Protein AF-0000000069233950 (afdb_homodimer)

Solvent-accessible surface area (backbone atoms only — not comparable to full-atom values): 52775 Å² total; per-residue (Å²): 146,81,84,78,75,80,72,83,76,82,70,76,80,79,69,75,73,72,75,70,79,72,71,75,75,48,62,72,64,68,47,56,66,70,53,48,52,51,52,51,69,70,39,47,57,50,53,36,56,48,36,29,72,65,26,77,71,38,44,60,47,59,23,50,52,30,68,44,71,43,32,67,50,38,70,68,59,44,51,71,66,48,27,37,74,70,28,55,31,67,50,73,69,48,43,68,40,60,58,54,48,43,48,21,52,38,43,46,48,64,44,35,58,60,49,52,52,51,53,50,52,50,58,72,60,41,66,41,73,47,26,50,30,43,35,40,38,35,61,50,33,41,89,47,39,71,61,51,51,50,54,51,50,56,38,55,76,22,53,27,29,32,40,33,44,31,22,57,19,72,83,44,40,88,70,74,71,59,65,45,56,25,69,58,64,67,82,74,45,47,67,46,85,67,37,55,39,30,34,42,34,44,24,38,30,32,44,63,79,59,88,86,51,89,51,74,37,46,57,54,24,32,34,41,35,36,34,46,20,40,37,45,68,67,60,64,63,66,42,66,46,26,30,30,43,35,40,33,40,22,37,36,86,44,59,61,41,72,47,71,37,76,42,28,30,36,40,33,41,29,60,26,24,20,75,52,87,91,40,77,39,73,29,27,69,37,37,36,44,21,58,48,20,33,35,40,36,40,40,44,63,48,50,84,73,47,45,75,50,34,68,49,29,26,36,40,36,38,40,36,70,42,57,69,26,47,54,28,41,45,59,52,53,41,70,40,78,42,30,30,36,40,35,40,38,31,29,44,57,55,50,93,68,68,79,81,87,57,48,32,76,50,27,32,35,40,37,39,34,33,46,40,46,60,74,42,92,76,40,55,73,65,61,54,64,43,54,56,51,50,50,58,33,21,61,50,24,30,37,39,37,38,34,42,39,69,62,72,75,61,82,71,68,92,68,81,78,79,68,82,85,54,63,39,69,41,35,28,40,37,37,38,24,26,42,67,49,37,52,48,59,52,45,46,54,53,49,44,55,69,30,24,72,46,50,61,35,36,37,43,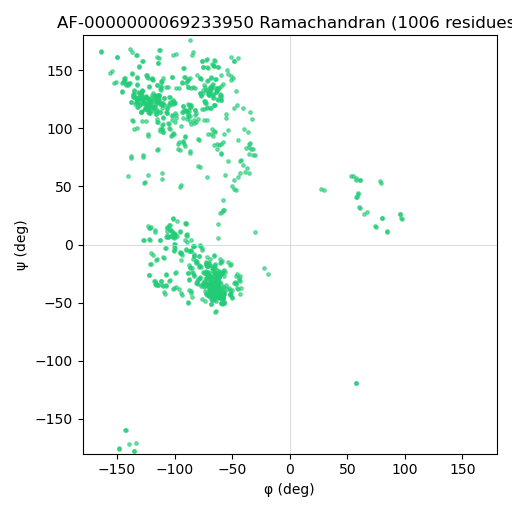20,39,51,72,71,69,80,53,74,64,50,66,65,81,77,44,55,67,54,46,53,53,22,44,50,42,36,49,57,58,50,70,74,44,89,60,79,61,55,84,30,55,41,82,87,140,84,80,78,74,80,71,78,76,81,70,74,79,79,71,76,74,72,72,68,75,72,71,72,74,47,61,70,65,69,45,55,66,70,54,47,53,50,52,52,70,70,39,46,56,52,54,36,59,46,35,30,72,67,26,78,74,38,43,62,47,60,23,49,52,31,68,44,70,42,33,66,50,38,69,68,59,43,51,72,67,49,29,35,74,67,27,55,28,66,48,72,69,48,46,67,41,58,59,54,49,41,48,20,52,38,46,45,48,64,44,36,58,61,50,51,51,51,52,51,52,51,58,72,62,42,66,42,72,48,26,49,32,43,35,41,38,35,61,50,34,41,89,48,40,71,60,49,50,49,52,50,50,56,37,54,77,20,54,27,29,32,41,32,44,31,22,47,18,72,84,38,37,69,86,66,67,59,66,44,56,24,69,56,65,65,83,74,43,48,62,46,85,68,37,54,37,30,35,42,35,42,23,40,29,33,47,64,77,61,90,85,52,88,49,71,42,42,60,52,26,33,34,41,36,36,34,46,20,40,37,47,67,67,57,63,65,66,41,65,46,27,30,32,41,34,40,33,41,23,38,35,86,45,58,62,41,73,49,71,36,76,42,28,29,37,41,34,42,29,60,27,24,20,74,55,88,90,39,78,40,74,29,28,70,37,38,37,44,21,59,47,19,34,34,40,38,39,39,44,65,46,51,83,75,47,46,75,49,34,68,48,29,26,36,41,35,38,39,36,71,41,57,70,27,45,54,30,41,44,58,53,54,41,69,40,79,42,30,30,36,40,33,40,38,29,29,44,56,55,46,92,68,68,76,81,87,56,48,30,75,50,27,32,36,40,37,38,34,33,47,42,45,59,74,42,91,77,38,55,73,68,58,54,65,42,53,57,52,52,49,58,32,21,61,50,24,30,36,39,38,36,37,43,38,72,61,73,72,62,82,70,67,91,69,81,78,79,67,81,86,54,62,41,70,42,36,30,40,38,38,39,25,26,43,64,50,37,53,50,58,52,42,45,52,52,50,45,54,68,30,26,72,45,50,62,36,37,37,43,18,38,50,70,70,71,81,52,76,61,51,65,66,82,77,43,55,64,56,46,52,53,22,44,49,42,36,49,56,57,50,71,75,43,90,58,82,60,54,85,31,56,40,82,88

Radius of gyration: 35.46 Å; Cα contacts (8 Å, |Δi|>4): 2064; chains: 2; bounding box: 89×96×106 Å

Nearest PDB structures (foldseek):
  3o6n-assembly1_A  TM=4.678E-01  e=6.296E-03  Anopheles gambiae
  2ft3-assembly3_E  TM=4.289E-01  e=8.606E-02  Bos taurus
  4g8a-assembly1_B  TM=3.918E-01  e=3.494E-01  Homo sapiens
  3j0a-assembly1_A  TM=2.606E-01  e=1.904E-01  Homo sapiens
  3j0a-assembly1_B  TM=2.258E-01  e=2.405E-01  Homo sapiens

Foldseek 3Di:
DDPCPPPPPPPDDPPPPPPPPPPLPLVVLVDDLVVLLVVLVVDQLVVQCVVCVSDVSSNLSNLAHQAAAAAPCRQVVDDPVRCVVQLCADPVVDPQDPVSLVSNVVVLVVCAVVSLVSVLVSLVSHPHLAHAEEEHAGADAQVCQVSVLVVVLSRQNNQYAAYAYHNCNPPRHPDDRDDHHHEDCQVSADLDCPHNYAYYHYERYEYDDDPPNPGLRPANHAYYAYAQYEYELVNQQPHAQYAEYHAHQYEYQDLEDEDAYARYAYYEHANYFYDDPPDTHHRDYAEAHYANYAEYHYHGAQDLRHYYPHQNHAYYEYEYEDQVSVQSVLVRQLPHDRHAYYEYEYAEDQLVRDDRPAANARYAEYEYEHDPHQPDPVSHDDACNNVLVNQQSYQQYAEYEYEYDPDDADDADPDQDAPVVGAHEHYAEYEYELAQQHNRVVSVVLNCLVHYHNYQAYEYFNDDDCVVVPDPPVVCVVSRVNSQVNNVVNVVVDPGDRCVRYHYD/DDPPPCPPPPPDDPPPPPPPPPPLPCVVLVDPPVVNLVVLVVDQLVVQCCVVVNDVSSNLVNLAHQAAAAAPCRQVVDDPVRCVVQLQAPPVVDPQDPVSQVSNVVVQVVCAVVSLVSVLVSLVSHPHLAHAEEEHAGADAQVCQVSVLVVVLSRQNNQYAEYAYHNCNPPRHDPDHDDHHHEDCQVSADLDCPHNYAYYHYERYEYDDDPPNPGLRPANHAYYAYAQYEYELVNQQPHAQYAEYHAHQYEYQDLEDEDAYARYAYYEHANYFYDDPPDTDHRDYAEAHYANYAEYHYHGAQDLRHYYDHQNHAYYEYEYEDQVSVQSVLVRQLPHDRHAYYEYEYAEDQLVRDDHPGANARYAEYEYEHDPHQPDPVSHDDACNNVLVNQQSYQQYAEYEYEYDPDDADDADPDQDQPVVGAHEHYAEYEYELAQQHNRVVSVVLNCQVHYDNHQAYEYFNDDDCVVVPDPPVVPVVVRVNSQVNNVVNCVVPPGDRCVRYHYD

pLDDT: mean 79.58, std 18.04, range [21.02, 98.56]

Organism: Vicia faba (NCBI:txid3906)

Secondary structure (DSSP, 8-state):
---------------------------GGGS-HHHHHHHHHHS-HHHHHHHHHH-TTTTTGGGG-SEEEEEHHHHH---HHHHHHTTSS--TTB---HHHHHHHHHHHHHHHHHHHHHHHHHHHT---S---EEEEES---GGGHHHHHHHHHHHHTTT-SEEEEETT-TTS------SS-EE--GGGS-SSTT----EEEEESEEE---TT----S-TT--EEEEES-EE-HHHHHH-TT-SEEEEES-EESSSEEEEEESS--EEEEES-EEEETTEEEE-EEEEEEETT--EEEEES---TT-EEE-TT--EEEEEE-SHHHHHHHHHHHHT-TT--EEEEEES---GGG----S--TT--EEEEEESSTT--TT-----SHHHHHHHHT-TT--EEEEEE-S----PPPSS----TT--BSS--EEEEES----HHHHHHHHHHHHHBTT--EEEEESPPPTTSTT--GGGGHHHHHHHHHHHHHHHHTS--TTGGGEEE-/---------------------------GGGS-HHHHHHHHHHS-HHHHHHHHHH-TTTTTTGGG-SEEEEEHHHHH---HHHHHHTTSS--TTB---HHHHHHHHHHHHHHHHHHHHHHHHHHHT---S--SEEEEES---GGGHHHHHHHHHHHHTTT-SEEEEETT-TTTS-S---SS-EE--GGGS-SSTT----EEEEESEEE---TT----S-TT--EEEEES-EE-HHHHHH-TT-SEEEEES-B-SSSEEEEEESS--EEEEES-EEEETTEEEE-EEEEEEETT--EEEEES---TT-EEE-TT--EEEEEE-SHHHHHHHHHHHTT-TT--EEEEEES---GGG----S--TT--EEEEEESSTT--TT-----SHHHHHHHHT-TT--EEEEEE-S----PPPSS----TT--BSS--EEEEES----HHHHHHHHHHHHHBTT--EEEEESPPPTTSTT--GGGGHHHHHHHHHHHHHHHHTS--TTGGGEEE-

InterPro domains:
  IPR001810 F-box domain [PF00646] (28-64)
  IPR001810 F-box domain [PS50181] (25-72)
  IPR001810 F-box domain [SM00256] (31-72)
  IPR032675 Leucine-rich repeat domain superfamily [G3DSA:3.80.10.10] (174-474)
  IPR036047 F-box-like domain superfamily [SSF81383] (25-85)
  IPR053772 FBD-associated F-box protein At1g61320/At1g61330-like [PTHR34145] (27-474)
  IPR055357 At1g61320/AtMIF1, LRR domain [PF23622] (139-465)

Sequence (1010 aa):
MSGTTLTPNVDGGLKSIKLKKVEMFDDISELPDCIISYIFTKLTIKDLLKTSILSKKWCKLWTLRRELYFDIFNVFEYTEQQLLQKGYLIDVTVHSTFSSTVERMLNLDISRDPFVKRVDQFLKHSHATIIDSFLVNFYLDSQQQSIIDEWIRFVIARGIGRMELLFCGSPYTLRNMPRKPYKFPFHLFPETNASTLKHLRLEYCVVSIPPNCNFIPFKNLSFLSLISVKVDGVFIQSLTQLEELHLIQCELKSLTLKIVSSSLRHLKVSLCYLLYGNFQKDVNLISLDCLKLISLDYGGRCSANMNFNTPMLNNIQLYVICSEQLLNAFRLLATLPKLEILQLDLYSMVPTSLKITHPLEHLKELNLIFIHPFDTPRKLEFDLSGILTILQASPLLQKLSVMLTFPEIIEDQKVARDVDTFSHEEVKVIELRGCVGNWYEIEFAMNVIKYANKLERIVLSPYWRDTVESVDWSSDLAWFQNGRQRITEKFQTEELVGREKLVLIMSGTTLTPNVDGGLKSIKLKKVEMFDDISELPDCIISYIFTKLTIKDLLKTSILSKKWCKLWTLRRELYFDIFNVFEYTEQQLLQKGYLIDVTVHSTFSSTVERMLNLDISRDPFVKRVDQFLKHSHATIIDSFLVNFYLDSQQQSIIDEWIRFVIARGIGRMELLFCGSPYTLRNMPRKPYKFPFHLFPETNASTLKHLRLEYCVVSIPPNCNFIPFKNLSFLSLISVKVDGVFIQSLTQLEELHLIQCELKSLTLKIVSSSLRHLKVSLCYLLYGNFQKDVNLISLDCLKLISLDYGGRCSANMNFNTPMLNNIQLYVICSEQLLNAFRLLATLPKLEILQLDLYSMVPTSLKITHPLEHLKELNLIFIHPFDTPRKLEFDLSGILTILQASPLLQKLSVMLTFPEIIEDQKVARDVDTFSHEEVKVIELRGCVGNWYEIEFAMNVIKYANKLERIVLSPYWRDTVESVDWSSDLAWFQNGRQRITEKFQTEELVGREKLVLI

Structure (mmCIF, N/CA/C/O backbone):
data_AF-0000000069233950-model_v1
#
loop_
_entity.id
_entity.type
_entity.pdbx_description
1 polymer 'F-box domain-containing protein'
#
loop_
_atom_site.group_PDB
_atom_site.id
_atom_site.type_symbol
_atom_site.label_atom_id
_atom_site.label_alt_id
_atom_site.label_comp_id
_atom_site.label_asym_id
_atom_site.label_entity_id
_atom_site.label_seq_id
_atom_site.pdbx_PDB_ins_code
_atom_site.Cartn_x
_atom_site.Cartn_y
_atom_site.Cartn_z
_atom_site.occupancy
_atom_site.B_iso_or_equiv
_atom_site.auth_seq_id
_atom_site.auth_comp_id
_atom_site.auth_asym_id
_atom_site.auth_atom_id
_atom_site.pdbx_PDB_model_num
ATOM 1 N N . MET A 1 1 ? 40.906 -26.781 72.188 1 21.02 1 MET A N 1
ATOM 2 C CA . MET A 1 1 ? 40.312 -27.984 71.625 1 21.02 1 MET A CA 1
ATOM 3 C C . MET A 1 1 ? 39.875 -27.703 70.188 1 21.02 1 MET A C 1
ATOM 5 O O . MET A 1 1 ? 39.406 -26.609 69.875 1 21.02 1 MET A O 1
ATOM 9 N N . SER A 1 2 ? 40.281 -28.703 69.125 1 24.42 2 SER A N 1
ATOM 10 C CA . SER A 1 2 ? 40.75 -29.203 67.812 1 24.42 2 SER A CA 1
ATOM 11 C C . SER A 1 2 ? 39.562 -29.484 66.938 1 24.42 2 SER A C 1
ATOM 13 O O . SER A 1 2 ? 38.531 -30.016 67.375 1 24.42 2 SER A O 1
ATOM 15 N N . GLY A 1 3 ? 39.375 -28.656 65.938 1 25.39 3 GLY A N 1
ATOM 16 C CA . GLY A 1 3 ? 38.375 -28.422 64.875 1 25.39 3 GLY A CA 1
ATOM 17 C C . GLY A 1 3 ? 38.125 -29.641 64 1 25.39 3 GLY A C 1
ATOM 18 O O . GLY A 1 3 ? 38.906 -29.938 63.094 1 25.39 3 GLY A O 1
ATOM 19 N N . THR A 1 4 ? 37.688 -30.75 64.5 1 26.94 4 THR A N 1
ATOM 20 C CA . THR A 1 4 ? 37.75 -32.094 63.969 1 26.94 4 THR A CA 1
ATOM 21 C C . THR A 1 4 ? 36.781 -32.25 62.781 1 26.94 4 THR A C 1
ATOM 23 O O . THR A 1 4 ? 35.562 -32.344 63 1 26.94 4 THR A O 1
ATOM 26 N N . THR A 1 5 ? 36.969 -31.391 61.719 1 27.67 5 THR A N 1
ATOM 27 C CA . THR A 1 5 ? 36.094 -31.359 60.562 1 27.67 5 THR A CA 1
ATOM 28 C C . THR A 1 5 ? 36.031 -32.719 59.906 1 27.67 5 THR A C 1
ATOM 30 O O . THR A 1 5 ? 37.031 -33.25 59.469 1 27.67 5 THR A O 1
ATOM 33 N N . LEU A 1 6 ? 35.094 -33.531 60.188 1 26.56 6 LEU A N 1
ATOM 34 C CA . LEU A 1 6 ? 34.938 -34.938 59.844 1 26.56 6 LEU A CA 1
ATOM 35 C C . LEU A 1 6 ? 34.719 -35.094 58.344 1 26.56 6 LEU A C 1
ATOM 37 O O . LEU A 1 6 ? 33.812 -34.469 57.75 1 26.56 6 LEU A O 1
ATOM 41 N N . THR A 1 7 ? 35.75 -35.438 57.5 1 29.95 7 THR A N 1
ATOM 42 C CA . THR A 1 7 ? 35.938 -35.812 56.094 1 29.95 7 THR A CA 1
ATOM 43 C C . THR A 1 7 ? 35.094 -37.062 55.781 1 29.95 7 THR A C 1
ATOM 45 O O . THR A 1 7 ? 35.25 -38.094 56.406 1 29.95 7 THR A O 1
ATOM 48 N N . PRO A 1 8 ? 33.812 -36.875 55.375 1 27.36 8 PRO A N 1
ATOM 49 C CA . PRO A 1 8 ? 33 -38.094 55.281 1 27.36 8 PRO A CA 1
ATOM 50 C C . PRO A 1 8 ? 33.656 -39.156 54.375 1 27.36 8 PRO A C 1
ATOM 52 O O . PRO A 1 8 ? 34.281 -38.812 53.375 1 27.36 8 PRO A O 1
ATOM 55 N N . ASN A 1 9 ? 34.156 -40.219 54.906 1 28.28 9 ASN A N 1
ATOM 56 C CA . ASN A 1 9 ? 34.844 -41.469 54.5 1 28.28 9 ASN A CA 1
ATOM 57 C C . ASN A 1 9 ? 33.969 -42.312 53.562 1 28.28 9 ASN A C 1
ATOM 59 O O . ASN A 1 9 ? 33.281 -43.219 54.031 1 28.28 9 ASN A O 1
ATOM 63 N N . VAL A 1 10 ? 33.062 -41.719 52.812 1 29.48 10 VAL A N 1
ATOM 64 C CA . VAL A 1 10 ? 32.156 -42.656 52.156 1 29.48 10 VAL A CA 1
ATOM 65 C C . VAL A 1 10 ? 32.969 -43.562 51.219 1 29.48 10 VAL A C 1
ATOM 67 O O . VAL A 1 10 ? 33.531 -43.062 50.219 1 29.48 10 VAL A O 1
ATOM 70 N N . ASP A 1 11 ? 33.562 -44.625 51.531 1 27.52 11 ASP A N 1
ATOM 71 C CA . ASP A 1 11 ? 34.438 -45.656 50.969 1 27.52 11 ASP A CA 1
ATOM 72 C C . ASP A 1 11 ? 33.688 -46.469 49.906 1 27.52 11 ASP A C 1
ATOM 74 O O . ASP A 1 11 ? 34.188 -47.5 49.438 1 27.52 11 ASP A O 1
ATOM 78 N N . GLY A 1 12 ? 32.344 -46.5 49.938 1 29.44 12 GLY A N 1
ATOM 79 C CA . GLY A 1 12 ? 31.844 -47.75 49.375 1 29.44 12 GLY A CA 1
ATOM 80 C C . GLY A 1 12 ? 32.281 -47.938 47.938 1 29.44 12 GLY A C 1
ATOM 81 O O . GLY A 1 12 ? 32.656 -47 47.25 1 29.44 12 GLY A O 1
ATOM 82 N N . GLY A 1 13 ? 32.531 -49.188 47.531 1 28.91 13 GLY A N 1
ATOM 83 C CA . GLY A 1 13 ? 33.062 -49.812 46.344 1 28.91 13 GLY A CA 1
ATOM 84 C C . GLY A 1 13 ? 32.25 -49.5 45.094 1 28.91 13 GLY A C 1
ATOM 85 O O . GLY A 1 13 ? 31.016 -49.719 45.094 1 28.91 13 GLY A O 1
ATOM 86 N N . LEU A 1 14 ? 32.5 -48.406 44.406 1 26.92 14 LEU A N 1
ATOM 87 C CA . LEU A 1 14 ? 31.969 -47.938 43.125 1 26.92 14 LEU A CA 1
ATOM 88 C C . LEU A 1 14 ? 31.953 -49.062 42.094 1 26.92 14 LEU A C 1
ATOM 90 O O . LEU A 1 14 ? 32.969 -49.375 41.5 1 26.92 14 LEU A O 1
ATOM 94 N N . LYS A 1 15 ? 31.219 -50.188 42.438 1 30.38 15 LYS A N 1
ATOM 95 C CA . LYS A 1 15 ? 31.172 -51.188 41.406 1 30.38 15 LYS A CA 1
ATOM 96 C C . LYS A 1 15 ? 30.875 -50.594 40.031 1 30.38 15 LYS A C 1
ATOM 98 O O . LYS A 1 15 ? 30.016 -49.719 39.906 1 30.38 15 LYS A O 1
ATOM 103 N N . SER A 1 16 ? 31.703 -50.75 39.125 1 29.2 16 SER A N 1
ATOM 104 C CA . SER A 1 16 ? 31.719 -50.406 37.688 1 29.2 16 SER A CA 1
ATOM 105 C C . SER A 1 16 ? 30.422 -50.844 37 1 29.2 16 SER A C 1
ATOM 107 O O . SER A 1 16 ? 30.172 -52.031 36.844 1 29.2 16 SER A O 1
ATOM 109 N N . ILE A 1 17 ? 29.266 -50.406 37.5 1 27.38 17 ILE A N 1
ATOM 110 C CA . ILE A 1 17 ? 28.125 -50.844 36.719 1 27.38 17 ILE A CA 1
ATOM 111 C C . ILE A 1 17 ? 28.422 -50.656 35.219 1 27.38 17 ILE A C 1
ATOM 113 O O . ILE A 1 17 ? 28.625 -49.5 34.781 1 27.38 17 ILE A O 1
ATOM 117 N N . LYS A 1 18 ? 28.969 -51.656 34.656 1 29.92 18 LYS A N 1
ATOM 118 C CA . LYS A 1 18 ? 29.062 -51.812 33.188 1 29.92 18 LYS A CA 1
ATOM 119 C C . LYS A 1 18 ? 27.766 -51.438 32.5 1 29.92 18 LYS A C 1
ATOM 121 O O . LYS A 1 18 ? 26.734 -52.062 32.719 1 29.92 18 LYS A O 1
ATOM 126 N N . LEU A 1 19 ? 27.484 -50.156 32.469 1 28.72 19 LEU A N 1
ATOM 127 C CA . LEU A 1 19 ? 26.391 -49.719 31.594 1 28.72 19 LEU A CA 1
ATOM 128 C C . LEU A 1 19 ? 26.312 -50.562 30.344 1 28.72 19 LEU A C 1
ATOM 130 O O . LEU A 1 19 ? 27.266 -50.625 29.547 1 28.72 19 LEU A O 1
ATOM 134 N N . LYS A 1 20 ? 25.672 -51.719 30.438 1 33.53 20 LYS A N 1
ATOM 135 C CA . LYS A 1 20 ? 25.312 -52.531 29.281 1 33.53 20 LYS A CA 1
ATOM 136 C C . LYS A 1 20 ? 24.953 -51.656 28.094 1 33.53 20 LYS A C 1
ATOM 138 O O . LYS A 1 20 ? 24.188 -50.688 28.234 1 33.53 20 LYS A O 1
ATOM 143 N N . LYS A 1 21 ? 25.734 -51.719 27.109 1 33.66 21 LYS A N 1
ATOM 144 C CA . LYS A 1 21 ? 25.484 -51.25 25.734 1 33.66 21 LYS A CA 1
ATOM 145 C C . LYS A 1 21 ? 24.047 -51.531 25.312 1 33.66 21 LYS A C 1
ATOM 147 O O . LYS A 1 21 ? 23.672 -52.719 25.156 1 33.66 21 LYS A O 1
ATOM 152 N N . VAL A 1 22 ? 23.016 -51 25.906 1 33.72 22 VAL A N 1
ATOM 153 C CA . VAL A 1 22 ? 21.719 -51.125 25.281 1 33.72 22 VAL A CA 1
ATOM 154 C C . VAL A 1 22 ? 21.875 -51.062 23.75 1 33.72 22 VAL A C 1
ATOM 156 O O . VAL A 1 22 ? 22.344 -50.062 23.219 1 33.72 22 VAL A O 1
ATOM 159 N N . GLU A 1 23 ? 22.172 -52.125 23.125 1 36.12 23 GLU A N 1
ATOM 160 C CA . GLU A 1 23 ? 22.047 -52.281 21.672 1 36.12 23 GLU A CA 1
ATOM 161 C C . GLU A 1 23 ? 20.766 -51.625 21.156 1 36.12 23 GLU A C 1
ATOM 163 O O . GLU A 1 23 ? 19.672 -52.062 21.5 1 36.12 23 GLU A O 1
ATOM 168 N N . MET A 1 24 ? 20.656 -50.375 21.188 1 37.31 24 MET A N 1
ATOM 169 C CA . MET A 1 24 ? 19.562 -49.719 20.484 1 37.31 24 MET A CA 1
ATOM 170 C C . MET A 1 24 ? 19.172 -50.5 19.234 1 37.31 24 MET A C 1
ATOM 172 O O . MET A 1 24 ? 19.953 -50.625 18.297 1 37.31 24 MET A O 1
ATOM 176 N N . PHE A 1 25 ? 18.453 -51.594 19.375 1 37.75 25 PHE A N 1
ATOM 177 C CA . PHE A 1 25 ? 17.797 -52.375 18.328 1 37.75 25 PHE A CA 1
ATOM 178 C C . PHE A 1 25 ? 17.281 -51.469 17.219 1 37.75 25 PHE A C 1
ATOM 180 O O . PHE A 1 25 ? 16.531 -50.531 17.484 1 37.75 25 PHE A O 1
ATOM 187 N N . ASP A 1 26 ? 18.078 -51.156 16.234 1 46.44 26 ASP A N 1
ATOM 188 C CA . ASP A 1 26 ? 17.766 -50.5 14.977 1 46.44 26 ASP A CA 1
ATOM 189 C C . ASP A 1 26 ? 16.547 -51.156 14.312 1 46.44 26 ASP A C 1
ATOM 191 O O . ASP A 1 26 ? 16.688 -52 13.422 1 46.44 26 ASP A O 1
ATOM 195 N N . ASP A 1 27 ? 15.445 -51.406 15.023 1 50.91 27 ASP A N 1
ATOM 196 C CA . ASP A 1 27 ? 14.203 -51.906 14.461 1 50.91 27 ASP A CA 1
ATOM 197 C C . ASP A 1 27 ? 13.82 -51.125 13.195 1 50.91 27 ASP A C 1
ATOM 199 O O . ASP A 1 27 ? 13.156 -51.688 12.312 1 50.91 27 ASP A O 1
ATOM 203 N N . ILE A 1 28 ? 14.203 -50 13.109 1 54.22 28 ILE A N 1
ATOM 204 C CA . ILE A 1 28 ? 13.828 -49.219 11.938 1 54.22 28 ILE A CA 1
ATOM 205 C C . ILE A 1 28 ? 14.555 -49.781 10.703 1 54.22 28 ILE A C 1
ATOM 207 O O . ILE A 1 28 ? 14.016 -49.719 9.602 1 54.22 28 ILE A O 1
ATOM 211 N N . SER A 1 29 ? 15.703 -50.406 10.93 1 54.38 29 SER A N 1
ATOM 212 C CA . SER A 1 29 ? 16.469 -51 9.844 1 54.38 29 SER A CA 1
ATOM 213 C C . SER A 1 29 ? 15.797 -52.281 9.305 1 54.38 29 SER A C 1
ATOM 215 O O . SER A 1 29 ? 16.156 -52.75 8.234 1 54.38 29 SER A O 1
ATOM 217 N N . GLU A 1 30 ? 14.922 -52.75 10.039 1 57 30 GLU A N 1
ATOM 218 C CA . GLU A 1 30 ? 14.242 -53.938 9.602 1 57 30 GLU A CA 1
ATOM 219 C C . GLU A 1 30 ? 12.992 -53.625 8.789 1 57 30 GLU A C 1
ATOM 221 O O . GLU A 1 30 ? 12.352 -54.531 8.234 1 57 30 GLU A O 1
ATOM 226 N N . LEU A 1 31 ? 12.672 -52.406 8.68 1 57.88 31 LEU A N 1
ATOM 227 C CA . LEU A 1 31 ? 11.492 -52.062 7.91 1 57.88 31 LEU A CA 1
ATOM 228 C C . LEU A 1 31 ? 11.75 -52.188 6.414 1 57.88 31 LEU A C 1
ATOM 230 O O . LEU A 1 31 ? 12.883 -51.969 5.957 1 57.88 31 LEU A O 1
ATOM 234 N N . PRO A 1 32 ? 10.734 -52.781 5.664 1 59.75 32 PRO A N 1
ATOM 235 C CA . PRO A 1 32 ? 10.906 -52.875 4.215 1 59.75 32 PRO A CA 1
ATOM 236 C C . PRO A 1 32 ? 11.281 -51.531 3.588 1 59.75 32 PRO A C 1
ATOM 238 O O . PRO A 1 32 ? 10.883 -50.469 4.09 1 59.75 32 PRO A O 1
ATOM 241 N N . ASP A 1 33 ? 12.133 -51.625 2.541 1 57.25 33 ASP A N 1
ATOM 242 C CA . ASP A 1 33 ? 12.68 -50.469 1.841 1 57.25 33 ASP A CA 1
ATOM 243 C C . ASP A 1 33 ? 11.578 -49.5 1.407 1 57.25 33 ASP A C 1
ATOM 245 O O . ASP A 1 33 ? 11.75 -48.281 1.459 1 57.25 33 ASP A O 1
ATOM 249 N N . CYS A 1 34 ? 10.531 -50.125 0.982 1 58.06 34 CYS A N 1
ATOM 250 C CA . CYS A 1 34 ? 9.414 -49.281 0.527 1 58.06 34 CYS A CA 1
ATOM 251 C C . CYS A 1 34 ? 8.883 -48.406 1.658 1 58.06 34 CYS A C 1
ATOM 253 O O . CYS A 1 34 ? 8.523 -47.25 1.439 1 58.06 34 CYS A O 1
ATOM 255 N N . ILE A 1 35 ? 8.852 -49.031 2.732 1 59.97 35 ILE A N 1
ATOM 256 C CA . ILE A 1 35 ? 8.32 -48.312 3.883 1 59.97 35 ILE A CA 1
ATOM 257 C C . ILE A 1 35 ? 9.328 -47.25 4.344 1 59.97 35 ILE A C 1
ATOM 259 O O . ILE A 1 35 ? 8.961 -46.125 4.668 1 59.97 35 ILE A O 1
ATOM 263 N N . ILE A 1 36 ? 10.492 -47.656 4.355 1 59.22 36 ILE A N 1
ATOM 264 C CA . ILE A 1 36 ? 11.555 -46.719 4.766 1 59.22 36 ILE A CA 1
ATOM 265 C C . ILE A 1 36 ? 11.594 -45.531 3.82 1 59.22 36 ILE A C 1
ATOM 267 O O . ILE A 1 36 ? 11.703 -44.375 4.262 1 59.22 36 ILE A O 1
ATOM 271 N N . SER A 1 37 ? 11.438 -45.844 2.586 1 58.62 37 SER A N 1
ATOM 272 C CA . SER A 1 37 ? 11.398 -44.781 1.582 1 58.62 37 SER A CA 1
ATOM 273 C C . SER A 1 37 ? 10.258 -43.812 1.845 1 58.62 37 SER A C 1
ATOM 275 O O . SER A 1 37 ? 10.438 -42.594 1.722 1 58.62 37 SER A O 1
ATOM 277 N N . TYR A 1 38 ? 9.25 -44.5 2.252 1 58.62 38 TYR A N 1
ATOM 278 C CA . TYR A 1 38 ? 8.078 -43.656 2.547 1 58.62 38 TYR A CA 1
ATOM 279 C C . TYR A 1 38 ? 8.32 -42.812 3.771 1 58.62 38 TYR A C 1
ATOM 281 O O . TYR A 1 38 ? 7.965 -41.625 3.779 1 58.62 38 TYR A O 1
ATOM 289 N N . ILE A 1 39 ? 8.867 -43.375 4.695 1 60.81 39 ILE A N 1
ATOM 290 C CA . ILE A 1 39 ? 9.164 -42.625 5.918 1 60.81 39 ILE A CA 1
ATOM 291 C C . ILE A 1 39 ? 10.102 -41.469 5.605 1 60.81 39 ILE A C 1
ATOM 293 O O . ILE A 1 39 ? 9.922 -40.375 6.129 1 60.81 39 ILE A O 1
ATOM 297 N N . PHE A 1 40 ? 10.883 -41.75 4.68 1 60.91 40 PHE A N 1
ATOM 298 C CA . PHE A 1 40 ? 11.914 -40.781 4.359 1 60.91 40 PHE A CA 1
ATOM 299 C C . PHE A 1 40 ? 11.32 -39.594 3.609 1 60.91 40 PHE A C 1
ATOM 301 O O . PHE A 1 40 ? 11.828 -38.469 3.711 1 60.91 40 PHE A O 1
ATOM 308 N N . THR A 1 41 ? 10.234 -39.906 3.004 1 58.84 41 THR A N 1
ATOM 309 C CA . THR A 1 41 ? 9.602 -38.812 2.275 1 58.84 41 THR A CA 1
ATOM 310 C C . THR A 1 41 ? 8.992 -37.812 3.242 1 58.84 41 THR A C 1
ATOM 312 O O . THR A 1 41 ? 8.742 -36.656 2.875 1 58.84 41 THR A O 1
ATOM 315 N N . LYS A 1 42 ? 8.852 -38.375 4.461 1 58.5 42 LYS A N 1
ATOM 316 C CA . LYS A 1 42 ? 8.148 -37.531 5.43 1 58.5 42 LYS A CA 1
ATOM 317 C C . LYS A 1 42 ? 9.133 -36.844 6.367 1 58.5 42 LYS A C 1
ATOM 319 O O . LYS A 1 42 ? 8.734 -35.969 7.156 1 58.5 42 LYS A O 1
ATOM 324 N N . LEU A 1 43 ? 10.273 -37.219 6.168 1 60.59 43 LEU A N 1
ATOM 325 C CA . LEU A 1 43 ? 11.25 -36.656 7.09 1 60.59 43 LEU A CA 1
ATOM 326 C C . LEU A 1 43 ? 11.891 -35.406 6.512 1 60.59 43 LEU A C 1
ATOM 328 O O . LEU A 1 43 ? 12.031 -35.281 5.293 1 60.59 43 LEU A O 1
ATOM 332 N N . THR A 1 44 ? 12.023 -34.5 7.426 1 60.94 44 THR A N 1
ATOM 333 C CA . THR A 1 44 ? 12.789 -33.344 7.012 1 60.94 44 THR A CA 1
ATOM 334 C C . THR A 1 44 ? 14.219 -33.719 6.648 1 60.94 44 THR A C 1
ATOM 336 O O . THR A 1 44 ? 14.68 -34.812 6.996 1 60.94 44 THR A O 1
ATOM 339 N N . ILE A 1 45 ? 14.844 -33.031 5.828 1 60.44 45 ILE A N 1
ATOM 340 C CA . ILE A 1 45 ? 16.219 -33.281 5.414 1 60.44 45 ILE A CA 1
ATOM 341 C C . ILE A 1 45 ? 17.094 -33.531 6.645 1 60.44 45 ILE A C 1
ATOM 343 O O . ILE A 1 45 ? 17.953 -34.406 6.645 1 60.44 45 ILE A O 1
ATOM 347 N N . LYS A 1 46 ? 16.766 -32.875 7.664 1 61.22 46 LYS A N 1
ATOM 348 C CA . LYS A 1 46 ? 17.531 -33 8.898 1 61.22 46 LYS A CA 1
ATOM 349 C C . LYS A 1 46 ? 17.344 -34.375 9.516 1 61.22 46 LYS A C 1
ATOM 351 O O . LYS A 1 46 ? 18.328 -35 9.93 1 61.22 46 LYS A O 1
ATOM 356 N N . ASP A 1 47 ? 16.125 -34.594 9.602 1 62.44 47 ASP A N 1
ATOM 357 C CA . ASP A 1 47 ? 15.836 -35.875 10.242 1 62.44 47 ASP A CA 1
ATOM 358 C C . ASP A 1 47 ? 16.406 -37.031 9.43 1 62.44 47 ASP A C 1
ATOM 360 O O . ASP A 1 47 ? 16.859 -38.031 10 1 62.44 47 ASP A O 1
ATOM 364 N N . LEU A 1 48 ? 16.375 -36.688 8.172 1 64.5 48 LEU A N 1
ATOM 365 C CA . LEU A 1 48 ? 16.938 -37.688 7.297 1 64.5 48 LEU A CA 1
ATOM 366 C C . LEU A 1 48 ? 18.438 -37.875 7.535 1 64.5 48 LEU A C 1
ATOM 368 O O . LEU A 1 48 ? 18.938 -39 7.598 1 64.5 48 LEU A O 1
ATOM 372 N N . LEU A 1 49 ? 18.906 -36.688 7.684 1 59.75 49 LEU A N 1
ATOM 373 C CA . LEU A 1 49 ? 20.344 -36.75 7.91 1 59.75 49 LEU A CA 1
ATOM 374 C C . LEU A 1 49 ? 20.656 -37.406 9.242 1 59.75 49 LEU A C 1
ATOM 376 O O . LEU A 1 49 ? 21.672 -38.094 9.359 1 59.75 49 LEU A O 1
ATOM 380 N N . LYS A 1 50 ? 19.797 -37.219 10.188 1 59.97 50 LYS A N 1
ATOM 381 C CA . LYS A 1 50 ? 19.969 -37.812 11.508 1 59.97 50 LYS A CA 1
ATOM 382 C C . LYS A 1 50 ? 19.75 -39.312 11.477 1 59.97 50 LYS A C 1
ATOM 384 O O . LYS A 1 50 ? 20.266 -40.031 12.328 1 59.97 50 LYS A O 1
ATOM 389 N N . THR A 1 51 ? 18.875 -39.625 10.672 1 59.44 51 THR A N 1
ATOM 390 C CA . THR A 1 51 ? 18.609 -41.062 10.625 1 59.44 51 THR A CA 1
ATOM 391 C C . THR A 1 51 ? 19.875 -41.844 10.305 1 59.44 51 THR A C 1
ATOM 393 O O . THR A 1 51 ? 19.953 -43.031 10.547 1 59.44 51 THR A O 1
ATOM 396 N N . SER A 1 52 ? 20.797 -41.094 9.695 1 56.41 52 SER A N 1
ATOM 397 C CA . SER A 1 52 ? 22.062 -41.75 9.414 1 56.41 52 SER A CA 1
ATOM 398 C C . SER A 1 52 ? 22.734 -42.219 10.703 1 56.41 52 SER A C 1
ATOM 400 O O . SER A 1 52 ? 23.516 -43.188 10.695 1 56.41 52 SER A O 1
ATOM 402 N N . ILE A 1 53 ? 22.391 -41.531 11.734 1 54.88 53 ILE A N 1
ATOM 403 C CA . ILE A 1 53 ? 23 -41.875 13.016 1 54.88 53 ILE A CA 1
ATOM 404 C C . ILE A 1 53 ? 22.281 -43.062 13.617 1 54.88 53 ILE A C 1
ATOM 406 O O . ILE A 1 53 ? 22.891 -43.844 14.359 1 54.88 53 ILE A O 1
ATOM 410 N N . LEU A 1 54 ? 21.094 -43.219 13.398 1 53.78 54 LEU A N 1
ATOM 411 C CA . LEU A 1 54 ? 20.328 -44.219 14.102 1 53.78 54 LEU A CA 1
ATOM 412 C C . LEU A 1 54 ? 20.625 -45.625 13.547 1 53.78 54 LEU A C 1
ATOM 414 O O . LEU A 1 54 ? 20.625 -46.594 14.289 1 53.78 54 LEU A O 1
ATOM 418 N N . SER A 1 55 ? 20.625 -45.812 12.195 1 54.34 55 SER A N 1
ATOM 419 C CA . SER A 1 55 ? 20.891 -47.125 11.617 1 54.34 55 SER A CA 1
ATOM 420 C C . SER A 1 55 ? 21.844 -47 10.43 1 54.34 55 SER A C 1
ATOM 422 O O . SER A 1 55 ? 21.781 -46.031 9.672 1 54.34 55 SER A O 1
ATOM 424 N N . LYS A 1 56 ? 22.875 -47.688 10.391 1 55.12 56 LYS A N 1
ATOM 425 C CA . LYS A 1 56 ? 23.812 -47.781 9.281 1 55.12 56 LYS A CA 1
ATOM 426 C C . LYS A 1 56 ? 23.078 -47.938 7.949 1 55.12 56 LYS A C 1
ATOM 428 O O . LYS A 1 56 ? 23.531 -47.438 6.922 1 55.12 56 LYS A O 1
ATOM 433 N N . LYS A 1 57 ? 22.094 -48.656 8.023 1 55.22 57 LYS A N 1
ATOM 434 C CA . LYS A 1 57 ? 21.312 -48.906 6.812 1 55.22 57 LYS A CA 1
ATOM 435 C C . LYS A 1 57 ? 20.609 -47.625 6.336 1 55.22 57 LYS A C 1
ATOM 437 O O . LYS A 1 57 ? 20.422 -47.438 5.137 1 55.22 57 LYS A O 1
ATOM 442 N N . TRP A 1 58 ? 20.359 -46.906 7.246 1 53.59 58 TRP A N 1
ATOM 443 C CA . TRP A 1 58 ? 19.578 -45.688 6.949 1 53.59 58 TRP A CA 1
ATOM 444 C C . TRP A 1 58 ? 20.484 -44.562 6.484 1 53.59 58 TRP A C 1
ATOM 446 O O . TRP A 1 58 ? 20.016 -43.562 5.91 1 53.59 58 TRP A O 1
ATOM 456 N N . CYS A 1 59 ? 21.672 -44.688 6.801 1 56.16 59 CYS A N 1
ATOM 457 C CA . CYS A 1 59 ? 22.609 -43.594 6.586 1 56.16 59 CYS A CA 1
ATOM 458 C C . CYS A 1 59 ? 22.594 -43.156 5.133 1 56.16 59 CYS A C 1
ATOM 460 O O . CYS A 1 59 ? 22.734 -41.969 4.844 1 56.16 59 CYS A O 1
ATOM 462 N N . LYS A 1 60 ? 22.406 -44.125 4.176 1 60.34 60 LYS A N 1
ATOM 463 C CA . LYS A 1 60 ? 22.578 -43.719 2.783 1 60.34 60 LYS A CA 1
ATOM 464 C C . LYS A 1 60 ? 21.234 -43.594 2.076 1 60.34 60 LYS A C 1
ATOM 466 O O . LYS A 1 60 ? 21.188 -43.312 0.882 1 60.34 60 LYS A O 1
ATOM 471 N N . LEU A 1 61 ? 20.203 -43.75 2.941 1 63.78 61 LEU A N 1
ATOM 472 C CA . LEU A 1 61 ? 18.906 -43.875 2.285 1 63.78 61 LEU A CA 1
ATOM 473 C C . LEU A 1 61 ? 18.406 -42.5 1.829 1 63.78 61 LEU A C 1
ATOM 475 O O . LEU A 1 61 ? 17.656 -42.406 0.857 1 63.78 61 LEU A O 1
ATOM 479 N N . TRP A 1 62 ? 18.875 -41.5 2.592 1 66.19 62 TRP A N 1
ATOM 480 C CA . TRP A 1 62 ? 18.453 -40.188 2.154 1 66.19 62 TRP A CA 1
ATOM 481 C C . TRP A 1 62 ? 18.953 -39.906 0.749 1 66.19 62 TRP A C 1
ATOM 483 O O . TRP A 1 62 ? 18.344 -39.125 0.007 1 66.19 62 TRP A O 1
ATOM 493 N N . THR A 1 63 ? 19.953 -40.531 0.413 1 73.81 63 THR A N 1
ATOM 494 C CA . THR A 1 63 ? 20.562 -40.312 -0.891 1 73.81 63 THR A CA 1
ATOM 495 C C . THR A 1 63 ? 19.672 -40.844 -2.01 1 73.81 63 THR A C 1
ATOM 497 O O . THR A 1 63 ? 19.859 -40.5 -3.178 1 73.81 63 THR A O 1
ATOM 500 N N . LEU A 1 64 ? 18.656 -41.625 -1.595 1 75.06 64 LEU A N 1
ATOM 501 C CA . LEU A 1 64 ? 17.797 -42.25 -2.598 1 75.06 64 LEU A CA 1
ATOM 502 C C . LEU A 1 64 ? 16.469 -41.531 -2.711 1 75.06 64 LEU A C 1
ATOM 504 O O . LEU A 1 64 ? 15.586 -41.969 -3.469 1 75.06 64 LEU A O 1
ATOM 508 N N . ARG A 1 65 ? 16.375 -40.469 -2.057 1 83.25 65 ARG A N 1
ATOM 509 C CA . ARG A 1 65 ? 15.117 -39.719 -2.037 1 83.25 65 ARG A CA 1
ATOM 510 C C . ARG A 1 65 ? 14.758 -39.219 -3.432 1 83.25 65 ARG A C 1
ATOM 512 O O . ARG A 1 65 ? 15.594 -38.656 -4.133 1 83.25 65 ARG A O 1
ATOM 519 N N . ARG A 1 66 ? 13.453 -39.469 -3.732 1 88.81 66 ARG A N 1
ATOM 520 C CA . ARG A 1 66 ? 12.992 -39.125 -5.07 1 88.81 66 ARG A CA 1
ATOM 521 C C . ARG A 1 66 ? 12.25 -37.781 -5.055 1 88.81 66 ARG A C 1
ATOM 523 O O . ARG A 1 66 ? 12.055 -37.156 -6.102 1 88.81 66 ARG A O 1
ATOM 530 N N . GLU A 1 67 ? 11.734 -37.469 -3.869 1 90.69 67 GLU A N 1
ATOM 531 C CA . GLU A 1 67 ? 11.086 -36.156 -3.693 1 90.69 67 GLU A CA 1
ATOM 532 C C . GLU A 1 67 ? 11.992 -35.188 -2.965 1 90.69 67 GLU A C 1
ATOM 534 O O . GLU A 1 67 ? 12.281 -35.344 -1.778 1 90.69 67 GLU A O 1
ATOM 539 N N . LEU A 1 68 ? 12.438 -34.219 -3.652 1 91.69 68 LEU A N 1
ATOM 540 C CA . LEU A 1 68 ? 13.383 -33.25 -3.104 1 91.69 68 LEU A CA 1
ATOM 541 C C . LEU A 1 68 ? 12.703 -31.906 -2.832 1 91.69 68 LEU A C 1
ATOM 543 O O . LEU A 1 68 ? 12.211 -31.25 -3.756 1 91.69 68 LEU A O 1
ATOM 547 N N . TYR A 1 69 ? 12.594 -31.547 -1.573 1 90.44 69 TYR A N 1
ATOM 548 C CA . TYR A 1 69 ? 11.984 -30.281 -1.157 1 90.44 69 TYR A CA 1
ATOM 549 C C . TYR A 1 69 ? 12.961 -29.453 -0.331 1 90.44 69 TYR A C 1
ATOM 551 O O . TYR A 1 69 ? 13.32 -29.844 0.783 1 90.44 69 TYR A O 1
ATOM 559 N N . PHE A 1 70 ? 13.344 -28.328 -0.914 1 92.19 70 PHE A N 1
ATOM 560 C CA . PHE A 1 70 ? 14.328 -27.469 -0.245 1 92.19 70 PHE A CA 1
ATOM 561 C C . PHE A 1 70 ? 13.719 -26.125 0.104 1 92.19 70 PHE A C 1
ATOM 563 O O . PHE A 1 70 ? 13.359 -25.344 -0.787 1 92.19 70 PHE A O 1
ATOM 570 N N . ASP A 1 71 ? 13.5 -25.75 1.303 1 87.81 71 ASP A N 1
ATOM 571 C CA . ASP A 1 71 ? 13.117 -24.422 1.801 1 87.81 71 ASP A CA 1
ATOM 572 C C . ASP A 1 71 ? 13.938 -24.047 3.029 1 87.81 71 ASP A C 1
ATOM 574 O O . ASP A 1 71 ? 14.867 -24.75 3.41 1 87.81 71 ASP A O 1
ATOM 578 N N . ILE A 1 72 ? 13.617 -22.906 3.543 1 81.06 72 ILE A N 1
ATOM 579 C CA . ILE A 1 72 ? 14.438 -22.391 4.633 1 81.06 72 ILE A CA 1
ATOM 580 C C . ILE A 1 72 ? 14.383 -23.344 5.824 1 81.06 72 ILE A C 1
ATOM 582 O O . ILE A 1 72 ? 15.375 -23.531 6.527 1 81.06 72 ILE A O 1
ATOM 586 N N . PHE A 1 73 ? 13.242 -23.953 6.074 1 76.88 73 PHE A N 1
ATOM 587 C CA . PHE A 1 73 ? 13.047 -24.844 7.219 1 76.88 73 PHE A CA 1
ATOM 588 C C . PHE A 1 73 ? 13.844 -26.125 7.043 1 76.88 73 PHE A C 1
ATOM 590 O O . PHE A 1 73 ? 14.562 -26.547 7.953 1 76.88 73 PHE A O 1
ATOM 597 N N . ASN A 1 74 ? 13.773 -26.641 5.891 1 78.88 74 ASN A N 1
ATOM 598 C CA . ASN A 1 74 ? 14.375 -27.953 5.637 1 78.88 74 ASN A CA 1
ATOM 599 C C . ASN A 1 74 ? 15.891 -27.844 5.457 1 78.88 74 ASN A C 1
ATOM 601 O O . ASN A 1 74 ? 16.625 -28.781 5.793 1 78.88 74 ASN A O 1
ATOM 605 N N . VAL A 1 75 ? 16.328 -26.766 4.977 1 85.44 75 VAL A N 1
ATOM 606 C CA . VAL A 1 75 ? 17.734 -26.641 4.641 1 85.44 75 VAL A CA 1
ATOM 607 C C . VAL A 1 75 ? 18.531 -26.219 5.879 1 85.44 75 VAL A C 1
ATOM 609 O O . VAL A 1 75 ? 19.609 -26.766 6.148 1 85.44 75 VAL A O 1
ATOM 612 N N . PHE A 1 76 ? 17.938 -25.266 6.641 1 80.88 76 PHE A N 1
ATOM 613 C CA . PHE A 1 76 ? 18.672 -24.781 7.793 1 80.88 76 PHE A CA 1
ATOM 614 C C . PHE A 1 76 ? 18.281 -25.531 9.055 1 80.88 76 PHE A C 1
ATOM 616 O O . PHE A 1 76 ? 18.969 -25.469 10.07 1 80.88 76 PHE A O 1
ATOM 623 N N . GLU A 1 77 ? 17.359 -26.156 8.969 1 72.75 77 GLU A N 1
ATOM 624 C CA . GLU A 1 77 ? 16.922 -27 10.078 1 72.75 77 GLU A CA 1
ATOM 625 C C . GLU A 1 77 ? 16.484 -26.172 11.273 1 72.75 77 GLU A C 1
ATOM 627 O O . GLU A 1 77 ? 16.812 -26.484 12.422 1 72.75 77 GLU A O 1
ATOM 632 N N . TYR A 1 78 ? 16.031 -25.016 11.055 1 72.5 78 TYR A N 1
ATOM 633 C CA . TYR A 1 78 ? 15.586 -24.156 12.133 1 72.5 78 TYR A CA 1
ATOM 634 C C . TYR A 1 78 ? 14.109 -24.359 12.422 1 72.5 78 TYR A C 1
ATOM 636 O O . TYR A 1 78 ? 13.336 -24.703 11.523 1 72.5 78 TYR A O 1
ATOM 644 N N . THR A 1 79 ? 13.828 -24.375 13.711 1 73.75 79 THR A N 1
ATOM 645 C CA . THR A 1 79 ? 12.422 -24.281 14.078 1 73.75 79 THR A CA 1
ATOM 646 C C . THR A 1 79 ? 11.852 -22.922 13.68 1 73.75 79 THR A C 1
ATOM 648 O O . THR A 1 79 ? 12.609 -21.984 13.391 1 73.75 79 THR A O 1
ATOM 651 N N . GLU A 1 80 ? 10.625 -22.891 13.562 1 71.56 80 GLU A N 1
ATOM 652 C CA . GLU A 1 80 ? 9.984 -21.609 13.266 1 71.56 80 GLU A CA 1
ATOM 653 C C . GLU A 1 80 ? 10.414 -20.531 14.25 1 71.56 80 GLU A C 1
ATOM 655 O O . GLU A 1 80 ? 10.672 -19.391 13.852 1 71.56 80 GLU A O 1
ATOM 660 N N . GLN A 1 81 ? 10.438 -20.906 15.461 1 73.5 81 GLN A N 1
ATOM 661 C CA . GLN A 1 81 ? 10.836 -19.969 16.516 1 73.5 81 GLN A CA 1
ATOM 662 C C . GLN A 1 81 ? 12.273 -19.5 16.297 1 73.5 81 GLN A C 1
ATOM 664 O O . GLN A 1 81 ? 12.57 -18.312 16.469 1 73.5 81 GLN A O 1
ATOM 669 N N . GLN A 1 82 ? 13.062 -20.375 15.867 1 75.75 82 GLN A N 1
ATOM 670 C CA . GLN A 1 82 ? 14.461 -20.031 15.625 1 75.75 82 GLN A CA 1
ATOM 671 C C . GLN A 1 82 ? 14.602 -19.109 14.43 1 75.75 82 GLN A C 1
ATOM 673 O O . GLN A 1 82 ? 15.398 -18.156 14.453 1 75.75 82 GLN A O 1
ATOM 678 N N . LEU A 1 83 ? 13.805 -19.438 13.5 1 74 83 LEU A N 1
ATOM 679 C CA . LEU A 1 83 ? 13.836 -18.609 12.312 1 74 83 LEU A CA 1
ATOM 680 C C . LEU A 1 83 ? 13.352 -17.188 12.625 1 74 83 LEU A C 1
ATOM 682 O O . LEU A 1 83 ? 13.891 -16.219 12.102 1 74 83 LEU A O 1
ATOM 686 N N . LEU A 1 84 ? 12.406 -17.156 13.445 1 69.31 84 LEU A N 1
ATOM 687 C CA . LEU A 1 84 ? 11.898 -15.859 13.883 1 69.31 84 LEU A CA 1
ATOM 688 C C . LEU A 1 84 ? 12.945 -15.109 14.703 1 69.31 84 LEU A C 1
ATOM 690 O O . LEU A 1 84 ? 13.164 -13.914 14.492 1 69.31 84 LEU A O 1
ATOM 694 N N . GLN A 1 85 ? 13.5 -15.875 15.578 1 68.56 85 GLN A N 1
ATOM 695 C CA . GLN A 1 85 ? 14.5 -15.289 16.469 1 68.56 85 GLN A CA 1
ATOM 696 C C . GLN A 1 85 ? 15.711 -14.805 15.672 1 68.56 85 GLN A C 1
ATOM 698 O O . GLN A 1 85 ? 16.297 -13.766 15.992 1 68.56 85 GLN A O 1
ATOM 703 N N . LYS A 1 86 ? 15.953 -15.602 14.633 1 68.56 86 LYS A N 1
ATOM 704 C CA . LYS A 1 86 ? 17.141 -15.273 13.844 1 68.56 86 LYS A CA 1
ATOM 705 C C . LYS A 1 86 ? 16.828 -14.227 12.781 1 68.56 86 LYS A C 1
ATOM 707 O O . LYS A 1 86 ? 17.734 -13.781 12.062 1 68.56 86 LYS A O 1
ATOM 712 N N . GLY A 1 87 ? 15.461 -13.906 12.727 1 65.44 87 GLY A N 1
ATOM 713 C CA . GLY A 1 87 ? 15.047 -12.828 11.844 1 65.44 87 GLY A CA 1
ATOM 714 C C . GLY A 1 87 ? 14.836 -13.273 10.406 1 65.44 87 GLY A C 1
ATOM 715 O O . GLY A 1 87 ? 14.82 -12.453 9.492 1 65.44 87 GLY A O 1
ATOM 716 N N . TYR A 1 88 ? 14.836 -14.617 10.273 1 66.19 88 TYR A N 1
ATOM 717 C CA . TYR A 1 88 ? 14.609 -15.148 8.93 1 66.19 88 TYR A CA 1
ATOM 718 C C . TYR A 1 88 ? 13.141 -15.07 8.547 1 66.19 88 TYR A C 1
ATOM 720 O O . TYR A 1 88 ? 12.797 -15.016 7.367 1 66.19 88 TYR A O 1
ATOM 728 N N . LEU A 1 89 ? 12.305 -15.281 9.555 1 61.88 89 LEU A N 1
ATOM 729 C CA . LEU A 1 89 ? 10.867 -15.266 9.336 1 61.88 89 LEU A CA 1
ATOM 730 C C . LEU A 1 89 ? 10.227 -14.039 9.984 1 61.88 89 LEU A C 1
ATOM 732 O O . LEU A 1 89 ? 10.734 -13.531 10.984 1 61.88 89 LEU A O 1
ATOM 736 N N . ILE A 1 90 ? 9.234 -13.594 9.188 1 54.28 90 ILE A N 1
ATOM 737 C CA . ILE A 1 90 ? 8.398 -12.547 9.766 1 54.28 90 ILE A CA 1
ATOM 738 C C . ILE A 1 90 ? 7.328 -13.18 10.656 1 54.28 90 ILE A C 1
ATOM 740 O O . ILE A 1 90 ? 6.621 -14.094 10.227 1 54.28 90 ILE A O 1
ATOM 744 N N . ASP A 1 91 ? 7.652 -12.945 11.867 1 50.56 91 ASP A N 1
ATOM 745 C CA . ASP A 1 91 ? 6.449 -13.227 12.648 1 50.56 91 ASP A CA 1
ATOM 746 C C . ASP A 1 91 ? 5.336 -12.234 12.312 1 50.56 91 ASP A C 1
ATOM 748 O O . ASP A 1 91 ? 5.387 -11.07 12.727 1 50.56 91 ASP A O 1
ATOM 752 N N . VAL A 1 92 ? 4.656 -12.602 11.281 1 48.31 92 VAL A N 1
ATOM 753 C CA . VAL A 1 92 ? 3.574 -11.773 10.758 1 48.31 92 VAL A CA 1
ATOM 754 C C . VAL A 1 92 ? 2.734 -11.234 11.922 1 48.31 92 VAL A C 1
ATOM 756 O O . VAL A 1 92 ? 2.174 -10.141 11.828 1 48.31 92 VAL A O 1
ATOM 759 N N . THR A 1 93 ? 2.742 -12.117 12.906 1 45.44 93 THR A N 1
ATOM 760 C CA . THR A 1 93 ? 1.894 -11.727 14.031 1 45.44 93 THR A CA 1
ATOM 761 C C . THR A 1 93 ? 2.521 -10.578 14.805 1 45.44 93 THR A C 1
ATOM 763 O O . THR A 1 93 ? 1.836 -9.883 15.562 1 45.44 93 THR A O 1
ATOM 766 N N . VAL A 1 94 ? 3.877 -10.57 14.609 1 47.16 94 VAL A N 1
ATOM 767 C CA . VAL A 1 94 ? 4.562 -9.594 15.453 1 47.16 94 VAL A CA 1
ATOM 768 C C . VAL A 1 94 ? 4.848 -8.328 14.641 1 47.16 94 VAL A C 1
ATOM 770 O O . VAL A 1 94 ? 5.34 -8.398 13.516 1 47.16 94 VAL A O 1
ATOM 773 N N . HIS A 1 95 ? 4.172 -7.242 14.906 1 48.03 95 HIS A N 1
ATOM 774 C CA . HIS A 1 95 ? 4.359 -5.922 14.32 1 48.03 95 HIS A CA 1
ATOM 775 C C . HIS A 1 95 ? 5.832 -5.637 14.062 1 48.03 95 HIS A C 1
ATOM 777 O O . HIS A 1 95 ? 6.641 -5.613 14.992 1 48.03 95 HIS A O 1
ATOM 783 N N . SER A 1 96 ? 6.32 -5.855 12.852 1 55.16 96 SER A N 1
ATOM 784 C CA . SER A 1 96 ? 7.727 -5.66 12.508 1 55.16 96 SER A CA 1
ATOM 785 C C . SER A 1 96 ? 8.062 -4.176 12.391 1 55.16 96 SER A C 1
ATOM 787 O O . SER A 1 96 ? 7.293 -3.404 11.812 1 55.16 96 SER A O 1
ATOM 789 N N . THR A 1 97 ? 8.828 -3.57 13.391 1 62.41 97 THR A N 1
ATOM 790 C CA . THR A 1 97 ? 9.445 -2.26 13.211 1 62.41 97 THR A CA 1
ATOM 791 C C . THR A 1 97 ? 10.188 -2.189 11.883 1 62.41 97 THR A C 1
ATOM 793 O O . THR A 1 97 ? 10.477 -3.221 11.273 1 62.41 97 THR A O 1
ATOM 796 N N . PHE A 1 98 ? 10.352 -1.174 11.484 1 66.44 98 PHE A N 1
ATOM 797 C CA . PHE A 1 98 ? 11.141 -0.947 10.273 1 66.44 98 PHE A CA 1
ATOM 798 C C . PHE A 1 98 ? 12.477 -1.676 10.359 1 66.44 98 PHE A C 1
ATOM 800 O O . PHE A 1 98 ? 12.859 -2.381 9.422 1 66.44 98 PHE A O 1
ATOM 807 N N . SER A 1 99 ? 13.078 -1.514 11.531 1 67.06 99 SER A N 1
ATOM 808 C CA . SER A 1 99 ? 14.398 -2.102 11.711 1 67.06 99 SER A CA 1
ATOM 809 C C . SER A 1 99 ? 14.344 -3.623 11.617 1 67.06 99 SER A C 1
ATOM 811 O O . SER A 1 99 ? 15.211 -4.246 11 1 67.06 99 SER A O 1
ATOM 813 N N . SER A 1 100 ? 13.25 -4.102 12.219 1 70 100 SER A N 1
ATOM 814 C CA . SER A 1 100 ? 13.125 -5.555 12.195 1 70 100 SER A CA 1
ATOM 815 C C . SER A 1 100 ? 12.875 -6.066 10.773 1 70 100 SER A C 1
ATOM 817 O O . SER A 1 100 ? 13.391 -7.117 10.391 1 70 100 SER A O 1
ATOM 819 N N . THR A 1 101 ? 12.211 -5.273 10.078 1 71.94 101 THR A N 1
ATOM 820 C CA . THR A 1 101 ? 11.938 -5.641 8.695 1 71.94 101 THR A CA 1
ATOM 821 C C . THR A 1 101 ? 13.219 -5.605 7.859 1 71.94 101 THR A C 1
ATOM 823 O O . THR A 1 101 ? 13.492 -6.535 7.098 1 71.94 101 THR A O 1
ATOM 826 N N . VAL A 1 102 ? 13.992 -4.625 8.062 1 74.19 102 VAL A N 1
ATOM 827 C CA . VAL A 1 102 ? 15.234 -4.457 7.305 1 74.19 102 VAL A CA 1
ATOM 828 C C . VAL A 1 102 ? 16.219 -5.562 7.672 1 74.19 102 VAL A C 1
ATOM 830 O O . VAL A 1 102 ? 16.875 -6.129 6.801 1 74.19 102 VAL A O 1
ATOM 833 N N . GLU A 1 103 ? 16.219 -5.855 8.898 1 73.31 103 GLU A N 1
ATOM 834 C CA . GLU A 1 103 ? 17.109 -6.922 9.352 1 73.31 103 GLU A CA 1
ATOM 835 C C . GLU A 1 103 ? 16.75 -8.258 8.703 1 73.31 103 GLU A C 1
ATOM 837 O O . GLU A 1 103 ? 17.625 -9.008 8.289 1 73.31 103 GLU A O 1
ATOM 842 N N . ARG A 1 104 ? 15.562 -8.438 8.664 1 75.25 104 ARG A N 1
ATOM 843 C CA . ARG A 1 104 ? 15.094 -9.688 8.07 1 75.25 104 ARG A CA 1
ATOM 844 C C . ARG A 1 104 ? 15.453 -9.758 6.594 1 75.25 104 ARG A C 1
ATOM 846 O O . ARG A 1 104 ? 15.867 -10.805 6.098 1 75.25 104 ARG A O 1
ATOM 853 N N . MET A 1 105 ? 15.359 -8.703 6.016 1 77.25 105 MET A N 1
ATOM 854 C CA . MET A 1 105 ? 15.688 -8.641 4.594 1 77.25 105 MET A CA 1
ATOM 855 C C . MET A 1 105 ? 17.172 -8.891 4.371 1 77.25 105 MET A C 1
ATOM 857 O O . MET A 1 105 ? 17.562 -9.641 3.475 1 77.25 105 MET A O 1
ATOM 861 N N . LEU A 1 106 ? 17.891 -8.359 5.207 1 78.5 106 LEU A N 1
ATOM 862 C CA . LEU A 1 106 ? 19.344 -8.516 5.078 1 78.5 106 LEU A CA 1
ATOM 863 C C . LEU A 1 106 ? 19.766 -9.945 5.387 1 78.5 106 LEU A C 1
ATOM 865 O O . LEU A 1 106 ? 20.656 -10.484 4.738 1 78.5 106 LEU A O 1
ATOM 869 N N . ASN A 1 107 ? 19.109 -10.469 6.34 1 77.94 107 ASN A N 1
ATOM 870 C CA . ASN A 1 107 ? 19.406 -11.852 6.688 1 77.94 107 ASN A CA 1
ATOM 871 C C . ASN A 1 107 ? 19.094 -12.805 5.531 1 77.94 107 ASN A C 1
ATOM 873 O O . ASN A 1 107 ? 19.812 -13.781 5.324 1 77.94 107 ASN A O 1
ATOM 877 N N . LEU A 1 108 ? 18.125 -12.508 4.879 1 79.62 108 LEU A N 1
ATOM 878 C CA . LEU A 1 108 ? 17.781 -13.312 3.711 1 79.62 108 LEU A CA 1
ATOM 879 C C . LEU A 1 108 ? 18.859 -13.195 2.637 1 79.62 108 LEU A C 1
ATOM 881 O O . LEU A 1 108 ? 19.234 -14.195 2.021 1 79.62 108 LEU A O 1
ATOM 885 N N . ASP A 1 109 ? 19.359 -12.055 2.523 1 80.62 109 ASP A N 1
ATOM 886 C CA . ASP A 1 109 ? 20.422 -11.844 1.548 1 80.62 109 ASP A CA 1
ATOM 887 C C . ASP A 1 109 ? 21.672 -12.648 1.909 1 80.62 109 ASP A C 1
ATOM 889 O O . ASP A 1 109 ? 22.266 -13.297 1.049 1 80.62 109 ASP A O 1
ATOM 893 N N . ILE A 1 110 ? 21.922 -12.617 3.135 1 79.75 110 ILE A N 1
ATOM 894 C CA . ILE A 1 110 ? 23.141 -13.25 3.627 1 79.75 110 ILE A CA 1
ATOM 895 C C . ILE A 1 110 ? 23 -14.773 3.566 1 79.75 110 ILE A C 1
ATOM 897 O O . ILE A 1 110 ? 23.969 -15.484 3.338 1 79.75 110 ILE A O 1
ATOM 901 N N . SER A 1 111 ? 21.812 -15.242 3.686 1 82.88 111 SER A N 1
ATOM 902 C CA . SER A 1 111 ? 21.578 -16.672 3.793 1 82.88 111 SER A CA 1
ATOM 903 C C . SER A 1 111 ? 21.516 -17.328 2.418 1 82.88 111 SER A C 1
ATOM 905 O O . SER A 1 111 ? 21.453 -18.562 2.312 1 82.88 111 SER A O 1
ATOM 907 N N . ARG A 1 112 ? 21.641 -16.594 1.399 1 87 112 ARG A N 1
ATOM 908 C CA . ARG A 1 112 ? 21.531 -17.141 0.053 1 87 112 ARG A CA 1
ATOM 909 C C . ARG A 1 112 ? 22.656 -18.141 -0.231 1 87 112 ARG A C 1
ATOM 911 O O . ARG A 1 112 ? 22.391 -19.281 -0.631 1 87 112 ARG A O 1
ATOM 918 N N . ASP A 1 113 ? 23.812 -17.703 0.079 1 87.5 113 ASP A N 1
ATOM 919 C CA . ASP A 1 113 ? 24.969 -18.531 -0.257 1 87.5 113 ASP A CA 1
ATOM 920 C C . ASP A 1 113 ? 24.984 -19.812 0.585 1 87.5 113 ASP A C 1
ATOM 922 O O . ASP A 1 113 ? 25.156 -20.906 0.054 1 87.5 113 ASP A O 1
ATOM 926 N N . PRO A 1 114 ? 24.781 -19.625 1.887 1 86.56 114 PRO A N 1
ATOM 927 C CA . PRO A 1 114 ? 24.703 -20.844 2.684 1 86.56 114 PRO A CA 1
ATOM 928 C C . PRO A 1 114 ? 23.609 -21.797 2.207 1 86.56 114 PRO A C 1
ATOM 930 O O . PRO A 1 114 ? 23.781 -23.016 2.219 1 86.56 114 PRO A O 1
ATOM 933 N N . PHE A 1 115 ? 22.531 -21.312 1.875 1 90.69 115 PHE A N 1
ATOM 934 C CA . PHE A 1 115 ? 21.422 -22.125 1.377 1 90.69 115 PHE A CA 1
ATOM 935 C C . PHE A 1 115 ? 21.844 -22.891 0.13 1 90.69 115 PHE A C 1
ATOM 937 O O . PHE A 1 115 ? 21.656 -24.109 0.061 1 90.69 115 PHE A O 1
ATOM 944 N N . VAL A 1 116 ? 22.391 -22.156 -0.787 1 94.31 116 VAL A N 1
ATOM 945 C CA . VAL A 1 116 ? 22.781 -22.75 -2.062 1 94.31 116 VAL A CA 1
ATOM 946 C C . VAL A 1 116 ? 23.859 -23.812 -1.835 1 94.31 116 VAL A C 1
ATOM 948 O O . VAL A 1 116 ? 23.812 -24.875 -2.436 1 94.31 116 VAL A O 1
ATOM 951 N N . LYS A 1 117 ? 24.75 -23.516 -0.99 1 91.5 117 LYS A N 1
ATOM 952 C CA . LYS A 1 117 ? 25.828 -24.469 -0.692 1 91.5 117 LYS A CA 1
ATOM 953 C C . LYS A 1 117 ? 25.281 -25.766 -0.118 1 91.5 117 LYS A C 1
ATOM 955 O O . LYS A 1 117 ? 25.703 -26.859 -0.5 1 91.5 117 LYS A O 1
ATOM 960 N N . ARG A 1 118 ? 24.375 -25.672 0.699 1 90.06 118 ARG A N 1
ATOM 961 C CA . ARG A 1 118 ? 23.797 -26.859 1.339 1 90.06 118 ARG A CA 1
ATOM 962 C C . ARG A 1 118 ? 23 -27.688 0.341 1 90.06 118 ARG A C 1
ATOM 964 O O . ARG A 1 118 ? 23.062 -28.906 0.348 1 90.06 118 ARG A O 1
ATOM 971 N N . VAL A 1 119 ? 22.234 -27 -0.452 1 93.06 119 VAL A N 1
ATOM 972 C CA . VAL A 1 119 ? 21.469 -27.719 -1.473 1 93.06 119 VAL A CA 1
ATOM 973 C C . VAL A 1 119 ? 22.422 -28.422 -2.434 1 93.06 119 VAL A C 1
ATOM 975 O O . VAL A 1 119 ? 22.234 -29.594 -2.764 1 93.06 119 VAL A O 1
ATOM 978 N N . ASP A 1 120 ? 23.406 -27.688 -2.826 1 93.5 120 ASP A N 1
ATOM 979 C CA . ASP A 1 120 ? 24.391 -28.234 -3.74 1 93.5 120 ASP A CA 1
ATOM 980 C C . ASP A 1 120 ? 25.062 -29.484 -3.146 1 93.5 120 ASP A C 1
ATOM 982 O O . ASP A 1 120 ? 25.219 -30.484 -3.836 1 93.5 120 ASP A O 1
ATOM 986 N N . GLN A 1 121 ? 25.422 -29.375 -1.93 1 88.75 121 GLN A N 1
ATOM 987 C CA . GLN A 1 121 ? 26.047 -30.5 -1.245 1 88.75 121 GLN A CA 1
ATOM 988 C C . GLN A 1 121 ? 25.109 -31.703 -1.181 1 88.75 121 GLN A C 1
ATOM 990 O O . GLN A 1 121 ? 25.531 -32.844 -1.399 1 88.75 121 GLN A O 1
ATOM 995 N N . PHE A 1 122 ? 23.922 -31.453 -0.875 1 88.44 122 PHE A N 1
ATOM 996 C CA . PHE A 1 122 ? 22.938 -32.5 -0.819 1 88.44 122 PHE A CA 1
ATOM 997 C C . PHE A 1 122 ? 22.828 -33.219 -2.16 1 88.44 122 PHE A C 1
ATOM 999 O O . PHE A 1 122 ? 22.844 -34.469 -2.217 1 88.44 122 PHE A O 1
ATOM 1006 N N . LEU A 1 123 ? 22.734 -32.469 -3.238 1 92.56 123 LEU A N 1
ATOM 1007 C CA . LEU A 1 123 ? 22.531 -33.031 -4.566 1 92.56 123 LEU A CA 1
ATOM 1008 C C . LEU A 1 123 ? 23.781 -33.812 -5.008 1 92.56 123 LEU A C 1
ATOM 1010 O O . LEU A 1 123 ? 23.672 -34.875 -5.648 1 92.56 123 LEU A O 1
ATOM 1014 N N . LYS A 1 124 ? 24.891 -33.312 -4.633 1 89.12 124 LYS A N 1
ATOM 1015 C CA . LYS A 1 124 ? 26.125 -34 -4.988 1 89.12 124 LYS A CA 1
ATOM 1016 C C . LYS A 1 124 ? 26.219 -35.375 -4.309 1 89.12 124 LYS A C 1
ATOM 1018 O O . LYS A 1 124 ? 26.828 -36.281 -4.848 1 89.12 124 LYS A O 1
ATOM 1023 N N . HIS A 1 125 ? 25.547 -35.469 -3.23 1 87.19 125 HIS A N 1
ATOM 1024 C CA . HIS A 1 125 ? 25.609 -36.719 -2.473 1 87.19 125 HIS A CA 1
ATOM 1025 C C . HIS A 1 125 ? 24.406 -37.594 -2.742 1 87.19 125 HIS A C 1
ATOM 1027 O O . HIS A 1 125 ? 24.297 -38.719 -2.201 1 87.19 125 HIS A O 1
ATOM 1033 N N . SER A 1 126 ? 23.578 -37.062 -3.502 1 88.31 126 SER A N 1
ATOM 1034 C CA . SER A 1 126 ? 22.406 -37.844 -3.846 1 88.31 126 SER A CA 1
ATOM 1035 C C . SER A 1 126 ? 22.766 -39 -4.789 1 88.31 126 SER A C 1
ATOM 1037 O O . SER A 1 126 ? 23.547 -38.812 -5.723 1 88.31 126 SER A O 1
ATOM 1039 N N . HIS A 1 127 ? 22.141 -40.188 -4.602 1 86.06 127 HIS A N 1
ATOM 1040 C CA . HIS A 1 127 ? 22.344 -41.344 -5.465 1 86.06 127 HIS A CA 1
ATOM 1041 C C . HIS A 1 127 ? 21.031 -41.812 -6.098 1 86.06 127 HIS A C 1
ATOM 1043 O O . HIS A 1 127 ? 20.938 -42.938 -6.609 1 86.06 127 HIS A O 1
ATOM 1049 N N . ALA A 1 128 ? 20.094 -40.938 -5.98 1 88.06 128 ALA A N 1
ATOM 1050 C CA . ALA A 1 128 ? 18.812 -41.281 -6.598 1 88.06 128 ALA A CA 1
ATOM 1051 C C . ALA A 1 128 ? 18.953 -41.438 -8.109 1 88.06 128 ALA A C 1
ATOM 1053 O O . ALA A 1 128 ? 19.594 -40.594 -8.766 1 88.06 128 ALA A O 1
ATOM 1054 N N . THR A 1 129 ? 18.391 -42.469 -8.656 1 89.25 129 THR A N 1
ATOM 1055 C CA . THR A 1 129 ? 18.438 -42.688 -10.102 1 89.25 129 THR A CA 1
ATOM 1056 C C . THR A 1 129 ? 17.266 -42 -10.789 1 89.25 129 THR A C 1
ATOM 1058 O O . THR A 1 129 ? 17.328 -41.719 -11.984 1 89.25 129 THR A O 1
ATOM 1061 N N . ILE A 1 130 ? 16.266 -41.812 -10.055 1 92.12 130 ILE A N 1
ATOM 1062 C CA . ILE A 1 130 ? 15.078 -41.156 -10.562 1 92.12 130 ILE A CA 1
ATOM 1063 C C . ILE A 1 130 ? 14.625 -40.062 -9.562 1 92.12 130 ILE A C 1
ATOM 1065 O O . ILE A 1 130 ? 14.633 -40.312 -8.352 1 92.12 130 ILE A O 1
ATOM 1069 N N . ILE A 1 131 ? 14.258 -38.969 -10.062 1 93.81 131 ILE A N 1
ATOM 1070 C CA . ILE A 1 131 ? 13.734 -37.875 -9.25 1 93.81 131 ILE A CA 1
ATOM 1071 C C . ILE A 1 131 ? 12.32 -37.5 -9.711 1 93.81 131 ILE A C 1
ATOM 1073 O O . ILE A 1 131 ? 12.117 -37.094 -10.852 1 93.81 131 ILE A O 1
ATOM 1077 N N . ASP A 1 132 ? 11.383 -37.625 -8.758 1 94.38 132 ASP A N 1
ATOM 1078 C CA . ASP A 1 132 ? 9.984 -37.375 -9.109 1 94.38 132 ASP A CA 1
ATOM 1079 C C . ASP A 1 132 ? 9.633 -35.906 -8.969 1 94.38 132 ASP A C 1
ATOM 1081 O O . ASP A 1 132 ? 8.898 -35.375 -9.797 1 94.38 132 ASP A O 1
ATOM 1085 N N . SER A 1 133 ? 10.164 -35.344 -7.961 1 96 133 SER A N 1
ATOM 1086 C CA . SER A 1 133 ? 9.812 -33.969 -7.707 1 96 133 SER A CA 1
ATOM 1087 C C . SER A 1 133 ? 11.016 -33.188 -7.168 1 96 133 SER A C 1
ATOM 1089 O O . SER A 1 133 ? 11.812 -33.719 -6.402 1 96 133 SER A O 1
ATOM 1091 N N . PHE A 1 134 ? 11.109 -31.984 -7.609 1 96.06 134 PHE A N 1
ATOM 1092 C CA . PHE A 1 134 ? 12.164 -31.062 -7.203 1 96.06 134 PHE A CA 1
ATOM 1093 C C . PHE A 1 134 ? 11.594 -29.672 -6.91 1 96.06 134 PHE A C 1
ATOM 1095 O O . PHE A 1 134 ? 11.164 -28.969 -7.828 1 96.06 134 PHE A O 1
ATOM 1102 N N . LEU A 1 135 ? 11.523 -29.328 -5.641 1 96.94 135 LEU A N 1
ATOM 1103 C CA . LEU A 1 135 ? 10.961 -28.047 -5.219 1 96.94 135 LEU A CA 1
ATOM 1104 C C . LEU A 1 135 ? 11.992 -27.219 -4.449 1 96.94 135 LEU A C 1
ATOM 1106 O O . LEU A 1 135 ? 12.609 -27.734 -3.508 1 96.94 135 LEU A O 1
ATOM 1110 N N . VAL A 1 136 ? 12.242 -26.047 -4.949 1 96.12 136 VAL A N 1
ATOM 1111 C CA . VAL A 1 136 ? 13.086 -25.078 -4.242 1 96.12 136 VAL A CA 1
ATOM 1112 C C . VAL A 1 136 ? 12.273 -23.828 -3.91 1 96.12 136 VAL A C 1
ATOM 1114 O O . VAL A 1 136 ? 11.766 -23.156 -4.809 1 96.12 136 VAL A O 1
ATOM 1117 N N . ASN A 1 137 ? 12.109 -23.516 -2.672 1 92.25 137 ASN A N 1
ATOM 1118 C CA . ASN A 1 137 ? 11.414 -22.312 -2.207 1 92.25 137 ASN A CA 1
ATOM 1119 C C . ASN A 1 137 ? 12.305 -21.469 -1.31 1 92.25 137 ASN A C 1
ATOM 1121 O O . ASN A 1 137 ? 12.359 -21.688 -0.098 1 92.25 137 ASN A O 1
ATOM 1125 N N . PHE A 1 138 ? 12.945 -20.5 -1.96 1 90.19 138 PHE A N 1
ATOM 1126 C CA . PHE A 1 138 ? 13.836 -19.625 -1.212 1 90.19 138 PHE A CA 1
ATOM 1127 C C . PHE A 1 138 ? 14.156 -18.359 -2.012 1 90.19 138 PHE A C 1
ATOM 1129 O O . PHE A 1 138 ? 13.906 -18.312 -3.219 1 90.19 138 PHE A O 1
ATOM 1136 N N . TYR A 1 139 ? 14.727 -17.438 -1.254 1 88.62 139 TYR A N 1
ATOM 1137 C CA . TYR A 1 139 ? 15.039 -16.125 -1.813 1 88.62 139 TYR A CA 1
ATOM 1138 C C . TYR A 1 139 ? 16.328 -16.172 -2.629 1 88.62 139 TYR A C 1
ATOM 1140 O O . TYR A 1 139 ? 17.422 -16.016 -2.082 1 88.62 139 TYR A O 1
ATOM 1148 N N . LEU A 1 140 ? 16.125 -16.453 -3.994 1 90.38 140 LEU A N 1
ATOM 1149 C CA . LEU A 1 140 ? 17.281 -16.562 -4.887 1 90.38 140 LEU A CA 1
ATOM 1150 C C . LEU A 1 140 ? 17.109 -15.68 -6.117 1 90.38 140 LEU A C 1
ATOM 1152 O O . LEU A 1 140 ? 15.984 -15.25 -6.422 1 90.38 140 LEU A O 1
ATOM 1156 N N . ASP A 1 141 ? 18.266 -15.328 -6.762 1 87.44 141 ASP A N 1
ATOM 1157 C CA . ASP A 1 141 ? 18.203 -14.477 -7.945 1 87.44 141 ASP A CA 1
ATOM 1158 C C . ASP A 1 141 ? 19.234 -14.906 -8.984 1 87.44 141 ASP A C 1
ATOM 1160 O O . ASP A 1 141 ? 19.641 -16.062 -9.008 1 87.44 141 ASP A O 1
ATOM 1164 N N . SER A 1 142 ? 19.594 -14.031 -9.914 1 88.5 142 SER A N 1
ATOM 1165 C CA . SER A 1 142 ? 20.469 -14.367 -11.047 1 88.5 142 SER A CA 1
ATOM 1166 C C . SER A 1 142 ? 21.906 -14.586 -10.594 1 88.5 142 SER A C 1
ATOM 1168 O O . SER A 1 142 ? 22.703 -15.188 -11.312 1 88.5 142 SER A O 1
ATOM 1170 N N . GLN A 1 143 ? 22.219 -14.109 -9.43 1 85.94 143 GLN A N 1
ATOM 1171 C CA . GLN A 1 143 ? 23.578 -14.305 -8.922 1 85.94 143 GLN A CA 1
ATOM 1172 C C . GLN A 1 143 ? 23.891 -15.789 -8.742 1 85.94 143 GLN A C 1
ATOM 1174 O O . GLN A 1 143 ? 25.047 -16.203 -8.836 1 85.94 143 GLN A O 1
ATOM 1179 N N . GLN A 1 144 ? 22.875 -16.562 -8.508 1 91.06 144 GLN A N 1
ATOM 1180 C CA . GLN A 1 144 ? 23.047 -17.984 -8.297 1 91.06 144 GLN A CA 1
ATOM 1181 C C . GLN A 1 144 ? 22.688 -18.781 -9.555 1 91.06 144 GLN A C 1
ATOM 1183 O O . GLN A 1 144 ? 22.438 -19.984 -9.484 1 91.06 144 GLN A O 1
ATOM 1188 N N . GLN A 1 145 ? 22.734 -18.156 -10.688 1 93.88 145 GLN A N 1
ATOM 1189 C CA . GLN A 1 145 ? 22.281 -18.719 -11.961 1 93.88 145 GLN A CA 1
ATOM 1190 C C . GLN A 1 145 ? 23.016 -20.031 -12.273 1 93.88 145 GLN A C 1
ATOM 1192 O O . GLN A 1 145 ? 22.375 -21.062 -12.531 1 93.88 145 GLN A O 1
ATOM 1197 N N . SER A 1 146 ? 24.344 -20 -12.18 1 94.75 146 SER A N 1
ATOM 1198 C CA . SER A 1 146 ? 25.141 -21.141 -12.594 1 94.75 146 SER A CA 1
ATOM 1199 C C . SER A 1 146 ? 24.875 -22.359 -11.719 1 94.75 146 SER A C 1
ATOM 1201 O O . SER A 1 146 ? 24.75 -23.484 -12.219 1 94.75 146 SER A O 1
ATOM 1203 N N . ILE A 1 147 ? 24.734 -22.156 -10.531 1 95.88 147 ILE A N 1
ATOM 1204 C CA . ILE A 1 147 ? 24.531 -23.266 -9.594 1 95.88 147 ILE A CA 1
ATOM 1205 C C . ILE A 1 147 ? 23.125 -23.844 -9.758 1 95.88 147 ILE A C 1
ATOM 1207 O O . ILE A 1 147 ? 22.953 -25.062 -9.75 1 95.88 147 ILE A O 1
ATOM 1211 N N . ILE A 1 148 ? 22.219 -23.016 -9.906 1 96.44 148 ILE A N 1
ATOM 1212 C CA . ILE A 1 148 ? 20.828 -23.469 -10.094 1 96.44 148 ILE A CA 1
ATOM 1213 C C . ILE A 1 148 ? 20.719 -24.266 -11.383 1 96.44 148 ILE A C 1
ATOM 1215 O O . ILE A 1 148 ? 20.047 -25.297 -11.43 1 96.44 148 ILE A O 1
ATOM 1219 N N . ASP A 1 149 ? 21.422 -23.781 -12.398 1 96.44 149 ASP A N 1
ATOM 1220 C CA . ASP A 1 149 ? 21.438 -24.516 -13.656 1 96.44 149 ASP A CA 1
ATOM 1221 C C . ASP A 1 149 ? 21.969 -25.938 -13.445 1 96.44 149 ASP A C 1
ATOM 1223 O O . ASP A 1 149 ? 21.484 -26.891 -14.055 1 96.44 149 ASP A O 1
ATOM 1227 N N . GLU A 1 150 ? 22.906 -26.047 -12.586 1 96.81 150 GLU A N 1
ATOM 1228 C CA . GLU A 1 150 ? 23.453 -27.359 -12.281 1 96.81 150 GLU A CA 1
ATOM 1229 C C . GLU A 1 150 ? 22.438 -28.234 -11.57 1 96.81 150 GLU A C 1
ATOM 1231 O O . GLU A 1 150 ? 22.359 -29.438 -11.836 1 96.81 150 GLU A O 1
ATOM 1236 N N . TRP A 1 151 ? 21.688 -27.688 -10.656 1 97.25 151 TRP A N 1
ATOM 1237 C CA . TRP A 1 151 ? 20.625 -28.438 -10 1 97.25 151 TRP A CA 1
ATOM 1238 C C . TRP A 1 151 ? 19.625 -28.969 -11.023 1 97.25 151 TRP A C 1
ATOM 1240 O O . TRP A 1 151 ? 19.266 -30.156 -10.977 1 97.25 151 TRP A O 1
ATOM 1250 N N . ILE A 1 152 ? 19.281 -28.094 -11.922 1 95.94 152 ILE A N 1
ATOM 1251 C CA . ILE A 1 152 ? 18.266 -28.438 -12.922 1 95.94 152 ILE A CA 1
ATOM 1252 C C . ILE A 1 152 ? 18.812 -29.531 -13.844 1 95.94 152 ILE A C 1
ATOM 1254 O O . ILE A 1 152 ? 18.094 -30.484 -14.156 1 95.94 152 ILE A O 1
ATOM 1258 N N . ARG A 1 153 ? 20.062 -29.375 -14.242 1 95.25 153 ARG A N 1
ATOM 1259 C CA . ARG A 1 153 ? 20.703 -30.406 -15.055 1 95.25 153 ARG A CA 1
ATOM 1260 C C . ARG A 1 153 ? 20.672 -31.766 -14.352 1 95.25 153 ARG A C 1
ATOM 1262 O O . ARG A 1 153 ? 20.359 -32.781 -14.969 1 95.25 153 ARG A O 1
ATOM 1269 N N . PHE A 1 154 ? 20.922 -31.797 -13.133 1 95.56 154 PHE A N 1
ATOM 1270 C CA . PHE A 1 154 ? 20.953 -33 -12.312 1 95.56 154 PHE A CA 1
ATOM 1271 C C . PHE A 1 154 ? 19.594 -33.688 -12.312 1 95.56 154 PHE A C 1
ATOM 1273 O O . PHE A 1 154 ? 19.516 -34.906 -12.539 1 95.56 154 PHE A O 1
ATOM 1280 N N . VAL A 1 155 ? 18.562 -32.938 -12.141 1 95.12 155 VAL A N 1
ATOM 1281 C CA . VAL A 1 155 ? 17.25 -33.562 -11.977 1 95.12 155 VAL A CA 1
ATOM 1282 C C . VAL A 1 155 ? 16.688 -33.938 -13.336 1 95.12 155 VAL A C 1
ATOM 1284 O O . VAL A 1 155 ? 15.953 -34.938 -13.453 1 95.12 155 VAL A O 1
ATOM 1287 N N . ILE A 1 156 ? 17 -33.156 -14.336 1 92.75 156 ILE A N 1
ATOM 1288 C CA . ILE A 1 156 ? 16.562 -33.5 -15.688 1 92.75 156 ILE A CA 1
ATOM 1289 C C . ILE A 1 156 ? 17.156 -34.875 -16.078 1 92.75 156 ILE A C 1
ATOM 1291 O O . ILE A 1 156 ? 16.453 -35.719 -16.641 1 92.75 156 ILE A O 1
ATOM 1295 N N . ALA A 1 157 ? 18.375 -35.031 -15.805 1 92.56 157 ALA A N 1
ATOM 1296 C CA . ALA A 1 157 ? 19.062 -36.281 -16.141 1 92.56 157 ALA A CA 1
ATOM 1297 C C . ALA A 1 157 ? 18.438 -37.469 -15.453 1 92.56 157 ALA A C 1
ATOM 1299 O O . ALA A 1 157 ? 18.625 -38.625 -15.875 1 92.56 157 ALA A O 1
ATOM 1300 N N . ARG A 1 158 ? 17.641 -37.25 -14.555 1 93.94 158 ARG A N 1
ATOM 1301 C CA . ARG A 1 158 ? 17.078 -38.312 -13.742 1 93.94 158 ARG A CA 1
ATOM 1302 C C . ARG A 1 158 ? 15.562 -38.406 -13.914 1 93.94 158 ARG A C 1
ATOM 1304 O O . ARG A 1 158 ? 14.875 -38.969 -13.078 1 93.94 158 ARG A O 1
ATOM 1311 N N . GLY A 1 159 ? 15.039 -37.688 -14.922 1 91.62 159 GLY A N 1
ATOM 1312 C CA . GLY A 1 159 ? 13.656 -37.844 -15.344 1 91.62 159 GLY A CA 1
ATOM 1313 C C . GLY A 1 159 ? 12.672 -37.125 -14.445 1 91.62 159 GLY A C 1
ATOM 1314 O O . GLY A 1 159 ? 11.664 -37.719 -14.031 1 91.62 159 GLY A O 1
ATOM 1315 N N . ILE A 1 160 ? 12.789 -35.938 -14.172 1 93.44 160 ILE A N 1
ATOM 1316 C CA . ILE A 1 160 ? 11.961 -35.156 -13.25 1 93.44 160 ILE A CA 1
ATOM 1317 C C . ILE A 1 160 ? 10.555 -35 -13.82 1 93.44 160 ILE A C 1
ATOM 1319 O O . ILE A 1 160 ? 10.383 -34.781 -15.016 1 93.44 160 ILE A O 1
ATOM 1323 N N . GLY A 1 161 ? 9.539 -35.219 -12.883 1 94.5 161 GLY A N 1
ATOM 1324 C CA . GLY A 1 161 ? 8.156 -35.031 -13.289 1 94.5 161 GLY A CA 1
ATOM 1325 C C . GLY A 1 161 ? 7.559 -33.719 -12.836 1 94.5 161 GLY A C 1
ATOM 1326 O O . GLY A 1 161 ? 6.734 -33.125 -13.539 1 94.5 161 GLY A O 1
ATOM 1327 N N . ARG A 1 162 ? 7.918 -33.344 -11.68 1 97.12 162 ARG A N 1
ATOM 1328 C CA . ARG A 1 162 ? 7.395 -32.125 -11.086 1 97.12 162 ARG A CA 1
ATOM 1329 C C . ARG A 1 162 ? 8.531 -31.188 -10.633 1 97.12 162 ARG A C 1
ATOM 1331 O O . ARG A 1 162 ? 9.375 -31.594 -9.836 1 97.12 162 ARG A O 1
ATOM 1338 N N . MET A 1 163 ? 8.523 -29.938 -11.117 1 96.88 163 MET A N 1
ATOM 1339 C CA . MET A 1 163 ? 9.539 -28.969 -10.75 1 96.88 163 MET A CA 1
ATOM 1340 C C . MET A 1 163 ? 8.898 -27.656 -10.281 1 96.88 163 MET A C 1
ATOM 1342 O O . MET A 1 163 ? 8.023 -27.125 -10.961 1 96.88 163 MET A O 1
ATOM 1346 N N . GLU A 1 164 ? 9.242 -27.172 -9.141 1 97.88 164 GLU A N 1
ATOM 1347 C CA . GLU A 1 164 ? 8.797 -25.891 -8.625 1 97.88 164 GLU A CA 1
ATOM 1348 C C . GLU A 1 164 ? 9.977 -25.047 -8.148 1 97.88 164 GLU A C 1
ATOM 1350 O O . GLU A 1 164 ? 10.695 -25.438 -7.23 1 97.88 164 GLU A O 1
ATOM 1355 N N . LEU A 1 165 ? 10.188 -23.969 -8.828 1 97.12 165 LEU A N 1
ATOM 1356 C CA . LEU A 1 165 ? 11.227 -23 -8.461 1 97.12 165 LEU A CA 1
ATOM 1357 C C . LEU A 1 165 ? 10.602 -21.703 -7.957 1 97.12 165 LEU A C 1
ATOM 1359 O O . LEU A 1 165 ? 10.227 -20.844 -8.75 1 97.12 165 LEU A O 1
ATOM 1363 N N . LEU A 1 166 ? 10.531 -21.531 -6.648 1 94.81 166 LEU A N 1
ATOM 1364 C CA . LEU A 1 166 ? 9.883 -20.391 -6.008 1 94.81 166 LEU A CA 1
ATOM 1365 C C . LEU A 1 166 ? 10.914 -19.469 -5.355 1 94.81 166 LEU A C 1
ATOM 1367 O O . LEU A 1 166 ? 11.281 -19.672 -4.195 1 94.81 166 LEU A O 1
ATOM 1371 N N . PHE A 1 167 ? 11.25 -18.469 -6.082 1 92.88 167 PHE A N 1
ATOM 1372 C CA . PHE A 1 167 ? 12.453 -17.734 -5.688 1 92.88 167 PHE A CA 1
ATOM 1373 C C . PHE A 1 167 ? 12.094 -16.453 -4.945 1 92.88 167 PHE A C 1
ATOM 1375 O O . PHE A 1 167 ? 12.977 -15.695 -4.547 1 92.88 167 PHE A O 1
ATOM 1382 N N . CYS A 1 168 ? 10.867 -16.219 -4.652 1 86.94 168 CYS A N 1
ATOM 1383 C CA . CYS A 1 168 ? 10.477 -15.156 -3.727 1 86.94 168 CYS A CA 1
ATOM 1384 C C . CYS A 1 168 ? 10.555 -15.641 -2.283 1 86.94 168 CYS A C 1
ATOM 1386 O O . CYS A 1 168 ? 10.617 -14.828 -1.357 1 86.94 168 CYS A O 1
ATOM 1388 N N . GLY A 1 169 ? 10.445 -16.938 -2.156 1 81.75 169 GLY A N 1
ATOM 1389 C CA . GLY A 1 169 ? 10.531 -17.531 -0.832 1 81.75 169 GLY A CA 1
ATOM 1390 C C . GLY A 1 169 ? 9.281 -17.312 0.001 1 81.75 169 GLY A C 1
ATOM 1391 O O . GLY A 1 169 ? 9.344 -17.328 1.232 1 81.75 169 GLY A O 1
ATOM 1392 N N . SER A 1 170 ? 8.203 -16.938 -0.492 1 73.62 170 SER A N 1
ATOM 1393 C CA . SER A 1 170 ? 6.957 -16.781 0.252 1 73.62 170 SER A CA 1
ATOM 1394 C C . SER A 1 170 ? 6.59 -18.062 0.99 1 73.62 170 SER A C 1
ATOM 1396 O O . SER A 1 170 ? 6.848 -19.172 0.499 1 73.62 170 SER A O 1
ATOM 1398 N N . PRO A 1 171 ? 5.883 -17.875 2.164 1 63.84 171 PRO A N 1
ATOM 1399 C CA . PRO A 1 171 ? 5.418 -16.703 2.893 1 63.84 171 PRO A CA 1
ATOM 1400 C C . PRO A 1 171 ? 6.477 -16.141 3.844 1 63.84 171 PRO A C 1
ATOM 1402 O O . PRO A 1 171 ? 6.164 -15.297 4.691 1 63.84 171 PRO A O 1
ATOM 1405 N N . TYR A 1 172 ? 7.57 -16.828 3.691 1 59.78 172 TYR A N 1
ATOM 1406 C CA . TYR A 1 172 ? 8.594 -16.547 4.695 1 59.78 172 TYR A CA 1
ATOM 1407 C C . TYR A 1 172 ? 9.18 -15.148 4.504 1 59.78 172 TYR A C 1
ATOM 1409 O O . TYR A 1 172 ? 9.859 -14.633 5.395 1 59.78 172 TYR A O 1
ATOM 1417 N N . THR A 1 173 ? 8.922 -14.664 3.367 1 58.09 173 THR A N 1
ATOM 1418 C CA . THR A 1 173 ? 9.57 -13.391 3.072 1 58.09 173 THR A CA 1
ATOM 1419 C C . THR A 1 173 ? 8.539 -12.281 2.9 1 58.09 173 THR A C 1
ATOM 1421 O O . THR A 1 173 ? 7.43 -12.531 2.424 1 58.09 173 THR A O 1
ATOM 1424 N N . LEU A 1 174 ? 8.461 -11.406 3.824 1 51.22 174 LEU A N 1
ATOM 1425 C CA . LEU A 1 174 ? 7.621 -10.227 3.625 1 51.22 174 LEU A CA 1
ATOM 1426 C C . LEU A 1 174 ? 7.965 -9.531 2.316 1 51.22 174 LEU A C 1
ATOM 1428 O O . LEU A 1 174 ? 7.352 -8.516 1.969 1 51.22 174 LEU A O 1
ATOM 1432 N N . ARG A 1 175 ? 9.062 -9.797 1.782 1 53.44 175 ARG A N 1
ATOM 1433 C CA . ARG A 1 175 ? 9.883 -8.82 1.072 1 53.44 175 ARG A CA 1
ATOM 1434 C C . ARG A 1 175 ? 9.461 -8.711 -0.388 1 53.44 175 ARG A C 1
ATOM 1436 O O . ARG A 1 175 ? 8.781 -9.594 -0.914 1 53.44 175 ARG A O 1
ATOM 1443 N N . ASN A 1 176 ? 10.203 -7.758 -0.843 1 58.56 176 ASN A N 1
ATOM 1444 C CA . ASN A 1 176 ? 10.797 -7.18 -2.045 1 58.56 176 ASN A CA 1
ATOM 1445 C C . ASN A 1 176 ? 11.32 -8.258 -2.986 1 58.56 176 ASN A C 1
ATOM 1447 O O . ASN A 1 176 ? 11.906 -9.25 -2.539 1 58.56 176 ASN A O 1
ATOM 1451 N N . MET A 1 177 ? 10.852 -8.391 -4.109 1 66 177 MET A N 1
ATOM 1452 C CA . MET A 1 177 ? 11.391 -9.234 -5.18 1 66 177 MET A CA 1
ATOM 1453 C C . MET A 1 177 ? 12.898 -9.023 -5.328 1 66 177 MET A C 1
ATOM 1455 O O . MET A 1 177 ? 13.398 -7.926 -5.09 1 66 177 MET A O 1
ATOM 1459 N N . PRO A 1 178 ? 13.562 -10.234 -5.395 1 65.75 178 PRO A N 1
ATOM 1460 C CA . PRO A 1 178 ? 14.992 -10.109 -5.66 1 65.75 178 PRO A CA 1
ATOM 1461 C C . PRO A 1 178 ? 15.305 -9.102 -6.766 1 65.75 178 PRO A C 1
ATOM 1463 O O . PRO A 1 178 ? 14.414 -8.719 -7.523 1 65.75 178 PRO A O 1
ATOM 1466 N N . ARG A 1 179 ? 16.5 -8.641 -6.809 1 71.81 179 ARG A N 1
ATOM 1467 C CA . ARG A 1 179 ? 16.922 -7.578 -7.719 1 71.81 179 ARG A CA 1
ATOM 1468 C C . ARG A 1 179 ? 16.812 -8.031 -9.172 1 71.81 179 ARG A C 1
ATOM 1470 O O . ARG A 1 179 ? 16.172 -7.375 -9.992 1 71.81 179 ARG A O 1
ATOM 1477 N N . LYS A 1 180 ? 17.531 -9.148 -9.469 1 80.88 180 LYS A N 1
ATOM 1478 C CA . LYS A 1 180 ? 17.516 -9.672 -10.828 1 80.88 180 LYS A CA 1
ATOM 1479 C C . LYS A 1 180 ? 16.938 -11.086 -10.867 1 80.88 180 LYS A C 1
ATOM 1481 O O . LYS A 1 180 ? 17.438 -11.984 -10.188 1 80.88 180 LYS A O 1
ATOM 1486 N N . PRO A 1 181 ? 16 -11.203 -11.633 1 89.56 181 PRO A N 1
ATOM 1487 C CA . PRO A 1 181 ? 15.367 -12.523 -11.656 1 89.56 181 PRO A CA 1
ATOM 1488 C C . PRO A 1 181 ? 16.234 -13.594 -12.305 1 89.56 181 PRO A C 1
ATOM 1490 O O . PRO A 1 181 ? 17.078 -13.281 -13.164 1 89.56 181 PRO A O 1
ATOM 1493 N N . TYR A 1 182 ? 16.047 -14.828 -11.898 1 93.12 182 TYR A N 1
ATOM 1494 C CA . TYR A 1 182 ? 16.688 -16 -12.484 1 93.12 182 TYR A CA 1
ATOM 1495 C C . TYR A 1 182 ? 16.156 -16.266 -13.891 1 93.12 182 TYR A C 1
ATOM 1497 O O . TYR A 1 182 ? 14.961 -16.172 -14.141 1 93.12 182 TYR A O 1
ATOM 1505 N N . LYS A 1 183 ? 17.141 -16.547 -14.82 1 93.19 183 LYS A N 1
ATOM 1506 C CA . LYS A 1 183 ? 16.75 -16.906 -16.188 1 93.19 183 LYS A CA 1
ATOM 1507 C C . LYS A 1 183 ? 16.578 -18.406 -16.328 1 93.19 183 LYS A C 1
ATOM 1509 O O . LYS A 1 183 ? 17.547 -19.172 -16.203 1 93.19 183 LYS A O 1
ATOM 1514 N N . PHE A 1 184 ? 15.375 -18.844 -16.609 1 93 184 PHE A N 1
ATOM 1515 C CA . PHE A 1 184 ? 15.094 -20.266 -16.75 1 93 184 PHE A CA 1
ATOM 1516 C C . PHE A 1 184 ? 15.852 -20.859 -17.922 1 93 184 PHE A C 1
ATOM 1518 O O . PHE A 1 184 ? 15.805 -20.328 -19.031 1 93 184 PHE A O 1
ATOM 1525 N N . PRO A 1 185 ? 16.547 -21.969 -17.781 1 90.69 185 PRO A N 1
ATOM 1526 C CA . PRO A 1 185 ? 17.484 -22.5 -18.781 1 90.69 185 PRO A CA 1
ATOM 1527 C C . PRO A 1 185 ? 16.812 -23.469 -19.75 1 90.69 185 PRO A C 1
ATOM 1529 O O . PRO A 1 185 ? 17.047 -24.688 -19.672 1 90.69 185 PRO A O 1
ATOM 1532 N N . PHE A 1 186 ? 16.219 -23.031 -20.766 1 84.94 186 PHE A N 1
ATOM 1533 C CA . PHE A 1 186 ? 15.531 -23.859 -21.734 1 84.94 186 PHE A CA 1
ATOM 1534 C C . PHE A 1 186 ? 16.516 -24.797 -22.438 1 84.94 186 PHE A C 1
ATOM 1536 O O . PHE A 1 186 ? 16.172 -25.922 -22.781 1 84.94 186 PHE A O 1
ATOM 1543 N N . HIS A 1 187 ? 17.672 -24.344 -22.531 1 83 187 HIS A N 1
ATOM 1544 C CA . HIS A 1 187 ? 18.672 -25.078 -23.312 1 83 187 HIS A CA 1
ATOM 1545 C C . HIS A 1 187 ? 19.078 -26.375 -22.609 1 83 187 HIS A C 1
ATOM 1547 O O . HIS A 1 187 ? 19.672 -27.25 -23.234 1 83 187 HIS A O 1
ATOM 1553 N N . LEU A 1 188 ? 18.75 -26.453 -21.344 1 87.56 188 LEU A N 1
ATOM 1554 C CA . LEU A 1 188 ? 19.109 -27.656 -20.609 1 87.56 188 LEU A CA 1
ATOM 1555 C C . LEU A 1 188 ? 18.141 -28.797 -20.922 1 87.56 188 LEU A C 1
ATOM 1557 O O . LEU A 1 188 ? 18.438 -29.969 -20.656 1 87.56 188 LEU A O 1
ATOM 1561 N N . PHE A 1 189 ? 17.078 -28.469 -21.422 1 84.81 189 PHE A N 1
ATOM 1562 C CA . PHE A 1 189 ? 16.078 -29.484 -21.703 1 84.81 189 PHE A CA 1
ATOM 1563 C C . PHE A 1 189 ? 16.266 -30.062 -23.094 1 84.81 189 PHE A C 1
ATOM 1565 O O . PHE A 1 189 ? 16.719 -29.359 -24.016 1 84.81 189 PHE A O 1
ATOM 1572 N N . PRO A 1 190 ? 16.062 -31.297 -23.141 1 74.31 190 PRO A N 1
ATOM 1573 C CA . PRO A 1 190 ? 16.25 -31.938 -24.453 1 74.31 190 PRO A CA 1
ATOM 1574 C C . PRO A 1 190 ? 15.336 -31.359 -25.516 1 74.31 190 PRO A C 1
ATOM 1576 O O . PRO A 1 190 ? 14.227 -30.906 -25.219 1 74.31 190 PRO A O 1
ATOM 1579 N N . GLU A 1 191 ? 15.906 -31.125 -26.672 1 65.88 191 GLU A N 1
ATOM 1580 C CA . GLU A 1 191 ? 15.164 -30.594 -27.812 1 65.88 191 GLU A CA 1
ATOM 1581 C C . GLU A 1 191 ? 14.016 -31.531 -28.203 1 65.88 191 GLU A C 1
ATOM 1583 O O . GLU A 1 191 ? 13.031 -31.078 -28.812 1 65.88 191 GLU A O 1
ATOM 1588 N N . THR A 1 192 ? 14.227 -32.75 -27.859 1 61.28 192 THR A N 1
ATOM 1589 C CA . THR A 1 192 ? 13.25 -33.75 -28.281 1 61.28 192 THR A CA 1
ATOM 1590 C C . THR A 1 192 ? 12.086 -33.812 -27.297 1 61.28 192 THR A C 1
ATOM 1592 O O . THR A 1 192 ? 12.078 -33.094 -26.281 1 61.28 192 THR A O 1
ATOM 1595 N N . ASN A 1 193 ? 10.984 -34.406 -27.719 1 61.69 193 ASN A N 1
ATOM 1596 C CA . ASN A 1 193 ? 9.805 -34.719 -26.938 1 61.69 193 ASN A CA 1
ATOM 1597 C C . ASN A 1 193 ? 10.156 -35.625 -25.734 1 61.69 193 ASN A C 1
ATOM 1599 O O . ASN A 1 193 ? 9.281 -36.281 -25.188 1 61.69 193 ASN A O 1
ATOM 1603 N N . ALA A 1 194 ? 11.406 -35.375 -25.344 1 66.75 194 ALA A N 1
ATOM 1604 C CA . ALA A 1 194 ? 11.844 -36.344 -24.359 1 66.75 194 ALA A CA 1
ATOM 1605 C C . ALA A 1 194 ? 11.75 -35.781 -22.938 1 66.75 194 ALA A C 1
ATOM 1607 O O . ALA A 1 194 ? 11.977 -36.5 -21.953 1 66.75 194 ALA A O 1
ATOM 1608 N N . SER A 1 195 ? 11.156 -34.625 -22.844 1 82.94 195 SER A N 1
ATOM 1609 C CA . SER A 1 195 ? 11.062 -34.125 -21.484 1 82.94 195 SER A CA 1
ATOM 1610 C C . SER A 1 195 ? 9.992 -34.844 -20.688 1 82.94 195 SER A C 1
ATOM 1612 O O . SER A 1 195 ? 8.891 -35.094 -21.188 1 82.94 195 SER A O 1
ATOM 1614 N N . THR A 1 196 ? 10.305 -35.25 -19.531 1 88.75 196 THR A N 1
ATOM 1615 C CA . THR A 1 196 ? 9.391 -35.969 -18.641 1 88.75 196 THR A CA 1
ATOM 1616 C C . THR A 1 196 ? 8.641 -35 -17.734 1 88.75 196 THR A C 1
ATOM 1618 O O . THR A 1 196 ? 7.801 -35.406 -16.938 1 88.75 196 THR A O 1
ATOM 1621 N N . LEU A 1 197 ? 8.867 -33.781 -17.938 1 92.31 197 LEU A N 1
ATOM 1622 C CA . LEU A 1 197 ? 8.297 -32.781 -17.062 1 92.31 197 LEU A CA 1
ATOM 1623 C C . LEU A 1 197 ? 6.809 -32.594 -17.328 1 92.31 197 LEU A C 1
ATOM 1625 O O . LEU A 1 197 ? 6.402 -32.312 -18.453 1 92.31 197 LEU A O 1
ATOM 1629 N N . LYS A 1 198 ? 5.988 -32.781 -16.234 1 94.75 198 LYS A N 1
ATOM 1630 C CA . LYS A 1 198 ? 4.535 -32.656 -16.344 1 94.75 198 LYS A CA 1
ATOM 1631 C C . LYS A 1 198 ? 4.012 -31.453 -15.594 1 94.75 198 LYS A C 1
ATOM 1633 O O . LYS A 1 198 ? 2.975 -30.891 -15.953 1 94.75 198 LYS A O 1
ATOM 1638 N N . HIS A 1 199 ? 4.672 -31.109 -14.547 1 97 199 HIS A N 1
ATOM 1639 C CA . HIS A 1 199 ? 4.266 -30.016 -13.672 1 97 199 HIS A CA 1
ATOM 1640 C C . HIS A 1 199 ? 5.402 -29.016 -13.461 1 97 199 HIS A C 1
ATOM 1642 O O . HIS A 1 199 ? 6.48 -29.391 -12.992 1 97 199 HIS A O 1
ATOM 1648 N N . LEU A 1 200 ? 5.121 -27.75 -13.828 1 96.31 200 LEU A N 1
ATOM 1649 C CA . LEU A 1 200 ? 6.148 -26.734 -13.688 1 96.31 200 LEU A CA 1
ATOM 1650 C C . LEU A 1 200 ? 5.582 -25.484 -13.016 1 96.31 200 LEU A C 1
ATOM 1652 O O . LEU A 1 200 ? 4.562 -24.938 -13.453 1 96.31 200 LEU A O 1
ATOM 1656 N N . ARG A 1 201 ? 6.145 -25.078 -11.93 1 97.56 201 ARG A N 1
ATOM 1657 C CA . ARG A 1 201 ? 5.82 -23.812 -11.258 1 97.56 201 ARG A CA 1
ATOM 1658 C C . ARG A 1 201 ? 7.059 -22.938 -11.125 1 97.56 201 ARG A C 1
ATOM 1660 O O . ARG A 1 201 ? 8.07 -23.359 -10.57 1 97.56 201 ARG A O 1
ATOM 1667 N N . LEU A 1 202 ? 6.969 -21.766 -11.672 1 96.5 202 LEU A N 1
ATOM 1668 C CA . LEU A 1 202 ? 8.078 -20.828 -11.617 1 96.5 202 LEU A CA 1
ATOM 1669 C C . LEU A 1 202 ? 7.648 -19.516 -10.953 1 96.5 202 LEU A C 1
ATOM 1671 O O . LEU A 1 202 ? 6.551 -19.016 -11.211 1 96.5 202 LEU A O 1
ATOM 1675 N N . GLU A 1 203 ? 8.445 -19.016 -10.109 1 95.06 203 GLU A N 1
ATOM 1676 C CA . GLU A 1 203 ? 8.211 -17.75 -9.438 1 95.06 203 GLU A CA 1
ATOM 1677 C C . GLU A 1 203 ? 9.438 -16.844 -9.531 1 95.06 203 GLU A C 1
ATOM 1679 O O . GLU A 1 203 ? 10.555 -17.266 -9.211 1 95.06 203 GLU A O 1
ATOM 1684 N N . TYR A 1 204 ? 9.242 -15.656 -10.008 1 91.38 204 TYR A N 1
ATOM 1685 C CA . TYR A 1 204 ? 10.258 -14.617 -10.086 1 91.38 204 TYR A CA 1
ATOM 1686 C C . TYR A 1 204 ? 11.422 -15.055 -10.969 1 91.38 204 TYR A C 1
ATOM 1688 O O . TYR A 1 204 ? 12.578 -15.016 -10.547 1 91.38 204 TYR A O 1
ATOM 1696 N N . CYS A 1 205 ? 11.102 -15.422 -12.18 1 93.44 205 CYS A N 1
ATOM 1697 C CA . CYS A 1 205 ? 12.047 -15.867 -13.203 1 93.44 205 CYS A CA 1
ATOM 1698 C C . CYS A 1 205 ? 11.766 -15.18 -14.531 1 93.44 205 CYS A C 1
ATOM 1700 O O . CYS A 1 205 ? 10.773 -14.461 -14.672 1 93.44 205 CYS A O 1
ATOM 1702 N N . VAL A 1 206 ? 12.766 -15.281 -15.336 1 92.56 206 VAL A N 1
ATOM 1703 C CA . VAL A 1 206 ? 12.586 -14.875 -16.719 1 92.56 206 VAL A CA 1
ATOM 1704 C C . VAL A 1 206 ? 12.453 -16.109 -17.609 1 92.56 206 VAL A C 1
ATOM 1706 O O . VAL A 1 206 ? 13.289 -17.016 -17.547 1 92.56 206 VAL A O 1
ATOM 1709 N N . VAL A 1 207 ? 11.336 -16.109 -18.266 1 90.56 207 VAL A N 1
ATOM 1710 C CA . VAL A 1 207 ? 11.078 -17.219 -19.188 1 90.56 207 VAL A CA 1
ATOM 1711 C C . VAL A 1 207 ? 11.062 -16.719 -20.625 1 90.56 207 VAL A C 1
ATOM 1713 O O . VAL A 1 207 ? 10.078 -16.125 -21.062 1 90.56 207 VAL A O 1
ATOM 1716 N N . SER A 1 208 ? 12.156 -16.875 -21.266 1 82.19 208 SER A N 1
ATOM 1717 C CA . SER A 1 208 ? 12.281 -16.438 -22.656 1 82.19 208 SER A CA 1
ATOM 1718 C C . SER A 1 208 ? 12.867 -17.547 -23.531 1 82.19 208 SER A C 1
ATOM 1720 O O . SER A 1 208 ? 13.875 -18.156 -23.172 1 82.19 208 SER A O 1
ATOM 1722 N N . ILE A 1 209 ? 12.094 -17.766 -24.562 1 75.19 209 ILE A N 1
ATOM 1723 C CA . ILE A 1 209 ? 12.602 -18.75 -25.516 1 75.19 209 ILE A CA 1
ATOM 1724 C C . ILE A 1 209 ? 13.703 -18.125 -26.375 1 75.19 209 ILE A C 1
ATOM 1726 O O . ILE A 1 209 ? 13.508 -17.062 -26.953 1 75.19 209 ILE A O 1
ATOM 1730 N N . PRO A 1 210 ? 14.789 -18.781 -26.422 1 70.88 210 PRO A N 1
ATOM 1731 C CA . PRO A 1 210 ? 15.82 -18.25 -27.312 1 70.88 210 PRO A CA 1
ATOM 1732 C C . PRO A 1 210 ? 15.375 -18.188 -28.766 1 70.88 210 PRO A C 1
ATOM 1734 O O . PRO A 1 210 ? 14.609 -19.047 -29.219 1 70.88 210 PRO A O 1
ATOM 1737 N N . PRO A 1 211 ? 15.508 -17.094 -29.484 1 65.69 211 PRO A N 1
ATOM 1738 C CA . PRO A 1 211 ? 15.016 -16.891 -30.844 1 65.69 211 PRO A CA 1
ATOM 1739 C C . PRO A 1 211 ? 15.273 -18.094 -31.75 1 65.69 211 PRO A C 1
ATOM 1741 O O . PRO A 1 211 ? 14.453 -18.391 -32.625 1 65.69 211 PRO A O 1
ATOM 1744 N N . ASN A 1 212 ? 16.422 -18.734 -31.719 1 61.19 212 ASN A N 1
ATOM 1745 C CA . ASN A 1 212 ? 16.766 -19.797 -32.656 1 61.19 212 ASN A CA 1
ATOM 1746 C C . ASN A 1 212 ? 16.359 -21.172 -32.125 1 61.19 212 ASN A C 1
ATOM 1748 O O . ASN A 1 212 ? 16.859 -22.188 -32.594 1 61.19 212 ASN A O 1
ATOM 1752 N N . CYS A 1 213 ? 15.492 -21 -31.203 1 57.72 213 CYS A N 1
ATOM 1753 C CA . CYS A 1 213 ? 15.141 -22.312 -30.641 1 57.72 213 CYS A CA 1
ATOM 1754 C C . CYS A 1 213 ? 13.875 -22.859 -31.281 1 57.72 213 CYS A C 1
ATOM 1756 O O . CYS A 1 213 ? 12.82 -22.219 -31.234 1 57.72 213 CYS A O 1
ATOM 1758 N N . ASN A 1 214 ? 14.008 -23.547 -32.344 1 55.88 214 ASN A N 1
ATOM 1759 C CA . ASN A 1 214 ? 12.898 -24.219 -33.031 1 55.88 214 ASN A CA 1
ATOM 1760 C C . ASN A 1 214 ? 12.125 -25.125 -32.062 1 55.88 214 ASN A C 1
ATOM 1762 O O . ASN A 1 214 ? 11.07 -25.656 -32.406 1 55.88 214 ASN A O 1
ATOM 1766 N N . PHE A 1 215 ? 12.734 -25.422 -30.875 1 55.22 215 PHE A N 1
ATOM 1767 C CA . PHE A 1 215 ? 12.266 -26.547 -30.062 1 55.22 215 PHE A CA 1
ATOM 1768 C C . PHE A 1 215 ? 11.609 -26.062 -28.781 1 55.22 215 PHE A C 1
ATOM 1770 O O . PHE A 1 215 ? 12.148 -25.203 -28.094 1 55.22 215 PHE A O 1
ATOM 1777 N N . ILE A 1 216 ? 10.281 -26.406 -28.672 1 60.22 216 ILE A N 1
ATOM 1778 C CA . ILE A 1 216 ? 9.781 -26.125 -27.328 1 60.22 216 ILE A CA 1
ATOM 1779 C C . ILE A 1 216 ? 9.766 -27.406 -26.5 1 60.22 216 ILE A C 1
ATOM 1781 O O . ILE A 1 216 ? 9.023 -28.344 -26.812 1 60.22 216 ILE A O 1
ATOM 1785 N N . PRO A 1 217 ? 10.703 -27.656 -25.5 1 64.94 217 PRO A N 1
ATOM 1786 C CA . PRO A 1 217 ? 11.008 -28.891 -24.766 1 64.94 217 PRO A CA 1
ATOM 1787 C C . PRO A 1 217 ? 9.828 -29.391 -23.938 1 64.94 217 PRO A C 1
ATOM 1789 O O . PRO A 1 217 ? 9.844 -30.531 -23.453 1 64.94 217 PRO A O 1
ATOM 1792 N N . PHE A 1 218 ? 8.578 -28.766 -24.016 1 80.62 218 PHE A N 1
ATOM 1793 C CA . PHE A 1 218 ? 7.625 -29.141 -22.984 1 80.62 218 PHE A CA 1
ATOM 1794 C C . PHE A 1 218 ? 6.34 -29.688 -23.594 1 80.62 218 PHE A C 1
ATOM 1796 O O . PHE A 1 218 ? 5.246 -29.234 -23.266 1 80.62 218 PHE A O 1
ATOM 1803 N N . LYS A 1 219 ? 6.551 -30.797 -24.359 1 79 219 LYS A N 1
ATOM 1804 C CA . LYS A 1 219 ? 5.387 -31.375 -25.016 1 79 219 LYS A CA 1
ATOM 1805 C C . LYS A 1 219 ? 4.477 -32.062 -24.016 1 79 219 LYS A C 1
ATOM 1807 O O . LYS A 1 219 ? 3.262 -32.156 -24.219 1 79 219 LYS A O 1
ATOM 1812 N N . ASN A 1 220 ? 5.023 -32.562 -22.906 1 86.69 220 ASN A N 1
ATOM 1813 C CA . ASN A 1 220 ? 4.25 -33.344 -21.938 1 86.69 220 ASN A CA 1
ATOM 1814 C C . ASN A 1 220 ? 3.795 -32.469 -20.766 1 86.69 220 ASN A C 1
ATOM 1816 O O . ASN A 1 220 ? 3.193 -33 -19.812 1 86.69 220 ASN A O 1
ATOM 1820 N N . LEU A 1 221 ? 3.98 -31.281 -20.812 1 92.38 221 LEU A N 1
ATOM 1821 C CA . LEU A 1 221 ? 3.635 -30.406 -19.703 1 92.38 221 LEU A CA 1
ATOM 1822 C C . LEU A 1 221 ? 2.123 -30.234 -19.594 1 92.38 221 LEU A C 1
ATOM 1824 O O . LEU A 1 221 ? 1.477 -29.781 -20.547 1 92.38 221 LEU A O 1
ATOM 1828 N N . SER A 1 222 ? 1.562 -30.594 -18.422 1 95.75 222 SER A N 1
ATOM 1829 C CA . SER A 1 222 ? 0.118 -30.5 -18.234 1 95.75 222 SER A CA 1
ATOM 1830 C C . SER A 1 222 ? -0.248 -29.344 -17.297 1 95.75 222 SER A C 1
ATOM 1832 O O . SER A 1 222 ? -1.383 -28.875 -17.312 1 95.75 222 SER A O 1
ATOM 1834 N N . PHE A 1 223 ? 0.655 -28.984 -16.438 1 97.44 223 PHE A N 1
ATOM 1835 C CA . PHE A 1 223 ? 0.411 -27.891 -15.5 1 97.44 223 PHE A CA 1
ATOM 1836 C C . PHE A 1 223 ? 1.538 -26.875 -15.547 1 97.44 223 PHE A C 1
ATOM 1838 O O . PHE A 1 223 ? 2.713 -27.234 -15.43 1 97.44 223 PHE A O 1
ATOM 1845 N N . LEU A 1 224 ? 1.196 -25.609 -15.711 1 96.44 224 LEU A N 1
ATOM 1846 C CA . LEU A 1 224 ? 2.162 -24.516 -15.688 1 96.44 224 LEU A CA 1
ATOM 1847 C C . LEU A 1 224 ? 1.67 -23.375 -14.812 1 96.44 224 LEU A C 1
ATOM 1849 O O . LEU A 1 224 ? 0.548 -22.891 -14.992 1 96.44 224 LEU A O 1
ATOM 1853 N N . SER A 1 225 ? 2.398 -23 -13.844 1 97.56 225 SER A N 1
ATOM 1854 C CA . SER A 1 225 ? 2.111 -21.844 -13.016 1 97.56 225 SER A CA 1
ATOM 185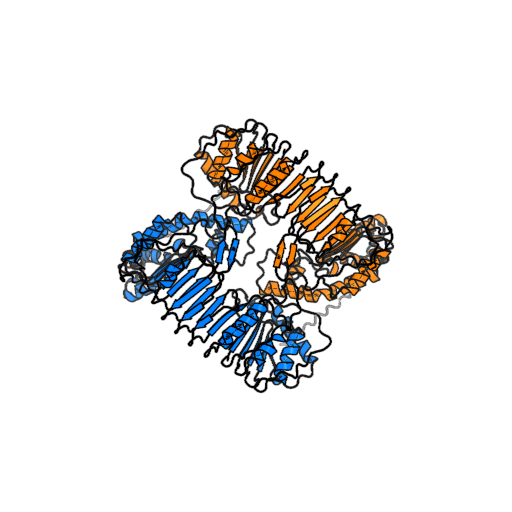5 C C . SER A 1 225 ? 3.273 -20.844 -13.023 1 97.56 225 SER A C 1
ATOM 1857 O O . SER A 1 225 ? 4.395 -21.203 -12.648 1 97.56 225 SER A O 1
ATOM 1859 N N . LEU A 1 226 ? 2.98 -19.734 -13.523 1 96.5 226 LEU A N 1
ATOM 1860 C CA . LEU A 1 226 ? 3.955 -18.641 -13.547 1 96.5 226 LEU A CA 1
ATOM 1861 C C . LEU A 1 226 ? 3.525 -17.5 -12.633 1 96.5 226 LEU A C 1
ATOM 1863 O O . LEU A 1 226 ? 2.459 -16.922 -12.82 1 96.5 226 LEU A O 1
ATOM 1867 N N . ILE A 1 227 ? 4.355 -17.188 -11.688 1 95.25 227 ILE A N 1
ATOM 1868 C CA . ILE A 1 227 ? 4.039 -16.125 -10.734 1 95.25 227 ILE A CA 1
ATOM 1869 C C . ILE A 1 227 ? 5.141 -15.07 -10.758 1 95.25 227 ILE A C 1
ATOM 1871 O O . ILE A 1 227 ? 6.293 -15.359 -10.438 1 95.25 227 ILE A O 1
ATOM 1875 N N . SER A 1 228 ? 4.848 -13.836 -11.141 1 92.12 228 SER A N 1
ATOM 1876 C CA . SER A 1 228 ? 5.797 -12.734 -11.203 1 92.12 228 SER A CA 1
ATOM 1877 C C . SER A 1 228 ? 6.953 -13.047 -12.148 1 92.12 228 SER A C 1
ATOM 1879 O O . SER A 1 228 ? 8.117 -12.867 -11.789 1 92.12 228 SER A O 1
ATOM 1881 N N . VAL A 1 229 ? 6.598 -13.586 -13.25 1 94.06 229 VAL A N 1
ATOM 1882 C CA . VAL A 1 229 ? 7.586 -14.016 -14.234 1 94.06 229 VAL A CA 1
ATOM 1883 C C . VAL A 1 229 ? 7.5 -13.133 -15.477 1 94.06 229 VAL A C 1
ATOM 1885 O O . VAL A 1 229 ? 6.41 -12.711 -15.867 1 94.06 229 VAL A O 1
ATOM 1888 N N . LYS A 1 230 ? 8.656 -12.828 -16 1 91.56 230 LYS A N 1
ATOM 1889 C CA . LYS A 1 230 ? 8.695 -12.234 -17.328 1 91.56 230 LYS A CA 1
ATOM 1890 C C . LYS A 1 230 ? 8.602 -13.305 -18.422 1 91.56 230 LYS A C 1
ATOM 1892 O O . LYS A 1 230 ? 9.453 -14.188 -18.5 1 91.56 230 LYS A O 1
ATOM 1897 N N . VAL A 1 231 ? 7.574 -13.25 -19.156 1 90.25 231 VAL A N 1
ATOM 1898 C CA . VAL A 1 231 ? 7.367 -14.352 -20.094 1 90.25 231 VAL A CA 1
ATOM 1899 C C . VAL A 1 231 ? 7.039 -13.805 -21.469 1 90.25 231 VAL A C 1
ATOM 1901 O O . VAL A 1 231 ? 6.387 -12.766 -21.594 1 90.25 231 VAL A O 1
ATOM 1904 N N . ASP A 1 232 ? 7.543 -14.516 -22.375 1 79.62 232 ASP A N 1
ATOM 1905 C CA . ASP A 1 232 ? 7.191 -14.273 -23.766 1 79.62 232 ASP A CA 1
ATOM 1906 C C . ASP A 1 232 ? 5.883 -14.977 -24.141 1 79.62 232 ASP A C 1
ATOM 1908 O O . ASP A 1 232 ? 5.656 -16.125 -23.75 1 79.62 232 ASP A O 1
ATOM 1912 N N . GLY A 1 233 ? 4.965 -14.375 -24.828 1 74.75 233 GLY A N 1
ATOM 1913 C CA . GLY A 1 233 ? 3.695 -14.945 -25.25 1 74.75 233 GLY A CA 1
ATOM 1914 C C . GLY A 1 233 ? 3.85 -16.172 -26.125 1 74.75 233 GLY A C 1
ATOM 1915 O O . GLY A 1 233 ? 3.031 -17.094 -26.062 1 74.75 233 GLY A O 1
ATOM 1916 N N . VAL A 1 234 ? 4.988 -16.297 -26.797 1 74.25 234 VAL A N 1
ATOM 1917 C CA . VAL A 1 234 ? 5.258 -17.391 -27.703 1 74.25 234 VAL A CA 1
ATOM 1918 C C . VAL A 1 234 ? 5.457 -18.688 -26.922 1 74.25 234 VAL A C 1
ATOM 1920 O O . VAL A 1 234 ? 5.043 -19.766 -27.359 1 74.25 234 VAL A O 1
ATOM 1923 N N . PHE A 1 235 ? 5.898 -18.547 -25.844 1 81.56 235 PHE A N 1
ATOM 1924 C CA . PHE A 1 235 ? 6.137 -19.703 -24.984 1 81.56 235 PHE A CA 1
ATOM 1925 C C . PHE A 1 235 ? 4.82 -20.359 -24.594 1 81.56 235 PHE A C 1
ATOM 1927 O O . PHE A 1 235 ? 4.656 -21.578 -24.75 1 81.56 235 PHE A O 1
ATOM 1934 N N . ILE A 1 236 ? 3.895 -19.594 -24.219 1 83.06 236 ILE A N 1
ATOM 1935 C CA . ILE A 1 236 ? 2.613 -20.109 -23.75 1 83.06 236 ILE A CA 1
ATOM 1936 C C . ILE A 1 236 ? 1.866 -20.781 -24.891 1 83.06 236 ILE A C 1
ATOM 1938 O O . ILE A 1 236 ? 1.244 -21.828 -24.719 1 83.06 236 ILE A O 1
ATOM 1942 N N . GLN A 1 237 ? 2.033 -20.234 -26.016 1 80.56 237 GLN A N 1
ATOM 1943 C CA . GLN A 1 237 ? 1.328 -20.75 -27.188 1 80.56 237 GLN A CA 1
ATOM 1944 C C . GLN A 1 237 ? 1.915 -22.078 -27.641 1 80.56 237 GLN A C 1
ATOM 1946 O O . GLN A 1 237 ? 1.23 -22.875 -28.297 1 80.56 237 GLN A O 1
ATOM 1951 N N . SER A 1 238 ? 3.131 -22.312 -27.328 1 80.25 238 SER A N 1
ATOM 1952 C CA . SER A 1 238 ? 3.814 -23.531 -27.781 1 80.25 238 SER A CA 1
ATOM 1953 C C . SER A 1 238 ? 3.424 -24.734 -26.938 1 80.25 238 SER A C 1
ATOM 1955 O O . SER A 1 238 ? 3.689 -25.875 -27.312 1 80.25 238 SER A O 1
ATOM 1957 N N . LEU A 1 239 ? 2.77 -24.5 -25.906 1 86.56 239 LEU A N 1
ATOM 1958 C CA . LEU A 1 239 ? 2.418 -25.578 -24.984 1 86.56 239 LEU A CA 1
ATOM 1959 C C . LEU A 1 239 ? 1.06 -26.172 -25.344 1 86.56 239 LEU A C 1
ATOM 1961 O O . LEU A 1 239 ? 0.037 -25.766 -24.781 1 86.56 239 LEU A O 1
ATOM 1965 N N . THR A 1 240 ? 1.065 -27.172 -26.094 1 83.81 240 THR A N 1
ATOM 1966 C CA . THR A 1 240 ? -0.153 -27.688 -26.719 1 83.81 240 THR A CA 1
ATOM 1967 C C . THR A 1 240 ? -0.866 -28.672 -25.797 1 83.81 240 THR A C 1
ATOM 1969 O O . THR A 1 240 ? -2.057 -28.938 -25.969 1 83.81 240 THR A O 1
ATOM 1972 N N . GLN A 1 241 ? -0.202 -29.219 -24.828 1 89.94 241 GLN A N 1
ATOM 1973 C CA . GLN A 1 241 ? -0.817 -30.25 -24 1 89.94 241 GLN A CA 1
ATOM 1974 C C . GLN A 1 241 ? -1.165 -29.719 -22.609 1 89.94 241 GLN A C 1
ATOM 1976 O O . GLN A 1 241 ? -1.5 -30.484 -21.719 1 89.94 241 GLN A O 1
ATOM 1981 N N . LEU A 1 242 ? -1.163 -28.469 -22.438 1 93.94 242 LEU A N 1
ATOM 1982 C CA . LEU A 1 242 ? -1.406 -27.859 -21.141 1 93.94 242 LEU A CA 1
ATOM 1983 C C . LEU A 1 242 ? -2.863 -28.031 -20.719 1 93.94 242 LEU A C 1
ATOM 1985 O O . LEU A 1 242 ? -3.773 -27.781 -21.516 1 93.94 242 LEU A O 1
ATOM 1989 N N . GLU A 1 243 ? -3.096 -28.484 -19.516 1 97.62 243 GLU A N 1
ATOM 1990 C CA . GLU A 1 243 ? -4.441 -28.625 -18.969 1 97.62 243 GLU A CA 1
ATOM 1991 C C . GLU A 1 243 ? -4.758 -27.516 -17.969 1 97.62 243 GLU A C 1
ATOM 1993 O O . GLU A 1 243 ? -5.926 -27.156 -17.781 1 97.62 243 GLU A O 1
ATOM 1998 N N . GLU A 1 244 ? -3.773 -27.078 -17.328 1 98.25 244 GLU A N 1
ATOM 1999 C CA . GLU A 1 244 ? -3.939 -26.016 -16.344 1 98.25 244 GLU A CA 1
ATOM 2000 C C . GLU A 1 244 ? -2.84 -24.969 -16.469 1 98.25 244 GLU A C 1
ATOM 2002 O O . GLU A 1 244 ? -1.654 -25.297 -16.516 1 98.25 244 GLU A O 1
ATOM 2007 N N . LEU A 1 245 ? -3.281 -23.719 -16.531 1 97.19 245 LEU A N 1
ATOM 2008 C CA . LEU A 1 245 ? -2.352 -22.609 -16.719 1 97.19 245 LEU A CA 1
ATOM 2009 C C . LEU A 1 245 ? -2.643 -21.484 -15.734 1 97.19 245 LEU A C 1
ATOM 2011 O O . LEU A 1 245 ? -3.779 -21.031 -15.641 1 97.19 245 LEU A O 1
ATOM 2015 N N . HIS A 1 246 ? -1.701 -21.094 -14.984 1 97.75 246 HIS A N 1
ATOM 2016 C CA . HIS A 1 246 ? -1.792 -19.953 -14.07 1 97.75 246 HIS A CA 1
ATOM 2017 C C . HIS A 1 246 ? -0.792 -18.859 -14.453 1 97.75 246 HIS A C 1
ATOM 2019 O O . HIS A 1 246 ? 0.417 -19.109 -14.469 1 97.75 246 HIS A O 1
ATOM 2025 N N . LEU A 1 247 ? -1.264 -17.766 -14.773 1 96.44 247 LEU A N 1
ATOM 2026 C CA . LEU A 1 247 ? -0.467 -16.562 -14.992 1 96.44 247 LEU A CA 1
ATOM 2027 C C . LEU A 1 247 ? -0.785 -15.5 -13.945 1 96.44 247 LEU A C 1
ATOM 2029 O O . LEU A 1 247 ? -1.801 -14.812 -14.047 1 96.44 247 LEU A O 1
ATOM 2033 N N . ILE A 1 248 ? 0.11 -15.328 -13.008 1 95.75 248 ILE A N 1
ATOM 2034 C CA . ILE A 1 248 ? -0.162 -14.414 -11.906 1 95.75 248 ILE A CA 1
ATOM 2035 C C . ILE A 1 248 ? 0.937 -13.359 -11.836 1 95.75 248 ILE A C 1
ATOM 2037 O O . ILE A 1 248 ? 2.111 -13.688 -11.648 1 95.75 248 ILE A O 1
ATOM 2041 N N . GLN A 1 249 ? 0.615 -12.086 -12.047 1 92.69 249 GLN A N 1
ATOM 2042 C CA . GLN A 1 249 ? 1.538 -10.961 -11.953 1 92.69 249 GLN A CA 1
ATOM 2043 C C . GLN A 1 249 ? 2.709 -11.125 -12.914 1 92.69 249 GLN A C 1
ATOM 2045 O O . GLN A 1 249 ? 3.865 -10.914 -12.539 1 92.69 249 GLN A O 1
ATOM 2050 N N . CYS A 1 250 ? 2.389 -11.586 -14.055 1 94.38 250 CYS A N 1
ATOM 2051 C CA . CYS A 1 250 ? 3.436 -11.812 -15.047 1 94.38 250 CYS A CA 1
ATOM 2052 C C . CYS A 1 250 ? 3.643 -10.578 -15.914 1 94.38 250 CYS A C 1
ATOM 2054 O O . CYS A 1 250 ? 2.695 -9.836 -16.188 1 94.38 250 CYS A O 1
ATOM 2056 N N . GLU A 1 251 ? 4.871 -10.359 -16.266 1 92.25 251 GLU A N 1
ATOM 2057 C CA . GLU A 1 251 ? 5.211 -9.352 -17.266 1 92.25 251 GLU A CA 1
ATOM 2058 C C . GLU A 1 251 ? 5.125 -9.922 -18.672 1 92.25 251 GLU A C 1
ATOM 2060 O O . GLU A 1 251 ? 5.848 -10.859 -19.016 1 92.25 251 GLU A O 1
ATOM 2065 N N . LEU A 1 252 ? 4.289 -9.344 -19.453 1 92.56 252 LEU A N 1
ATOM 2066 C CA . LEU A 1 252 ? 4.094 -9.812 -20.828 1 92.56 252 LEU A CA 1
ATOM 2067 C C . LEU A 1 252 ? 4.59 -8.789 -21.828 1 92.56 252 LEU A C 1
ATOM 2069 O O . LEU A 1 252 ? 4.914 -7.656 -21.469 1 92.56 252 LEU A O 1
ATOM 2073 N N . LYS A 1 253 ? 4.707 -9.18 -23.094 1 88.56 253 LYS A N 1
ATOM 2074 C CA . LYS A 1 253 ? 5.246 -8.305 -24.125 1 88.56 253 LYS A CA 1
ATOM 2075 C C . LYS A 1 253 ? 4.125 -7.59 -24.875 1 88.56 253 LYS A C 1
ATOM 2077 O O . LYS A 1 253 ? 4.383 -6.715 -25.703 1 88.56 253 LYS A O 1
ATOM 2082 N N . SER A 1 254 ? 2.936 -8.008 -24.562 1 88.69 254 SER A N 1
ATOM 2083 C CA . SER A 1 254 ? 1.788 -7.395 -25.219 1 88.69 254 SER A CA 1
ATOM 2084 C C . SER A 1 254 ? 0.724 -6.977 -24.219 1 88.69 254 SER A C 1
ATOM 2086 O O . SER A 1 254 ? 0.602 -7.582 -23.141 1 88.69 254 SER A O 1
ATOM 2088 N N . LEU A 1 255 ? -0.054 -5.945 -24.656 1 89.25 255 LEU A N 1
ATOM 2089 C CA . LEU A 1 255 ? -1.119 -5.43 -23.797 1 89.25 255 LEU A CA 1
ATOM 2090 C C . LEU A 1 255 ? -2.332 -6.355 -23.828 1 89.25 255 LEU A C 1
ATOM 2092 O O . LEU A 1 255 ? -3.207 -6.266 -22.969 1 89.25 255 LEU A O 1
ATOM 2096 N N . THR A 1 256 ? -2.334 -7.145 -24.844 1 90.12 256 THR A N 1
ATOM 2097 C CA . THR A 1 256 ? -3.473 -8.047 -25 1 90.12 256 THR A CA 1
ATOM 2098 C C . THR A 1 256 ? -3.023 -9.5 -24.969 1 90.12 256 THR A C 1
ATOM 2100 O O . THR A 1 256 ? -1.947 -9.836 -25.469 1 90.12 256 THR A O 1
ATOM 2103 N N . LEU A 1 257 ? -3.82 -10.281 -24.375 1 91.5 257 LEU A N 1
ATOM 2104 C CA . LEU A 1 257 ? -3.543 -11.711 -24.266 1 91.5 257 LEU A CA 1
ATOM 2105 C C . LEU A 1 257 ? -4.621 -12.531 -24.969 1 91.5 257 LEU A C 1
ATOM 2107 O O . LEU A 1 257 ? -5.812 -12.32 -24.734 1 91.5 257 LEU A O 1
ATOM 2111 N N . LYS A 1 258 ? -4.168 -13.297 -25.922 1 92.69 258 LYS A N 1
ATOM 2112 C CA . LYS A 1 258 ? -5.016 -14.273 -26.609 1 92.69 258 LYS A CA 1
ATOM 2113 C C . LYS A 1 258 ? -4.555 -15.703 -26.312 1 92.69 258 LYS A C 1
ATOM 2115 O O . LYS A 1 258 ? -3.375 -16.031 -26.469 1 92.69 258 LYS A O 1
ATOM 2120 N N . ILE A 1 259 ? -5.457 -16.516 -25.891 1 93.44 259 ILE A N 1
ATOM 2121 C CA . ILE A 1 259 ? -5.105 -17.906 -25.578 1 93.44 259 ILE A CA 1
ATOM 2122 C C . ILE A 1 259 ? -5.945 -18.859 -26.422 1 93.44 259 ILE A C 1
ATOM 2124 O O . ILE A 1 259 ? -7.176 -18.781 -26.406 1 93.44 259 ILE A O 1
ATOM 2128 N N . VAL A 1 260 ? -5.23 -19.625 -27.203 1 94 260 VAL A N 1
ATOM 2129 C CA . VAL A 1 260 ? -5.859 -20.672 -28.016 1 94 260 VAL A CA 1
ATOM 2130 C C . VAL A 1 260 ? -5.312 -22.031 -27.609 1 94 260 VAL A C 1
ATOM 2132 O O . VAL A 1 260 ? -4.105 -22.266 -27.656 1 94 260 VAL A O 1
ATOM 2135 N N . SER A 1 261 ? -6.227 -22.859 -27.062 1 94.31 261 SER A N 1
ATOM 2136 C CA . SER A 1 261 ? -5.793 -24.188 -26.641 1 94.31 261 SER A CA 1
ATOM 2137 C C . SER A 1 261 ? -6.938 -25.203 -26.734 1 94.31 261 SER A C 1
ATOM 2139 O O . SER A 1 261 ? -8.078 -24.891 -26.375 1 94.31 261 SER A O 1
ATOM 2141 N N . SER A 1 262 ? -6.586 -26.359 -27.188 1 93.56 262 SER A N 1
ATOM 2142 C CA . SER A 1 262 ? -7.582 -27.422 -27.266 1 93.56 262 SER A CA 1
ATOM 2143 C C . SER A 1 262 ? -7.551 -28.312 -26.031 1 93.56 262 SER A C 1
ATOM 2145 O O . SER A 1 262 ? -8.453 -29.125 -25.828 1 93.56 262 SER A O 1
ATOM 2147 N N . SER A 1 263 ? -6.574 -28.094 -25.203 1 95.19 263 SER A N 1
ATOM 2148 C CA . SER A 1 263 ? -6.398 -29.016 -24.094 1 95.19 263 SER A CA 1
ATOM 2149 C C . SER A 1 263 ? -6.625 -28.328 -22.75 1 95.19 263 SER A C 1
ATOM 2151 O O . SER A 1 263 ? -6.84 -28.984 -21.734 1 95.19 263 SER A O 1
ATOM 2153 N N . LEU A 1 264 ? -6.691 -27.062 -22.703 1 96.88 264 LEU A N 1
ATOM 2154 C CA . LEU A 1 264 ? -6.746 -26.281 -21.469 1 96.88 264 LEU A CA 1
ATOM 2155 C C . LEU A 1 264 ? -8.086 -26.469 -20.766 1 96.88 264 LEU A C 1
ATOM 2157 O O . LEU A 1 264 ? -9.141 -26.344 -21.391 1 96.88 264 LEU A O 1
ATOM 2161 N N . ARG A 1 265 ? -8.047 -26.781 -19.438 1 98.31 265 ARG A N 1
ATOM 2162 C CA . ARG A 1 265 ? -9.25 -27.016 -18.656 1 98.31 265 ARG A CA 1
ATOM 2163 C C . ARG A 1 265 ? -9.414 -25.969 -17.562 1 98.31 265 ARG A C 1
ATOM 2165 O O . ARG A 1 265 ? -10.539 -25.625 -17.188 1 98.31 265 ARG A O 1
ATOM 2172 N N . HIS A 1 266 ? -8.352 -25.516 -17.047 1 98.5 266 HIS A N 1
ATOM 2173 C CA . HIS A 1 266 ? -8.359 -24.516 -15.984 1 98.5 266 HIS A CA 1
ATOM 2174 C C . HIS A 1 266 ? -7.406 -23.375 -16.281 1 98.5 266 HIS A C 1
ATOM 2176 O O . HIS A 1 266 ? -6.238 -23.594 -16.609 1 98.5 266 HIS A O 1
ATOM 2182 N N . LEU A 1 267 ? -7.906 -22.156 -16.141 1 98 267 LEU A N 1
ATOM 2183 C CA . LEU A 1 267 ? -7.098 -20.984 -16.469 1 98 267 LEU A CA 1
ATOM 2184 C C . LEU A 1 267 ? -7.199 -19.922 -15.383 1 98 267 LEU A C 1
ATOM 2186 O O . LEU A 1 267 ? -8.297 -19.609 -14.914 1 98 267 LEU A O 1
ATOM 2190 N N . LYS A 1 268 ? -6.129 -19.547 -14.938 1 97.81 268 LYS A N 1
ATOM 2191 C CA . LYS A 1 268 ? -6.059 -18.406 -14.016 1 97.81 268 LYS A CA 1
ATOM 2192 C C . LYS A 1 268 ? -5.164 -17.297 -14.57 1 97.81 268 LYS A C 1
ATOM 2194 O O . LYS A 1 268 ? -4.016 -17.547 -14.938 1 97.81 268 LYS A O 1
ATOM 2199 N N . VAL A 1 269 ? -5.652 -16.141 -14.711 1 96.19 269 VAL A N 1
ATOM 2200 C CA . VAL A 1 269 ? -4.91 -14.977 -15.156 1 96.19 269 VAL A CA 1
ATOM 2201 C C . VAL A 1 269 ? -5.188 -13.797 -14.227 1 96.19 269 VAL A C 1
ATOM 2203 O O . VAL A 1 269 ? -6.336 -13.367 -14.086 1 96.19 269 VAL A O 1
ATOM 2206 N N . SER A 1 270 ? -4.105 -13.344 -13.602 1 94.44 270 SER A N 1
ATOM 2207 C CA . SER A 1 270 ? -4.355 -12.25 -12.672 1 94.44 270 SER A CA 1
ATOM 2208 C C . SER A 1 270 ? -3.186 -11.273 -12.633 1 94.44 270 SER A C 1
ATOM 2210 O O . SER A 1 270 ? -2.025 -11.688 -12.609 1 94.44 270 SER A O 1
ATOM 2212 N N . LEU A 1 271 ? -3.459 -9.961 -12.75 1 92.06 271 LEU A N 1
ATOM 2213 C CA . LEU A 1 271 ? -2.547 -8.852 -12.484 1 92.06 271 LEU A CA 1
ATOM 2214 C C . LEU A 1 271 ? -1.337 -8.914 -13.414 1 92.06 271 LEU A C 1
ATOM 2216 O O . LEU A 1 271 ? -0.208 -8.656 -12.984 1 92.06 271 LEU A O 1
ATOM 2220 N N . CYS A 1 272 ? -1.533 -9.391 -14.547 1 93.25 272 CYS A N 1
ATOM 2221 C CA . CYS A 1 272 ? -0.456 -9.367 -15.531 1 93.25 272 CYS A CA 1
ATOM 2222 C C . CYS A 1 272 ? -0.274 -7.965 -16.109 1 93.25 272 CYS A C 1
ATOM 2224 O O . CYS A 1 272 ? -1.219 -7.176 -16.141 1 93.25 272 CYS A O 1
ATOM 2226 N N . TYR A 1 273 ? 0.971 -7.648 -16.562 1 91.88 273 TYR A N 1
ATOM 2227 C CA . TYR A 1 273 ? 1.236 -6.273 -16.969 1 91.88 273 TYR A CA 1
ATOM 2228 C C . TYR A 1 273 ? 2.299 -6.227 -18.062 1 91.88 273 TYR A C 1
ATOM 2230 O O . TYR A 1 273 ? 2.945 -7.234 -18.359 1 91.88 273 TYR A O 1
ATOM 2238 N N . LEU A 1 274 ? 2.297 -5.148 -18.703 1 91.75 274 LEU A N 1
ATOM 2239 C CA . LEU A 1 274 ? 3.355 -4.766 -19.625 1 91.75 274 LEU A CA 1
ATOM 2240 C C . LEU A 1 274 ? 4.145 -3.576 -19.094 1 91.75 274 LEU A C 1
ATOM 2242 O O . LEU A 1 274 ? 3.559 -2.625 -18.562 1 91.75 274 LEU A O 1
ATOM 2246 N N . LEU A 1 275 ? 5.41 -3.719 -19.156 1 84.56 275 LEU A N 1
ATOM 2247 C CA . LEU A 1 275 ? 6.246 -2.625 -18.688 1 84.56 275 LEU A CA 1
ATOM 2248 C C . LEU A 1 275 ? 6.52 -1.621 -19.797 1 84.56 275 LEU A C 1
ATOM 2250 O O . LEU A 1 275 ? 7.027 -1.991 -20.859 1 84.56 275 LEU A O 1
ATOM 2254 N N . TYR A 1 276 ? 6.043 -0.506 -19.609 1 79.69 276 TYR A N 1
ATOM 2255 C CA . TYR A 1 276 ? 6.34 0.63 -20.469 1 79.69 276 TYR A CA 1
ATOM 2256 C C . TYR A 1 276 ? 7.199 1.658 -19.734 1 79.69 276 TYR A C 1
ATOM 2258 O O . TYR A 1 276 ? 6.68 2.488 -18.984 1 79.69 276 TYR A O 1
ATOM 2266 N N . GLY A 1 277 ? 8.453 1.612 -20.125 1 68.25 277 GLY A N 1
ATOM 2267 C CA . GLY A 1 277 ? 9.328 2.455 -19.328 1 68.25 277 GLY A CA 1
ATOM 2268 C C . GLY A 1 277 ? 9.289 2.115 -17.844 1 68.25 277 GLY A C 1
ATOM 2269 O O . GLY A 1 277 ? 9.547 0.974 -17.469 1 68.25 277 GLY A O 1
ATOM 2270 N N . ASN A 1 278 ? 8.883 3.062 -16.984 1 67.38 278 ASN A N 1
ATOM 2271 C CA . ASN A 1 278 ? 8.805 2.846 -15.547 1 67.38 278 ASN A CA 1
ATOM 2272 C C . ASN A 1 278 ? 7.359 2.662 -15.086 1 67.38 278 ASN A C 1
ATOM 2274 O O . ASN A 1 278 ? 7.082 2.652 -13.891 1 67.38 278 ASN A O 1
ATOM 2278 N N . PHE A 1 279 ? 6.504 2.379 -16.125 1 74.38 279 PHE A N 1
ATOM 2279 C CA . PHE A 1 279 ? 5.094 2.234 -15.797 1 74.38 279 PHE A CA 1
ATOM 2280 C C . PHE A 1 279 ? 4.594 0.838 -16.156 1 74.38 279 PHE A C 1
ATOM 2282 O O . PHE A 1 279 ? 5.004 0.264 -17.156 1 74.38 279 PHE A O 1
ATOM 2289 N N . GLN A 1 280 ? 3.752 0.359 -15.312 1 83.56 280 GLN A N 1
ATOM 2290 C CA . GLN A 1 280 ? 3.09 -0.918 -15.555 1 83.56 280 GLN A CA 1
ATOM 2291 C C . GLN A 1 280 ? 1.678 -0.712 -16.094 1 83.56 280 GLN A C 1
ATOM 2293 O O . GLN A 1 280 ? 0.899 0.062 -15.531 1 83.56 280 GLN A O 1
ATOM 2298 N N . LYS A 1 281 ? 1.501 -1.242 -17.188 1 88 281 LYS A N 1
ATOM 2299 C CA . LYS A 1 281 ? 0.15 -1.233 -17.75 1 88 281 LYS A CA 1
ATOM 2300 C C . LYS A 1 281 ? -0.486 -2.619 -17.656 1 88 281 LYS A C 1
ATOM 2302 O O . LYS A 1 281 ? 0.148 -3.619 -18 1 88 281 LYS A O 1
ATOM 2307 N N . ASP A 1 282 ? -1.718 -2.641 -17.25 1 88.69 282 ASP A N 1
ATOM 2308 C CA . ASP A 1 282 ? -2.402 -3.916 -17.078 1 88.69 282 ASP A CA 1
ATOM 2309 C C . ASP A 1 282 ? -2.646 -4.602 -18.406 1 88.69 282 ASP A C 1
ATOM 2311 O O . ASP A 1 282 ? -3.029 -3.953 -19.391 1 88.69 282 ASP A O 1
ATOM 2315 N N . VAL A 1 283 ? -2.365 -5.844 -18.438 1 90.38 283 VAL A N 1
ATOM 2316 C CA . VAL A 1 283 ? -2.666 -6.676 -19.609 1 90.38 283 VAL A CA 1
ATOM 2317 C C . VAL A 1 283 ? -4.078 -7.246 -19.484 1 90.38 283 VAL A C 1
ATOM 2319 O O . VAL A 1 283 ? -4.477 -7.707 -18.406 1 90.38 283 VAL A O 1
ATOM 2322 N N . ASN A 1 284 ? -4.809 -7.172 -20.625 1 90.81 284 ASN A N 1
ATOM 2323 C CA . ASN A 1 284 ? -6.191 -7.645 -20.609 1 90.81 284 ASN A CA 1
ATOM 2324 C C . ASN A 1 284 ? -6.367 -8.898 -21.453 1 90.81 284 ASN A C 1
ATOM 2326 O O . ASN A 1 284 ? -5.785 -9.016 -22.531 1 90.81 284 ASN A O 1
ATOM 2330 N N . LEU A 1 285 ? -7.055 -9.789 -20.906 1 92.19 285 LEU A N 1
ATOM 2331 C CA . LEU A 1 285 ? -7.488 -10.945 -21.672 1 92.19 285 LEU A CA 1
ATOM 2332 C C . LEU A 1 285 ? -8.578 -10.57 -22.672 1 92.19 285 LEU A C 1
ATOM 2334 O O . LEU A 1 285 ? -9.664 -10.125 -22.266 1 92.19 285 LEU A O 1
ATOM 2338 N N . ILE A 1 286 ? -8.328 -10.742 -24 1 92.44 286 ILE A N 1
ATOM 2339 C CA . ILE A 1 286 ? -9.266 -10.25 -25.016 1 92.44 286 ILE A CA 1
ATOM 2340 C C . ILE A 1 286 ? -9.992 -11.43 -25.656 1 92.44 286 ILE A C 1
ATOM 2342 O O . ILE A 1 286 ? -11.141 -11.297 -26.078 1 92.44 286 ILE A O 1
ATOM 2346 N N . SER A 1 287 ? -9.242 -12.484 -25.781 1 94.06 287 SER A N 1
ATOM 2347 C CA . SER A 1 287 ? -9.859 -13.609 -26.484 1 94.06 287 SER A CA 1
ATOM 2348 C C . SER A 1 287 ? -9.445 -14.938 -25.859 1 94.06 287 SER A C 1
ATOM 2350 O O . SER A 1 287 ? -8.281 -15.125 -25.5 1 94.06 287 SER A O 1
ATOM 2352 N N . LEU A 1 288 ? -10.391 -15.797 -25.734 1 95.5 288 LEU A N 1
ATOM 2353 C CA . LEU A 1 288 ? -10.188 -17.172 -25.297 1 95.5 288 LEU A CA 1
ATOM 2354 C C . LEU A 1 288 ? -10.844 -18.156 -26.266 1 95.5 288 LEU A C 1
ATOM 2356 O O . LEU A 1 288 ? -12.047 -18.062 -26.516 1 95.5 288 LEU A O 1
ATOM 2360 N N . ASP A 1 289 ? -10.039 -18.922 -26.906 1 96.56 289 ASP A N 1
ATOM 2361 C CA . ASP A 1 289 ? -10.523 -20.047 -27.719 1 96.56 289 ASP A CA 1
ATOM 2362 C C . ASP A 1 289 ? -10.078 -21.375 -27.141 1 96.56 289 ASP A C 1
ATOM 2364 O O . ASP A 1 289 ? -9.086 -21.953 -27.578 1 96.56 289 ASP A O 1
ATOM 2368 N N . CYS A 1 290 ? -10.812 -21.844 -26.172 1 96.69 290 CYS A N 1
ATOM 2369 C CA . CYS A 1 290 ? -10.508 -23.062 -25.406 1 96.69 290 CYS A CA 1
ATOM 2370 C C . CYS A 1 290 ? -11.75 -23.922 -25.234 1 96.69 290 CYS A C 1
ATOM 2372 O O . CYS A 1 290 ? -12.516 -23.75 -24.281 1 96.69 290 CYS A O 1
ATOM 2374 N N . LEU A 1 291 ? -11.867 -24.891 -26.016 1 96.31 291 LEU A N 1
ATOM 2375 C CA . LEU A 1 291 ? -13.102 -25.672 -26.125 1 96.31 291 LEU A CA 1
ATOM 2376 C C . LEU A 1 291 ? -13.312 -26.531 -24.875 1 96.31 291 LEU A C 1
ATOM 2378 O O . LEU A 1 291 ? -14.453 -26.828 -24.516 1 96.31 291 LEU A O 1
ATOM 2382 N N . LYS A 1 292 ? -12.25 -26.828 -24.172 1 97.12 292 LYS A N 1
ATOM 2383 C CA . LYS A 1 292 ? -12.367 -27.75 -23.047 1 97.12 292 LYS A CA 1
ATOM 2384 C C . LYS A 1 292 ? -12.289 -27 -21.719 1 97.12 292 LYS A C 1
ATOM 2386 O O . LYS A 1 292 ? -12.305 -27.625 -20.656 1 97.12 292 LYS A O 1
ATOM 2391 N N . LEU A 1 293 ? -12.266 -25.703 -21.766 1 98.12 293 LEU A N 1
ATOM 2392 C CA . LEU A 1 293 ? -12.086 -24.906 -20.547 1 98.12 293 LEU A CA 1
ATOM 2393 C C . LEU A 1 293 ? -13.289 -25.047 -19.625 1 98.12 293 LEU A C 1
ATOM 2395 O O . LEU A 1 293 ? -14.43 -24.859 -20.062 1 98.12 293 LEU A O 1
ATOM 2399 N N . ILE A 1 294 ? -12.984 -25.359 -18.359 1 98.44 294 ILE A N 1
ATOM 2400 C CA . ILE A 1 294 ? -14.047 -25.609 -17.391 1 98.44 294 ILE A CA 1
ATOM 2401 C C . ILE A 1 294 ? -14.086 -24.469 -16.359 1 98.44 294 ILE A C 1
ATOM 2403 O O . ILE A 1 294 ? -15.164 -24.078 -15.914 1 98.44 294 ILE A O 1
ATOM 2407 N N . SER A 1 295 ? -12.961 -23.969 -16.047 1 98.44 295 SER A N 1
ATOM 2408 C CA . SER A 1 295 ? -12.922 -22.938 -15.031 1 98.44 295 SER A CA 1
ATOM 2409 C C . SER A 1 295 ? -11.984 -21.797 -15.438 1 98.44 295 SER A C 1
ATOM 2411 O O . SER A 1 295 ? -10.945 -22.047 -16.047 1 98.44 295 SER A O 1
ATOM 2413 N N . LEU A 1 296 ? -12.383 -20.578 -15 1 98 296 LEU A N 1
ATOM 2414 C CA . LEU A 1 296 ? -11.609 -19.375 -15.281 1 98 296 LEU A CA 1
ATOM 2415 C C . LEU A 1 296 ? -11.539 -18.469 -14.047 1 98 296 LEU A C 1
ATOM 2417 O O . LEU A 1 296 ? -12.562 -18.156 -13.453 1 98 296 LEU A O 1
ATOM 2421 N N . ASP A 1 297 ? -10.406 -18.188 -13.625 1 97.44 297 ASP A N 1
ATOM 2422 C CA . ASP A 1 297 ? -10.133 -17.156 -12.625 1 97.44 297 ASP A CA 1
ATOM 2423 C C . ASP A 1 297 ? -9.414 -15.961 -13.25 1 97.44 297 ASP A C 1
ATOM 2425 O O . ASP A 1 297 ? -8.25 -16.062 -13.648 1 97.44 297 ASP A O 1
ATOM 2429 N N . TYR A 1 298 ? -10.125 -14.938 -13.328 1 95.88 298 TYR A N 1
ATOM 2430 C CA . TYR A 1 298 ? -9.594 -13.812 -14.078 1 95.88 298 TYR A CA 1
ATOM 2431 C C . TYR A 1 298 ? -9.594 -12.547 -13.234 1 95.88 298 TYR A C 1
ATOM 2433 O O . TYR A 1 298 ? -10.648 -12.102 -12.766 1 95.88 298 TYR A O 1
ATOM 2441 N N . GLY A 1 299 ? -8.406 -12.023 -12.977 1 92.06 299 GLY A N 1
ATOM 2442 C CA . GLY A 1 299 ? -8.227 -10.773 -12.258 1 92.06 299 GLY A CA 1
ATOM 2443 C C . GLY A 1 299 ? -7.711 -9.648 -13.133 1 92.06 299 GLY A C 1
ATOM 2444 O O . GLY A 1 299 ? -6.602 -9.148 -12.922 1 92.06 299 GLY A O 1
ATOM 2445 N N . GLY A 1 300 ? -8.352 -9.203 -14.133 1 86.38 300 GLY A N 1
ATOM 2446 C CA . GLY A 1 300 ? -8.062 -8.086 -15.016 1 86.38 300 GLY A CA 1
ATOM 2447 C C . GLY A 1 300 ? -9.289 -7.277 -15.383 1 86.38 300 GLY A C 1
ATOM 2448 O O . GLY A 1 300 ? -10.359 -7.457 -14.789 1 86.38 300 GLY A O 1
ATOM 2449 N N . ARG A 1 301 ? -9.078 -6.41 -16.281 1 86.75 301 ARG A N 1
ATOM 2450 C CA . ARG A 1 301 ? -10.156 -5.535 -16.719 1 86.75 301 ARG A CA 1
ATOM 2451 C C . ARG A 1 301 ? -11.102 -6.258 -17.672 1 86.75 301 ARG A C 1
ATOM 2453 O O . ARG A 1 301 ? -10.656 -6.918 -18.609 1 86.75 301 ARG A O 1
ATOM 2460 N N . CYS A 1 302 ? -12.312 -6.133 -17.359 1 89.12 302 CYS A N 1
ATOM 2461 C CA . CYS A 1 302 ? -13.32 -6.645 -18.281 1 89.12 302 CYS A CA 1
ATOM 2462 C C . CYS A 1 302 ? -13.672 -5.602 -19.344 1 89.12 302 CYS A C 1
ATOM 2464 O O . CYS A 1 302 ? -14.367 -4.629 -19.047 1 89.12 302 CYS A O 1
ATOM 2466 N N . SER A 1 303 ? -13.211 -5.836 -20.531 1 88.81 303 SER A N 1
ATOM 2467 C CA . SER A 1 303 ? -13.445 -4.898 -21.609 1 88.81 303 SER A CA 1
ATOM 2468 C C . SER A 1 303 ? -14.617 -5.344 -22.484 1 88.81 303 SER A C 1
ATOM 2470 O O . SER A 1 303 ? -15.016 -6.508 -22.453 1 88.81 303 SER A O 1
ATOM 2472 N N . ALA A 1 304 ? -15.094 -4.379 -23.266 1 87.88 304 ALA A N 1
ATOM 2473 C CA . ALA A 1 304 ? -16.234 -4.645 -24.141 1 87.88 304 ALA A CA 1
ATOM 2474 C C . ALA A 1 304 ? -15.836 -5.539 -25.312 1 87.88 304 ALA A C 1
ATOM 2476 O O . ALA A 1 304 ? -16.688 -6.203 -25.906 1 87.88 304 ALA A O 1
ATOM 2477 N N . ASN A 1 305 ? -14.594 -5.602 -25.562 1 89.81 305 ASN A N 1
ATOM 2478 C CA . ASN A 1 305 ? -14.133 -6.328 -26.734 1 89.81 305 ASN A CA 1
ATOM 2479 C C . ASN A 1 305 ? -13.734 -7.762 -26.391 1 89.81 305 ASN A C 1
ATOM 2481 O O . ASN A 1 305 ? -13.203 -8.484 -27.234 1 89.81 305 ASN A O 1
ATOM 2485 N N . MET A 1 306 ? -14.039 -8.211 -25.25 1 92 306 MET A N 1
ATOM 2486 C CA . MET A 1 306 ? -13.703 -9.57 -24.859 1 92 306 MET A CA 1
ATOM 2487 C C . MET A 1 306 ? -14.586 -10.586 -25.578 1 92 306 MET A C 1
ATOM 2489 O O . MET A 1 306 ? -15.797 -10.398 -25.672 1 92 306 MET A O 1
ATOM 2493 N N . ASN A 1 307 ? -13.906 -11.625 -26.109 1 93.25 307 ASN A N 1
ATOM 2494 C CA . ASN A 1 307 ? -14.602 -12.695 -26.812 1 93.25 307 ASN A CA 1
ATOM 2495 C C . ASN A 1 307 ? -14.141 -14.07 -26.344 1 93.25 307 ASN A C 1
ATOM 2497 O O . ASN A 1 307 ? -12.977 -14.43 -26.516 1 93.25 307 ASN A O 1
ATOM 2501 N N . PHE A 1 308 ? -15.109 -14.883 -25.859 1 95.38 308 PHE A N 1
ATOM 2502 C CA . PHE A 1 308 ? -14.758 -16.188 -25.312 1 95.38 308 PHE A CA 1
ATOM 2503 C C . PHE A 1 308 ? -15.492 -17.297 -26.047 1 95.38 308 PHE A C 1
ATOM 2505 O O . PHE A 1 308 ? -16.719 -17.344 -26.062 1 95.38 308 PHE A O 1
ATOM 2512 N N . ASN A 1 309 ? -14.711 -18.078 -26.75 1 96.88 309 ASN A N 1
ATOM 2513 C CA . ASN A 1 309 ? -15.211 -19.344 -27.281 1 96.88 309 ASN A CA 1
ATOM 2514 C C . ASN A 1 309 ? -14.883 -20.516 -26.344 1 96.88 309 ASN A C 1
ATOM 2516 O O . ASN A 1 309 ? -13.898 -21.234 -26.578 1 96.88 309 ASN A O 1
ATOM 2520 N N . THR A 1 310 ? -15.688 -20.672 -25.328 1 97.69 310 THR A N 1
ATOM 2521 C CA . THR A 1 310 ? -15.484 -21.656 -24.281 1 97.69 310 THR A CA 1
ATOM 2522 C C . THR A 1 310 ? -16.797 -22.328 -23.906 1 97.69 310 THR A C 1
ATOM 2524 O O . THR A 1 310 ? -17.344 -22.094 -22.828 1 97.69 310 THR A O 1
ATOM 2527 N N . PRO A 1 311 ? -17.234 -23.203 -24.719 1 96.75 311 PRO A N 1
ATOM 2528 C CA . PRO A 1 311 ? -18.578 -23.766 -24.531 1 96.75 311 PRO A CA 1
ATOM 2529 C C . PRO A 1 311 ? -18.719 -24.578 -23.25 1 96.75 311 PRO A C 1
ATOM 2531 O O . PRO A 1 311 ? -19.828 -24.75 -22.75 1 96.75 311 PRO A O 1
ATOM 2534 N N . MET A 1 312 ? -17.594 -25.047 -22.656 1 97.56 312 MET A N 1
ATOM 2535 C CA . MET A 1 312 ? -17.672 -25.938 -21.484 1 97.56 312 MET A CA 1
ATOM 2536 C C . MET A 1 312 ? -17.438 -25.141 -20.203 1 97.56 312 MET A C 1
ATOM 2538 O O . MET A 1 312 ? -17.547 -25.703 -19.094 1 97.56 312 MET A O 1
ATOM 2542 N N . LEU A 1 313 ? -17.234 -23.891 -20.297 1 97.81 313 LEU A N 1
ATOM 2543 C CA . LEU A 1 313 ? -16.922 -23.062 -19.141 1 97.81 313 LEU A CA 1
ATOM 2544 C C . LEU A 1 313 ? -18.109 -23 -18.172 1 97.81 313 LEU A C 1
ATOM 2546 O O . LEU A 1 313 ? -19.188 -22.547 -18.547 1 97.81 313 LEU A O 1
ATOM 2550 N N . ASN A 1 314 ? -17.875 -23.453 -16.969 1 97.5 314 ASN A N 1
ATOM 2551 C CA . ASN A 1 314 ? -18.969 -23.625 -16.016 1 97.5 314 ASN A CA 1
ATOM 2552 C C . ASN A 1 314 ? -18.734 -22.812 -14.742 1 97.5 314 ASN A C 1
ATOM 2554 O O . ASN A 1 314 ? -19.672 -22.484 -14.031 1 97.5 314 ASN A O 1
ATOM 2558 N N . ASN A 1 315 ? -17.516 -22.547 -14.438 1 98.06 315 ASN A N 1
ATOM 2559 C CA . ASN A 1 315 ? -17.141 -21.844 -13.219 1 98.06 315 ASN A CA 1
ATOM 2560 C C . ASN A 1 315 ? -16.219 -20.656 -13.516 1 98.06 315 ASN A C 1
ATOM 2562 O O . ASN A 1 315 ? -15.156 -20.828 -14.109 1 98.06 315 ASN A O 1
ATOM 2566 N N . ILE A 1 316 ? -16.641 -19.453 -13.023 1 97.62 316 ILE A N 1
ATOM 2567 C CA . ILE A 1 316 ? -15.859 -18.266 -13.312 1 97.62 316 ILE A CA 1
ATOM 2568 C C . ILE A 1 316 ? -15.703 -17.422 -12.047 1 97.62 316 ILE A C 1
ATOM 2570 O O . ILE A 1 316 ? -16.656 -17.281 -11.273 1 97.62 316 ILE A O 1
ATOM 2574 N N . GLN A 1 317 ? -14.555 -17.016 -11.797 1 96.81 317 GLN A N 1
ATOM 2575 C CA . GLN A 1 317 ? -14.258 -16 -10.789 1 96.81 317 GLN A CA 1
ATOM 2576 C C . GLN A 1 317 ? -13.688 -14.742 -11.438 1 96.81 317 GLN A C 1
ATOM 2578 O O . GLN A 1 317 ? -12.68 -14.797 -12.141 1 96.81 317 GLN A O 1
ATOM 2583 N N . LEU A 1 318 ? -14.352 -13.656 -11.156 1 94.94 318 LEU A N 1
ATOM 2584 C CA . LEU A 1 318 ? -13.914 -12.391 -11.742 1 94.94 318 LEU A CA 1
ATOM 2585 C C . LEU A 1 318 ? -13.633 -11.359 -10.656 1 94.94 318 LEU A C 1
ATOM 2587 O O . LEU A 1 318 ? -14.344 -11.305 -9.648 1 94.94 318 LEU A O 1
ATOM 2591 N N . TYR A 1 319 ? -12.68 -10.633 -10.938 1 88.06 319 TYR A N 1
ATOM 2592 C CA . TYR A 1 319 ? -12.391 -9.453 -10.125 1 88.06 319 TYR A CA 1
ATOM 2593 C C . TYR A 1 319 ? -12.773 -8.18 -10.859 1 88.06 319 TYR A C 1
ATOM 2595 O O . TYR A 1 319 ? -12.234 -7.887 -11.938 1 88.06 319 TYR A O 1
ATOM 2603 N N . VAL A 1 320 ? -13.695 -7.453 -10.367 1 78.56 320 VAL A N 1
ATOM 2604 C CA . VAL A 1 320 ? -14.242 -6.301 -11.07 1 78.56 320 VAL A CA 1
ATOM 2605 C C . VAL A 1 320 ? -14.023 -5.035 -10.242 1 78.56 320 VAL A C 1
ATOM 2607 O O . VAL A 1 320 ? -14.438 -4.965 -9.086 1 78.56 320 VAL A O 1
ATOM 2610 N N . ILE A 1 321 ? -13.477 -4.082 -10.898 1 68.94 321 ILE A N 1
ATOM 2611 C CA . ILE A 1 321 ? -13.031 -2.889 -10.18 1 68.94 321 ILE A CA 1
ATOM 2612 C C . ILE A 1 321 ? -14.109 -1.809 -10.258 1 68.94 321 ILE A C 1
ATOM 2614 O O . ILE A 1 321 ? -14.297 -1.037 -9.312 1 68.94 321 ILE A O 1
ATOM 2618 N N . CYS A 1 322 ? -14.836 -1.651 -11.477 1 72.25 322 CYS A N 1
ATOM 2619 C CA . CYS A 1 322 ? -15.766 -0.54 -11.625 1 72.25 322 CYS A CA 1
ATOM 2620 C C . CYS A 1 322 ? -17.047 -0.993 -12.32 1 72.25 322 CYS A C 1
ATOM 2622 O O . CYS A 1 322 ? -17.125 -2.115 -12.82 1 72.25 322 CYS A O 1
ATOM 2624 N N . SER A 1 323 ? -18 -0.11 -12.258 1 73.44 323 SER A N 1
ATOM 2625 C CA . SER A 1 323 ? -19.328 -0.407 -12.75 1 73.44 323 SER A CA 1
ATOM 2626 C C . SER A 1 323 ? -19.312 -0.698 -14.25 1 73.44 323 SER A C 1
ATOM 2628 O O . SER A 1 323 ? -20.062 -1.552 -14.727 1 73.44 323 SER A O 1
ATOM 2630 N N . GLU A 1 324 ? -18.484 0.033 -14.922 1 77.62 324 GLU A N 1
ATOM 2631 C CA . GLU A 1 324 ? -18.406 -0.193 -16.359 1 77.62 324 GLU A CA 1
ATOM 2632 C C . GLU A 1 324 ? -17.906 -1.605 -16.672 1 77.62 324 GLU A C 1
ATOM 2634 O O . GLU A 1 324 ? -18.438 -2.264 -17.578 1 77.62 324 GLU A O 1
ATOM 2639 N N . GLN A 1 325 ? -17.047 -1.994 -15.914 1 85.69 325 GLN A N 1
ATOM 2640 C CA . GLN A 1 325 ? -16.516 -3.342 -16.094 1 85.69 325 GLN A CA 1
ATOM 2641 C C . GLN A 1 325 ? -17.562 -4.395 -15.734 1 85.69 325 GLN A C 1
ATOM 2643 O O . GLN A 1 325 ? -17.594 -5.473 -16.328 1 85.69 325 GLN A O 1
ATOM 2648 N N . LEU A 1 326 ? -18.312 -4.008 -14.773 1 87.12 326 LEU A N 1
ATOM 2649 C CA . LEU A 1 326 ? -19.344 -4.938 -14.359 1 87.12 326 LEU A CA 1
ATOM 2650 C C . LEU A 1 326 ? -20.344 -5.191 -15.492 1 87.12 326 LEU A C 1
ATOM 2652 O O . LEU A 1 326 ? -20.719 -6.34 -15.742 1 87.12 326 LEU A O 1
ATOM 2656 N N . LEU A 1 327 ? -20.766 -4.176 -16.172 1 87.62 327 LEU A N 1
ATOM 2657 C CA . LEU A 1 327 ? -21.688 -4.316 -17.297 1 87.62 327 LEU A CA 1
ATOM 2658 C C . LEU A 1 327 ? -21.047 -5.141 -18.422 1 87.62 327 LEU A C 1
ATOM 2660 O O . LEU A 1 327 ? -21.703 -6.004 -19 1 87.62 327 LEU A O 1
ATOM 2664 N N . ASN A 1 328 ? -19.812 -4.848 -18.672 1 90 328 ASN A N 1
ATOM 2665 C CA . ASN A 1 328 ? -19.094 -5.625 -19.672 1 90 328 ASN A CA 1
ATOM 2666 C C . ASN A 1 328 ? -19.016 -7.098 -19.297 1 90 328 ASN A C 1
ATOM 2668 O O . ASN A 1 328 ? -19.172 -7.98 -20.141 1 90 328 ASN A O 1
ATOM 2672 N N . ALA A 1 329 ? -18.766 -7.312 -18.047 1 91.25 329 ALA A N 1
ATOM 2673 C CA . ALA A 1 329 ? -18.672 -8.68 -17.547 1 91.25 329 ALA A CA 1
ATOM 2674 C C . ALA A 1 329 ? -19.984 -9.43 -17.75 1 91.25 329 ALA A C 1
ATOM 2676 O O . ALA A 1 329 ? -20 -10.555 -18.234 1 91.25 329 ALA A O 1
ATOM 2677 N N . PHE A 1 330 ? -21.062 -8.781 -17.453 1 91.94 330 PHE A N 1
ATOM 2678 C CA . PHE A 1 330 ? -22.359 -9.438 -17.562 1 91.94 330 PHE A CA 1
ATOM 2679 C C . PHE A 1 330 ? -22.719 -9.734 -19.016 1 91.94 330 PHE A C 1
ATOM 2681 O O . PHE A 1 330 ? -23.328 -10.758 -19.312 1 91.94 330 PHE A O 1
ATOM 2688 N N . ARG A 1 331 ? -22.328 -8.852 -19.875 1 91.38 331 ARG A N 1
ATOM 2689 C CA . ARG A 1 331 ? -22.531 -9.102 -21.297 1 91.38 331 ARG A CA 1
ATOM 2690 C C . ARG A 1 331 ? -21.781 -10.352 -21.75 1 91.38 331 ARG A C 1
ATOM 2692 O O . ARG A 1 331 ? -22.344 -11.188 -22.469 1 91.38 331 ARG A O 1
ATOM 2699 N N . LEU A 1 332 ? -20.641 -10.438 -21.328 1 93.19 332 LEU A N 1
ATOM 2700 C CA . LEU A 1 332 ? -19.812 -11.594 -21.656 1 93.19 332 LEU A CA 1
ATOM 2701 C C . LEU A 1 332 ? -20.375 -12.867 -21.047 1 93.19 332 LEU A C 1
ATOM 2703 O O . LEU A 1 332 ? -20.5 -13.891 -21.719 1 93.19 332 LEU A O 1
ATOM 2707 N N . LEU A 1 333 ? -20.734 -12.828 -19.828 1 95 333 LEU A N 1
ATOM 2708 C CA . LEU A 1 333 ? -21.219 -13.984 -19.078 1 95 333 LEU A CA 1
ATOM 2709 C C . LEU A 1 333 ? -22.516 -14.516 -19.672 1 95 333 LEU A C 1
ATOM 2711 O O . LEU A 1 333 ? -22.766 -15.727 -19.656 1 95 333 LEU A O 1
ATOM 2715 N N . ALA A 1 334 ? -23.281 -13.609 -20.203 1 94.19 334 ALA A N 1
ATOM 2716 C CA . ALA A 1 334 ? -24.562 -13.984 -20.781 1 94.19 334 ALA A CA 1
ATOM 2717 C C . ALA A 1 334 ? -24.375 -14.844 -22.031 1 94.19 334 ALA A C 1
ATOM 2719 O O . ALA A 1 334 ? -25.297 -15.562 -22.438 1 94.19 334 ALA A O 1
ATOM 2720 N N . THR A 1 335 ? -23.219 -14.789 -22.578 1 93.56 335 THR A N 1
ATOM 2721 C CA . THR A 1 335 ? -22.953 -15.539 -23.812 1 93.56 335 THR A CA 1
ATOM 2722 C C . THR A 1 335 ? -22.5 -16.953 -23.484 1 93.56 335 THR A C 1
ATOM 2724 O O . THR A 1 335 ? -22.375 -17.797 -24.391 1 93.56 335 THR A O 1
ATOM 2727 N N . LEU A 1 336 ? -22.297 -17.281 -22.281 1 96.06 336 LEU A N 1
ATOM 2728 C CA . LEU A 1 336 ? -21.75 -18.578 -21.906 1 96.06 336 LEU A CA 1
ATOM 2729 C C . LEU A 1 336 ? -22.859 -19.578 -21.625 1 96.06 336 LEU A C 1
ATOM 2731 O O . LEU A 1 336 ? -23.609 -19.422 -20.656 1 96.06 336 LEU A O 1
ATOM 2735 N N . PRO A 1 337 ? -22.922 -20.625 -22.344 1 95.12 337 PRO A N 1
ATOM 2736 C CA . PRO A 1 337 ? -24.094 -21.484 -22.281 1 95.12 337 PRO A CA 1
ATOM 2737 C C . PRO A 1 337 ? -24.078 -22.438 -21.078 1 95.12 337 PRO A C 1
ATOM 2739 O O . PRO A 1 337 ? -25.109 -23 -20.719 1 95.12 337 PRO A O 1
ATOM 2742 N N . LYS A 1 338 ? -22.969 -22.625 -20.422 1 97 338 LYS A N 1
ATOM 2743 C CA . LYS A 1 338 ? -22.922 -23.625 -19.359 1 97 338 LYS A CA 1
ATOM 2744 C C . LYS A 1 338 ? -22.484 -23 -18.047 1 97 338 LYS A C 1
ATOM 2746 O O . LYS A 1 338 ? -22.141 -23.703 -17.094 1 97 338 LYS A O 1
ATOM 2751 N N . LEU A 1 339 ? -22.516 -21.75 -17.938 1 97.81 339 LEU A N 1
ATOM 2752 C CA . LEU A 1 339 ? -22.062 -21.062 -16.719 1 97.81 339 LEU A CA 1
ATOM 2753 C C . LEU A 1 339 ? -23.016 -21.344 -15.562 1 97.81 339 LEU A C 1
ATOM 2755 O O . LEU A 1 339 ? -24.172 -20.922 -15.586 1 97.81 339 LEU A O 1
ATOM 2759 N N . GLU A 1 340 ? -22.5 -22 -14.484 1 98.25 340 GLU A N 1
ATOM 2760 C CA . GLU A 1 340 ? -23.359 -22.375 -13.359 1 98.25 340 GLU A CA 1
ATOM 2761 C C . GLU A 1 340 ? -22.906 -21.688 -12.07 1 98.25 340 GLU A C 1
ATOM 2763 O O . GLU A 1 340 ? -23.719 -21.438 -11.18 1 98.25 340 GLU A O 1
ATOM 2768 N N . ILE A 1 341 ? -21.656 -21.469 -11.992 1 98.5 341 ILE A N 1
ATOM 2769 C CA . ILE A 1 341 ? -21.109 -20.906 -10.773 1 98.5 341 ILE A CA 1
ATOM 2770 C C . ILE A 1 341 ? -20.328 -19.641 -11.102 1 98.5 341 ILE A C 1
ATOM 2772 O O . ILE A 1 341 ? -19.422 -19.656 -11.938 1 98.5 341 ILE A O 1
ATOM 2776 N N . LEU A 1 342 ? -20.672 -18.547 -10.391 1 97.75 342 LEU A N 1
ATOM 2777 C CA . LEU A 1 342 ? -20.031 -17.266 -10.625 1 97.75 342 LEU A CA 1
ATOM 2778 C C . LEU A 1 342 ? -19.609 -16.625 -9.312 1 97.75 342 LEU A C 1
ATOM 2780 O O . LEU A 1 342 ? -20.391 -16.578 -8.352 1 97.75 342 LEU A O 1
ATOM 2784 N N . GLN A 1 343 ? -18.375 -16.281 -9.242 1 96.69 343 GLN A N 1
ATOM 2785 C CA . GLN A 1 343 ? -17.891 -15.445 -8.156 1 96.69 343 GLN A CA 1
ATOM 2786 C C . GLN A 1 343 ? -17.438 -14.078 -8.664 1 96.69 343 GLN A C 1
ATOM 2788 O O . GLN A 1 343 ? -16.641 -13.992 -9.602 1 96.69 343 GLN A O 1
ATOM 2793 N N . LEU A 1 344 ? -17.953 -13.078 -8.023 1 93.81 344 LEU A N 1
ATOM 2794 C CA . LEU A 1 344 ? -17.562 -11.719 -8.383 1 93.81 344 LEU A CA 1
ATOM 2795 C C . LEU A 1 344 ? -16.969 -10.984 -7.18 1 93.81 344 LEU A C 1
ATOM 2797 O O . LEU A 1 344 ? -17.625 -10.875 -6.133 1 93.81 344 LEU A O 1
ATOM 2801 N N . ASP A 1 345 ? -15.797 -10.602 -7.301 1 91.69 345 ASP A N 1
ATOM 2802 C CA . ASP A 1 345 ? -15.188 -9.68 -6.348 1 91.69 345 ASP A CA 1
ATOM 2803 C C . ASP A 1 345 ? -15.336 -8.234 -6.812 1 91.69 345 ASP A C 1
ATOM 2805 O O . ASP A 1 345 ? -14.719 -7.828 -7.801 1 91.69 345 ASP A O 1
ATOM 2809 N N . LEU A 1 346 ? -16.078 -7.512 -6.066 1 88 346 LEU A N 1
ATOM 2810 C CA . LEU A 1 346 ? -16.484 -6.176 -6.508 1 88 346 LEU A CA 1
ATOM 2811 C C . LEU A 1 346 ? -15.891 -5.105 -5.598 1 88 346 LEU A C 1
ATOM 2813 O O . LEU A 1 346 ? -15.875 -5.266 -4.375 1 88 346 LEU A O 1
ATOM 2817 N N . TYR A 1 347 ? -15.406 -4.043 -6.152 1 77.19 347 TYR A N 1
ATOM 2818 C CA . TYR A 1 347 ? -14.93 -2.918 -5.348 1 77.19 347 TYR A CA 1
ATOM 2819 C C . TYR A 1 347 ? -16.062 -1.941 -5.059 1 77.19 347 TYR A C 1
ATOM 2821 O O . TYR A 1 347 ? -16.156 -1.402 -3.951 1 77.19 347 TYR A O 1
ATOM 2829 N N . SER A 1 348 ? -16.766 -1.574 -6.078 1 69.56 348 SER A N 1
ATOM 2830 C CA . SER A 1 348 ? -17.906 -0.677 -5.859 1 69.56 348 SER A CA 1
ATOM 2831 C C . SER A 1 348 ? -19.062 -1.028 -6.773 1 69.56 348 SER A C 1
ATOM 2833 O O . SER A 1 348 ? -18.875 -1.665 -7.812 1 69.56 348 SER A O 1
ATOM 2835 N N . MET A 1 349 ? -20.234 -0.881 -6.195 1 69.19 349 MET A N 1
ATOM 2836 C CA . MET A 1 349 ? -21.438 -1.004 -7.02 1 69.19 349 MET A CA 1
ATOM 2837 C C . MET A 1 349 ? -22.344 0.199 -6.832 1 69.19 349 MET A C 1
ATOM 2839 O O . MET A 1 349 ? -22.797 0.476 -5.715 1 69.19 349 MET A O 1
ATOM 2843 N N . VAL A 1 350 ? -22.344 1.035 -7.879 1 64.5 350 VAL A N 1
ATOM 2844 C CA . VAL A 1 350 ? -23.328 2.113 -7.84 1 64.5 350 VAL A CA 1
ATOM 2845 C C . VAL A 1 350 ? -24.719 1.565 -8.188 1 64.5 350 VAL A C 1
ATOM 2847 O O . VAL A 1 350 ? -24.906 0.981 -9.258 1 64.5 350 VAL A O 1
ATOM 2850 N N . PRO A 1 351 ? -25.688 1.617 -7.238 1 61.41 351 PRO A N 1
ATOM 2851 C CA . PRO A 1 351 ? -27.016 1.012 -7.418 1 61.41 351 PRO A CA 1
ATOM 2852 C C . PRO A 1 351 ? -27.688 1.425 -8.727 1 61.41 351 PRO A C 1
ATOM 2854 O O . PRO A 1 351 ? -28.297 0.596 -9.398 1 61.41 351 PRO A O 1
ATOM 2857 N N . THR A 1 352 ? -27.578 2.762 -9.094 1 60.22 352 THR A N 1
ATOM 2858 C CA . THR A 1 352 ? -28.375 3.326 -10.172 1 60.22 352 THR A CA 1
ATOM 2859 C C . THR A 1 352 ? -27.797 2.936 -11.531 1 60.22 352 THR A C 1
ATOM 2861 O O . THR A 1 352 ? -28.469 3.057 -12.555 1 60.22 352 THR A O 1
ATOM 2864 N N . SER A 1 353 ? -26.703 2.205 -11.438 1 63 353 SER A N 1
ATOM 2865 C CA . SER A 1 353 ? -25.984 2.148 -12.695 1 63 353 SER A CA 1
ATOM 2866 C C . SER A 1 353 ? -26 0.743 -13.289 1 63 353 SER A C 1
ATOM 2868 O O . SER A 1 353 ? -25.594 0.536 -14.43 1 63 353 SER A O 1
ATOM 2870 N N . LEU A 1 354 ? -26.734 -0.186 -12.602 1 70.88 354 LEU A N 1
ATOM 2871 C CA . LEU A 1 354 ? -26.578 -1.54 -13.117 1 70.88 354 LEU A CA 1
ATOM 2872 C C . LEU A 1 354 ? -27.781 -1.944 -13.961 1 70.88 354 LEU A C 1
ATOM 2874 O O . LEU A 1 354 ? -28.859 -2.217 -13.422 1 70.88 354 LEU A O 1
ATOM 2878 N N . LYS A 1 355 ? -27.719 -1.768 -15.281 1 79.81 355 LYS A N 1
ATOM 2879 C CA . LYS A 1 355 ? -28.75 -2.258 -16.203 1 79.81 355 LYS A CA 1
ATOM 2880 C C . LYS A 1 355 ? -28.281 -3.508 -16.938 1 79.81 355 LYS A C 1
ATOM 2882 O O . LYS A 1 355 ? -27.547 -3.414 -17.922 1 79.81 355 LYS A O 1
ATOM 2887 N N . ILE A 1 356 ? -28.781 -4.699 -16.391 1 84.75 356 ILE A N 1
ATOM 2888 C CA . ILE A 1 356 ? -28.422 -5.965 -17.031 1 84.75 356 ILE A CA 1
ATOM 2889 C C . ILE A 1 356 ? -29.422 -6.293 -18.125 1 84.75 356 ILE A C 1
ATOM 2891 O O . ILE A 1 356 ? -30.609 -6.512 -17.859 1 84.75 356 ILE A O 1
ATOM 2895 N N . THR A 1 357 ? -28.938 -6.254 -19.375 1 83.56 357 THR A N 1
ATOM 2896 C CA . THR A 1 357 ? -29.812 -6.402 -20.531 1 83.56 357 THR A CA 1
ATOM 2897 C C . THR A 1 357 ? -30 -7.875 -20.891 1 83.56 357 THR A C 1
ATOM 2899 O O . THR A 1 357 ? -31.031 -8.258 -21.453 1 83.56 357 THR A O 1
ATOM 2902 N N . HIS A 1 358 ? -29.031 -8.633 -20.625 1 89.44 358 HIS A N 1
ATOM 2903 C CA . HIS A 1 358 ? -29.094 -10.047 -20.953 1 89.44 358 HIS A CA 1
ATOM 2904 C C . HIS A 1 358 ? -29.016 -10.914 -19.688 1 89.44 358 HIS A C 1
ATOM 2906 O O . HIS A 1 358 ? -28.078 -10.773 -18.906 1 89.44 358 HIS A O 1
ATOM 2912 N N . PRO A 1 359 ? -29.906 -11.758 -19.578 1 93 359 PRO A N 1
ATOM 2913 C CA . PRO A 1 359 ? -29.938 -12.562 -18.359 1 93 359 PRO A CA 1
ATOM 2914 C C . PRO A 1 359 ? -28.875 -13.656 -18.344 1 93 359 PRO A C 1
ATOM 2916 O O . PRO A 1 359 ? -28.406 -14.078 -19.406 1 93 359 PRO A O 1
ATOM 2919 N N . LEU A 1 360 ? -28.516 -14.117 -17.203 1 95.31 360 LEU A N 1
ATOM 2920 C CA . LEU A 1 360 ? -27.672 -15.281 -16.984 1 95.31 360 LEU A CA 1
ATOM 2921 C C . LEU A 1 360 ? -28.516 -16.547 -16.812 1 95.31 360 LEU A C 1
ATOM 2923 O O . LEU A 1 360 ? -28.734 -17 -15.688 1 95.31 360 LEU A O 1
ATOM 2927 N N . GLU A 1 361 ? -28.781 -17.109 -17.875 1 93.69 361 GLU A N 1
ATOM 2928 C CA . GLU A 1 361 ? -29.859 -18.078 -17.969 1 93.69 361 GLU A CA 1
ATOM 2929 C C . GLU A 1 361 ? -29.469 -19.391 -17.281 1 93.69 361 GLU A C 1
ATOM 2931 O O . GLU A 1 361 ? -30.328 -20.219 -16.969 1 93.69 361 GLU A O 1
ATOM 2936 N N . HIS A 1 362 ? -28.234 -19.609 -17 1 95.31 362 HIS A N 1
ATOM 2937 C CA . HIS A 1 362 ? -27.844 -20.922 -16.5 1 95.31 362 HIS A CA 1
ATOM 2938 C C . HIS A 1 362 ? -27.172 -20.812 -15.141 1 95.31 362 HIS A C 1
ATOM 2940 O O . HIS A 1 362 ? -26.734 -21.812 -14.57 1 95.31 362 HIS A O 1
ATOM 2946 N N . LEU A 1 363 ? -27.125 -19.672 -14.609 1 97.69 363 LEU A N 1
ATOM 2947 C CA . LEU A 1 363 ? -26.422 -19.438 -13.352 1 97.69 363 LEU A CA 1
ATOM 2948 C C . LEU A 1 363 ? -27.172 -20.062 -12.18 1 97.69 363 LEU A C 1
ATOM 2950 O O . LEU A 1 363 ? -28.359 -19.812 -12.008 1 97.69 363 LEU A O 1
ATOM 2954 N N . LYS A 1 364 ? -26.484 -20.828 -11.352 1 98.19 364 LYS A N 1
ATOM 2955 C CA . LYS A 1 364 ? -27.125 -21.516 -10.227 1 98.19 364 LYS A CA 1
ATOM 2956 C C . LYS A 1 364 ? -26.578 -21 -8.898 1 98.19 364 LYS A C 1
ATOM 2958 O O . LYS A 1 364 ? -27.297 -20.984 -7.891 1 98.19 364 LYS A O 1
ATOM 2963 N N . GLU A 1 365 ? -25.359 -20.688 -8.906 1 98.56 365 GLU A N 1
ATOM 2964 C CA . GLU A 1 365 ? -24.703 -20.188 -7.699 1 98.56 365 GLU A CA 1
ATOM 2965 C C . GLU A 1 365 ? -23.969 -18.891 -7.973 1 98.56 365 GLU A C 1
ATOM 2967 O O . GLU A 1 365 ? -23.188 -18.812 -8.922 1 98.56 365 GLU A O 1
ATOM 2972 N N . LEU A 1 366 ? -24.203 -17.906 -7.09 1 97.75 366 LEU A N 1
ATOM 2973 C CA . LEU A 1 366 ? -23.562 -16.609 -7.219 1 97.75 366 LEU A CA 1
ATOM 2974 C C . LEU A 1 366 ? -22.922 -16.188 -5.902 1 97.75 366 LEU A C 1
ATOM 2976 O O . LEU A 1 366 ? -23.578 -16.188 -4.855 1 97.75 366 LEU A O 1
ATOM 2980 N N . ASN A 1 367 ? -21.641 -15.992 -5.977 1 96.69 367 ASN A N 1
ATOM 2981 C CA . ASN A 1 367 ? -20.906 -15.453 -4.84 1 96.69 367 ASN A CA 1
ATOM 2982 C C . ASN A 1 367 ? -20.422 -14.031 -5.109 1 96.69 367 ASN A C 1
ATOM 2984 O O . ASN A 1 367 ? -19.656 -13.797 -6.055 1 96.69 367 ASN A O 1
ATOM 2988 N N . LEU A 1 368 ? -20.844 -13.133 -4.27 1 94.38 368 LEU A N 1
ATOM 2989 C CA . LEU A 1 368 ? -20.438 -11.734 -4.391 1 94.38 368 LEU A CA 1
ATOM 2990 C C . LEU A 1 368 ? -19.594 -11.312 -3.195 1 94.38 368 LEU A C 1
ATOM 2992 O O . LEU A 1 368 ? -20 -11.477 -2.045 1 94.38 368 LEU A O 1
ATOM 2996 N N . ILE A 1 369 ? -18.438 -10.844 -3.482 1 92.38 369 ILE A N 1
ATOM 2997 C CA . ILE A 1 369 ? -17.594 -10.289 -2.43 1 92.38 369 ILE A CA 1
ATOM 2998 C C . ILE A 1 369 ? -17.375 -8.797 -2.676 1 92.38 369 ILE A C 1
ATOM 3000 O O . ILE A 1 369 ? -16.797 -8.406 -3.689 1 92.38 369 ILE A O 1
ATOM 3004 N N . PHE A 1 370 ? -17.844 -8.008 -1.815 1 89.75 370 PHE A N 1
ATOM 3005 C CA . PHE A 1 370 ? -17.625 -6.574 -1.889 1 89.75 370 PHE A CA 1
ATOM 3006 C C . PHE A 1 370 ? -16.359 -6.188 -1.126 1 89.75 370 PHE A C 1
ATOM 3008 O O . PHE A 1 370 ? -16.312 -6.285 0.102 1 89.75 370 PHE A O 1
ATOM 3015 N N . ILE A 1 371 ? -15.438 -5.707 -1.984 1 84.25 371 ILE A N 1
ATOM 3016 C CA . ILE A 1 371 ? -14.148 -5.324 -1.415 1 84.25 371 ILE A CA 1
ATOM 3017 C C . ILE A 1 371 ? -14.102 -3.812 -1.213 1 84.25 371 ILE A C 1
ATOM 3019 O O . ILE A 1 371 ? -14.156 -3.049 -2.18 1 84.25 371 ILE A O 1
ATOM 3023 N N . HIS A 1 372 ? -14.062 -3.275 -0.148 1 77.38 372 HIS A N 1
ATOM 3024 C CA . HIS A 1 372 ? -14.023 -1.863 0.217 1 77.38 372 HIS A CA 1
ATOM 3025 C C . HIS A 1 372 ? -15.164 -1.091 -0.433 1 77.38 372 HIS A C 1
ATOM 3027 O O . HIS A 1 372 ? -14.938 -0.107 -1.138 1 77.38 372 HIS A O 1
ATOM 3033 N N . PRO A 1 373 ? -16.312 -1.503 -0.137 1 74 373 PRO A N 1
ATOM 3034 C CA . PRO A 1 373 ? -17.438 -0.907 -0.854 1 74 373 PRO A CA 1
ATOM 3035 C C . PRO A 1 373 ? -17.547 0.599 -0.63 1 74 373 PRO A C 1
ATOM 3037 O O . PRO A 1 373 ? -18.188 1.299 -1.423 1 74 373 PRO A O 1
ATOM 3040 N N . PHE A 1 374 ? -16.891 1.065 0.332 1 71.25 374 PHE A N 1
ATOM 3041 C CA . PHE A 1 374 ? -17.062 2.475 0.666 1 71.25 374 PHE A CA 1
ATOM 3042 C C . PHE A 1 374 ? -15.828 3.277 0.264 1 71.25 374 PHE A C 1
ATOM 3044 O O . PHE A 1 374 ? -15.797 4.5 0.421 1 71.25 374 PHE A O 1
ATOM 3051 N N . ASP A 1 375 ? -14.828 2.617 -0.234 1 64.06 375 ASP A N 1
ATOM 3052 C CA . ASP A 1 375 ? -13.578 3.305 -0.549 1 64.06 375 ASP A CA 1
ATOM 3053 C C . ASP A 1 375 ? -13.539 3.729 -2.016 1 64.06 375 ASP A C 1
ATOM 3055 O O . ASP A 1 375 ? -12.703 3.248 -2.783 1 64.06 375 ASP A O 1
ATOM 3059 N N . THR A 1 376 ? -14.578 4.406 -2.457 1 61.88 376 THR A N 1
ATOM 3060 C CA . THR A 1 376 ? -14.516 4.949 -3.809 1 61.88 376 THR A CA 1
ATOM 3061 C C . THR A 1 376 ? -14.133 6.43 -3.777 1 61.88 376 THR A C 1
ATOM 3063 O O . THR A 1 376 ? -14.461 7.141 -2.826 1 61.88 376 THR A O 1
ATOM 3066 N N . PRO A 1 377 ? -13.211 6.766 -4.652 1 59.34 377 PRO A N 1
ATOM 3067 C CA . PRO A 1 377 ? -12.852 8.18 -4.652 1 59.34 377 PRO A CA 1
ATOM 3068 C C . PRO A 1 377 ? -14.07 9.102 -4.645 1 59.34 377 PRO A C 1
ATOM 3070 O O . PRO A 1 377 ? -14.016 10.203 -4.086 1 59.34 377 PRO A O 1
ATOM 3073 N N . ARG A 1 378 ? -15.188 8.633 -5.324 1 57.31 378 ARG A N 1
ATOM 3074 C CA . ARG A 1 378 ? -16.375 9.477 -5.355 1 57.31 378 ARG A CA 1
ATOM 3075 C C . ARG A 1 378 ? -17.297 9.18 -4.172 1 57.31 378 ARG A C 1
ATOM 3077 O O . ARG A 1 378 ? -18.281 9.875 -3.955 1 57.31 378 ARG A O 1
ATOM 3084 N N . LYS A 1 379 ? -16.672 8.539 -3.193 1 57.88 379 LYS A N 1
ATOM 3085 C CA . LYS A 1 379 ? -17.391 8.188 -1.965 1 57.88 379 LYS A CA 1
ATOM 3086 C C . LYS A 1 379 ? -18.875 8.008 -2.221 1 57.88 379 LYS A C 1
ATOM 3088 O O . LYS A 1 379 ? -19.703 8.68 -1.597 1 57.88 379 LYS A O 1
ATOM 3093 N N . LEU A 1 380 ? -19.203 7.234 -3.287 1 59.47 380 LEU A N 1
ATOM 3094 C CA . LEU A 1 380 ? -20.562 7.008 -3.773 1 59.47 380 LEU A CA 1
ATOM 3095 C C . LEU A 1 380 ? -21.391 6.234 -2.746 1 59.47 380 LEU A C 1
ATOM 3097 O O . LEU A 1 380 ? -20.828 5.633 -1.825 1 59.47 380 LEU A O 1
ATOM 3101 N N . GLU A 1 381 ? -22.656 6.492 -2.887 1 69.25 381 GLU A N 1
ATOM 3102 C CA . GLU A 1 381 ? -23.656 5.766 -2.113 1 69.25 381 GLU A CA 1
ATOM 3103 C C . GLU A 1 381 ? -23.594 4.266 -2.385 1 69.25 381 GLU A C 1
ATOM 3105 O O . GLU A 1 381 ? -23.312 3.846 -3.512 1 69.25 381 GLU A O 1
ATOM 3110 N N . PHE A 1 382 ? -23.484 3.471 -1.31 1 77.81 382 PHE A N 1
ATOM 3111 C CA . PHE A 1 382 ? -23.469 2.016 -1.4 1 77.81 382 PHE A CA 1
ATOM 3112 C C . PHE A 1 382 ? -24.688 1.418 -0.713 1 77.81 382 PHE A C 1
ATOM 3114 O O . PHE A 1 382 ? -25.047 1.826 0.393 1 77.81 382 PHE A O 1
ATOM 3121 N N . ASP A 1 383 ? -25.328 0.604 -1.487 1 82.56 383 ASP A N 1
ATOM 3122 C CA . ASP A 1 383 ? -26.344 -0.249 -0.89 1 82.56 383 ASP A CA 1
ATOM 3123 C C . ASP A 1 383 ? -26.438 -1.59 -1.616 1 82.56 383 ASP A C 1
ATOM 3125 O O . ASP A 1 383 ? -25.594 -1.898 -2.465 1 82.56 383 ASP A O 1
ATOM 3129 N N . LEU A 1 384 ? -27.344 -2.402 -1.273 1 88.19 384 LEU A N 1
ATOM 3130 C CA . LEU A 1 384 ? -27.406 -3.756 -1.814 1 88.19 384 LEU A CA 1
ATOM 3131 C C . LEU A 1 384 ? -28.516 -3.871 -2.859 1 88.19 384 LEU A C 1
ATOM 3133 O O . LEU A 1 384 ? -28.859 -4.977 -3.281 1 88.19 384 LEU A O 1
ATOM 3137 N N . SER A 1 385 ? -29.094 -2.744 -3.342 1 86.19 385 SER A N 1
ATOM 3138 C CA . SER A 1 385 ? -30.172 -2.779 -4.32 1 86.19 385 SER A CA 1
ATOM 3139 C C . SER A 1 385 ? -29.703 -3.365 -5.648 1 86.19 385 SER A C 1
ATOM 3141 O O . SER A 1 385 ? -30.484 -4.012 -6.359 1 86.19 385 SER A O 1
ATOM 3143 N N . GLY A 1 386 ? -28.438 -3.133 -5.902 1 86.94 386 GLY A N 1
ATOM 3144 C CA . GLY A 1 386 ? -27.875 -3.686 -7.121 1 86.94 386 GLY A CA 1
ATOM 3145 C C . GLY A 1 386 ? -27.922 -5.203 -7.168 1 86.94 386 GLY A C 1
ATOM 3146 O O . GLY A 1 386 ? -28.0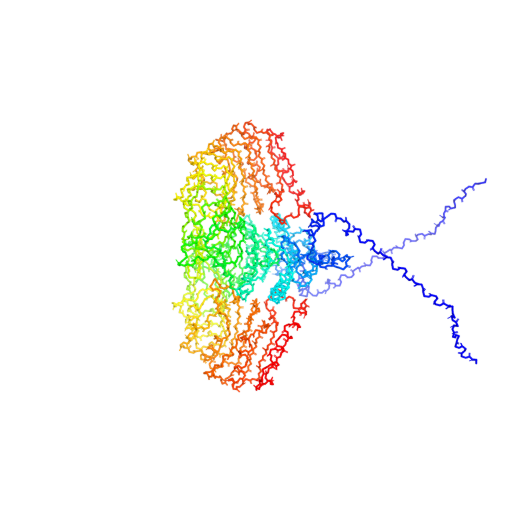31 -5.793 -8.25 1 86.94 386 GLY A O 1
ATOM 3147 N N . ILE A 1 387 ? -27.906 -5.824 -6.039 1 91.81 387 ILE A N 1
ATOM 3148 C CA . ILE A 1 387 ? -27.953 -7.281 -5.965 1 91.81 387 ILE A CA 1
ATOM 3149 C C . ILE A 1 387 ? -29.312 -7.789 -6.418 1 91.81 387 ILE A C 1
ATOM 3151 O O . ILE A 1 387 ? -29.422 -8.852 -7.031 1 91.81 387 ILE A O 1
ATOM 3155 N N . LEU A 1 388 ? -30.391 -7.004 -6.125 1 91 388 LEU A N 1
ATOM 3156 C CA . LEU A 1 388 ? -31.734 -7.387 -6.566 1 91 388 LEU A CA 1
ATOM 3157 C C . LEU A 1 388 ? -31.812 -7.41 -8.086 1 91 388 LEU A C 1
ATOM 3159 O O . LEU A 1 388 ? -32.469 -8.281 -8.664 1 91 388 LEU A O 1
ATOM 3163 N N . THR A 1 389 ? -31.094 -6.496 -8.656 1 89.19 389 THR A N 1
ATOM 3164 C CA . THR A 1 389 ? -31.031 -6.449 -10.109 1 89.19 389 THR A CA 1
ATOM 3165 C C . THR A 1 389 ? -30.312 -7.676 -10.664 1 89.19 389 THR A C 1
ATOM 3167 O O . THR A 1 389 ? -30.75 -8.25 -11.664 1 89.19 389 THR A O 1
ATOM 3170 N N . ILE A 1 390 ? -29.328 -8.102 -10.016 1 91.88 390 ILE A N 1
ATOM 3171 C CA . ILE A 1 390 ? -28.578 -9.273 -10.438 1 91.88 390 ILE A CA 1
ATOM 3172 C C . ILE A 1 390 ? -29.438 -10.531 -10.258 1 91.88 390 ILE A C 1
ATOM 3174 O O . ILE A 1 390 ? -29.438 -11.414 -11.117 1 91.88 390 ILE A O 1
ATOM 3178 N N . LEU A 1 391 ? -30.141 -10.555 -9.195 1 93.38 391 LEU A N 1
ATOM 3179 C CA . LEU A 1 391 ? -31.047 -11.672 -8.938 1 93.38 391 LEU A CA 1
ATOM 3180 C C . LEU A 1 391 ? -32.094 -11.781 -10.031 1 93.38 391 LEU A C 1
ATOM 3182 O O . LEU A 1 391 ? -32.375 -12.875 -10.531 1 93.38 391 LEU A O 1
ATOM 3186 N N . GLN A 1 392 ? -32.562 -10.664 -10.406 1 91.38 392 GLN A N 1
ATOM 3187 C CA . GLN A 1 392 ? -33.594 -10.641 -11.445 1 91.38 392 GLN A CA 1
ATOM 3188 C C . GLN A 1 392 ? -33.031 -11.109 -12.781 1 91.38 392 GLN A C 1
ATOM 3190 O O . GLN A 1 392 ? -33.719 -11.758 -13.562 1 91.38 392 GLN A O 1
ATOM 3195 N N . ALA A 1 393 ? -31.812 -10.836 -12.969 1 92.62 393 ALA A N 1
ATOM 3196 C CA . ALA A 1 393 ? -31.141 -11.195 -14.219 1 92.62 393 ALA A CA 1
ATOM 3197 C C . ALA A 1 393 ? -30.672 -12.648 -14.188 1 92.62 393 ALA A C 1
ATOM 3199 O O . ALA A 1 393 ? -30.125 -13.156 -15.164 1 92.62 393 ALA A O 1
ATOM 3200 N N . SER A 1 394 ? -30.875 -13.359 -13.133 1 96.06 394 SER A N 1
ATOM 3201 C CA . SER A 1 394 ? -30.469 -14.75 -12.969 1 96.06 394 SER A CA 1
ATOM 3202 C C . SER A 1 394 ? -31.641 -15.617 -12.539 1 96.06 394 SER A C 1
ATOM 3204 O O . SER A 1 394 ? -31.703 -16.062 -11.391 1 96.06 394 SER A O 1
ATOM 3206 N N . PRO A 1 395 ? -32.5 -15.922 -13.422 1 95.31 395 PRO A N 1
ATOM 3207 C CA . PRO A 1 395 ? -33.75 -16.547 -13.07 1 95.31 395 PRO A CA 1
ATOM 3208 C C . PRO A 1 395 ? -33.594 -17.938 -12.469 1 95.31 395 PRO A C 1
ATOM 3210 O O . PRO A 1 395 ? -34.438 -18.391 -11.711 1 95.31 395 PRO A O 1
ATOM 3213 N N . LEU A 1 396 ? -32.531 -18.609 -12.766 1 96.88 396 LEU A N 1
ATOM 3214 C CA . LEU A 1 396 ? -32.375 -19.969 -12.297 1 96.88 396 LEU A CA 1
ATOM 3215 C C . LEU A 1 396 ? -31.469 -20.031 -11.062 1 96.88 396 LEU A C 1
ATOM 3217 O O . LEU A 1 396 ? -31.125 -21.109 -10.602 1 96.88 396 LEU A O 1
ATOM 3221 N N . LEU A 1 397 ? -31.125 -18.906 -10.516 1 97.88 397 LEU A N 1
ATOM 3222 C CA . LEU A 1 397 ? -30.219 -18.844 -9.367 1 97.88 397 LEU A CA 1
ATOM 3223 C C . LEU A 1 397 ? -30.828 -19.547 -8.156 1 97.88 397 LEU A C 1
ATOM 3225 O O . LEU A 1 397 ? -31.984 -19.297 -7.816 1 97.88 397 LEU A O 1
ATOM 3229 N N . GLN A 1 398 ? -30.047 -20.359 -7.473 1 98.25 398 GLN A N 1
ATOM 3230 C CA . GLN A 1 398 ? -30.531 -21.109 -6.32 1 98.25 398 GLN A CA 1
ATOM 3231 C C . GLN A 1 398 ? -29.844 -20.656 -5.035 1 98.25 398 GLN A C 1
ATOM 3233 O O . GLN A 1 398 ? -30.453 -20.656 -3.965 1 98.25 398 GLN A O 1
ATOM 3238 N N . LYS A 1 399 ? -28.641 -20.328 -5.203 1 98.19 399 LYS A N 1
ATOM 3239 C CA . LYS A 1 399 ? -27.859 -19.922 -4.039 1 98.19 399 LYS A CA 1
ATOM 3240 C C . LYS A 1 399 ? -27.141 -18.594 -4.281 1 98.19 399 LYS A C 1
ATOM 3242 O O . LYS A 1 399 ? -26.469 -18.438 -5.297 1 98.19 399 LYS A O 1
ATOM 3247 N N . LEU A 1 400 ? -27.281 -17.672 -3.326 1 97.94 400 LEU A N 1
ATOM 3248 C CA . LEU A 1 400 ? -26.578 -16.391 -3.354 1 97.94 400 LEU A CA 1
ATOM 3249 C C . LEU A 1 400 ? -25.797 -16.172 -2.066 1 97.94 400 LEU A C 1
ATOM 3251 O O . LEU A 1 400 ? -26.344 -16.281 -0.97 1 97.94 400 LEU A O 1
ATOM 3255 N N . SER A 1 401 ? -24.547 -16 -2.268 1 96.81 401 SER A N 1
ATOM 3256 C CA . SER A 1 401 ? -23.703 -15.633 -1.138 1 96.81 401 SER A CA 1
ATOM 3257 C C . SER A 1 401 ? -23.109 -14.242 -1.32 1 96.81 401 SER A C 1
ATOM 3259 O O . SER A 1 401 ? -22.531 -13.938 -2.361 1 96.81 401 SER A O 1
ATOM 3261 N N . VAL A 1 402 ? -23.281 -13.406 -0.333 1 94.94 402 VAL A N 1
ATOM 3262 C CA . VAL A 1 402 ? -22.766 -12.039 -0.356 1 94.94 402 VAL A CA 1
ATOM 3263 C C . VAL A 1 402 ? -21.875 -11.812 0.862 1 94.94 402 VAL A C 1
ATOM 3265 O O . VAL A 1 402 ? -22.25 -12.117 1.991 1 94.94 402 VAL A O 1
ATOM 3268 N N . MET A 1 403 ? -20.734 -11.383 0.594 1 92.69 403 MET A N 1
ATOM 3269 C CA . MET A 1 403 ? -19.828 -11.047 1.687 1 92.69 403 MET A CA 1
ATOM 3270 C C . MET A 1 403 ? -19.406 -9.578 1.608 1 92.69 403 MET A C 1
ATOM 3272 O O . MET A 1 403 ? -18.906 -9.125 0.572 1 92.69 403 MET A O 1
ATOM 3276 N N . LEU A 1 404 ? -19.594 -8.867 2.65 1 89.19 404 LEU A N 1
ATOM 3277 C CA . LEU A 1 404 ? -19.156 -7.48 2.773 1 89.19 404 LEU A CA 1
ATOM 3278 C C . LEU A 1 404 ? -17.891 -7.387 3.598 1 89.19 404 LEU A C 1
ATOM 3280 O O . LEU A 1 404 ? -17.844 -7.824 4.75 1 89.19 404 LEU A O 1
ATOM 3284 N N . THR A 1 405 ? -16.906 -6.816 2.873 1 83.44 405 THR A N 1
ATOM 3285 C CA . THR A 1 405 ? -15.664 -6.621 3.602 1 83.44 405 THR A CA 1
ATOM 3286 C C . THR A 1 405 ? -15.516 -5.164 4.035 1 83.44 405 THR A C 1
ATOM 3288 O O . THR A 1 405 ? -16.047 -4.262 3.391 1 83.44 405 THR A O 1
ATOM 3291 N N . PHE A 1 406 ? -14.992 -4.84 5.109 1 79.19 406 PHE A N 1
ATOM 3292 C CA . PHE A 1 406 ? -14.727 -3.514 5.656 1 79.19 406 PHE A CA 1
ATOM 3293 C C . PHE A 1 406 ? -16.016 -2.707 5.77 1 79.19 406 PHE A C 1
ATOM 3295 O O . PHE A 1 406 ? -16.125 -1.623 5.191 1 79.19 406 PHE A O 1
ATOM 3302 N N . PRO A 1 407 ? -16.922 -3.248 6.43 1 78.38 407 PRO A N 1
ATOM 3303 C CA . PRO A 1 407 ? -18.188 -2.539 6.559 1 78.38 407 PRO A CA 1
ATOM 3304 C C . PRO A 1 407 ? -18.078 -1.258 7.379 1 78.38 407 PRO A C 1
ATOM 3306 O O . PRO A 1 407 ? -17.141 -1.109 8.172 1 78.38 407 PRO A O 1
ATOM 3309 N N . GLU A 1 408 ? -19 -0.333 7.098 1 80.56 408 GLU A N 1
ATOM 3310 C CA . GLU A 1 408 ? -19.156 0.896 7.867 1 80.56 408 GLU A CA 1
ATOM 3311 C C . GLU A 1 408 ? -20.578 1.033 8.391 1 80.56 408 GLU A C 1
ATOM 3313 O O . GLU A 1 408 ? -21.531 0.544 7.773 1 80.56 408 GLU A O 1
ATOM 3318 N N . ILE A 1 409 ? -20.625 1.588 9.523 1 81.44 409 ILE A N 1
ATOM 3319 C CA . ILE A 1 409 ? -21.953 1.88 10.039 1 81.44 409 ILE A CA 1
ATOM 3320 C C . ILE A 1 409 ? -22.422 3.248 9.539 1 81.44 409 ILE A C 1
ATOM 3322 O O . ILE A 1 409 ? -21.734 4.254 9.766 1 81.44 409 ILE A O 1
ATOM 3326 N N . ILE A 1 410 ? -23.5 3.203 8.836 1 79.38 410 ILE A N 1
ATOM 3327 C CA . ILE A 1 410 ? -24 4.438 8.242 1 79.38 410 ILE A CA 1
ATOM 3328 C C . ILE A 1 410 ? -25.328 4.812 8.875 1 79.38 410 ILE A C 1
ATOM 3330 O O . ILE A 1 410 ? -26 3.967 9.484 1 79.38 410 ILE A O 1
ATOM 3334 N N . GLU A 1 411 ? -25.641 6.094 8.695 1 76.88 411 GLU A N 1
ATOM 3335 C CA . GLU A 1 411 ? -26.906 6.582 9.234 1 76.88 411 GLU A CA 1
ATOM 3336 C C . GLU A 1 411 ? -28.094 5.91 8.555 1 76.88 411 GLU A C 1
ATOM 3338 O O . GLU A 1 411 ? -28.094 5.691 7.344 1 76.88 411 GLU A O 1
ATOM 3343 N N . ASP A 1 412 ? -29.047 5.672 9.406 1 77.94 412 ASP A N 1
ATOM 3344 C CA . ASP A 1 412 ? -30.234 4.988 8.906 1 77.94 412 ASP A CA 1
ATOM 3345 C C . ASP A 1 412 ? -31.016 5.879 7.941 1 77.94 412 ASP A C 1
ATOM 3347 O O . ASP A 1 412 ? -31.047 7.102 8.094 1 77.94 412 ASP A O 1
ATOM 3351 N N . GLN A 1 413 ? -31.391 5.266 6.922 1 73.06 413 GLN A N 1
ATOM 3352 C CA . GLN A 1 413 ? -32.281 5.996 6.02 1 73.06 413 GLN A CA 1
ATOM 3353 C C . GLN A 1 413 ? -33.719 6.02 6.551 1 73.06 413 GLN A C 1
ATOM 3355 O O . GLN A 1 413 ? -34.125 5.098 7.258 1 73.06 413 GLN A O 1
ATOM 3360 N N . LYS A 1 414 ? -34.312 7.148 6.301 1 61.56 414 LYS A N 1
ATOM 3361 C CA . LYS A 1 414 ? -35.656 7.398 6.844 1 61.56 414 LYS A CA 1
ATOM 3362 C C . LYS A 1 414 ? -36.688 6.48 6.199 1 61.56 414 LYS A C 1
ATOM 3364 O O . LYS A 1 414 ? -37.656 6.086 6.844 1 61.56 414 LYS A O 1
ATOM 3369 N N . VAL A 1 415 ? -36.469 6.211 4.914 1 62.25 415 VAL A N 1
ATOM 3370 C CA . VAL A 1 415 ? -37.531 5.453 4.254 1 62.25 415 VAL A CA 1
ATOM 3371 C C . VAL A 1 415 ? -36.938 4.199 3.609 1 62.25 415 VAL A C 1
ATOM 3373 O O . VAL A 1 415 ? -35.938 4.277 2.871 1 62.25 415 VAL A O 1
ATOM 3376 N N . ALA A 1 416 ? -37.438 3.047 4.125 1 63.34 416 ALA A N 1
ATOM 3377 C CA . ALA A 1 416 ? -37.094 1.794 3.459 1 63.34 416 ALA A CA 1
ATOM 3378 C C . ALA A 1 416 ? -37.719 1.724 2.068 1 63.34 416 ALA A C 1
ATOM 3380 O O . ALA A 1 416 ? -38.906 1.979 1.901 1 63.34 416 ALA A O 1
ATOM 3381 N N . ARG A 1 417 ? -36.938 1.487 1.106 1 69.44 417 ARG A N 1
ATOM 3382 C CA . ARG A 1 417 ? -37.438 1.386 -0.266 1 69.44 417 ARG A CA 1
ATOM 3383 C C . ARG A 1 417 ? -38 0.003 -0.541 1 69.44 417 ARG A C 1
ATOM 3385 O O . ARG A 1 417 ? -37.375 -1.012 -0.222 1 69.44 417 ARG A O 1
ATOM 3392 N N . ASP A 1 418 ? -39.312 -0.049 -0.716 1 67.06 418 ASP A N 1
ATOM 3393 C CA . ASP A 1 418 ? -39.969 -1.276 -1.145 1 67.06 418 ASP A CA 1
ATOM 3394 C C . ASP A 1 418 ? -39.906 -1.443 -2.66 1 67.06 418 ASP A C 1
ATOM 3396 O O . ASP A 1 418 ? -40.469 -0.657 -3.408 1 67.06 418 ASP A O 1
ATOM 3400 N N . VAL A 1 419 ? -39.031 -2.334 -3.037 1 65.62 419 VAL A N 1
ATOM 3401 C CA . VAL A 1 419 ? -38.812 -2.529 -4.469 1 65.62 419 VAL A CA 1
ATOM 3402 C C . VAL A 1 419 ? -39.844 -3.545 -5 1 65.62 419 VAL A C 1
ATOM 3404 O O . VAL A 1 419 ? -39.5 -4.719 -5.184 1 65.62 419 VAL A O 1
ATOM 3407 N N . ASP A 1 420 ? -41.094 -3.217 -5.266 1 64.94 420 ASP A N 1
ATOM 3408 C CA . ASP A 1 420 ? -42.188 -4.082 -5.656 1 64.94 420 ASP A CA 1
ATOM 3409 C C . ASP A 1 420 ? -41.938 -4.711 -7.023 1 64.94 420 ASP A C 1
ATOM 3411 O O . ASP A 1 420 ? -42.531 -5.742 -7.355 1 64.94 420 ASP A O 1
ATOM 3415 N N . THR A 1 421 ? -40.969 -4.266 -7.668 1 72 421 THR A N 1
ATOM 3416 C CA . THR A 1 421 ? -40.719 -4.766 -9.016 1 72 421 THR A CA 1
ATOM 3417 C C . THR A 1 421 ? -39.812 -5.98 -8.977 1 72 421 THR A C 1
ATOM 3419 O O . THR A 1 421 ? -39.625 -6.664 -9.992 1 72 421 THR A O 1
ATOM 3422 N N . PHE A 1 422 ? -39.562 -6.477 -7.797 1 83.75 422 PHE A N 1
ATOM 3423 C CA . PHE A 1 422 ? -38.625 -7.602 -7.68 1 83.75 422 PHE A CA 1
ATOM 3424 C C . PHE A 1 422 ? -39.406 -8.898 -7.422 1 83.75 422 PHE A C 1
ATOM 3426 O O . PHE A 1 422 ? -40.344 -8.922 -6.625 1 83.75 422 PHE A O 1
ATOM 3433 N N . SER A 1 423 ? -39.156 -9.906 -8.227 1 90.75 423 SER A N 1
ATOM 3434 C CA . SER A 1 423 ? -39.656 -11.25 -7.953 1 90.75 423 SER A CA 1
ATOM 3435 C C . SER A 1 423 ? -38.656 -12.312 -8.43 1 90.75 423 SER A C 1
ATOM 3437 O O . SER A 1 423 ? -38.062 -12.164 -9.477 1 90.75 423 SER A O 1
ATOM 3439 N N . HIS A 1 424 ? -38.562 -13.289 -7.57 1 94.5 424 HIS A N 1
ATOM 3440 C CA . HIS A 1 424 ? -37.656 -14.367 -7.93 1 94.5 424 HIS A CA 1
ATOM 3441 C C . HIS A 1 424 ? -38.219 -15.727 -7.555 1 94.5 424 HIS A C 1
ATOM 3443 O O . HIS A 1 424 ? -38.719 -15.914 -6.434 1 94.5 424 HIS A O 1
ATOM 3449 N N . GLU A 1 425 ? -38.062 -16.688 -8.461 1 94.31 425 GLU A N 1
ATOM 3450 C CA . GLU A 1 425 ? -38.844 -17.922 -8.289 1 94.31 425 GLU A CA 1
ATOM 3451 C C . GLU A 1 425 ? -37.938 -19.094 -7.887 1 94.31 425 GLU A C 1
ATOM 3453 O O . GLU A 1 425 ? -38.438 -20.125 -7.434 1 94.31 425 GLU A O 1
ATOM 3458 N N . GLU A 1 426 ? -36.688 -18.906 -7.977 1 96.38 426 GLU A N 1
ATOM 3459 C CA . GLU A 1 426 ? -35.875 -20.125 -7.859 1 96.38 426 GLU A CA 1
ATOM 3460 C C . GLU A 1 426 ? -34.906 -20.047 -6.691 1 96.38 426 GLU A C 1
ATOM 3462 O O . GLU A 1 426 ? -34.375 -21.062 -6.238 1 96.38 426 GLU A O 1
ATOM 3467 N N . VAL A 1 427 ? -34.625 -18.875 -6.129 1 96.88 427 VAL A N 1
ATOM 3468 C CA . VAL A 1 427 ? -33.594 -18.703 -5.102 1 96.88 427 VAL A CA 1
ATOM 3469 C C . VAL A 1 427 ? -34.062 -19.375 -3.807 1 96.88 427 VAL A C 1
ATOM 3471 O O . VAL A 1 427 ? -35.188 -19.156 -3.346 1 96.88 427 VAL A O 1
ATOM 3474 N N . LYS A 1 428 ? -33.188 -20.234 -3.258 1 97.12 428 LYS A N 1
ATOM 3475 C CA . LYS A 1 428 ? -33.531 -21 -2.064 1 97.12 428 LYS A CA 1
ATOM 3476 C C . LYS A 1 428 ? -32.781 -20.5 -0.847 1 97.12 428 LYS A C 1
ATOM 3478 O O . LYS A 1 428 ? -33.312 -20.438 0.259 1 97.12 428 LYS A O 1
ATOM 3483 N N . VAL A 1 429 ? -31.531 -20.25 -1.146 1 97.62 429 VAL A N 1
ATOM 3484 C CA . VAL A 1 429 ? -30.688 -19.891 -0.014 1 97.62 429 VAL A CA 1
ATOM 3485 C C . VAL A 1 429 ? -29.938 -18.578 -0.319 1 97.62 429 VAL A C 1
ATOM 3487 O O . VAL A 1 429 ? -29.344 -18.438 -1.386 1 97.62 429 VAL A O 1
ATOM 3490 N N . ILE A 1 430 ? -29.984 -17.656 0.644 1 97.25 430 ILE A N 1
ATOM 3491 C CA . ILE A 1 430 ? -29.219 -16.406 0.574 1 97.25 430 ILE A CA 1
ATOM 3492 C C . ILE A 1 430 ? -28.422 -16.234 1.856 1 97.25 430 ILE A C 1
ATOM 3494 O O . ILE A 1 430 ? -28.953 -16.359 2.959 1 97.25 430 ILE A O 1
ATOM 3498 N N . GLU A 1 431 ? -27.141 -16.078 1.617 1 96.31 431 GLU A N 1
ATOM 3499 C CA . GLU A 1 431 ? -26.266 -15.805 2.756 1 96.31 431 GLU A CA 1
ATOM 3500 C C . GLU A 1 431 ? -25.641 -14.422 2.656 1 96.31 431 GLU A C 1
ATOM 3502 O O . GLU A 1 431 ? -24.969 -14.102 1.67 1 96.31 431 GLU A O 1
ATOM 3507 N N . LEU A 1 432 ? -25.859 -13.648 3.635 1 95 432 LEU A N 1
ATOM 3508 C CA . LEU A 1 432 ? -25.25 -12.328 3.768 1 95 432 LEU A CA 1
ATOM 3509 C C . LEU A 1 432 ? -24.266 -12.305 4.941 1 95 432 LEU A C 1
ATOM 3511 O O . LEU A 1 432 ? -24.688 -12.398 6.098 1 95 432 LEU A O 1
ATOM 3515 N N . ARG A 1 433 ? -23 -12.133 4.562 1 91.06 433 ARG A N 1
ATOM 3516 C CA . ARG A 1 433 ? -21.969 -12.133 5.594 1 91.06 433 ARG A CA 1
ATOM 3517 C C . ARG A 1 433 ? -21.297 -10.766 5.699 1 91.06 433 ARG A C 1
ATOM 3519 O O . ARG A 1 433 ? -21.328 -9.977 4.754 1 91.06 433 ARG A O 1
ATOM 3526 N N . GLY A 1 434 ? -20.719 -10.516 6.906 1 88.44 434 GLY A N 1
ATOM 3527 C CA . GLY A 1 434 ? -20.094 -9.219 7.148 1 88.44 434 GLY A CA 1
ATOM 3528 C C . GLY A 1 434 ? -21.094 -8.133 7.488 1 88.44 434 GLY A C 1
ATOM 3529 O O . GLY A 1 434 ? -20.797 -6.945 7.316 1 88.44 434 GLY A O 1
ATOM 3530 N N . CYS A 1 435 ? -22.219 -8.516 7.949 1 90.44 435 CYS A N 1
ATOM 3531 C CA . CYS A 1 435 ? -23.281 -7.574 8.281 1 90.44 435 CYS A CA 1
ATOM 3532 C C . CYS A 1 435 ? -23.016 -6.879 9.609 1 90.44 435 CYS A C 1
ATOM 3534 O O . CYS A 1 435 ? -22.5 -7.5 10.539 1 90.44 435 CYS A O 1
ATOM 3536 N N . VAL A 1 436 ? -23.375 -5.648 9.609 1 87.94 436 VAL A N 1
ATOM 3537 C CA . VAL A 1 436 ? -23.172 -4.906 10.844 1 87.94 436 VAL A CA 1
ATOM 3538 C C . VAL A 1 436 ? -24.469 -4.25 11.289 1 87.94 436 VAL A C 1
ATOM 3540 O O . VAL A 1 436 ? -24.484 -3.439 12.219 1 87.94 436 VAL A O 1
ATOM 3543 N N . GLY A 1 437 ? -25.531 -4.52 10.57 1 86.94 437 GLY A N 1
ATOM 3544 C CA . GLY A 1 437 ? -26.828 -4.012 10.961 1 86.94 437 GLY A CA 1
ATOM 3545 C C . GLY A 1 437 ? -27.203 -2.719 10.258 1 86.94 437 GLY A C 1
ATOM 3546 O O . GLY A 1 437 ? -27.969 -1.917 10.789 1 86.94 437 GLY A O 1
ATOM 3547 N N . ASN A 1 438 ? -26.703 -2.473 9.141 1 88.06 438 ASN A N 1
ATOM 3548 C CA . ASN A 1 438 ? -27.062 -1.298 8.359 1 88.06 438 ASN A CA 1
ATOM 3549 C C . ASN A 1 438 ? -28.469 -1.434 7.77 1 88.06 438 ASN A C 1
ATOM 3551 O O . ASN A 1 438 ? -28.969 -2.547 7.59 1 88.06 438 ASN A O 1
ATOM 3555 N N . TRP A 1 439 ? -29.031 -0.315 7.449 1 87.69 439 TRP A N 1
ATOM 3556 C CA . TRP A 1 439 ? -30.406 -0.305 6.961 1 87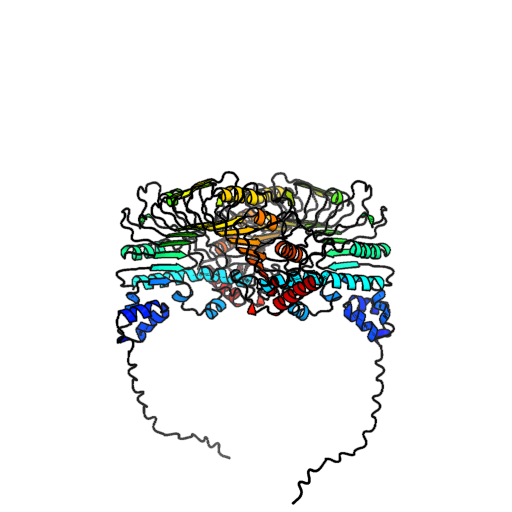.69 439 TRP A CA 1
ATOM 3557 C C . TRP A 1 439 ? -30.531 -1.073 5.648 1 87.69 439 TRP A C 1
ATOM 3559 O O . TRP A 1 439 ? -31.531 -1.749 5.406 1 87.69 439 TRP A O 1
ATOM 3569 N N . TYR A 1 440 ? -29.531 -0.92 4.801 1 88.44 440 TYR A N 1
ATOM 3570 C CA . TYR A 1 440 ? -29.625 -1.532 3.479 1 88.44 440 TYR A CA 1
ATOM 3571 C C . TYR A 1 440 ? -29.531 -3.051 3.574 1 88.44 440 TYR A C 1
ATOM 3573 O O . TYR A 1 440 ? -30.031 -3.764 2.699 1 88.44 440 TYR A O 1
ATOM 3581 N N . GLU A 1 441 ? -28.891 -3.551 4.594 1 91.81 441 GLU A N 1
ATOM 3582 C CA . GLU A 1 441 ? -28.859 -4.992 4.832 1 91.81 441 GLU A CA 1
ATOM 3583 C C . GLU A 1 441 ? -30.234 -5.516 5.211 1 91.81 441 GLU A C 1
ATOM 3585 O O . GLU A 1 441 ? -30.688 -6.535 4.684 1 91.81 441 GLU A O 1
ATOM 3590 N N . ILE A 1 442 ? -30.844 -4.73 6.078 1 89.38 442 ILE A N 1
ATOM 3591 C CA . ILE A 1 442 ? -32.188 -5.086 6.551 1 89.38 442 ILE A CA 1
ATOM 3592 C C . ILE A 1 442 ? -33.188 -4.961 5.406 1 89.38 442 ILE A C 1
ATOM 3594 O O . ILE A 1 442 ? -34 -5.852 5.199 1 89.38 442 ILE A O 1
ATOM 3598 N N . GLU A 1 443 ? -33 -3.9 4.723 1 89.56 443 GLU A N 1
ATOM 3599 C CA . GLU A 1 443 ? -33.875 -3.67 3.568 1 89.56 443 GLU A CA 1
ATOM 3600 C C . GLU A 1 443 ? -33.75 -4.805 2.555 1 89.56 443 GLU A C 1
ATOM 3602 O O . GLU A 1 443 ? -34.75 -5.289 2.039 1 89.56 443 GLU A O 1
ATOM 3607 N N . PHE A 1 444 ? -32.656 -5.215 2.246 1 92.06 444 PHE A N 1
ATOM 3608 C CA . PHE A 1 444 ? -32.406 -6.305 1.305 1 92.06 444 PHE A CA 1
ATOM 3609 C C . PHE A 1 444 ? -33.062 -7.594 1.787 1 92.06 444 PHE A C 1
ATOM 3611 O O . PHE A 1 444 ? -33.781 -8.258 1.031 1 92.06 444 PHE A O 1
ATOM 3618 N N . ALA A 1 445 ? -32.781 -7.906 3.033 1 91.56 445 ALA A N 1
ATOM 3619 C CA . ALA A 1 445 ? -33.344 -9.125 3.613 1 91.56 445 ALA A CA 1
ATOM 3620 C C . ALA A 1 445 ? -34.875 -9.109 3.545 1 91.56 445 ALA A C 1
ATOM 3622 O O . ALA A 1 445 ? -35.5 -10.102 3.164 1 91.56 445 ALA A O 1
ATOM 3623 N N . MET A 1 446 ? -35.469 -7.977 3.859 1 89.38 446 MET A N 1
ATOM 3624 C CA . MET A 1 446 ? -36.938 -7.855 3.857 1 89.38 446 MET A CA 1
ATOM 3625 C C . MET A 1 446 ? -37.5 -8.023 2.449 1 89.38 446 MET A C 1
ATOM 3627 O O . MET A 1 446 ? -38.5 -8.711 2.256 1 89.38 446 MET A O 1
ATOM 3631 N N . ASN A 1 447 ? -36.875 -7.496 1.531 1 90.38 447 ASN A N 1
ATOM 3632 C CA . ASN A 1 447 ? -37.312 -7.586 0.143 1 90.38 447 ASN A CA 1
ATOM 3633 C C . ASN A 1 447 ? -37.219 -9.016 -0.382 1 90.38 447 ASN A C 1
ATOM 3635 O O . ASN A 1 447 ? -38.125 -9.5 -1.049 1 90.38 447 ASN A O 1
ATOM 3639 N N . VAL A 1 448 ? -36.156 -9.625 -0.041 1 92.94 448 VAL A N 1
ATOM 3640 C CA . VAL A 1 448 ? -35.969 -10.977 -0.548 1 92.94 448 VAL A CA 1
ATOM 3641 C C . VAL A 1 448 ? -36.938 -11.93 0.128 1 92.94 448 VAL A C 1
ATOM 3643 O O . VAL A 1 448 ? -37.5 -12.844 -0.512 1 92.94 448 VAL A O 1
ATOM 3646 N N . ILE A 1 449 ? -37.188 -11.703 1.347 1 91.31 449 ILE A N 1
ATOM 3647 C CA . ILE A 1 449 ? -38.156 -12.539 2.068 1 91.31 449 ILE A CA 1
ATOM 3648 C C . ILE A 1 449 ? -39.531 -12.383 1.46 1 91.31 449 ILE A C 1
ATOM 3650 O O . ILE A 1 449 ? -40.281 -13.359 1.32 1 91.31 449 ILE A O 1
ATOM 3654 N N . LYS A 1 450 ? -39.781 -11.18 1.094 1 89 450 LYS A N 1
ATOM 3655 C CA . LYS A 1 450 ? -41.125 -10.852 0.591 1 89 450 LYS A CA 1
ATOM 3656 C C . LYS A 1 450 ? -41.312 -11.352 -0.839 1 89 450 LYS A C 1
ATOM 3658 O O . LYS A 1 450 ? -42.375 -11.844 -1.198 1 89 450 LYS A O 1
ATOM 3663 N N . TYR A 1 451 ? -40.25 -11.312 -1.624 1 90.19 451 TYR A N 1
ATOM 3664 C CA . TYR A 1 451 ? -40.469 -11.43 -3.057 1 90.19 451 TYR A CA 1
ATOM 3665 C C . TYR A 1 451 ? -39.781 -12.648 -3.635 1 90.19 451 TYR A C 1
ATOM 3667 O O . TYR A 1 451 ? -39.938 -12.977 -4.809 1 90.19 451 TYR A O 1
ATOM 3675 N N . ALA A 1 452 ? -38.969 -13.305 -2.889 1 93.38 452 ALA A N 1
ATOM 3676 C CA . ALA A 1 452 ? -38.375 -14.578 -3.312 1 93.38 452 ALA A CA 1
ATOM 3677 C C . ALA A 1 452 ? -39.281 -15.742 -2.904 1 93.38 452 ALA A C 1
ATOM 3679 O O . ALA A 1 452 ? -39.281 -16.172 -1.748 1 93.38 452 ALA A O 1
ATOM 3680 N N . ASN A 1 453 ? -39.906 -16.328 -3.803 1 93.19 453 ASN A N 1
ATOM 3681 C CA . ASN A 1 453 ? -41 -17.234 -3.537 1 93.19 453 ASN A CA 1
ATOM 3682 C C . ASN A 1 453 ? -40.531 -18.562 -2.984 1 93.19 453 ASN A C 1
ATOM 3684 O O . ASN A 1 453 ? -41.188 -19.156 -2.127 1 93.19 453 ASN A O 1
ATOM 3688 N N . LYS A 1 454 ? -39.469 -19.031 -3.396 1 95.31 454 LYS A N 1
ATOM 3689 C CA . LYS A 1 454 ? -39 -20.344 -2.982 1 95.31 454 LYS A CA 1
ATOM 3690 C C . LYS A 1 454 ? -37.906 -20.234 -1.915 1 95.31 454 LYS A C 1
ATOM 3692 O O . LYS A 1 454 ? -37.219 -21.203 -1.617 1 95.31 454 LYS A O 1
ATOM 3697 N N . LEU A 1 455 ? -37.75 -19.078 -1.413 1 95.69 455 LEU A N 1
ATOM 3698 C CA . LEU A 1 455 ? -36.719 -18.844 -0.42 1 95.69 455 LEU A CA 1
ATOM 3699 C C . LEU A 1 455 ? -36.938 -19.734 0.799 1 95.69 455 LEU A C 1
ATOM 3701 O O . LEU A 1 455 ? -38 -19.75 1.392 1 95.69 455 LEU A O 1
ATOM 3705 N N . GLU A 1 456 ? -35.938 -20.531 1.165 1 95.62 456 GLU A N 1
ATOM 3706 C CA . GLU A 1 456 ? -35.969 -21.375 2.352 1 95.62 456 GLU A CA 1
ATOM 3707 C C . GLU A 1 456 ? -35.344 -20.672 3.557 1 95.62 456 GLU A C 1
ATOM 3709 O O . GLU A 1 456 ? -35.875 -20.75 4.668 1 95.62 456 GLU A O 1
ATOM 3714 N N . ARG A 1 457 ? -34.281 -20.094 3.225 1 95.38 457 ARG A N 1
ATOM 3715 C CA . ARG A 1 457 ? -33.656 -19.406 4.344 1 95.38 457 ARG A CA 1
ATOM 3716 C C . ARG A 1 457 ? -32.781 -18.25 3.861 1 95.38 457 ARG A C 1
ATOM 3718 O O . ARG A 1 457 ? -32.188 -18.312 2.787 1 95.38 457 ARG A O 1
ATOM 3725 N N . ILE A 1 458 ? -32.688 -17.234 4.668 1 95.25 458 ILE A N 1
ATOM 3726 C CA . ILE A 1 458 ? -31.75 -16.125 4.531 1 95.25 458 ILE A CA 1
ATOM 3727 C C . ILE A 1 458 ? -30.922 -15.992 5.805 1 95.25 458 ILE A C 1
ATOM 3729 O O . ILE A 1 458 ? -31.469 -15.875 6.902 1 95.25 458 ILE A O 1
ATOM 3733 N N . VAL A 1 459 ? -29.625 -16.156 5.57 1 94 459 VAL A N 1
ATOM 3734 C CA . VAL A 1 459 ? -28.703 -16.125 6.703 1 94 459 VAL A CA 1
ATOM 3735 C C . VAL A 1 459 ? -28.016 -14.766 6.77 1 94 459 VAL A C 1
ATOM 3737 O O . VAL A 1 459 ? -27.406 -14.32 5.789 1 94 459 VAL A O 1
ATOM 3740 N N . LEU A 1 460 ? -28.109 -14.109 7.844 1 93 460 LEU A N 1
ATOM 3741 C CA . LEU A 1 460 ? -27.328 -12.898 8.133 1 93 460 LEU A CA 1
ATOM 3742 C C . LEU A 1 460 ? -26.281 -13.172 9.203 1 93 460 LEU A C 1
ATOM 3744 O O . LEU A 1 460 ? -26.594 -13.758 10.25 1 93 460 LEU A O 1
ATOM 3748 N N . SER A 1 461 ? -25.062 -12.852 8.859 1 89.12 461 SER A N 1
ATOM 3749 C CA . SER A 1 461 ? -23.984 -13.109 9.805 1 89.12 461 SER A CA 1
ATOM 3750 C C . SER A 1 461 ? -22.969 -11.961 9.828 1 89.12 461 SER A C 1
ATOM 3752 O O . SER A 1 461 ? -22.594 -11.438 8.781 1 89.12 461 SER A O 1
ATOM 3754 N N . PRO A 1 462 ? -22.469 -11.57 11.023 1 86.19 462 PRO A N 1
ATOM 3755 C CA . PRO A 1 462 ? -21.359 -10.617 11.078 1 86.19 462 PRO A CA 1
ATOM 3756 C C . PRO A 1 462 ? -20.016 -11.25 10.734 1 86.19 462 PRO A C 1
ATOM 3758 O O . PRO A 1 462 ? -19.031 -10.539 10.547 1 86.19 462 PRO A O 1
ATOM 3761 N N . TYR A 1 463 ? -20.031 -12.531 10.539 1 79.56 463 TYR A N 1
ATOM 3762 C CA . TYR A 1 463 ? -18.797 -13.258 10.281 1 79.56 463 TYR A CA 1
ATOM 3763 C C . TYR A 1 463 ? -18.453 -13.25 8.797 1 79.56 463 TYR A C 1
ATOM 3765 O O . TYR A 1 463 ? -19.344 -13.258 7.945 1 79.56 463 TYR A O 1
ATOM 3773 N N . TRP A 1 464 ? -17.062 -13.148 8.688 1 77.5 464 TRP A N 1
ATOM 3774 C CA . TRP A 1 464 ? -16.562 -13.352 7.328 1 77.5 464 TRP A CA 1
ATOM 3775 C C . TRP A 1 464 ? -16.219 -14.82 7.086 1 77.5 464 TRP A C 1
ATOM 3777 O O . TRP A 1 464 ? -16.047 -15.586 8.031 1 77.5 464 TRP A O 1
ATOM 3787 N N . ARG A 1 465 ? -16.312 -15.234 5.875 1 66.06 465 ARG A N 1
ATOM 3788 C CA . ARG A 1 465 ? -15.961 -16.609 5.559 1 66.06 465 ARG A CA 1
ATOM 3789 C C . ARG A 1 465 ? -14.461 -16.844 5.73 1 66.06 465 ARG A C 1
ATOM 3791 O O . ARG A 1 465 ? -13.664 -15.914 5.59 1 66.06 465 ARG A O 1
ATOM 3798 N N . ASP A 1 466 ? -13.938 -18 6.188 1 55.22 466 ASP A N 1
ATOM 3799 C CA . ASP A 1 466 ? -12.578 -18.484 6.449 1 55.22 466 ASP A CA 1
ATOM 3800 C C . ASP A 1 466 ? -11.641 -18.109 5.305 1 55.22 466 ASP A C 1
ATOM 3802 O O . ASP A 1 466 ? -10.422 -18.062 5.488 1 55.22 466 ASP A O 1
ATOM 3806 N N . THR A 1 467 ? -12.094 -18.031 4.238 1 50.97 467 THR A N 1
ATOM 3807 C CA . THR A 1 467 ? -11.156 -17.906 3.127 1 50.97 467 THR A CA 1
ATOM 3808 C C . THR A 1 467 ? -10.383 -16.594 3.225 1 50.97 467 THR A C 1
ATOM 3810 O O . THR A 1 467 ? -9.406 -16.391 2.494 1 50.97 467 THR A O 1
ATOM 3813 N N . VAL A 1 468 ? -10.875 -15.719 3.971 1 49.12 468 VAL A N 1
ATOM 3814 C CA . VAL A 1 468 ? -9.984 -14.57 4.098 1 49.12 468 VAL A CA 1
ATOM 3815 C C . VAL A 1 468 ? -8.859 -14.898 5.074 1 49.12 468 VAL A C 1
ATOM 3817 O O . VAL A 1 468 ? -9.078 -14.992 6.285 1 49.12 468 VAL A O 1
ATOM 3820 N N . GLU A 1 469 ? -8.055 -15.797 4.684 1 49.5 469 GLU A N 1
ATOM 3821 C CA . GLU A 1 469 ? -6.984 -16.578 5.285 1 49.5 469 GLU A CA 1
ATOM 3822 C C . GLU A 1 469 ? -6.473 -15.938 6.566 1 49.5 469 GLU A C 1
ATOM 3824 O O . GLU A 1 469 ? -6.027 -16.625 7.484 1 49.5 469 GLU A O 1
ATOM 3829 N N . SER A 1 470 ? -6.621 -14.727 6.668 1 48.75 470 SER A N 1
ATOM 3830 C CA . SER A 1 470 ? -5.895 -14.086 7.758 1 48.75 470 SER A CA 1
ATOM 3831 C C . SER A 1 470 ? -6.816 -13.773 8.93 1 48.75 470 SER A C 1
ATOM 3833 O O . SER A 1 470 ? -6.387 -13.188 9.93 1 48.75 470 SER A O 1
ATOM 3835 N N . VAL A 1 471 ? -8.031 -14.312 8.891 1 49.5 471 VAL A N 1
ATOM 3836 C CA . VAL A 1 471 ? -8.953 -13.898 9.945 1 49.5 471 VAL A CA 1
ATOM 3837 C C . VAL A 1 471 ? -9.07 -15.008 10.992 1 49.5 471 VAL A C 1
ATOM 3839 O O . VAL A 1 471 ? -9.484 -16.125 10.68 1 49.5 471 VAL A O 1
ATOM 3842 N N . ASP A 1 472 ? -8.305 -14.938 11.984 1 50.69 472 ASP A N 1
ATOM 3843 C CA . ASP A 1 472 ? -8.57 -15.773 13.148 1 50.69 472 ASP A CA 1
ATOM 3844 C C . ASP A 1 472 ? -9.852 -15.336 13.859 1 50.69 472 ASP A C 1
ATOM 3846 O O . ASP A 1 472 ? -9.836 -14.383 14.648 1 50.69 472 ASP A O 1
ATOM 3850 N N . TRP A 1 473 ? -10.977 -15.977 13.539 1 52.5 473 TRP A N 1
ATOM 3851 C CA . TRP A 1 473 ? -12.305 -15.648 14.055 1 52.5 473 TRP A CA 1
ATOM 3852 C C . TRP A 1 473 ? -12.375 -15.883 15.562 1 52.5 473 TRP A C 1
ATOM 3854 O O . TRP A 1 473 ? -13.188 -15.273 16.25 1 52.5 473 TRP A O 1
ATOM 3864 N N . SER A 1 474 ? -11.633 -16.797 15.953 1 52.19 474 SER A N 1
ATOM 3865 C CA . SER A 1 474 ? -11.727 -17.172 17.359 1 52.19 474 SER A CA 1
ATOM 3866 C C . SER A 1 474 ? -11.305 -16.016 18.266 1 52.19 474 SER A C 1
ATOM 3868 O O . SER A 1 474 ? -11.75 -15.922 19.406 1 52.19 474 SER A O 1
ATOM 3870 N N . SER A 1 475 ? -10.516 -15.203 17.656 1 52.75 475 SER A N 1
ATOM 3871 C CA . SER A 1 475 ? -9.922 -14.219 18.547 1 52.75 475 SER A CA 1
ATOM 3872 C C . SER A 1 475 ? -10.859 -13.039 18.766 1 52.75 475 SER A C 1
ATOM 3874 O O . SER A 1 475 ? -10.727 -12.305 19.75 1 52.75 475 SER A O 1
ATOM 3876 N N . ASP A 1 476 ? -11.984 -12.992 17.938 1 62.75 476 ASP A N 1
ATOM 3877 C CA . ASP A 1 476 ? -12.711 -11.742 18.141 1 62.75 476 ASP A CA 1
ATOM 3878 C C . ASP A 1 476 ? -14.18 -12 18.469 1 62.75 476 ASP A C 1
ATOM 3880 O O . ASP A 1 476 ? -15.07 -11.5 17.766 1 62.75 476 ASP A O 1
ATOM 3884 N N . LEU A 1 477 ? -14.461 -12.812 19.484 1 64.06 477 LEU A N 1
ATOM 3885 C CA . LEU A 1 477 ? -15.805 -13.203 19.906 1 64.06 477 LEU A CA 1
ATOM 3886 C C . LEU A 1 477 ? -16.672 -11.977 20.188 1 64.06 477 LEU A C 1
ATOM 3888 O O . LEU A 1 477 ? -17.859 -11.961 19.859 1 64.06 477 LEU A O 1
ATOM 3892 N N . ALA A 1 478 ? -16.047 -11.031 20.75 1 67.69 478 ALA A N 1
ATOM 3893 C CA . ALA A 1 478 ? -16.812 -9.844 21.125 1 67.69 478 ALA A CA 1
ATOM 3894 C C . ALA A 1 478 ? -17.359 -9.125 19.891 1 67.69 478 ALA A C 1
ATOM 3896 O O . ALA A 1 478 ? -18.5 -8.656 19.891 1 67.69 478 ALA A O 1
ATOM 3897 N N . TRP A 1 479 ? -16.703 -9.258 18.922 1 68.81 479 TRP A N 1
ATOM 3898 C CA . TRP A 1 479 ? -17.125 -8.602 17.688 1 68.81 479 TRP A CA 1
ATOM 3899 C C . TRP A 1 479 ? -18.375 -9.266 17.125 1 68.81 479 TRP A C 1
ATOM 3901 O O . TRP A 1 479 ? -19.328 -8.586 16.75 1 68.81 479 TRP A O 1
ATOM 3911 N N . PHE A 1 480 ? -18.297 -10.461 17.203 1 73.5 480 PHE A N 1
ATOM 3912 C CA . PHE A 1 480 ? -19.406 -11.195 16.578 1 73.5 480 PHE A CA 1
ATOM 3913 C C . PHE A 1 480 ? -20.672 -11.07 17.422 1 73.5 480 PHE A C 1
ATOM 3915 O O . PHE A 1 480 ? -21.766 -10.93 16.875 1 73.5 480 PHE A O 1
ATOM 3922 N N . GLN A 1 481 ? -20.469 -11 18.656 1 76.38 481 GLN A N 1
ATOM 3923 C CA . GLN A 1 481 ? -21.625 -10.867 19.531 1 76.38 481 GLN A CA 1
ATOM 3924 C C . GLN A 1 481 ? -22.266 -9.484 19.375 1 76.38 481 GLN A C 1
ATOM 3926 O O . GLN A 1 481 ? -23.5 -9.375 19.281 1 76.38 481 GLN A O 1
ATOM 3931 N N . ASN A 1 482 ? -21.453 -8.5 19.297 1 76.94 482 ASN A N 1
ATOM 3932 C CA . ASN A 1 482 ? -21.953 -7.141 19.109 1 76.94 482 ASN A CA 1
ATOM 3933 C C . ASN A 1 482 ? -22.656 -6.977 17.766 1 76.94 482 ASN A C 1
ATOM 3935 O O . ASN A 1 482 ? -23.688 -6.316 17.672 1 76.94 482 ASN A O 1
ATOM 3939 N N . GLY A 1 483 ? -22.125 -7.625 16.828 1 80.69 483 GLY A N 1
ATOM 3940 C CA . GLY A 1 483 ? -22.734 -7.57 15.5 1 80.69 483 GLY A CA 1
ATOM 3941 C C . GLY A 1 483 ? -24.094 -8.227 15.445 1 80.69 483 GLY A C 1
ATOM 3942 O O . GLY A 1 483 ? -25.031 -7.672 14.867 1 80.69 483 GLY A O 1
ATOM 3943 N N . ARG 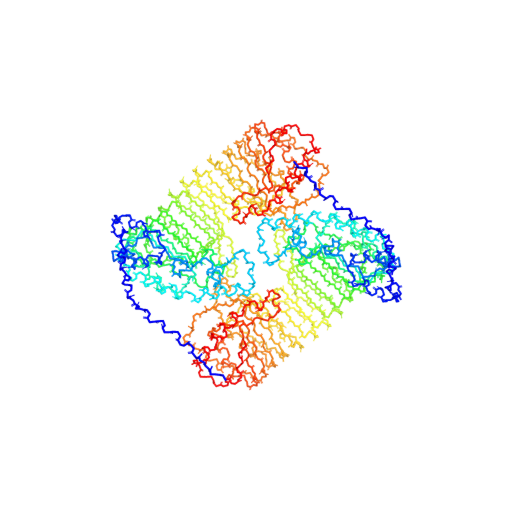A 1 484 ? -24.141 -9.305 16.109 1 84.69 484 ARG A N 1
ATOM 3944 C CA . ARG A 1 484 ? -25.406 -10.023 16.156 1 84.69 484 ARG A CA 1
ATOM 3945 C C . ARG A 1 484 ? -26.469 -9.203 16.859 1 84.69 484 ARG A C 1
ATOM 3947 O O . ARG A 1 484 ? -27.625 -9.172 16.438 1 84.69 484 ARG A O 1
ATOM 3954 N N . GLN A 1 485 ? -26.047 -8.625 17.891 1 85.69 485 GLN A N 1
ATOM 3955 C CA . GLN A 1 485 ? -26.984 -7.809 18.656 1 85.69 485 GLN A CA 1
ATOM 3956 C C . GLN A 1 485 ? -27.5 -6.633 17.844 1 85.69 485 GLN A C 1
ATOM 3958 O O . GLN A 1 485 ? -28.688 -6.34 17.844 1 85.69 485 GLN A O 1
ATOM 3963 N N . ARG A 1 486 ? -26.734 -6 17.141 1 84.06 486 ARG A N 1
ATOM 3964 C CA . ARG A 1 486 ? -27.125 -4.859 16.312 1 84.06 486 ARG A CA 1
ATOM 3965 C C . ARG A 1 486 ? -28.125 -5.281 15.25 1 84.06 486 ARG A C 1
ATOM 3967 O O . ARG A 1 486 ? -29.125 -4.59 15.016 1 84.06 486 ARG A O 1
ATOM 3974 N N . ILE A 1 487 ? -27.797 -6.375 14.641 1 88.62 487 ILE A N 1
ATOM 3975 C CA . ILE A 1 487 ? -28.672 -6.875 13.586 1 88.62 487 ILE A CA 1
ATOM 3976 C C . ILE A 1 487 ? -30.031 -7.238 14.172 1 88.62 487 ILE A C 1
ATOM 3978 O O . ILE A 1 487 ? -31.078 -6.891 13.609 1 88.62 487 ILE A O 1
ATOM 3982 N N . THR A 1 488 ? -30 -7.852 15.336 1 88.06 488 THR A N 1
ATOM 3983 C CA . THR A 1 488 ? -31.234 -8.289 15.984 1 88.06 488 THR A CA 1
ATOM 3984 C C . THR A 1 488 ? -32.094 -7.094 16.359 1 88.06 488 THR A C 1
ATOM 3986 O O . THR A 1 488 ? -33.312 -7.121 16.188 1 88.06 488 THR A O 1
ATOM 3989 N N . GLU A 1 489 ? -31.484 -6.105 16.812 1 86.12 489 GLU A N 1
ATOM 3990 C CA . GLU A 1 489 ? -32.219 -4.906 17.234 1 86.12 489 GLU A CA 1
ATOM 3991 C C . GLU A 1 489 ? -32.906 -4.238 16.047 1 86.12 489 GLU A C 1
ATOM 3993 O O . GLU A 1 489 ? -34 -3.697 16.203 1 86.12 489 GLU A O 1
ATOM 3998 N N . LYS A 1 490 ? -32.375 -4.309 14.977 1 84.12 490 LYS A N 1
ATOM 3999 C CA . LYS A 1 490 ? -32.938 -3.68 13.781 1 84.12 490 LYS A CA 1
ATOM 4000 C C . LYS A 1 490 ? -34.125 -4.449 13.266 1 84.12 490 LYS A C 1
ATOM 4002 O O . LYS A 1 490 ? -35.094 -3.852 12.773 1 84.12 490 LYS A O 1
ATOM 4007 N N . PHE A 1 491 ? -34.125 -5.727 13.445 1 85.5 491 PHE A N 1
ATOM 4008 C CA . PHE A 1 491 ? -35.219 -6.539 12.969 1 85.5 491 PHE A CA 1
ATOM 4009 C C . PHE A 1 491 ? -36.375 -6.527 13.969 1 85.5 491 PHE A C 1
ATOM 4011 O O . PHE A 1 491 ? -37.531 -6.789 13.602 1 85.5 491 PHE A O 1
ATOM 4018 N N . GLN A 1 492 ? -36.062 -6.316 15.195 1 78.69 492 GLN A N 1
ATOM 4019 C CA . GLN A 1 492 ? -37.125 -6.266 16.203 1 78.69 492 GLN A CA 1
ATOM 4020 C C . GLN A 1 492 ? -38.094 -5.098 15.938 1 78.69 492 GLN A C 1
ATOM 4022 O O . GLN A 1 492 ? -39.281 -5.184 16.234 1 78.69 492 GLN A O 1
ATOM 4027 N N . THR A 1 493 ? -37.594 -4.129 15.328 1 69.94 493 THR A N 1
ATOM 4028 C CA . THR A 1 493 ? -38.375 -2.939 15.078 1 69.94 493 THR A CA 1
ATOM 4029 C C . THR A 1 493 ? -39.219 -3.105 13.812 1 69.94 493 THR A C 1
ATOM 4031 O O . THR A 1 493 ? -40.188 -2.383 13.609 1 69.94 493 THR A O 1
ATOM 4034 N N . GLU A 1 494 ? -38.906 -4.102 13.102 1 67.12 494 GLU A N 1
ATOM 4035 C CA . GLU A 1 494 ? -39.594 -4.254 11.812 1 67.12 494 GLU A CA 1
ATOM 4036 C C . GLU A 1 494 ? -40.562 -5.418 11.836 1 67.12 494 GLU A C 1
ATOM 4038 O O . GLU A 1 494 ? -40.281 -6.465 12.422 1 67.12 494 GLU A O 1
ATOM 4043 N N . GLU A 1 495 ? -41.812 -5.137 11.602 1 64.31 495 GLU A N 1
ATOM 4044 C CA . GLU A 1 495 ? -42.781 -6.215 11.438 1 64.31 495 GLU A CA 1
ATOM 4045 C C . GLU A 1 495 ? -42.469 -7.051 10.195 1 64.31 495 GLU A C 1
ATOM 4047 O O . GLU A 1 495 ? -42.5 -6.539 9.078 1 64.31 495 GLU A O 1
ATOM 4052 N N . LEU A 1 496 ? -41.812 -8.109 10.375 1 65.69 496 LEU A N 1
ATOM 4053 C CA . LEU A 1 496 ? -41.344 -8.859 9.211 1 65.69 496 LEU A CA 1
ATOM 4054 C C . LEU A 1 496 ? -42.188 -10.109 9.016 1 65.69 496 LEU A C 1
ATOM 4056 O O . LEU A 1 496 ? -42.219 -10.984 9.883 1 65.69 496 LEU A O 1
ATOM 4060 N N . VAL A 1 497 ? -43.125 -10.078 8.008 1 71.06 497 VAL A N 1
ATOM 4061 C CA . VAL A 1 497 ? -43.75 -11.32 7.559 1 71.06 497 VAL A CA 1
ATOM 4062 C C . VAL A 1 497 ? -42.688 -12.25 6.969 1 71.06 497 VAL A C 1
ATOM 4064 O O . VAL A 1 497 ? -41.906 -11.844 6.109 1 71.06 497 VAL A O 1
ATOM 4067 N N . GLY A 1 498 ? -42.531 -13.562 7.453 1 75.88 498 GLY A N 1
ATOM 4068 C CA . GLY A 1 498 ? -41.562 -14.539 6.973 1 75.88 498 GLY A CA 1
ATOM 4069 C C . GLY A 1 498 ? -40.312 -14.594 7.812 1 75.88 498 GLY A C 1
ATOM 4070 O O . GLY A 1 498 ? -39.281 -15.039 7.344 1 75.88 498 GLY A O 1
ATOM 4071 N N . ARG A 1 499 ? -40.406 -14.18 9 1 79.12 499 ARG A N 1
ATOM 4072 C CA . ARG A 1 499 ? -39.312 -14.102 9.961 1 79.12 499 ARG A CA 1
ATOM 4073 C C . ARG A 1 499 ? -38.688 -15.469 10.188 1 79.12 499 ARG A C 1
ATOM 4075 O O . ARG A 1 499 ? -37.5 -15.562 10.547 1 79.12 499 ARG A O 1
ATOM 4082 N N . GLU A 1 500 ? -39.531 -16.484 9.891 1 82.94 500 GLU A N 1
ATOM 4083 C CA . GLU A 1 500 ? -39 -17.828 10.109 1 82.94 500 GLU A CA 1
ATOM 4084 C C . GLU A 1 500 ? -37.875 -18.156 9.148 1 82.94 500 GLU A C 1
ATOM 4086 O O . GLU A 1 500 ? -37.062 -19.031 9.422 1 82.94 500 GLU A O 1
ATOM 4091 N N . LYS A 1 501 ? -37.844 -17.438 8.094 1 89.56 501 LYS A N 1
ATOM 4092 C CA . LYS A 1 501 ? -36.812 -17.688 7.086 1 89.56 501 LYS A CA 1
ATOM 4093 C C . LYS A 1 501 ? -35.5 -17.016 7.473 1 89.56 501 LYS A C 1
ATOM 4095 O O . LYS A 1 501 ? -34.438 -17.312 6.91 1 89.56 501 LYS A O 1
ATOM 4100 N N . LEU A 1 502 ? -35.562 -16.172 8.383 1 89.69 502 LEU A N 1
ATOM 4101 C CA . LEU A 1 502 ? -34.406 -15.383 8.781 1 89.69 502 LEU A CA 1
ATOM 4102 C C . LEU A 1 502 ? -33.562 -16.141 9.82 1 89.69 502 LEU A C 1
ATOM 4104 O O . LEU A 1 502 ? -34.094 -16.531 10.859 1 89.69 502 LEU A O 1
ATOM 4108 N N . VAL A 1 503 ? -32.344 -16.422 9.477 1 90.38 503 VAL A N 1
ATOM 4109 C CA . VAL A 1 503 ? -31.406 -17.062 10.391 1 90.38 503 VAL A CA 1
ATOM 4110 C C . VAL A 1 503 ? -30.266 -16.094 10.727 1 90.38 503 VAL A C 1
ATOM 4112 O O . VAL A 1 503 ? -29.609 -15.562 9.828 1 90.38 503 VAL A O 1
ATOM 4115 N N . LEU A 1 504 ? -30.047 -15.859 11.953 1 85.75 504 LEU A N 1
ATOM 4116 C CA . LEU A 1 504 ? -28.953 -15.016 12.414 1 85.75 504 LEU A CA 1
ATOM 4117 C C . LEU A 1 504 ? -27.828 -15.859 13.008 1 85.75 504 LEU A C 1
ATOM 4119 O O . LEU A 1 504 ? -28.047 -16.641 13.938 1 85.75 504 LEU A O 1
ATOM 4123 N N . ILE A 1 505 ? -26.609 -15.719 12.352 1 79.94 505 ILE A N 1
ATOM 4124 C CA . ILE A 1 505 ? -25.422 -16.422 12.836 1 79.94 505 ILE A CA 1
ATOM 4125 C C . ILE A 1 505 ? -24.391 -15.43 13.344 1 79.94 505 ILE A C 1
ATOM 4127 O O . ILE A 1 505 ? -24.078 -14.453 12.656 1 79.94 505 ILE A O 1
ATOM 4131 N N . MET B 1 1 ? -23 -37.375 72.188 1 23.25 1 MET B N 1
ATOM 4132 C CA . MET B 1 1 ? -22.219 -36.188 72.438 1 23.25 1 MET B CA 1
ATOM 4133 C C . MET B 1 1 ? -22.75 -35 71.625 1 23.25 1 MET B C 1
ATOM 4135 O O . MET B 1 1 ? -23.078 -35.125 70.5 1 23.25 1 MET B O 1
ATOM 4139 N N . SER B 1 2 ? -23.172 -33.844 72.375 1 23.67 2 SER B N 1
ATOM 4140 C CA . SER B 1 2 ? -23.891 -32.562 72.312 1 23.67 2 SER B CA 1
ATOM 4141 C C . SER B 1 2 ? -23.172 -31.562 71.375 1 23.67 2 SER B C 1
ATOM 4143 O O . SER B 1 2 ? -21.938 -31.547 71.312 1 23.67 2 SER B O 1
ATOM 4145 N N . GLY B 1 3 ? -23.797 -31.078 70.312 1 25.14 3 GLY B N 1
ATOM 4146 C CA . GLY B 1 3 ? -23.656 -30.203 69.125 1 25.14 3 GLY B CA 1
ATOM 4147 C C . GLY B 1 3 ? -23.266 -28.781 69.5 1 25.14 3 GLY B C 1
ATOM 4148 O O . GLY B 1 3 ? -23.438 -27.859 68.688 1 25.14 3 GLY B O 1
ATOM 4149 N N . THR B 1 4 ? -22.391 -28.594 70.5 1 26.81 4 THR B N 1
ATOM 4150 C CA . THR B 1 4 ? -22.359 -27.281 71.125 1 26.81 4 THR B CA 1
ATOM 4151 C C . THR B 1 4 ? -21.859 -26.219 70.188 1 26.81 4 THR B C 1
ATOM 4153 O O . THR B 1 4 ? -20.766 -26.328 69.625 1 26.81 4 THR B O 1
ATOM 4156 N N . THR B 1 5 ? -22.812 -25.484 69.438 1 26.77 5 THR B N 1
ATOM 4157 C CA . THR B 1 5 ? -22.828 -24.375 68.5 1 26.77 5 THR B CA 1
ATOM 4158 C C . THR B 1 5 ? -22.094 -23.172 69.125 1 26.77 5 THR B C 1
ATOM 4160 O O . THR B 1 5 ? -22.562 -22.578 70.062 1 26.77 5 THR B O 1
ATOM 4163 N N . LEU B 1 6 ? -20.797 -23.203 69.25 1 26.45 6 LEU B N 1
ATOM 4164 C CA . LEU B 1 6 ? -20.172 -22.125 70 1 26.45 6 LEU B CA 1
ATOM 4165 C C . LEU B 1 6 ? -20.391 -20.781 69.312 1 26.45 6 LEU B C 1
ATOM 4167 O O . LEU B 1 6 ? -19.938 -20.594 68.188 1 26.45 6 LEU B O 1
ATOM 4171 N N . THR B 1 7 ? -21.562 -20.109 69.5 1 29.06 7 THR B N 1
ATOM 4172 C CA . THR B 1 7 ? -21.969 -18.781 69.062 1 29.06 7 THR B CA 1
ATOM 4173 C C . THR B 1 7 ? -21.031 -17.719 69.625 1 29.06 7 THR B C 1
ATOM 4175 O O . THR B 1 7 ? -20.906 -17.531 70.812 1 29.06 7 THR B O 1
ATOM 4178 N N . PRO B 1 8 ? -19.844 -17.562 69 1 27.33 8 PRO B N 1
ATOM 4179 C CA . PRO B 1 8 ? -18.969 -16.625 69.75 1 27.33 8 PRO B CA 1
ATOM 4180 C C . PRO B 1 8 ? -19.625 -15.273 70 1 27.33 8 PRO B C 1
ATOM 4182 O O . PRO B 1 8 ? -20.438 -14.82 69.188 1 27.33 8 PRO B O 1
ATOM 4185 N N . ASN B 1 9 ? -19.938 -14.891 71.125 1 29.05 9 ASN B N 1
ATOM 4186 C CA . ASN B 1 9 ? -20.578 -13.75 71.812 1 29.05 9 ASN B CA 1
ATOM 4187 C C . ASN B 1 9 ? -19.828 -12.453 71.5 1 29.05 9 ASN B C 1
ATOM 4189 O O . ASN B 1 9 ? -18.906 -12.078 72.25 1 29.05 9 ASN B O 1
ATOM 4193 N N . VAL B 1 10 ? -19.188 -12.25 70.375 1 28.98 10 VAL B N 1
ATOM 4194 C CA . VAL B 1 10 ? -18.297 -11.109 70.312 1 28.98 10 VAL B CA 1
ATOM 4195 C C . VAL B 1 10 ? -19.078 -9.82 70.562 1 28.98 10 VAL B C 1
ATOM 4197 O O . VAL B 1 10 ? -19.891 -9.43 69.688 1 28.98 10 VAL B O 1
ATOM 4200 N N . ASP B 1 11 ? -19.453 -9.398 71.688 1 27.23 11 ASP B N 1
ATOM 4201 C CA . ASP B 1 11 ? -20.234 -8.281 72.188 1 27.23 11 ASP B CA 1
ATOM 4202 C C . ASP B 1 11 ? -19.562 -6.949 71.875 1 27.23 11 ASP B C 1
ATOM 4204 O O . ASP B 1 11 ? -19.969 -5.902 72.375 1 27.23 11 ASP B O 1
ATOM 4208 N N . GLY B 1 12 ? -18.25 -6.918 71.625 1 28.55 12 GLY B N 1
ATOM 4209 C CA . GLY B 1 12 ? -17.625 -5.641 71.938 1 28.55 12 GLY B CA 1
ATOM 4210 C C . GLY B 1 12 ? -18.234 -4.477 71.188 1 28.55 12 GLY B C 1
ATOM 4211 O O . GLY B 1 12 ? -18.891 -4.668 70.188 1 28.55 12 GLY B O 1
ATOM 4212 N N . GLY B 1 13 ? -18.453 -3.35 71.812 1 27.64 13 GLY B N 1
ATOM 4213 C CA . GLY B 1 13 ? -19.094 -2.086 71.5 1 27.64 13 GLY B CA 1
ATOM 4214 C C . GLY B 1 13 ? -18.562 -1.452 70.25 1 27.64 13 GLY B C 1
ATOM 4215 O O . GLY B 1 13 ? -17.359 -1.375 70.062 1 27.64 13 GLY B O 1
ATOM 4216 N N . LEU B 1 14 ? -19.188 -1.576 69.125 1 28.08 14 LEU B N 1
ATOM 4217 C CA . LEU B 1 14 ? -19.016 -0.956 67.812 1 28.08 14 LEU B CA 1
ATOM 4218 C C . LEU B 1 14 ? -18.938 0.562 67.938 1 28.08 14 LEU B C 1
ATOM 4220 O O . LEU B 1 14 ? -19.953 1.247 67.938 1 28.08 14 LEU B O 1
ATOM 4224 N N . LYS B 1 15 ? -18.047 1.054 68.875 1 31.62 15 LYS B N 1
ATOM 4225 C CA . LYS B 1 15 ? -18.016 2.514 68.875 1 31.62 15 LYS B CA 1
ATOM 4226 C C . LYS B 1 15 ? -17.875 3.09 67.5 1 31.62 15 LYS B C 1
ATOM 4228 O O . LYS B 1 15 ? -17.078 2.594 66.688 1 31.62 15 LYS B O 1
ATOM 4233 N N . SER B 1 16 ? -18.797 3.844 67 1 29.7 16 SER B N 1
ATOM 4234 C CA . SER B 1 16 ? -18.953 4.645 65.812 1 29.7 16 SER B CA 1
ATOM 4235 C C . SER B 1 16 ? -17.703 5.453 65.5 1 29.7 16 SER B C 1
ATOM 4237 O O . SER B 1 16 ? -17.297 6.301 66.312 1 29.7 16 SER B O 1
ATOM 4239 N N . ILE B 1 17 ? -16.562 4.828 65.25 1 29.36 17 ILE B N 1
ATOM 4240 C CA . ILE B 1 17 ? -15.422 5.637 64.812 1 29.36 17 ILE B CA 1
ATOM 4241 C C . ILE B 1 17 ? -15.883 6.758 63.875 1 29.36 17 ILE B C 1
ATOM 4243 O O . ILE B 1 17 ? -16.375 6.496 62.781 1 29.36 17 ILE B O 1
ATOM 4247 N N . LYS B 1 18 ? -16.359 7.867 64.5 1 31.09 18 LYS B N 1
ATOM 4248 C CA . LYS B 1 18 ? -16.594 9.125 63.812 1 31.09 18 LYS B CA 1
ATOM 4249 C C . LYS B 1 18 ? -15.453 9.445 62.844 1 31.09 18 LYS B C 1
ATOM 4251 O O . LYS B 1 18 ? -14.312 9.664 63.281 1 31.09 18 LYS B O 1
ATOM 4256 N N . LEU B 1 19 ? -15.391 8.75 61.781 1 28.86 19 LEU B N 1
ATOM 4257 C CA . LEU B 1 19 ? -14.516 9.188 60.688 1 28.86 19 LEU B CA 1
ATOM 4258 C C . LEU B 1 19 ? -14.492 10.711 60.594 1 28.86 19 LEU B C 1
ATOM 4260 O O . LEU B 1 19 ? -15.531 11.344 60.375 1 28.86 19 LEU B O 1
ATOM 4264 N N . LYS B 1 20 ? -13.742 11.367 61.469 1 32.97 20 LYS B N 1
ATOM 4265 C CA . LYS B 1 20 ? -13.477 12.789 61.344 1 32.97 20 LYS B CA 1
ATOM 4266 C C . LYS B 1 20 ? -13.414 13.195 59.875 1 32.97 20 LYS B C 1
ATOM 4268 O O . LYS B 1 20 ? -12.742 12.547 59.062 1 32.97 20 LYS B O 1
ATOM 4273 N N . LYS B 1 21 ? -14.375 13.859 59.438 1 33.72 21 LYS B N 1
ATOM 4274 C CA . LYS B 1 21 ? -14.406 14.633 58.188 1 33.72 21 LYS B CA 1
ATOM 4275 C C . LYS B 1 21 ? -13.055 15.273 57.906 1 33.72 21 LYS B C 1
ATOM 4277 O O . LYS B 1 21 ? -12.625 16.172 58.625 1 33.72 21 LYS B O 1
ATOM 4282 N N . VAL B 1 22 ? -11.977 14.539 57.719 1 33.84 22 VAL B N 1
ATOM 4283 C CA . VAL B 1 22 ? -10.812 15.211 57.156 1 33.84 22 VAL B CA 1
ATOM 4284 C C . VAL B 1 22 ? -11.258 16.328 56.219 1 33.84 22 VAL B C 1
ATOM 4286 O O . VAL B 1 22 ? -11.938 16.062 55.219 1 33.84 22 VAL B O 1
ATOM 4289 N N . GLU B 1 23 ? -11.586 17.438 56.719 1 36.19 23 GLU B N 1
ATOM 4290 C CA . GLU B 1 23 ? -11.711 18.625 55.906 1 36.19 23 GLU B CA 1
ATOM 4291 C C . GLU B 1 23 ? -10.633 18.672 54.812 1 36.19 23 GLU B C 1
ATOM 4293 O O . GLU B 1 23 ? -9.445 18.766 55.125 1 36.19 23 GLU B O 1
ATOM 4298 N N . MET B 1 24 ? -10.68 17.781 53.906 1 37.03 24 MET B N 1
ATOM 4299 C CA . MET B 1 24 ? -9.805 17.953 52.75 1 37.03 24 MET B CA 1
ATOM 4300 C C . MET B 1 24 ? -9.562 19.422 52.469 1 37.03 24 MET B C 1
ATOM 4302 O O . MET B 1 24 ? -10.492 20.156 52.125 1 37.03 24 MET B O 1
ATOM 4306 N N . PHE B 1 25 ? -8.711 20.078 53.219 1 37.91 25 PHE B N 1
ATOM 4307 C CA . PHE B 1 25 ? -8.18 21.406 52.969 1 37.91 25 PHE B CA 1
ATOM 4308 C C . PHE B 1 25 ? -7.984 21.609 51.469 1 37.91 25 PHE B C 1
ATOM 4310 O O . PHE B 1 25 ? -7.324 20.812 50.812 1 37.91 25 PHE B O 1
ATOM 4317 N N . ASP B 1 26 ? -9.008 22.031 50.781 1 46.41 26 ASP B N 1
ATOM 4318 C CA . ASP B 1 26 ? -9 22.516 49.406 1 46.41 26 ASP B CA 1
ATOM 4319 C C . ASP B 1 26 ? -7.871 23.516 49.188 1 46.41 26 ASP B C 1
ATOM 4321 O O . ASP B 1 26 ? -8.102 24.734 49.219 1 46.41 26 ASP B O 1
ATOM 4325 N N . ASP B 1 27 ? -6.656 23.234 49.625 1 51.12 27 ASP B N 1
ATOM 4326 C CA . ASP B 1 27 ? -5.488 24.062 49.344 1 51.12 27 ASP B CA 1
ATOM 4327 C C . ASP B 1 27 ? -5.453 24.5 47.875 1 51.12 27 ASP B C 1
ATOM 4329 O O . ASP B 1 27 ? -4.93 25.562 47.562 1 51.12 27 ASP B O 1
ATOM 4333 N N . ILE B 1 28 ? -5.965 23.75 47.125 1 54.31 28 ILE B N 1
ATOM 4334 C CA . ILE B 1 28 ? -5.934 24.078 45.688 1 54.31 28 ILE B CA 1
ATOM 4335 C C . ILE B 1 28 ? -6.824 25.297 45.438 1 54.31 28 ILE B C 1
ATOM 4337 O O . ILE B 1 28 ? -6.531 26.109 44.531 1 54.31 28 ILE B O 1
ATOM 4341 N N . SER B 1 29 ? -7.836 25.453 46.281 1 54.91 29 SER B N 1
ATOM 4342 C CA . SER B 1 29 ? -8.742 26.594 46.188 1 54.91 29 SER B CA 1
ATOM 4343 C C . SER B 1 29 ? -8.047 27.891 46.594 1 54.91 29 SER B C 1
ATOM 4345 O O . SER B 1 29 ? -8.547 28.984 46.312 1 54.91 29 SER B O 1
ATOM 4347 N N . GLU B 1 30 ? -6.992 27.734 47.25 1 56.62 30 GLU B N 1
ATOM 4348 C CA . GLU B 1 30 ? -6.273 28.922 47.656 1 56.62 30 GLU B CA 1
ATOM 4349 C C . GLU B 1 30 ? -5.246 29.359 46.625 1 56.62 30 GLU B C 1
ATOM 4351 O O . GLU B 1 30 ? -4.617 30.406 46.781 1 56.62 30 GLU B O 1
ATOM 4356 N N . LEU B 1 31 ? -5.109 28.625 45.625 1 58.09 31 LEU B N 1
ATOM 4357 C CA . LEU B 1 31 ? -4.152 29 44.562 1 58.09 31 LEU B CA 1
ATOM 4358 C C . LEU B 1 31 ? -4.684 30.156 43.719 1 58.09 31 LEU B C 1
ATOM 4360 O O . LEU B 1 31 ? -5.895 30.281 43.531 1 58.09 31 LEU B O 1
ATOM 4364 N N . PRO B 1 32 ? -3.746 31.172 43.438 1 59.62 32 PRO B N 1
ATOM 4365 C CA . PRO B 1 32 ? -4.188 32.25 42.562 1 59.62 32 PRO B CA 1
ATOM 4366 C C . PRO B 1 32 ? -4.852 31.766 41.281 1 59.62 32 PRO B C 1
ATOM 4368 O O . PRO B 1 32 ? -4.496 30.703 40.781 1 59.62 32 PRO B O 1
ATOM 4371 N N . ASP B 1 33 ? -5.887 32.5 40.844 1 57.56 33 ASP B N 1
ATOM 4372 C CA . ASP B 1 33 ? -6.711 32.188 39.688 1 57.56 33 ASP B CA 1
ATOM 4373 C C . ASP B 1 33 ? -5.844 31.891 38.469 1 57.56 33 ASP B C 1
ATOM 4375 O O . ASP B 1 33 ? -6.164 31 37.688 1 57.56 33 ASP B O 1
ATOM 4379 N N . CYS B 1 34 ? -4.832 32.656 38.406 1 58.47 34 CYS B N 1
ATOM 4380 C CA . CYS B 1 34 ? -3.945 32.5 37.25 1 58.47 34 CYS B CA 1
ATOM 4381 C C . CYS B 1 34 ? -3.312 31.094 37.281 1 58.47 34 CYS B C 1
ATOM 4383 O O . CYS B 1 34 ? -3.143 30.484 36.219 1 58.47 34 CYS B O 1
ATOM 4385 N N . ILE B 1 35 ? -2.994 30.75 38.406 1 59.91 35 ILE B N 1
ATOM 4386 C CA . ILE B 1 35 ? -2.342 29.453 38.562 1 59.91 35 ILE B CA 1
ATOM 4387 C C . ILE B 1 35 ? -3.365 28.344 38.344 1 59.91 35 ILE B C 1
ATOM 4389 O O . ILE B 1 35 ? -3.08 27.344 37.656 1 59.91 35 ILE B O 1
ATOM 4393 N N . ILE B 1 36 ? -4.441 28.531 38.875 1 59.16 36 ILE B N 1
ATOM 4394 C CA . ILE B 1 36 ? -5.504 27.547 38.75 1 59.16 36 ILE B CA 1
ATOM 4395 C C . ILE B 1 36 ? -5.887 27.391 37.281 1 59.16 36 ILE B C 1
ATOM 4397 O O . ILE B 1 36 ? -6.043 26.281 36.781 1 59.16 36 ILE B O 1
ATOM 4401 N N . SER B 1 37 ? -5.922 28.516 36.656 1 58.72 37 SER B N 1
ATOM 4402 C CA . SER B 1 37 ? -6.219 28.516 35.219 1 58.72 37 SER B CA 1
ATOM 4403 C C . SER B 1 37 ? -5.184 27.719 34.438 1 58.72 37 SER B C 1
ATOM 4405 O O . SER B 1 37 ? -5.531 26.953 33.531 1 58.72 37 SER B O 1
ATOM 4407 N N . TYR B 1 38 ? -4.047 27.938 34.969 1 58.81 38 TYR B N 1
ATOM 4408 C CA . TYR B 1 38 ? -2.955 27.219 34.344 1 58.81 38 TYR B CA 1
ATOM 4409 C C . TYR B 1 38 ? -3.057 25.719 34.562 1 58.81 38 TYR B C 1
ATOM 4411 O O . TYR B 1 38 ? -2.869 24.922 33.656 1 58.81 38 TYR B O 1
ATOM 4419 N N . ILE B 1 39 ? -3.332 25.422 35.719 1 60.81 39 ILE B N 1
ATOM 4420 C CA . ILE B 1 39 ? -3.471 24.016 36.062 1 60.81 39 ILE B CA 1
ATOM 4421 C C . ILE B 1 39 ? -4.578 23.375 35.219 1 60.81 39 ILE B C 1
ATOM 4423 O O . ILE B 1 39 ? -4.438 22.234 34.75 1 60.81 39 ILE B O 1
ATOM 4427 N N . PHE B 1 40 ? -5.477 24.172 35 1 60.97 40 PHE B N 1
ATOM 4428 C CA . PHE B 1 40 ? -6.664 23.672 34.312 1 60.97 40 PHE B CA 1
ATOM 4429 C C . PHE B 1 40 ? -6.375 23.422 32.844 1 60.97 40 PHE B C 1
ATOM 4431 O O . PHE B 1 40 ? -6.977 22.531 32.219 1 60.97 40 PHE B O 1
ATOM 4438 N N . THR B 1 41 ? -5.387 24.141 32.438 1 59.09 41 THR B N 1
ATOM 4439 C CA . THR B 1 41 ? -5.035 23.953 31.031 1 59.09 41 THR B CA 1
ATOM 4440 C C . THR B 1 41 ? -4.355 22.594 30.828 1 59.09 41 THR B C 1
ATOM 4442 O O . THR B 1 41 ? -4.324 22.078 29.703 1 59.09 41 THR B O 1
ATOM 4445 N N . LYS B 1 42 ? -3.93 22.125 32 1 58.91 42 LYS B N 1
ATOM 4446 C CA . LYS B 1 42 ? -3.143 20.906 31.906 1 58.91 42 LYS B CA 1
ATOM 4447 C C . LYS B 1 42 ? -3.986 19.688 32.25 1 58.91 42 LYS B C 1
ATOM 4449 O O . LYS B 1 42 ? -3.541 18.547 32.062 1 58.91 42 LYS B O 1
ATOM 4454 N N . LEU B 1 43 ? -5.094 20 32.625 1 60.94 43 LEU B N 1
ATOM 4455 C CA . LEU B 1 43 ? -5.926 18.875 33.062 1 60.94 43 LEU B CA 1
ATOM 4456 C C . LEU B 1 43 ? -6.789 18.375 31.906 1 60.94 43 LEU B C 1
ATOM 4458 O O . LEU B 1 43 ? -7.188 19.141 31.031 1 60.94 43 LEU B O 1
ATOM 4462 N N . THR B 1 44 ? -6.84 17.078 31.922 1 61.41 44 THR B N 1
ATOM 4463 C CA . THR B 1 44 ? -7.789 16.5 30.984 1 61.41 44 THR B CA 1
ATOM 4464 C C . THR B 1 44 ? -9.219 16.938 31.312 1 61.41 44 THR B C 1
ATOM 4466 O O . THR B 1 44 ? -9.484 17.422 32.406 1 61.41 44 THR B O 1
ATOM 4469 N N . ILE B 1 45 ? -10.055 16.984 30.391 1 61.16 45 ILE B N 1
ATOM 4470 C CA . ILE B 1 45 ? -11.445 17.359 30.578 1 61.16 45 ILE B CA 1
ATOM 4471 C C . ILE B 1 45 ? -12.039 16.578 31.75 1 61.16 45 ILE B C 1
ATOM 4473 O O . ILE B 1 45 ? -12.789 17.141 32.562 1 61.16 45 ILE B O 1
ATOM 4477 N N . LYS B 1 46 ? -11.578 15.414 31.906 1 61.81 46 LYS B N 1
ATOM 4478 C CA . LYS B 1 46 ? -12.07 14.57 33 1 61.81 46 LYS B CA 1
ATOM 4479 C C . LYS B 1 46 ? -11.633 15.117 34.344 1 61.81 46 LYS B C 1
ATOM 4481 O O . LYS B 1 46 ? -12.445 15.203 35.281 1 61.81 46 LYS B O 1
ATOM 4486 N N . ASP B 1 47 ? -10.406 15.305 34.312 1 62.91 47 ASP B N 1
ATOM 4487 C CA . ASP B 1 47 ? -9.875 15.773 35.562 1 62.91 47 ASP B CA 1
ATOM 4488 C C . ASP B 1 47 ? -10.469 17.125 35.969 1 62.91 47 ASP B C 1
ATOM 4490 O O . ASP B 1 47 ? -10.695 17.391 37.156 1 62.91 47 ASP B O 1
ATOM 4494 N N . LEU B 1 48 ? -10.711 17.781 34.875 1 65.06 48 LEU B N 1
ATOM 4495 C CA . LEU B 1 48 ? -11.32 19.078 35.094 1 65.06 48 LEU B CA 1
ATOM 4496 C C . LEU B 1 48 ? -12.711 18.938 35.688 1 65.06 48 LEU B C 1
ATOM 4498 O O . LEU B 1 48 ? -13.07 19.641 36.625 1 65.06 48 LEU B O 1
ATOM 4502 N N . LEU B 1 49 ? -13.281 17.984 35.062 1 60.22 49 LEU B N 1
ATOM 4503 C CA . LEU B 1 49 ? -14.641 17.75 35.562 1 60.22 49 LEU B CA 1
ATOM 4504 C C . LEU B 1 49 ? -14.625 17.25 37 1 60.22 49 LEU B C 1
ATOM 4506 O O . LEU B 1 49 ? -15.516 17.578 37.781 1 60.22 49 LEU B O 1
ATOM 4510 N N . LYS B 1 50 ? -13.602 16.5 37.312 1 60.34 50 LYS B N 1
ATOM 4511 C CA . LYS B 1 50 ? -13.461 15.953 38.656 1 60.34 50 LYS B CA 1
ATOM 4512 C C . LYS B 1 50 ? -13.102 17.047 39.656 1 60.34 50 LYS B C 1
ATOM 4514 O O . LYS B 1 50 ? -13.352 16.922 40.844 1 60.34 50 LYS B O 1
ATOM 4519 N N . THR B 1 51 ? -12.359 17.906 39.125 1 59.72 51 THR B N 1
ATOM 4520 C CA . THR B 1 51 ? -11.953 18.953 40.062 1 59.72 51 THR B CA 1
ATOM 4521 C C . THR B 1 51 ? -13.172 19.625 40.688 1 59.72 51 THR B C 1
ATOM 4523 O O . THR B 1 51 ? -13.062 20.266 41.75 1 59.72 51 THR B O 1
ATOM 4526 N N . SER B 1 52 ? -14.266 19.5 39.938 1 56.72 52 SER B N 1
ATOM 4527 C CA . SER B 1 52 ? -15.477 20.078 40.531 1 56.72 52 SER B CA 1
ATOM 4528 C C . SER B 1 52 ? -15.82 19.422 41.875 1 56.72 52 SER B C 1
ATOM 4530 O O . SER B 1 52 ? -16.453 20.047 42.719 1 56.72 52 SER B O 1
ATOM 4532 N N . ILE B 1 53 ? -15.328 18.219 41.969 1 55.53 53 ILE B N 1
ATOM 4533 C CA . ILE B 1 53 ? -15.617 17.484 43.188 1 55.53 53 ILE B CA 1
ATOM 4534 C C . ILE B 1 53 ? -14.656 17.922 44.312 1 55.53 53 ILE B C 1
ATOM 4536 O O . ILE B 1 53 ? -15 17.875 45.5 1 55.53 53 ILE B O 1
ATOM 4540 N N . LEU B 1 54 ? -13.531 18.234 43.969 1 54.09 54 LEU B N 1
ATOM 4541 C CA . LEU B 1 54 ? -12.5 18.469 44.969 1 54.09 54 LEU B CA 1
ATOM 4542 C C . LEU B 1 54 ? -12.727 19.797 45.688 1 54.09 54 LEU B C 1
ATOM 4544 O O . LEU B 1 54 ? -12.461 19.922 46.875 1 54.09 54 LEU B O 1
ATOM 4548 N N . SER B 1 55 ? -12.977 20.922 44.969 1 54.47 55 SER B N 1
ATOM 4549 C CA . SER B 1 55 ? -13.195 22.219 45.594 1 54.47 55 SER B CA 1
ATOM 4550 C C . SER B 1 55 ? -14.367 22.953 44.969 1 54.47 55 SER B C 1
ATOM 4552 O O . SER B 1 55 ? -14.586 22.844 43.75 1 54.47 55 SER B O 1
ATOM 4554 N N . LYS B 1 56 ? -15.266 23.391 45.656 1 55.19 56 LYS B N 1
ATOM 4555 C CA . LYS B 1 56 ? -16.391 24.203 45.219 1 55.19 56 LYS B CA 1
ATOM 4556 C C . LYS B 1 56 ? -15.922 25.328 44.281 1 55.19 56 LYS B C 1
ATOM 4558 O O . LYS B 1 56 ? -16.625 25.703 43.344 1 55.19 56 LYS B O 1
ATOM 4563 N N . LYS B 1 57 ? -14.836 25.797 44.625 1 55.03 57 LYS B N 1
ATOM 4564 C CA . LYS B 1 57 ? -14.297 26.906 43.844 1 55.03 57 LYS B CA 1
ATOM 4565 C C . LYS B 1 57 ? -13.875 26.438 42.438 1 55.03 57 LYS B C 1
ATOM 4567 O O . LYS B 1 57 ? -13.938 27.203 41.469 1 55.03 57 LYS B O 1
ATOM 4572 N N . TRP B 1 58 ? -13.555 25.25 42.438 1 53.09 58 TRP B N 1
ATOM 4573 C CA . TRP B 1 58 ? -13.023 24.703 41.219 1 53.09 58 TRP B CA 1
ATOM 4574 C C . TRP B 1 58 ? -14.156 24.219 40.312 1 53.09 58 TRP B C 1
ATOM 4576 O O . TRP B 1 58 ? -13.938 23.938 39.125 1 53.09 58 TRP B O 1
ATOM 4586 N N . CYS B 1 59 ? -15.219 24 40.875 1 55.94 59 CYS B N 1
ATOM 4587 C CA . CYS B 1 59 ? -16.312 23.344 40.188 1 55.94 59 CYS B CA 1
ATOM 4588 C C . CYS B 1 59 ? -16.641 24.031 38.875 1 55.94 59 CYS B C 1
ATOM 4590 O O . CYS B 1 59 ? -16.984 23.391 37.906 1 55.94 59 CYS B O 1
ATOM 4592 N N . LYS B 1 60 ? -16.547 25.422 38.844 1 60.16 60 LYS B N 1
ATOM 4593 C CA . LYS B 1 60 ? -17.047 26.078 37.656 1 60.16 60 LYS B CA 1
ATOM 4594 C C . LYS B 1 60 ? -15.898 26.609 36.781 1 60.16 60 LYS B C 1
ATOM 4596 O O . LYS B 1 60 ? -16.125 27.281 35.781 1 60.16 60 LYS B O 1
ATOM 4601 N N . LEU B 1 61 ? -14.703 26.172 37.25 1 63.66 61 LEU B N 1
ATOM 4602 C CA . LEU B 1 61 ? -13.578 26.828 36.594 1 63.66 61 LEU B CA 1
ATOM 4603 C C . LEU B 1 61 ? -13.336 26.234 35.219 1 63.66 61 LEU B C 1
ATOM 4605 O O . LEU B 1 61 ? -12.828 26.922 34.312 1 63.66 61 LEU B O 1
ATOM 4609 N N . TRP B 1 62 ? -13.695 24.969 35.125 1 65.81 62 TRP B N 1
ATOM 4610 C CA . TRP B 1 62 ? -13.508 24.391 33.812 1 65.81 62 TRP B CA 1
ATOM 4611 C C . TRP B 1 62 ? -14.352 25.125 32.781 1 65.81 62 TRP B C 1
ATOM 4613 O O . TRP B 1 62 ? -13.984 25.172 31.594 1 65.81 62 TRP B O 1
ATOM 4623 N N . THR B 1 63 ? -15.32 25.719 33.219 1 73.25 63 THR B N 1
ATOM 4624 C CA . THR B 1 63 ? -16.219 26.422 32.312 1 73.25 63 THR B CA 1
ATOM 4625 C C . THR B 1 63 ? -15.562 27.688 31.75 1 73.25 63 THR B C 1
ATOM 4627 O O . THR B 1 63 ? -16.031 28.25 30.766 1 73.25 63 THR B O 1
ATOM 4630 N N . LEU B 1 64 ? -14.414 28.016 32.375 1 74.12 64 LEU B N 1
ATOM 4631 C CA . LEU B 1 64 ? -13.758 29.25 31.953 1 74.12 64 LEU B CA 1
ATOM 4632 C C . LEU B 1 64 ? -12.547 28.953 31.062 1 74.12 64 LEU B C 1
ATOM 4634 O O . LEU B 1 64 ? -11.82 29.875 30.672 1 74.12 64 LEU B O 1
ATOM 4638 N N . ARG B 1 65 ? -12.422 27.75 30.734 1 83.19 65 ARG B N 1
ATOM 4639 C CA . ARG B 1 65 ? -11.266 27.328 29.938 1 83.19 65 ARG B CA 1
ATOM 4640 C C . ARG B 1 65 ? -11.266 28 28.578 1 83.19 65 ARG B C 1
ATOM 4642 O O . ARG B 1 65 ? -12.289 28.031 27.891 1 83.19 65 ARG B O 1
ATOM 4649 N N . ARG B 1 66 ? -10.055 28.516 28.266 1 88.69 66 ARG B N 1
ATOM 4650 C CA . ARG B 1 66 ? -9.93 29.266 27 1 88.69 66 ARG B CA 1
ATOM 4651 C C . ARG B 1 66 ? -9.328 28.375 25.906 1 88.69 66 ARG B C 1
ATOM 4653 O O . ARG B 1 66 ? -9.43 28.703 24.719 1 88.69 66 ARG B O 1
ATOM 4660 N N . GLU B 1 67 ? -8.602 27.359 26.359 1 90.69 67 GLU B N 1
ATOM 4661 C CA . GLU B 1 67 ? -8.047 26.391 25.422 1 90.69 67 GLU B CA 1
ATOM 4662 C C . GLU B 1 67 ? -8.867 25.109 25.406 1 90.69 67 GLU B C 1
ATOM 4664 O O . GLU B 1 67 ? -8.867 24.359 26.391 1 90.69 67 GLU B O 1
ATOM 4669 N N . LEU B 1 68 ? -9.539 24.859 24.359 1 91.69 68 LEU B N 1
ATOM 4670 C CA . LEU B 1 68 ? -10.422 23.703 24.25 1 91.69 68 LEU B CA 1
ATOM 4671 C C . LEU B 1 68 ? -9.82 22.656 23.344 1 91.69 68 LEU B C 1
ATOM 4673 O O . LEU B 1 68 ? -9.617 22.906 22.141 1 91.69 68 LEU B O 1
ATOM 4677 N N . TYR B 1 69 ? -9.461 21.516 23.891 1 90.25 69 TYR B N 1
ATOM 4678 C CA . TYR B 1 69 ? -8.898 20.406 23.141 1 90.25 69 TYR B CA 1
ATOM 4679 C C . TYR B 1 69 ? -9.727 19.141 23.328 1 90.25 69 TYR B C 1
ATOM 4681 O O . TYR B 1 69 ? -9.797 18.594 24.422 1 90.25 69 TYR B O 1
ATOM 4689 N N . PHE B 1 70 ? -10.336 18.719 22.234 1 92.19 70 PHE B N 1
ATOM 4690 C CA . PHE B 1 70 ? -11.219 17.562 22.297 1 92.19 70 PHE B CA 1
ATOM 4691 C C . PHE B 1 70 ? -10.672 16.422 21.438 1 92.19 70 PHE B C 1
ATOM 4693 O O . PHE B 1 70 ? -10.586 16.562 20.219 1 92.19 70 PHE B O 1
ATOM 4700 N N . ASP B 1 71 ? -10.234 15.336 21.922 1 87.75 71 ASP B N 1
ATOM 4701 C CA . ASP B 1 71 ? -9.875 14.102 21.234 1 87.75 71 ASP B CA 1
ATOM 4702 C C . ASP B 1 71 ? -10.43 12.883 21.984 1 87.75 71 ASP B C 1
ATOM 4704 O O . ASP B 1 71 ? -11.18 13.023 22.953 1 87.75 71 ASP B O 1
ATOM 4708 N N . ILE B 1 72 ? -10.117 11.75 21.469 1 80.94 72 ILE B N 1
ATOM 4709 C CA . ILE B 1 72 ? -10.711 10.531 22.016 1 80.94 72 ILE B CA 1
ATOM 4710 C C . ILE B 1 72 ? -10.281 10.359 23.469 1 80.94 72 ILE B C 1
ATOM 4712 O O . ILE B 1 72 ? -11.07 9.891 24.297 1 80.94 72 ILE B O 1
ATOM 4716 N N . PHE B 1 73 ? -9.078 10.75 23.797 1 76.81 73 PHE B N 1
ATOM 4717 C CA . PHE B 1 73 ? -8.539 10.586 25.141 1 76.81 73 PHE B CA 1
ATOM 4718 C C . PHE B 1 73 ? -9.242 11.516 26.125 1 76.81 73 PHE B C 1
ATOM 4720 O O . PHE B 1 73 ? -9.672 11.094 27.203 1 76.81 73 PHE B O 1
ATOM 4727 N N . ASN B 1 74 ? -9.406 12.703 25.688 1 78.5 74 ASN B N 1
ATOM 4728 C CA . ASN B 1 74 ? -9.938 13.727 26.594 1 78.5 74 ASN B CA 1
ATOM 4729 C C . ASN B 1 74 ? -11.453 13.625 26.734 1 78.5 74 ASN B C 1
ATOM 4731 O O . ASN B 1 74 ? -12.008 13.961 27.781 1 78.5 74 ASN B O 1
ATOM 4735 N N . VAL B 1 75 ? -12.07 13.172 25.734 1 84.75 75 VAL B N 1
ATOM 4736 C CA . VAL B 1 75 ? -13.531 13.172 25.734 1 84.75 75 VAL B CA 1
ATOM 4737 C C . VAL B 1 75 ? -14.047 11.914 26.438 1 84.75 75 VAL B C 1
ATOM 4739 O O . VAL B 1 75 ? -14.977 11.977 27.234 1 84.75 75 VAL B O 1
ATOM 4742 N N . PHE B 1 76 ? -13.422 10.742 26.094 1 78.94 76 PHE B N 1
ATOM 4743 C CA . PHE B 1 76 ? -13.922 9.492 26.672 1 78.94 76 PHE B CA 1
ATOM 4744 C C . PHE B 1 76 ? -13.141 9.133 27.922 1 78.94 76 PHE B C 1
ATOM 4746 O O . PHE B 1 76 ? -13.547 8.25 28.688 1 78.94 76 PHE B O 1
ATOM 4753 N N . GLU B 1 77 ? -12.242 9.758 28.156 1 71.62 77 GLU B N 1
ATOM 4754 C CA . GLU B 1 77 ? -11.469 9.547 29.375 1 71.62 77 GLU B CA 1
ATOM 4755 C C . GLU B 1 77 ? -10.805 8.172 29.375 1 71.62 77 GLU B C 1
ATOM 4757 O O . GLU B 1 77 ? -10.82 7.473 30.406 1 71.62 77 GLU B O 1
ATOM 4762 N N . TYR B 1 78 ? -10.539 7.633 28.312 1 71.12 78 TYR B N 1
ATOM 4763 C CA . TYR B 1 78 ? -9.906 6.32 28.234 1 71.12 78 TYR B CA 1
ATOM 4764 C C . TYR B 1 78 ? -8.391 6.43 28.312 1 71.12 78 TYR B C 1
ATOM 4766 O O . TYR B 1 78 ? -7.812 7.418 27.844 1 71.12 78 TYR B O 1
ATOM 4774 N N . THR B 1 79 ? -7.82 5.562 29.125 1 72.88 79 THR B N 1
ATOM 4775 C CA . THR B 1 79 ? -6.375 5.391 29.047 1 72.88 79 THR B CA 1
ATOM 4776 C C . THR B 1 79 ? -5.98 4.812 27.688 1 72.88 79 THR B C 1
ATOM 4778 O O . THR B 1 79 ? -6.828 4.293 26.953 1 72.88 79 THR B O 1
ATOM 4781 N N . GLU B 1 80 ? -4.824 5.02 27.344 1 71.25 80 GLU B N 1
ATOM 4782 C CA . GLU B 1 80 ? -4.324 4.438 26.094 1 71.25 80 GLU B CA 1
ATOM 4783 C C . GLU B 1 80 ? -4.586 2.936 26.047 1 71.25 80 GLU B C 1
ATOM 4785 O O . GLU B 1 80 ? -4.977 2.402 25 1 71.25 80 GLU B O 1
ATOM 4790 N N . GLN B 1 81 ? -4.34 2.35 27.156 1 72.94 81 GLN B N 1
ATOM 4791 C CA . GLN B 1 81 ? -4.547 0.908 27.25 1 72.94 81 GLN B CA 1
ATOM 4792 C C . GLN B 1 81 ? -6.016 0.549 27.016 1 72.94 81 GLN B C 1
ATOM 4794 O O . GLN B 1 81 ? -6.32 -0.423 26.328 1 72.94 81 GLN B O 1
ATOM 4799 N N . GLN B 1 82 ? -6.848 1.369 27.531 1 74.56 82 GLN B N 1
ATOM 4800 C CA . GLN B 1 82 ? -8.281 1.131 27.359 1 74.56 82 GLN B CA 1
ATOM 4801 C C . GLN B 1 82 ? -8.711 1.329 25.922 1 74.56 82 GLN B C 1
ATOM 4803 O O . GLN B 1 82 ? -9.523 0.564 25.391 1 74.56 82 GLN B O 1
ATOM 4808 N N . LEU B 1 83 ? -8.125 2.314 25.406 1 72.75 83 LEU B N 1
ATOM 4809 C CA . LEU B 1 83 ? -8.445 2.592 24 1 72.75 83 LEU B CA 1
ATOM 4810 C C . LEU B 1 83 ? -7.98 1.454 23.109 1 72.75 83 LEU B C 1
ATOM 4812 O O . LEU B 1 83 ? -8.664 1.1 22.141 1 72.75 83 LEU B O 1
ATOM 4816 N N . LEU B 1 84 ? -6.879 0.961 23.453 1 68.88 84 LEU B N 1
ATOM 4817 C CA . LEU B 1 84 ? -6.355 -0.183 22.719 1 68.88 84 LEU B CA 1
ATOM 4818 C C . LEU B 1 84 ? -7.254 -1.403 22.891 1 68.88 84 LEU B C 1
ATOM 4820 O O . LEU B 1 84 ? -7.578 -2.09 21.922 1 68.88 84 LEU B O 1
ATOM 4824 N N . GLN B 1 85 ? -7.59 -1.564 24.125 1 67.56 85 GLN B N 1
ATOM 4825 C CA . GLN B 1 85 ? -8.422 -2.715 24.469 1 67.56 85 GLN B CA 1
ATOM 4826 C C . GLN B 1 85 ? -9.789 -2.617 23.812 1 67.56 85 GLN B C 1
ATOM 4828 O O . GLN B 1 85 ? -10.344 -3.623 23.359 1 67.56 85 GLN B O 1
ATOM 4833 N N . LYS B 1 86 ? -10.219 -1.353 23.75 1 65.5 86 LYS B N 1
ATOM 4834 C CA . LYS B 1 86 ? -11.562 -1.142 23.219 1 65.5 86 LYS B CA 1
ATOM 4835 C C . LYS B 1 86 ? -11.531 -1.052 21.688 1 65.5 86 LYS B C 1
ATOM 4837 O O . LYS B 1 86 ? -12.578 -0.958 21.047 1 65.5 86 LYS B O 1
ATOM 4842 N N . GLY B 1 87 ? -10.266 -1.057 21.172 1 63.53 87 GLY B N 1
ATOM 4843 C CA . GLY B 1 87 ? -10.094 -1.096 19.734 1 63.53 87 GLY B CA 1
ATOM 4844 C C . GLY B 1 87 ? -10.172 0.274 19.078 1 63.53 87 GLY B C 1
ATOM 4845 O O . GLY B 1 87 ? -10.391 0.385 17.875 1 63.53 87 GLY B O 1
ATOM 4846 N N . TYR B 1 88 ? -10.148 1.309 19.969 1 64.94 88 TYR B N 1
ATOM 4847 C CA . TYR B 1 88 ? -10.18 2.666 19.438 1 64.94 88 TYR B CA 1
ATOM 4848 C C . TYR B 1 88 ? -8.828 3.051 18.844 1 64.94 88 TYR B C 1
ATOM 4850 O O . TYR B 1 88 ? -8.742 3.92 17.969 1 64.94 88 TYR B O 1
ATOM 4858 N N . LEU B 1 89 ? -7.809 2.502 19.469 1 61.62 89 LEU B N 1
ATOM 4859 C CA . LEU B 1 89 ? -6.449 2.762 19.016 1 61.62 89 LEU B CA 1
ATOM 4860 C C . LEU B 1 89 ? -5.82 1.503 18.422 1 61.62 89 LEU B C 1
ATOM 4862 O O . LEU B 1 89 ? -6.145 0.389 18.844 1 61.62 89 LEU B O 1
ATOM 4866 N N . ILE B 1 90 ? -5.152 1.791 17.375 1 55.25 90 ILE B N 1
ATOM 4867 C CA . ILE B 1 90 ? -4.352 0.695 16.844 1 55.25 90 ILE B CA 1
ATOM 4868 C C . ILE B 1 90 ? -3.045 0.585 17.625 1 55.25 90 ILE B C 1
ATOM 4870 O O . ILE B 1 90 ? -2.328 1.576 17.797 1 55.25 90 ILE B O 1
ATOM 4874 N N . ASP B 1 91 ? -3.146 -0.458 18.406 1 51.03 91 ASP B N 1
ATOM 4875 C CA . ASP B 1 91 ? -1.798 -0.75 18.875 1 51.03 91 ASP B CA 1
ATOM 4876 C C . ASP B 1 91 ? -0.882 -1.139 17.719 1 51.03 91 ASP B C 1
ATOM 4878 O O . ASP B 1 91 ? -0.973 -2.252 17.188 1 51.03 91 ASP B O 1
ATOM 4882 N N . VAL B 1 92 ? -0.369 -0.093 17.172 1 48.12 92 VAL B N 1
ATOM 4883 C CA . VAL B 1 92 ? 0.504 -0.229 16 1 48.12 92 VAL B CA 1
ATOM 4884 C C . VAL B 1 92 ? 1.513 -1.35 16.25 1 48.12 92 VAL B C 1
ATOM 4886 O O . VAL B 1 92 ? 2.025 -1.945 15.297 1 48.12 92 VAL B O 1
ATOM 4889 N N . THR B 1 93 ? 1.695 -1.5 17.547 1 45.75 93 THR B N 1
ATOM 4890 C CA . THR B 1 93 ? 2.689 -2.514 17.891 1 45.75 93 THR B CA 1
ATOM 4891 C C . THR B 1 93 ? 2.117 -3.916 17.703 1 45.75 93 THR B C 1
ATOM 4893 O O . THR B 1 93 ? 2.865 -4.891 17.609 1 45.75 93 THR B O 1
ATOM 4896 N N . VAL B 1 94 ? 0.752 -3.896 17.781 1 48.25 94 VAL B N 1
ATOM 4897 C CA . VAL B 1 94 ? 0.124 -5.215 17.75 1 48.25 94 VAL B CA 1
ATOM 4898 C C . VAL B 1 94 ? -0.454 -5.48 16.359 1 48.25 94 VAL B C 1
ATOM 4900 O O . VAL B 1 94 ? -1.155 -4.637 15.805 1 48.25 94 VAL B O 1
ATOM 4903 N N . HIS B 1 95 ? 0.142 -6.324 15.578 1 48.16 95 HIS B N 1
ATOM 4904 C CA . HIS B 1 95 ? -0.317 -6.738 14.258 1 48.16 95 HIS B CA 1
ATOM 4905 C C . HIS B 1 95 ? -1.831 -6.922 14.234 1 48.16 95 HIS B C 1
ATOM 4907 O O . HIS B 1 95 ? -2.375 -7.719 15 1 48.16 95 HIS B O 1
ATOM 4913 N N . SER B 1 96 ? -2.555 -5.965 13.742 1 54.69 96 SER B N 1
ATOM 4914 C CA . SER B 1 96 ? -4.012 -6.004 13.688 1 54.69 96 SER B CA 1
ATOM 4915 C C . SER B 1 96 ? -4.5 -6.992 12.633 1 54.69 96 SER B C 1
ATOM 4917 O O . SER B 1 96 ? -3.943 -7.066 11.539 1 54.69 96 SER B O 1
ATOM 4919 N N . THR B 1 97 ? -5.059 -8.188 13.039 1 61.84 97 THR B N 1
ATOM 4920 C CA . THR B 1 97 ? -5.816 -9.031 12.125 1 61.84 97 THR B CA 1
ATOM 4921 C C . THR B 1 97 ? -6.848 -8.203 11.359 1 61.84 97 THR B C 1
ATOM 4923 O O . THR B 1 97 ? -7.164 -7.078 11.742 1 61.84 97 THR B O 1
ATOM 4926 N N . PHE B 1 98 ? -7.188 -8.656 10.414 1 64.69 98 PHE B N 1
ATOM 4927 C CA . PHE B 1 98 ? -8.242 -8.039 9.625 1 64.69 98 PHE B CA 1
ATOM 4928 C C . PHE B 1 98 ? -9.461 -7.723 10.492 1 64.69 98 PHE B C 1
ATOM 4930 O O . PHE B 1 98 ? -9.977 -6.609 10.461 1 64.69 98 PHE B O 1
ATOM 4937 N N . SER B 1 99 ? -9.797 -8.742 11.281 1 66.12 99 SER B N 1
ATOM 4938 C CA . SER B 1 99 ? -10.984 -8.594 12.117 1 66.12 99 SER B CA 1
ATOM 4939 C C . SER B 1 99 ? -10.812 -7.465 13.133 1 66.12 99 SER B C 1
ATOM 4941 O O . SER B 1 99 ? -11.727 -6.676 13.352 1 66.12 99 SER B O 1
ATOM 4943 N N . SER B 1 100 ? -9.547 -7.434 13.602 1 69.19 100 SER B N 1
ATOM 4944 C CA . SER B 1 100 ? -9.305 -6.395 14.594 1 69.19 100 SER B CA 1
ATOM 4945 C C . SER B 1 100 ? -9.344 -5.008 13.961 1 69.19 100 SER B C 1
ATOM 4947 O O . SER B 1 100 ? -9.82 -4.051 14.578 1 69.19 100 SER B O 1
ATOM 4949 N N . THR B 1 101 ? -8.938 -4.988 12.766 1 71.25 101 THR B N 1
ATOM 4950 C CA . THR B 1 101 ? -8.961 -3.717 12.047 1 71.25 101 THR B CA 1
ATOM 4951 C C . THR B 1 101 ? -10.391 -3.275 11.766 1 71.25 101 THR B C 1
ATOM 4953 O O . THR B 1 101 ? -10.742 -2.115 11.984 1 71.25 101 THR B O 1
ATOM 4956 N N . VAL B 1 102 ? -11.195 -4.18 11.406 1 73 102 VAL B N 1
ATOM 4957 C CA . VAL B 1 102 ? -12.578 -3.879 11.078 1 73 102 VAL B CA 1
ATOM 4958 C C . VAL B 1 102 ? -13.336 -3.475 12.336 1 73 102 VAL B C 1
ATOM 4960 O O . VAL B 1 102 ? -14.133 -2.529 12.32 1 73 102 VAL B O 1
ATOM 4963 N N . GLU B 1 103 ? -13.023 -4.145 13.359 1 72 103 GLU B N 1
ATOM 4964 C CA . GLU B 1 103 ? -13.68 -3.822 14.625 1 72 103 GLU B CA 1
ATOM 4965 C C . GLU B 1 103 ? -13.352 -2.402 15.07 1 72 103 GLU B C 1
ATOM 4967 O O . GLU B 1 103 ? -14.227 -1.673 15.547 1 72 103 GLU B O 1
ATOM 4972 N N . ARG B 1 104 ? -12.18 -2.15 14.891 1 74.88 104 ARG B N 1
ATOM 4973 C CA . ARG B 1 104 ? -11.742 -0.815 15.281 1 74.88 104 ARG B CA 1
ATOM 4974 C C . ARG B 1 104 ? -12.438 0.257 14.453 1 74.88 104 ARG B C 1
ATOM 4976 O O . ARG B 1 104 ? -12.859 1.286 14.984 1 74.88 104 ARG B O 1
ATOM 4983 N N . MET B 1 105 ? -12.602 -0.035 13.297 1 76.69 105 MET B N 1
ATOM 4984 C CA . MET B 1 105 ? -13.266 0.905 12.398 1 76.69 105 MET B CA 1
ATOM 4985 C C . MET B 1 105 ? -14.734 1.081 12.781 1 76.69 105 MET B C 1
ATOM 4987 O O . MET B 1 105 ? -15.234 2.205 12.828 1 76.69 105 MET B O 1
ATOM 4991 N N . LEU B 1 106 ? -15.281 0.053 13.109 1 78 106 LEU B N 1
ATOM 4992 C CA . LEU B 1 106 ? -16.688 0.099 13.477 1 78 106 LEU B CA 1
ATOM 4993 C C . LEU B 1 106 ? -16.891 0.829 14.797 1 78 106 LEU B C 1
ATOM 4995 O O . LEU B 1 106 ? -17.859 1.569 14.969 1 78 106 LEU B O 1
ATOM 4999 N N . ASN B 1 107 ? -15.969 0.573 15.656 1 76.88 107 ASN B N 1
ATOM 5000 C CA . ASN B 1 107 ? -16.031 1.254 16.938 1 76.88 107 ASN B CA 1
ATOM 5001 C C . ASN B 1 107 ? -15.914 2.768 16.781 1 76.88 107 ASN B C 1
ATOM 5003 O O . ASN B 1 107 ? -16.562 3.525 17.5 1 76.88 107 ASN B O 1
ATOM 5007 N N . LEU B 1 108 ? -15.148 3.125 15.898 1 79.31 108 LEU B N 1
ATOM 5008 C CA . LEU B 1 108 ? -15.016 4.551 15.625 1 79.31 108 LEU B CA 1
ATOM 5009 C C . LEU B 1 108 ? -16.312 5.125 15.086 1 79.31 108 LEU B C 1
ATOM 5011 O O . LEU B 1 108 ? -16.734 6.219 15.477 1 79.31 108 LEU B O 1
ATOM 5015 N N . ASP B 1 109 ? -16.938 4.371 14.32 1 80.5 109 ASP B N 1
ATOM 5016 C CA . ASP B 1 109 ? -18.219 4.812 13.766 1 80.5 109 ASP B CA 1
ATOM 5017 C C . ASP B 1 109 ? -19.266 4.98 14.867 1 80.5 109 ASP B C 1
ATOM 5019 O O . ASP B 1 109 ? -19.984 5.984 14.906 1 80.5 109 ASP B O 1
ATOM 5023 N N . ILE B 1 110 ? -19.234 4.07 15.711 1 79.12 110 ILE B N 1
ATOM 5024 C CA . ILE B 1 110 ? -20.25 4.039 16.766 1 79.12 110 ILE B CA 1
ATOM 5025 C C . ILE B 1 110 ? -19.969 5.156 17.781 1 79.12 110 ILE B C 1
ATOM 5027 O O . ILE B 1 110 ? -20.906 5.715 18.359 1 79.12 110 ILE B O 1
ATOM 5031 N N . SER B 1 111 ? -18.719 5.5 17.906 1 82.5 111 SER B N 1
ATOM 5032 C CA . SER B 1 111 ? -18.328 6.449 18.953 1 82.5 111 SER B CA 1
ATOM 5033 C C . SER B 1 111 ? -18.531 7.887 18.484 1 82.5 111 SER B C 1
ATOM 5035 O O . SER B 1 111 ? -18.375 8.82 19.266 1 82.5 111 SER B O 1
ATOM 5037 N N . ARG B 1 112 ? -18.969 8.102 17.312 1 87 112 ARG B N 1
ATOM 5038 C CA . ARG B 1 112 ? -19.109 9.453 16.781 1 87 112 ARG B CA 1
ATOM 5039 C C . ARG B 1 112 ? -20.172 10.242 17.547 1 87 112 ARG B C 1
ATOM 5041 O O . ARG B 1 112 ? -19.906 11.344 18.031 1 87 112 ARG B O 1
ATOM 5048 N N . ASP B 1 113 ? -21.266 9.602 17.703 1 87.19 113 ASP B N 1
ATOM 5049 C CA . ASP B 1 113 ? -22.375 10.305 18.312 1 87.19 113 ASP B CA 1
ATOM 5050 C C . ASP B 1 113 ? -22.094 10.594 19.781 1 87.19 113 ASP B C 1
ATOM 5052 O O . ASP B 1 113 ? -22.266 11.727 20.25 1 87.19 113 ASP B O 1
ATOM 5056 N N . PRO B 1 114 ? -21.625 9.562 20.484 1 86.44 114 PRO B N 1
ATOM 5057 C CA . PRO B 1 114 ? -21.266 9.859 21.875 1 86.44 114 PRO B CA 1
ATOM 5058 C C . PRO B 1 114 ? -20.219 10.969 21.984 1 86.44 114 PRO B C 1
ATOM 5060 O O . PRO B 1 114 ? -20.281 11.797 22.891 1 86.44 114 PRO B O 1
ATOM 5063 N N . PHE B 1 115 ? -19.297 10.977 21.188 1 90.62 115 PHE B N 1
ATOM 5064 C CA . PHE B 1 115 ? -18.266 12 21.188 1 90.62 115 PHE B CA 1
ATOM 5065 C C . PHE B 1 115 ? -18.859 13.391 20.984 1 90.62 115 PHE B C 1
ATOM 5067 O O . PHE B 1 115 ? -18.594 14.305 21.766 1 90.62 115 PHE B O 1
ATOM 5074 N N . VAL B 1 116 ? -19.672 13.469 19.969 1 94.19 116 VAL B N 1
ATOM 5075 C CA . VAL B 1 116 ? -20.281 14.75 19.625 1 94.19 116 VAL B CA 1
ATOM 5076 C C . VAL B 1 116 ? -21.172 15.219 20.766 1 94.19 116 VAL B C 1
ATOM 5078 O O . VAL B 1 116 ? -21.172 16.406 21.109 1 94.19 116 VAL B O 1
ATOM 5081 N N . LYS B 1 117 ? -21.891 14.344 21.344 1 91.31 117 LYS B N 1
ATOM 5082 C CA . LYS B 1 117 ? -22.781 14.688 22.438 1 91.31 117 LYS B CA 1
ATOM 5083 C C . LYS B 1 117 ? -22 15.242 23.625 1 91.31 117 LYS B C 1
ATOM 5085 O O . LYS B 1 117 ? -22.391 16.234 24.234 1 91.31 117 LYS B O 1
ATOM 5090 N N . ARG B 1 118 ? -20.938 14.68 23.891 1 89.62 118 ARG B N 1
ATOM 5091 C CA . ARG B 1 118 ? -20.125 15.102 25.031 1 89.62 118 ARG B CA 1
ATOM 5092 C C . ARG B 1 118 ? -19.5 16.469 24.781 1 89.62 118 ARG B C 1
ATOM 5094 O O . ARG B 1 118 ? -19.453 17.312 25.672 1 89.62 118 ARG B O 1
ATOM 5101 N N . VAL B 1 119 ? -18.984 16.625 23.594 1 92.94 119 VAL B N 1
ATOM 5102 C CA . VAL B 1 119 ? -18.406 17.922 23.25 1 92.94 119 VAL B CA 1
ATOM 5103 C C . VAL B 1 119 ? -19.484 19 23.312 1 92.94 119 VAL B C 1
ATOM 5105 O O . VAL B 1 119 ? -19.266 20.078 23.875 1 92.94 119 VAL B O 1
ATOM 5108 N N . ASP B 1 120 ? -20.594 18.672 22.75 1 93.06 120 ASP B N 1
ATOM 5109 C CA . ASP B 1 120 ? -21.719 19.609 22.75 1 93.06 120 ASP B CA 1
ATOM 5110 C C . ASP B 1 120 ? -22.109 20 24.172 1 93.06 120 ASP B C 1
ATOM 5112 O O . ASP B 1 120 ? -22.344 21.172 24.469 1 93.06 120 ASP B O 1
ATOM 5116 N N . GLN B 1 121 ? -22.203 19.031 25 1 88.38 121 GLN B N 1
ATOM 5117 C CA . GLN B 1 121 ? -22.547 19.281 26.391 1 88.38 121 GLN B CA 1
ATOM 5118 C C . GLN B 1 121 ? -21.516 20.156 27.062 1 88.38 121 GLN B C 1
ATOM 5120 O O . GLN B 1 121 ? -21.859 21.078 27.828 1 88.38 121 GLN B O 1
ATOM 5125 N N . PHE B 1 122 ? -20.328 19.875 26.844 1 88.44 122 PHE B N 1
ATOM 5126 C CA . PHE B 1 122 ? -19.234 20.672 27.406 1 88.44 122 PHE B CA 1
ATOM 5127 C C . PHE B 1 122 ? -19.375 22.141 26.984 1 88.44 122 PHE B C 1
ATOM 5129 O O . PHE B 1 122 ? -19.281 23.031 27.828 1 88.44 122 PHE B O 1
ATOM 5136 N N . LEU B 1 123 ? -19.578 22.375 25.719 1 92.56 123 LEU B N 1
ATOM 5137 C CA . LEU B 1 123 ? -19.641 23.734 25.188 1 92.56 123 LEU B CA 1
ATOM 5138 C C . LEU B 1 123 ? -20.859 24.469 25.719 1 92.56 123 LEU B C 1
ATOM 5140 O O . LEU B 1 123 ? -20.797 25.672 26 1 92.56 123 LEU B O 1
ATOM 5144 N N . LYS B 1 124 ? -21.906 23.766 25.859 1 88.94 124 LYS B N 1
ATOM 5145 C CA . LYS B 1 124 ? -23.141 24.375 26.375 1 88.94 124 LYS B CA 1
ATOM 5146 C C . LYS B 1 124 ? -22.953 24.828 27.828 1 88.94 124 LYS B C 1
ATOM 5148 O O . LYS B 1 124 ? -23.578 25.797 28.25 1 88.94 124 LYS B O 1
ATOM 5153 N N . HIS B 1 125 ? -22.047 24.203 28.469 1 87 125 HIS B N 1
ATOM 5154 C CA . HIS B 1 125 ? -21.828 24.531 29.875 1 87 125 HIS B CA 1
ATOM 5155 C C . HIS B 1 125 ? -20.625 25.438 30.062 1 87 125 HIS B C 1
ATOM 5157 O O . HIS B 1 125 ? -20.297 25.828 31.188 1 87 125 HIS B O 1
ATOM 5163 N N . SER B 1 126 ? -20.031 25.703 28.984 1 88.19 126 SER B N 1
ATOM 5164 C CA . SER B 1 126 ? -18.891 26.609 29.047 1 88.19 126 SER B CA 1
ATOM 5165 C C . SER B 1 126 ? -19.328 28.047 29.312 1 88.19 126 SER B C 1
ATOM 5167 O O . SER B 1 126 ? -20.328 28.5 28.734 1 88.19 126 SER B O 1
ATOM 5169 N N . HIS B 1 127 ? -18.578 28.812 30.141 1 85.94 127 HIS B N 1
ATOM 5170 C CA . HIS B 1 127 ? -18.859 30.203 30.422 1 85.94 127 HIS B CA 1
ATOM 5171 C C . HIS B 1 127 ? -17.688 31.094 30.031 1 85.94 127 HIS B C 1
ATOM 5173 O O . HIS B 1 127 ? -17.594 32.25 30.469 1 85.94 127 HIS B O 1
ATOM 5179 N N . ALA B 1 128 ? -16.828 30.516 29.266 1 87.81 128 ALA B N 1
ATOM 5180 C CA . ALA B 1 128 ? -15.695 31.297 28.797 1 87.81 128 ALA B CA 1
ATOM 5181 C C . ALA B 1 128 ? -16.156 32.469 27.922 1 87.81 128 ALA B C 1
ATOM 5183 O O . ALA B 1 128 ? -17 32.281 27.031 1 87.81 128 ALA B O 1
ATOM 5184 N N . THR B 1 129 ? -15.633 33.625 28.172 1 88.94 129 THR B N 1
ATOM 5185 C CA . THR B 1 129 ? -15.977 34.812 27.359 1 88.94 129 THR B CA 1
ATOM 5186 C C . THR B 1 129 ? -15.055 34.938 26.156 1 88.94 129 THR B C 1
ATOM 5188 O O . THR B 1 129 ? -15.398 35.562 25.172 1 88.94 129 THR B O 1
ATOM 5191 N N . ILE B 1 130 ? -13.945 34.375 26.312 1 91.94 130 ILE B N 1
ATOM 5192 C CA . ILE B 1 130 ? -12.969 34.375 25.219 1 91.94 130 ILE B CA 1
ATOM 5193 C C . ILE B 1 130 ? -12.406 32.969 25.031 1 91.94 130 ILE B C 1
ATOM 5195 O O . ILE B 1 130 ? -12.133 32.25 26.016 1 91.94 130 ILE B O 1
ATOM 5199 N N . ILE B 1 131 ? -12.258 32.562 23.812 1 93.69 131 ILE B N 1
ATOM 5200 C CA . ILE B 1 131 ? -11.672 31.281 23.484 1 93.69 131 ILE B CA 1
ATOM 5201 C C . ILE B 1 131 ? -10.438 31.484 22.609 1 93.69 131 ILE B C 1
ATOM 5203 O O . ILE B 1 131 ? -10.531 32.031 21.5 1 93.69 131 ILE B O 1
ATOM 5207 N N . ASP B 1 132 ? -9.297 31 23.125 1 94.31 132 ASP B N 1
ATOM 5208 C CA . ASP B 1 132 ? -8.047 31.203 22.422 1 94.31 132 ASP B CA 1
ATOM 5209 C C . ASP B 1 132 ? -7.809 30.109 21.375 1 94.31 132 ASP B C 1
ATOM 5211 O O . ASP B 1 132 ? -7.336 30.375 20.281 1 94.31 132 ASP B O 1
ATOM 5215 N N . SER B 1 133 ? -8.156 28.953 21.781 1 95.94 133 SER B N 1
ATOM 5216 C CA . SER B 1 133 ? -7.895 27.828 20.875 1 95.94 133 SER B CA 1
ATOM 5217 C C . SER B 1 133 ? -9.008 26.797 20.953 1 95.94 133 SER B C 1
ATOM 5219 O O . SER B 1 133 ? -9.57 26.547 22.031 1 95.94 133 SER B O 1
ATOM 5221 N N . PHE B 1 134 ? -9.305 26.234 19.828 1 96.06 134 PHE B N 1
ATOM 5222 C CA . PHE B 1 134 ? -10.328 25.203 19.688 1 96.06 134 PHE B CA 1
ATOM 5223 C C . PHE B 1 134 ? -9.836 24.094 18.781 1 96.06 134 PHE B C 1
ATOM 5225 O O . PHE B 1 134 ? -9.688 24.281 17.562 1 96.06 134 PHE B O 1
ATOM 5232 N N . LEU B 1 135 ? -9.531 22.953 19.375 1 96.81 135 LEU B N 1
ATOM 5233 C CA . LEU B 1 135 ? -9.016 21.812 18.625 1 96.81 135 LEU B CA 1
ATOM 5234 C C . LEU B 1 135 ? -9.922 20.594 18.781 1 96.81 135 LEU B C 1
ATOM 5236 O O . LEU B 1 135 ? -10.266 20.219 19.906 1 96.81 135 LEU B O 1
ATOM 5240 N N . VAL B 1 136 ? -10.375 20.094 17.672 1 96.06 136 VAL B N 1
ATOM 5241 C CA . VAL B 1 136 ? -11.125 18.844 17.656 1 96.06 136 VAL B CA 1
ATOM 5242 C C . VAL B 1 136 ? -10.383 17.797 16.812 1 96.06 136 VAL B C 1
ATOM 5244 O O . VAL B 1 136 ? -10.156 18.016 15.617 1 96.06 136 VAL B O 1
ATOM 5247 N N . ASN B 1 137 ? -9.984 16.719 17.375 1 92.19 137 ASN B N 1
ATOM 5248 C CA . ASN B 1 137 ? -9.312 15.617 16.688 1 92.19 137 ASN B CA 1
ATOM 5249 C C . ASN B 1 137 ? -10.055 14.297 16.875 1 92.19 137 ASN B C 1
ATOM 5251 O O . ASN B 1 137 ? -9.82 13.578 17.859 1 92.19 137 ASN B O 1
ATOM 5255 N N . PHE B 1 138 ? -10.914 14.016 15.906 1 90.06 138 PHE B N 1
ATOM 5256 C CA . PHE B 1 138 ? -11.695 12.789 15.984 1 90.06 138 PHE B CA 1
ATOM 5257 C C . PHE B 1 138 ? -12.312 12.453 14.633 1 90.06 138 PHE B C 1
ATOM 5259 O O . PHE B 1 138 ? -12.359 13.297 13.734 1 90.06 138 PHE B O 1
ATOM 5266 N N . TYR B 1 139 ? -12.773 11.195 14.609 1 88.88 139 TYR B N 1
ATOM 5267 C CA . TYR B 1 139 ? -13.328 10.641 13.383 1 88.88 139 TYR B CA 1
ATOM 5268 C C . TYR B 1 139 ? -14.75 11.133 13.156 1 88.88 139 TYR B C 1
ATOM 5270 O O . TYR B 1 139 ? -15.703 10.516 13.633 1 88.88 139 TYR B O 1
ATOM 5278 N N . LEU B 1 140 ? -14.828 12.336 12.398 1 90.5 140 LEU B N 1
ATOM 5279 C CA . LEU B 1 140 ? -16.125 12.938 12.133 1 90.5 140 LEU B CA 1
ATOM 5280 C C . LEU B 1 140 ? -16.312 13.203 10.648 1 90.5 140 LEU B C 1
ATOM 5282 O O . LEU B 1 140 ? -15.344 13.211 9.891 1 90.5 140 LEU B O 1
ATOM 5286 N N . ASP B 1 141 ? -17.625 13.32 10.227 1 87.69 141 ASP B N 1
ATOM 5287 C CA . ASP B 1 141 ? -17.906 13.562 8.812 1 87.69 141 ASP B CA 1
ATOM 5288 C C . ASP B 1 141 ? -19.094 14.508 8.648 1 87.69 141 ASP B C 1
ATOM 5290 O O . ASP B 1 141 ? -19.391 15.305 9.539 1 87.69 141 ASP B O 1
ATOM 5294 N N . SER B 1 142 ? -19.734 14.516 7.477 1 88.5 142 SER B N 1
ATOM 5295 C CA . SER B 1 142 ? -20.781 15.461 7.148 1 88.5 142 SER B CA 1
ATOM 5296 C C . SER B 1 142 ? -22.062 15.164 7.926 1 88.5 142 SER B C 1
ATOM 5298 O O . SER B 1 142 ? -22.938 16.016 8.039 1 88.5 142 SER B O 1
ATOM 5300 N N . GLN B 1 143 ? -22.172 13.977 8.438 1 85.81 143 GLN B N 1
ATOM 5301 C CA . GLN B 1 143 ? -23.344 13.625 9.219 1 85.81 143 GLN B CA 1
ATOM 5302 C C . GLN B 1 143 ? -23.469 14.508 10.461 1 85.81 143 GLN B C 1
ATOM 5304 O O . GLN B 1 143 ? -24.578 14.75 10.945 1 85.81 143 GLN B O 1
ATOM 5309 N N . GLN B 1 144 ? -22.375 14.969 10.93 1 91 144 GLN B N 1
ATOM 5310 C CA . GLN B 1 144 ? -22.359 15.805 12.125 1 91 144 GLN B CA 1
ATOM 5311 C C . GLN B 1 144 ? -22.219 17.281 11.758 1 91 144 GLN B C 1
ATOM 5313 O O . GLN B 1 144 ? -21.844 18.109 12.602 1 91 144 GLN B O 1
ATOM 5318 N N . GLN B 1 145 ? -22.562 17.656 10.57 1 93.81 145 GLN B N 1
ATOM 5319 C CA . GLN B 1 145 ? -22.359 18.984 10.023 1 93.81 145 GLN B CA 1
ATOM 5320 C C . GLN B 1 145 ? -23.016 20.047 10.898 1 93.81 145 GLN B C 1
ATOM 5322 O O . GLN B 1 145 ? -22.359 21.016 11.312 1 93.81 145 GLN B O 1
ATOM 5327 N N . SER B 1 146 ? -24.281 19.844 11.242 1 94.69 146 SER B N 1
ATOM 5328 C CA . SER B 1 146 ? -25.062 20.859 11.953 1 94.69 146 SER B CA 1
ATOM 5329 C C . SER B 1 146 ? -24.484 21.109 13.352 1 94.69 146 SER B C 1
ATOM 5331 O O . SER B 1 146 ? -24.359 22.266 13.773 1 94.69 146 SER B O 1
ATOM 5333 N N . ILE B 1 147 ? -24.109 20.141 13.961 1 95.81 147 ILE B N 1
ATOM 5334 C CA . ILE B 1 147 ? -23.609 20.266 15.328 1 95.81 147 ILE B CA 1
ATOM 5335 C C . ILE B 1 147 ? -22.219 20.906 15.312 1 95.81 147 ILE B C 1
ATOM 5337 O O . ILE B 1 147 ? -21.922 21.781 16.141 1 95.81 147 ILE B O 1
ATOM 5341 N N . ILE B 1 148 ? -21.453 20.547 14.414 1 96.38 148 ILE B N 1
ATOM 5342 C CA . ILE B 1 148 ? -20.109 21.125 14.305 1 96.38 148 ILE B CA 1
ATOM 5343 C C . ILE B 1 148 ? -20.219 22.609 13.984 1 96.38 148 ILE B C 1
ATOM 5345 O O . ILE B 1 148 ? -19.469 23.422 14.539 1 96.38 148 ILE B O 1
ATOM 5349 N N . ASP B 1 149 ? -21.156 22.922 13.109 1 96.31 149 ASP B N 1
ATOM 5350 C CA . ASP B 1 149 ? -21.391 24.328 12.797 1 96.31 149 ASP B CA 1
ATOM 5351 C C . ASP B 1 149 ? -21.719 25.125 14.062 1 96.31 149 ASP B C 1
ATOM 5353 O O . ASP B 1 149 ? -21.281 26.266 14.211 1 96.31 149 ASP B O 1
ATOM 5357 N N . GLU B 1 150 ? -22.422 24.5 14.922 1 96.75 150 GLU B N 1
ATOM 5358 C CA . GLU B 1 150 ? -22.781 25.156 16.172 1 96.75 150 GLU B CA 1
ATOM 5359 C C . GLU B 1 150 ? -21.547 25.359 17.062 1 96.75 150 GLU B C 1
ATOM 5361 O O . GLU B 1 150 ? -21.422 26.406 17.719 1 96.75 150 GLU B O 1
ATOM 5366 N N . TRP B 1 151 ? -20.672 24.391 17.094 1 97.19 151 TRP B N 1
ATOM 5367 C CA . TRP B 1 151 ? -19.422 24.547 17.828 1 97.19 151 TRP B CA 1
ATOM 5368 C C . TRP B 1 151 ? -18.625 25.75 17.312 1 97.19 151 TRP B C 1
ATOM 5370 O O . TRP B 1 151 ? -18.156 26.578 18.094 1 97.19 151 TRP B O 1
ATOM 5380 N N . ILE B 1 152 ? -18.562 25.797 16.016 1 95.81 152 ILE B N 1
ATOM 5381 C CA . ILE B 1 152 ? -17.781 26.844 15.359 1 95.81 152 ILE B CA 1
ATOM 5382 C C . ILE B 1 152 ? -18.406 28.219 15.633 1 95.81 152 ILE B C 1
ATOM 5384 O O . ILE B 1 152 ? -17.688 29.172 15.945 1 95.81 152 ILE B O 1
ATOM 5388 N N . ARG B 1 153 ? -19.719 28.266 15.547 1 95.19 153 ARG B N 1
ATOM 5389 C CA . ARG B 1 153 ? -20.422 29.5 15.875 1 95.19 153 ARG B CA 1
ATOM 5390 C C . ARG B 1 153 ? -20.109 29.953 17.297 1 95.19 153 ARG B C 1
ATOM 5392 O O . ARG B 1 153 ? -19.859 31.141 17.547 1 95.19 153 ARG B O 1
ATOM 5399 N N . PHE B 1 154 ? -20.078 29.078 18.188 1 95.38 154 PHE B N 1
ATOM 5400 C CA . PHE B 1 154 ? -19.828 29.344 19.594 1 95.38 154 PHE B CA 1
ATOM 5401 C C . PHE B 1 154 ? -18.453 29.953 19.797 1 95.38 154 PHE B C 1
ATOM 5403 O O . PHE B 1 154 ? -18.312 30.969 20.469 1 95.38 154 PHE B O 1
ATOM 5410 N N . VAL B 1 155 ? -17.469 29.406 19.141 1 95.06 155 VAL B N 1
ATOM 5411 C CA . VAL B 1 155 ? -16.094 29.844 19.391 1 95.06 155 VAL B CA 1
ATOM 5412 C C . VAL B 1 155 ? -15.812 31.141 18.641 1 95.06 155 VAL B C 1
ATOM 5414 O O . VAL B 1 155 ? -15.047 31.984 19.094 1 95.06 155 VAL B O 1
ATOM 5417 N N . ILE B 1 156 ? -16.422 31.266 17.484 1 92.5 156 ILE B N 1
ATOM 5418 C CA . ILE B 1 156 ? -16.266 32.5 16.734 1 92.5 156 ILE B CA 1
ATOM 5419 C C . ILE B 1 156 ? -16.797 33.656 17.562 1 92.5 156 ILE B C 1
ATOM 5421 O O . ILE B 1 156 ? -16.156 34.719 17.641 1 92.5 156 ILE B O 1
ATOM 5425 N N . ALA B 1 157 ? -17.906 33.5 18.125 1 92.31 157 ALA B N 1
ATOM 5426 C CA . ALA B 1 157 ? -18.547 34.531 18.938 1 92.31 157 ALA B CA 1
ATOM 5427 C C . ALA B 1 157 ? -17.656 34.938 20.109 1 92.31 157 ALA B C 1
ATOM 5429 O O . ALA B 1 157 ? -17.844 36.031 20.672 1 92.31 157 ALA B O 1
ATOM 5430 N N . ARG B 1 158 ? -16.719 34.219 20.375 1 93.81 158 ARG B N 1
ATOM 5431 C CA . ARG B 1 158 ? -15.891 34.438 21.547 1 93.81 158 ARG B CA 1
ATOM 5432 C C . ARG B 1 158 ? -14.453 34.75 21.156 1 93.81 158 ARG B C 1
ATOM 5434 O O . ARG B 1 158 ? -13.539 34.656 21.984 1 93.81 158 ARG B O 1
ATOM 5441 N N . GLY B 1 159 ? -14.219 35.031 19.859 1 91.44 159 GLY B N 1
ATOM 5442 C CA . GLY B 1 159 ? -12.961 35.594 19.375 1 91.44 159 GLY B CA 1
ATOM 5443 C C . GLY B 1 159 ? -11.867 34.531 19.266 1 91.44 159 GLY B C 1
ATOM 5444 O O . GLY B 1 159 ? -10.75 34.75 19.734 1 91.44 159 GLY B O 1
ATOM 5445 N N . ILE B 1 160 ? -12.031 33.5 18.609 1 93.31 160 ILE B N 1
ATOM 5446 C CA . ILE B 1 160 ? -11.094 32.375 18.5 1 93.31 160 ILE B CA 1
ATOM 5447 C C . ILE B 1 160 ? -9.867 32.812 17.703 1 93.31 160 ILE B C 1
ATOM 5449 O O . ILE B 1 160 ? -9.992 33.531 16.703 1 93.31 160 ILE B O 1
ATOM 5453 N N . GLY B 1 161 ? -8.656 32.406 18.25 1 94.44 161 GLY B N 1
ATOM 5454 C CA . GLY B 1 161 ? -7.418 32.688 17.547 1 94.44 161 GLY B CA 1
ATOM 5455 C C . GLY B 1 161 ? -6.863 31.516 16.781 1 94.44 161 GLY B C 1
ATOM 5456 O O . GLY B 1 161 ? -6.277 31.672 15.703 1 94.44 161 GLY B O 1
ATOM 5457 N N . ARG B 1 162 ? -7 30.375 17.359 1 97.12 162 ARG B N 1
ATOM 5458 C CA . ARG B 1 162 ? -6.473 29.141 16.766 1 97.12 162 ARG B CA 1
ATOM 5459 C C . ARG B 1 162 ? -7.559 28.078 16.672 1 97.12 162 ARG B C 1
ATOM 5461 O O . ARG B 1 162 ? -8.164 27.703 17.688 1 97.12 162 ARG B O 1
ATOM 5468 N N . MET B 1 163 ? -7.773 27.531 15.461 1 96.81 163 MET B N 1
ATOM 5469 C CA . MET B 1 163 ? -8.773 26.484 15.25 1 96.81 163 MET B CA 1
ATOM 5470 C C . MET B 1 163 ? -8.172 25.312 14.492 1 96.81 163 MET B C 1
ATOM 5472 O O . MET B 1 163 ? -7.512 25.484 13.469 1 96.81 163 MET B O 1
ATOM 5476 N N . GLU B 1 164 ? -8.305 24.141 14.992 1 97.81 164 GLU B N 1
ATOM 5477 C CA . GLU B 1 164 ? -7.883 22.906 14.328 1 97.81 164 GLU B CA 1
ATOM 5478 C C . GLU B 1 164 ? -9.008 21.875 14.312 1 97.81 164 GLU B C 1
ATOM 5480 O O . GLU B 1 164 ? -9.461 21.438 15.367 1 97.81 164 GLU B O 1
ATOM 5485 N N . LEU B 1 165 ? -9.453 21.594 13.141 1 97.12 165 LEU B N 1
ATOM 5486 C CA . LEU B 1 165 ? -10.461 20.562 12.938 1 97.12 165 LEU B CA 1
ATOM 5487 C C . LEU B 1 165 ? -9.875 19.344 12.211 1 97.12 165 LEU B C 1
ATOM 5489 O O . LEU B 1 165 ? -9.773 19.344 10.984 1 97.12 165 LEU B O 1
ATOM 5493 N N . LEU B 1 166 ? -9.531 18.297 12.953 1 94.81 166 LEU B N 1
ATOM 5494 C CA . LEU B 1 166 ? -8.867 17.109 12.438 1 94.81 166 LEU B CA 1
ATOM 5495 C C . LEU B 1 166 ? -9.805 15.898 12.453 1 94.81 166 LEU B C 1
ATOM 5497 O O . LEU B 1 166 ? -9.875 15.18 13.445 1 94.81 166 LEU B O 1
ATOM 5501 N N . PHE B 1 167 ? -10.391 15.68 11.32 1 92.94 167 PHE B N 1
ATOM 5502 C CA . PHE B 1 167 ? -11.539 14.781 11.336 1 92.94 167 PHE B CA 1
ATOM 5503 C C . PHE B 1 167 ? -11.148 13.398 10.836 1 92.94 167 PHE B C 1
ATOM 5505 O O . PHE B 1 167 ? -11.984 12.492 10.758 1 92.94 167 PHE B O 1
ATOM 5512 N N . CYS B 1 168 ? -9.914 13.141 10.602 1 86.94 168 CYS B N 1
ATOM 5513 C CA . CYS B 1 168 ? -9.43 11.781 10.375 1 86.94 168 CYS B CA 1
ATOM 5514 C C . CYS B 1 168 ? -9.133 11.078 11.695 1 86.94 168 CYS B C 1
ATOM 5516 O O . CYS B 1 168 ? -9.062 9.852 11.75 1 86.94 168 CYS B O 1
ATOM 5518 N N . GLY B 1 169 ? -8.891 11.898 12.664 1 81.31 169 GLY B N 1
ATOM 5519 C CA . GLY B 1 169 ? -8.625 11.359 13.992 1 81.31 169 GLY B CA 1
ATOM 5520 C C . GLY B 1 169 ? -7.246 10.734 14.109 1 81.31 169 GLY B C 1
ATOM 5521 O O . GLY B 1 169 ? -7.027 9.852 14.945 1 81.31 169 GLY B O 1
ATOM 5522 N N . SER B 1 170 ? -6.379 10.977 13.258 1 72.75 170 SER B N 1
ATOM 5523 C CA . SER B 1 170 ? -5.016 10.461 13.359 1 72.75 170 SER B CA 1
ATOM 5524 C C . SER B 1 170 ? -4.387 10.82 14.695 1 72.75 170 SER B C 1
ATOM 5526 O O . SER B 1 170 ? -4.637 11.906 15.234 1 72.75 170 SER B O 1
ATOM 5528 N N . PRO B 1 171 ? -3.549 9.859 15.102 1 63.56 171 PRO B N 1
ATOM 5529 C CA . PRO B 1 171 ? -3.035 8.57 14.633 1 63.56 171 PRO B CA 1
ATOM 5530 C C . PRO B 1 171 ? -3.908 7.395 15.062 1 63.56 171 PRO B C 1
ATOM 5532 O O . PRO B 1 171 ? -3.5 6.238 14.93 1 63.56 171 PRO B O 1
ATOM 5535 N N . TYR B 1 172 ? -5.004 7.906 15.617 1 59.72 172 TYR B N 1
ATOM 5536 C CA . TYR B 1 172 ? -5.805 6.879 16.281 1 59.72 172 TYR B CA 1
ATOM 5537 C C . TYR B 1 172 ? -6.527 6.012 15.25 1 59.72 172 TYR B C 1
ATOM 5539 O O . TYR B 1 172 ? -6.973 4.91 15.57 1 59.72 172 TYR B O 1
ATOM 5547 N N . THR B 1 173 ? -6.695 6.613 14.125 1 59.34 173 THR B N 1
ATOM 5548 C CA . THR B 1 173 ? -7.523 5.914 13.141 1 59.34 173 THR B CA 1
ATOM 5549 C C . THR B 1 173 ? -6.676 5.43 11.969 1 59.34 173 THR B C 1
ATOM 5551 O O . THR B 1 173 ? -5.68 6.062 11.617 1 59.34 173 THR B O 1
ATOM 5554 N N . LEU B 1 174 ? -6.754 4.133 11.82 1 54.5 174 LEU B N 1
ATOM 5555 C CA . LEU B 1 174 ? -6.18 3.666 10.562 1 54.5 174 LEU B CA 1
ATOM 5556 C C . LEU B 1 174 ? -6.746 4.449 9.383 1 54.5 174 LEU B C 1
ATOM 5558 O O . LEU B 1 174 ? -7.852 4.988 9.461 1 54.5 174 LEU B O 1
ATOM 5562 N N . ARG B 1 175 ? -5.977 4.738 8.477 1 54.91 175 ARG B N 1
ATOM 5563 C CA . ARG B 1 175 ? -6.152 5.508 7.246 1 54.91 175 ARG B CA 1
ATOM 5564 C C . ARG B 1 175 ? -7.582 5.395 6.73 1 54.91 175 ARG B C 1
ATOM 5566 O O . ARG B 1 175 ? -7.922 5.98 5.695 1 54.91 175 ARG B O 1
ATOM 5573 N N . ASN B 1 176 ? -8.602 4.883 7.387 1 59.78 176 ASN B N 1
ATOM 5574 C CA . ASN B 1 176 ? -9.875 4.945 6.668 1 59.78 176 ASN B CA 1
ATOM 5575 C C . ASN B 1 176 ? -10.508 6.324 6.773 1 59.78 176 ASN B C 1
ATOM 5577 O O . ASN B 1 176 ? -10.633 6.875 7.871 1 59.78 176 ASN B O 1
ATOM 5581 N N . MET B 1 177 ? -10.516 7.168 5.629 1 66.5 177 MET B N 1
ATOM 5582 C CA . MET B 1 177 ? -11.203 8.453 5.613 1 66.5 177 MET B CA 1
ATOM 5583 C C . MET B 1 177 ? -12.719 8.266 5.711 1 66.5 177 MET B C 1
ATOM 5585 O O . MET B 1 177 ? -13.258 7.273 5.223 1 66.5 177 MET B O 1
ATOM 5589 N N . PRO B 1 178 ? -13.25 9.164 6.531 1 66.88 178 PRO B N 1
ATOM 5590 C CA . PRO B 1 178 ? -14.711 9.133 6.582 1 66.88 178 PRO B CA 1
ATOM 5591 C C . PRO B 1 178 ? -15.352 9.18 5.199 1 66.88 178 PRO B C 1
ATOM 5593 O O . PRO B 1 178 ? -14.688 9.523 4.219 1 66.88 178 PRO B O 1
ATOM 5596 N N . ARG B 1 179 ? -16.578 8.797 5.102 1 71.44 179 ARG B N 1
ATOM 5597 C CA . ARG B 1 179 ? -17.297 8.656 3.838 1 71.44 179 ARG B CA 1
ATOM 5598 C C . ARG B 1 179 ? -17.453 10.008 3.154 1 71.44 179 ARG B C 1
ATOM 5600 O O . ARG B 1 179 ? -17.094 10.172 1.99 1 71.44 179 ARG B O 1
ATOM 5607 N N . LYS B 1 180 ? -18.109 10.945 3.889 1 80.69 180 LYS B N 1
ATOM 5608 C CA . LYS B 1 180 ? -18.328 12.281 3.334 1 80.69 180 LYS B CA 1
ATOM 5609 C C . LYS B 1 180 ? -17.641 13.352 4.172 1 80.69 180 LYS B C 1
ATOM 5611 O O . LYS B 1 180 ? -17.891 13.453 5.379 1 80.69 180 LYS B O 1
ATOM 5616 N N . PRO B 1 181 ? -16.906 14.07 3.523 1 89.56 181 PRO B N 1
ATOM 5617 C CA . PRO B 1 181 ? -16.156 15.07 4.293 1 89.56 181 PRO B CA 1
ATOM 5618 C C . PRO B 1 181 ? -17.047 16.203 4.809 1 89.56 181 PRO B C 1
ATOM 5620 O O . PRO B 1 181 ? -18.078 16.5 4.203 1 89.56 181 PRO B O 1
ATOM 5623 N N . TYR B 1 182 ? -16.656 16.812 5.914 1 93.06 182 TYR B N 1
ATOM 5624 C CA . TYR B 1 182 ? -17.281 17.984 6.5 1 93.06 182 TYR B CA 1
ATOM 5625 C C . TYR B 1 182 ? -17.062 19.203 5.625 1 93.06 182 TYR B C 1
ATOM 5627 O O . TYR B 1 182 ? -15.969 19.438 5.125 1 93.06 182 TYR B O 1
ATOM 5635 N N . LYS B 1 183 ? -18.203 19.969 5.426 1 93.06 183 LYS B N 1
ATOM 5636 C CA . LYS B 1 183 ? -18.094 21.219 4.676 1 93.06 183 LYS B CA 1
ATOM 5637 C C . LYS B 1 183 ? -17.828 22.406 5.609 1 93.06 183 LYS B C 1
ATOM 5639 O O . LYS B 1 183 ? -18.656 22.75 6.441 1 93.06 183 LYS B O 1
ATOM 5644 N N . PHE B 1 184 ? -16.672 23.016 5.465 1 92.75 184 PHE B N 1
ATOM 5645 C CA . PHE B 1 184 ? -16.297 24.125 6.316 1 92.75 184 PHE B CA 1
ATOM 5646 C C . PHE B 1 184 ? -17.234 25.312 6.109 1 92.75 184 PHE B C 1
ATOM 5648 O O . PHE B 1 184 ? -17.484 25.719 4.973 1 92.75 184 PHE B O 1
ATOM 5655 N N . PRO B 1 185 ? -17.781 25.922 7.145 1 90.38 185 PRO B N 1
ATOM 5656 C CA . PRO B 1 185 ? -18.859 26.906 7.047 1 90.38 185 PRO B CA 1
ATOM 5657 C C . PRO B 1 185 ? -18.328 28.344 6.941 1 90.38 185 PRO B C 1
ATOM 5659 O O . PRO B 1 185 ? -18.438 29.109 7.898 1 90.38 185 PRO B O 1
ATOM 5662 N N . PHE B 1 186 ? -18.031 28.797 5.82 1 84.38 186 PHE B N 1
ATOM 5663 C CA . PHE B 1 186 ? -17.5 30.141 5.602 1 84.38 186 PHE B CA 1
ATOM 5664 C C . PHE B 1 186 ? -18.516 31.203 6.004 1 84.38 186 PHE B C 1
ATOM 5666 O O . PHE B 1 186 ? -18.141 32.281 6.488 1 84.38 186 PHE B O 1
ATOM 5673 N N . HIS B 1 187 ? -19.719 30.844 5.895 1 82.69 187 HIS B N 1
ATOM 5674 C CA . HIS B 1 187 ? -20.781 31.812 6.105 1 82.69 187 HIS B CA 1
ATOM 5675 C C . HIS B 1 187 ? -20.891 32.188 7.578 1 82.69 187 HIS B C 1
ATOM 5677 O O . HIS B 1 187 ? -21.531 33.188 7.918 1 82.69 187 HIS B O 1
ATOM 5683 N N . LEU B 1 188 ? -20.281 31.391 8.414 1 87.25 188 LEU B N 1
ATOM 5684 C CA . LEU B 1 188 ? -20.344 31.672 9.844 1 87.25 188 LEU B CA 1
ATOM 5685 C C . LEU B 1 188 ? -19.375 32.781 10.219 1 87.25 188 LEU B C 1
ATOM 5687 O O . LEU B 1 188 ? -19.484 33.375 11.297 1 87.25 188 LEU B O 1
ATOM 5691 N N . PHE B 1 189 ? -18.469 33 9.414 1 84.5 189 PHE B N 1
ATOM 5692 C CA . PHE B 1 189 ? -17.453 34 9.719 1 84.5 189 PHE B CA 1
ATOM 5693 C C . PHE B 1 189 ? -17.906 35.375 9.234 1 84.5 189 PHE B C 1
ATOM 5695 O O . PHE B 1 189 ? -18.594 35.5 8.219 1 84.5 189 PHE B O 1
ATOM 5702 N N . PRO B 1 190 ? -17.578 36.312 10.031 1 74.19 190 PRO B N 1
ATOM 5703 C CA . PRO B 1 190 ? -17.984 37.656 9.633 1 74.19 190 PRO B CA 1
ATOM 5704 C C . PRO B 1 190 ? -17.359 38.094 8.305 1 74.19 190 PRO B C 1
ATOM 5706 O O . PRO B 1 190 ? -16.25 37.656 7.969 1 74.19 190 PRO B O 1
ATOM 5709 N N . GLU B 1 191 ? -18.188 38.656 7.461 1 65.62 191 GLU B N 1
ATOM 5710 C CA . GLU B 1 191 ? -17.766 39.156 6.156 1 65.62 191 GLU B CA 1
ATOM 5711 C C . GLU B 1 191 ? -16.656 40.188 6.301 1 65.62 191 GLU B C 1
ATOM 5713 O O . GLU B 1 191 ? -15.859 40.406 5.383 1 65.62 191 GLU B O 1
ATOM 5718 N N . THR B 1 192 ? -16.688 40.812 7.434 1 61.28 192 THR B N 1
ATOM 5719 C CA . THR B 1 192 ? -15.75 41.906 7.641 1 61.28 192 THR B CA 1
ATOM 5720 C C . THR B 1 192 ? -14.398 41.375 8.117 1 61.28 192 THR B C 1
ATOM 5722 O O . THR B 1 192 ? -14.211 40.156 8.258 1 61.28 192 THR B O 1
ATOM 5725 N N . ASN B 1 193 ? -13.383 42.219 8.055 1 61.88 193 ASN B N 1
ATOM 5726 C CA . ASN B 1 193 ? -12.031 42 8.57 1 61.88 193 ASN B CA 1
ATOM 5727 C C . ASN B 1 193 ? -12.047 41.719 10.07 1 61.88 193 ASN B C 1
ATOM 5729 O O . ASN B 1 193 ? -11.023 41.875 10.742 1 61.88 193 ASN B O 1
ATOM 5733 N N . ALA B 1 194 ? -13.203 41.156 10.438 1 65.94 194 ALA B N 1
ATOM 5734 C CA . ALA B 1 194 ? -13.344 41.094 11.891 1 65.94 194 ALA B CA 1
ATOM 5735 C C . ALA B 1 194 ? -12.992 39.719 12.406 1 65.94 194 ALA B C 1
ATOM 5737 O O . ALA B 1 194 ? -12.93 39.5 13.625 1 65.94 194 ALA B O 1
ATOM 5738 N N . SER B 1 195 ? -12.5 38.875 11.516 1 82.88 195 SER B N 1
ATOM 5739 C CA . SER B 1 195 ? -12.156 37.562 12.031 1 82.88 195 SER B CA 1
ATOM 5740 C C . SER B 1 195 ? -10.867 37.594 12.844 1 82.88 195 SER B C 1
ATOM 5742 O O . SER B 1 195 ? -9.891 38.25 12.438 1 82.88 195 SER B O 1
ATOM 5744 N N . THR B 1 196 ? -10.875 37.062 13.992 1 88.75 196 THR B N 1
ATOM 5745 C CA . THR B 1 196 ? -9.727 37.031 14.891 1 88.75 196 THR B CA 1
ATOM 5746 C C . THR B 1 196 ? -8.891 35.781 14.625 1 88.75 196 THR B C 1
ATOM 5748 O O . THR B 1 196 ? -7.855 35.562 15.266 1 88.75 196 THR B O 1
ATOM 5751 N N . LEU B 1 197 ? -9.266 35.031 13.688 1 92.31 197 LEU B N 1
ATOM 5752 C CA . LEU B 1 197 ? -8.617 33.75 13.43 1 92.31 197 LEU B CA 1
ATOM 5753 C C . LEU B 1 197 ? -7.246 33.969 12.797 1 92.31 197 LEU B C 1
ATOM 5755 O O . LEU B 1 197 ? -7.129 34.594 11.742 1 92.31 197 LEU B O 1
ATOM 5759 N N . LYS B 1 198 ? -6.188 33.406 13.477 1 94.62 198 LYS B N 1
ATOM 5760 C CA . LYS B 1 198 ? -4.816 33.531 12.992 1 94.62 198 LYS B CA 1
ATOM 5761 C C . LYS B 1 198 ? -4.254 32.219 12.523 1 94.62 198 LYS B C 1
ATOM 5763 O O . LYS B 1 198 ? -3.387 32.156 11.648 1 94.62 198 LYS B O 1
ATOM 5768 N N . HIS B 1 199 ? -4.691 31.156 13.125 1 96.94 199 HIS B N 1
ATOM 5769 C CA . HIS B 1 199 ? -4.207 29.797 12.852 1 96.94 199 HIS B CA 1
ATOM 5770 C C . HIS B 1 199 ? -5.359 28.859 12.539 1 96.94 199 HIS B C 1
ATOM 5772 O O . HIS B 1 199 ? -6.27 28.688 13.352 1 96.94 199 HIS B O 1
ATOM 5778 N N . LEU B 1 200 ? -5.293 28.25 11.336 1 96.12 200 LEU B N 1
ATOM 5779 C CA . LEU B 1 200 ? -6.355 27.328 10.93 1 96.12 200 LEU B CA 1
ATOM 5780 C C . LEU B 1 200 ? -5.773 26.031 10.375 1 96.12 200 LEU B C 1
ATOM 5782 O O . LEU B 1 200 ? -4.93 26.062 9.477 1 96.12 200 LEU B O 1
ATOM 5786 N N . ARG B 1 201 ? -6.113 24.922 10.938 1 97.56 201 ARG B N 1
ATOM 5787 C CA . ARG B 1 201 ? -5.766 23.609 10.422 1 97.56 201 ARG B CA 1
ATOM 5788 C C . ARG B 1 201 ? -7.016 22.781 10.164 1 97.56 201 ARG B C 1
ATOM 5790 O O . ARG B 1 201 ? -7.836 22.578 11.062 1 97.56 201 ARG B O 1
ATOM 5797 N N . LEU B 1 202 ? -7.16 22.359 8.961 1 96.5 202 LEU B N 1
ATOM 5798 C CA . LEU B 1 202 ? -8.312 21.547 8.578 1 96.5 202 LEU B CA 1
ATOM 5799 C C . LEU B 1 202 ? -7.871 20.203 8.008 1 96.5 202 LEU B C 1
ATOM 5801 O O . LEU B 1 202 ? -6.918 20.141 7.23 1 96.5 202 LEU B O 1
ATOM 5805 N N . GLU B 1 203 ? -8.492 19.188 8.406 1 95 203 GLU B N 1
ATOM 5806 C CA . GLU B 1 203 ? -8.242 17.844 7.902 1 95 203 GLU B CA 1
ATOM 5807 C C . GLU B 1 203 ? -9.539 17.156 7.473 1 95 203 GLU B C 1
ATOM 5809 O O . GLU B 1 203 ? -10.508 17.125 8.234 1 95 203 GLU B O 1
ATOM 5814 N N . TYR B 1 204 ? -9.562 16.688 6.266 1 91.5 204 TYR B N 1
ATOM 5815 C CA . TYR B 1 204 ? -10.664 15.922 5.699 1 91.5 204 TYR B CA 1
ATOM 5816 C C . TYR B 1 204 ? -11.945 16.75 5.676 1 91.5 204 TYR B C 1
ATOM 5818 O O . TYR B 1 204 ? -12.984 16.312 6.184 1 91.5 204 TYR B O 1
ATOM 5826 N N . CYS B 1 205 ? -11.875 17.891 5.055 1 93.44 205 CYS B N 1
ATOM 5827 C CA . CYS B 1 205 ? -12.969 18.844 4.891 1 93.44 205 CYS B CA 1
ATOM 5828 C C . CYS B 1 205 ? -13.062 19.328 3.449 1 93.44 205 CYS B C 1
ATOM 5830 O O . CYS B 1 205 ? -12.203 19.016 2.627 1 93.44 205 CYS B O 1
ATOM 5832 N N . VAL B 1 206 ? -14.203 19.875 3.209 1 92.38 206 VAL B N 1
ATOM 5833 C CA . VAL B 1 206 ? -14.375 20.594 1.949 1 92.38 206 VAL B CA 1
ATOM 5834 C C . VAL B 1 206 ? -14.336 22.094 2.199 1 92.38 206 VAL B C 1
ATOM 5836 O O . VAL B 1 206 ? -15.047 22.609 3.068 1 92.38 206 VAL B O 1
ATOM 5839 N N . VAL B 1 207 ? -13.398 22.672 1.504 1 90.31 207 VAL B N 1
ATOM 5840 C CA . VAL B 1 207 ? -13.242 24.125 1.62 1 90.31 207 VAL B CA 1
ATOM 5841 C C . VAL B 1 207 ? -13.609 24.781 0.294 1 90.31 207 VAL B C 1
ATOM 5843 O O . VAL B 1 207 ? -12.82 24.766 -0.655 1 90.31 207 VAL B O 1
ATOM 5846 N N . SER B 1 208 ? -14.789 25.281 0.225 1 81.75 208 SER B N 1
ATOM 5847 C CA . SER B 1 208 ? -15.266 25.953 -0.977 1 81.75 208 SER B CA 1
ATOM 5848 C C . SER B 1 208 ? -15.906 27.297 -0.638 1 81.75 208 SER B C 1
ATOM 5850 O O . SER B 1 208 ? -16.734 27.391 0.263 1 81.75 208 SER B O 1
ATOM 5852 N N . ILE B 1 209 ? -15.367 28.281 -1.343 1 74.5 209 ILE B N 1
ATOM 5853 C CA . ILE B 1 209 ? -15.969 29.594 -1.155 1 74.5 209 ILE B CA 1
ATOM 5854 C C . ILE B 1 209 ? -17.281 29.672 -1.927 1 74.5 209 ILE B C 1
ATOM 5856 O O . ILE B 1 209 ? -17.328 29.375 -3.121 1 74.5 209 ILE B O 1
ATOM 5860 N N . PRO B 1 210 ? -18.297 30.062 -1.266 1 70.44 210 PRO B N 1
ATOM 5861 C CA . PRO B 1 210 ? -19.547 30.234 -2.004 1 70.44 210 PRO B CA 1
ATOM 5862 C C . PRO B 1 210 ? -19.438 31.266 -3.125 1 70.44 210 PRO B C 1
ATOM 5864 O O . PRO B 1 210 ? -18.703 32.25 -2.986 1 70.44 210 PRO B O 1
ATOM 5867 N N . PRO B 1 211 ? -19.812 31.016 -4.387 1 65.5 211 PRO B N 1
ATOM 5868 C CA . PRO B 1 211 ? -19.656 31.859 -5.566 1 65.5 211 PRO B CA 1
ATOM 5869 C C . PRO B 1 211 ? -19.984 33.312 -5.293 1 65.5 211 PRO B C 1
ATOM 5871 O O . PRO B 1 211 ? -19.359 34.219 -5.859 1 65.5 211 PRO B O 1
ATOM 5874 N N . ASN B 1 212 ? -21 33.656 -4.465 1 60.91 212 ASN B N 1
ATOM 5875 C CA . ASN B 1 212 ? -21.453 35.031 -4.277 1 60.91 212 ASN B CA 1
ATOM 5876 C C . ASN B 1 212 ? -20.844 35.656 -3.031 1 60.91 212 ASN B C 1
ATOM 5878 O O . ASN B 1 212 ? -21.344 36.656 -2.516 1 60.91 212 ASN B O 1
ATOM 5882 N N . CYS B 1 213 ? -19.797 35 -2.703 1 57.34 213 CYS B N 1
ATOM 5883 C CA . CYS B 1 213 ? -19.234 35.562 -1.476 1 57.34 213 CYS B CA 1
ATOM 5884 C C . CYS B 1 213 ? -18.109 36.531 -1.784 1 57.34 213 CYS B C 1
ATOM 5886 O O . CYS B 1 213 ? -17.109 36.156 -2.416 1 57.34 213 CYS B O 1
ATOM 5888 N N . ASN B 1 214 ? -18.438 37.75 -2.01 1 55.28 214 ASN B N 1
ATOM 5889 C CA . ASN B 1 214 ? -17.438 38.812 -2.213 1 55.28 214 ASN B CA 1
ATOM 5890 C C . ASN B 1 214 ? -16.406 38.812 -1.095 1 55.28 214 ASN B C 1
ATOM 5892 O O . ASN B 1 214 ? -15.414 39.562 -1.175 1 55.28 214 ASN B O 1
ATOM 5896 N N . PHE B 1 215 ? -16.703 38.156 0.048 1 54.44 215 PHE B N 1
ATOM 5897 C CA . PHE B 1 215 ? -15.977 38.375 1.289 1 54.44 215 PHE B CA 1
ATOM 5898 C C . PHE B 1 215 ? -15.055 37.188 1.589 1 54.44 215 PHE B C 1
ATOM 5900 O O . PHE B 1 215 ? -15.461 36.031 1.505 1 54.44 215 PHE B O 1
ATOM 5907 N N . ILE B 1 216 ? -13.742 37.531 1.618 1 59.31 216 ILE B N 1
ATOM 5908 C CA . ILE B 1 216 ? -12.922 36.438 2.115 1 59.31 216 ILE B CA 1
ATOM 5909 C C . ILE B 1 216 ? -12.68 36.594 3.611 1 59.31 216 ILE B C 1
ATOM 5911 O O . ILE B 1 216 ? -11.992 37.531 4.031 1 59.31 216 ILE B O 1
ATOM 5915 N N . PRO B 1 217 ? -13.375 35.844 4.594 1 63.22 217 PRO B N 1
ATOM 5916 C CA . PRO B 1 217 ? -13.461 36 6.047 1 63.22 217 PRO B CA 1
ATOM 5917 C C . PRO B 1 217 ? -12.102 35.844 6.738 1 63.22 217 PRO B C 1
ATOM 5919 O O . PRO B 1 217 ? -11.977 36.156 7.926 1 63.22 217 PRO B O 1
ATOM 5922 N N . PHE B 1 218 ? -10.859 35.938 6.07 1 80 218 PHE B N 1
ATOM 5923 C CA . PHE B 1 218 ? -9.664 35.562 6.809 1 80 218 PHE B CA 1
ATOM 5924 C C . PHE B 1 218 ? -8.5 36.5 6.496 1 80 218 PHE B C 1
ATOM 5926 O O . PHE B 1 218 ? -7.402 36.062 6.168 1 80 218 PHE B O 1
ATOM 5933 N N . LYS B 1 219 ? -8.75 37.75 6.77 1 78.75 219 LYS B N 1
ATOM 5934 C CA . LYS B 1 219 ? -7.719 38.719 6.477 1 78.75 219 LYS B CA 1
ATOM 5935 C C . LYS B 1 219 ? -6.543 38.594 7.441 1 78.75 219 LYS B C 1
ATOM 5937 O O . LYS B 1 219 ? -5.406 38.938 7.094 1 78.75 219 LYS B O 1
ATOM 5942 N N . ASN B 1 220 ? -6.781 38.062 8.625 1 86.62 220 ASN B N 1
ATOM 5943 C CA . ASN B 1 220 ? -5.75 38 9.656 1 86.62 220 ASN B CA 1
ATOM 5944 C C . ASN B 1 220 ? -5.117 36.594 9.734 1 86.62 220 ASN B C 1
ATOM 5946 O O . ASN B 1 220 ? -4.277 36.344 10.602 1 86.62 220 ASN B O 1
ATOM 5950 N N . LEU B 1 221 ? -5.422 35.781 8.867 1 92.31 221 LEU B N 1
ATOM 5951 C CA . LEU B 1 221 ? -4.918 34.406 8.914 1 92.31 221 LEU B CA 1
ATOM 5952 C C . LEU B 1 221 ? -3.445 34.375 8.523 1 92.31 221 LEU B C 1
ATOM 5954 O O . LEU B 1 221 ? -3.074 34.781 7.426 1 92.31 221 LEU B O 1
ATOM 5958 N N . SER B 1 222 ? -2.598 33.844 9.461 1 95.69 222 SER B N 1
ATOM 5959 C CA . SER B 1 222 ? -1.162 33.781 9.203 1 95.69 222 SER B CA 1
ATOM 5960 C C . SER B 1 222 ? -0.707 32.344 8.93 1 95.69 222 SER B C 1
ATOM 5962 O O . SER B 1 222 ? 0.351 32.125 8.336 1 95.69 222 SER B O 1
ATOM 5964 N N . PHE B 1 223 ? -1.43 31.406 9.438 1 97.25 223 PHE B N 1
ATOM 5965 C CA . PHE B 1 223 ? -1.083 30 9.258 1 97.25 223 PHE B CA 1
ATOM 5966 C C . PHE B 1 223 ? -2.283 29.219 8.75 1 97.25 223 PHE B C 1
ATOM 5968 O O . PHE B 1 223 ? -3.365 29.266 9.336 1 97.25 223 PHE B O 1
ATOM 5975 N N . LEU B 1 224 ? -2.102 28.453 7.672 1 96.31 224 LEU B N 1
ATOM 5976 C CA . LEU B 1 224 ? -3.137 27.578 7.121 1 96.31 224 LEU B CA 1
ATOM 5977 C C . LEU B 1 224 ? -2.568 26.203 6.789 1 96.31 224 LEU B C 1
ATOM 5979 O O . LEU B 1 224 ? -1.568 26.109 6.078 1 96.31 224 LEU B O 1
ATOM 5983 N N . SER B 1 225 ? -3.086 25.203 7.355 1 97.44 225 SER B N 1
ATOM 5984 C CA . SER B 1 225 ? -2.73 23.828 7.027 1 97.44 225 SER B CA 1
ATOM 5985 C C . SER B 1 225 ? -3.951 23.031 6.578 1 97.44 225 SER B C 1
ATOM 5987 O O . SER B 1 225 ? -4.922 22.906 7.324 1 97.44 225 SER B O 1
ATOM 5989 N N . LEU B 1 226 ? -3.885 22.625 5.395 1 96.5 226 LEU B N 1
ATOM 5990 C CA . LEU B 1 226 ? -4.941 21.781 4.824 1 96.5 226 LEU B CA 1
ATOM 5991 C C . LEU B 1 226 ? -4.426 20.375 4.535 1 96.5 226 LEU B C 1
ATOM 5993 O O . LEU B 1 226 ? -3.488 20.203 3.754 1 96.5 226 LEU B O 1
ATOM 5997 N N . ILE B 1 227 ? -5.055 19.406 5.121 1 95.31 227 ILE B N 1
ATOM 5998 C CA . ILE B 1 227 ? -4.637 18.031 4.949 1 95.31 227 ILE B CA 1
ATOM 5999 C C . ILE B 1 227 ? -5.809 17.188 4.43 1 95.31 227 ILE B C 1
ATOM 6001 O O . ILE B 1 227 ? -6.828 17.062 5.109 1 95.31 227 ILE B O 1
ATOM 6005 N N . SER B 1 228 ? -5.715 16.625 3.246 1 92.19 228 SER B N 1
ATOM 6006 C CA . SER B 1 228 ? -6.754 15.805 2.633 1 92.19 228 SER B CA 1
ATOM 6007 C C . SER B 1 228 ? -8.055 16.578 2.479 1 92.19 228 SER B C 1
ATOM 6009 O O . SER B 1 228 ? -9.125 16.094 2.854 1 92.19 228 SER B O 1
ATOM 6011 N N . VAL B 1 229 ? -7.906 17.781 2.033 1 94.06 229 VAL B N 1
ATOM 6012 C CA . VAL B 1 229 ? -9.039 18.688 1.897 1 94.06 229 VAL B CA 1
ATOM 6013 C C . VAL B 1 229 ? -9.32 18.938 0.42 1 94.06 229 VAL B C 1
ATOM 6015 O O . VAL B 1 229 ? -8.391 19.031 -0.388 1 94.06 229 VAL B O 1
ATOM 6018 N N . LYS B 1 230 ? -10.594 19 0.111 1 91.5 230 LYS B N 1
ATOM 6019 C CA . LYS B 1 230 ? -10.992 19.531 -1.195 1 91.5 230 LYS B CA 1
ATOM 6020 C C . LYS B 1 230 ? -11.031 21.047 -1.187 1 91.5 230 LYS B C 1
ATOM 6022 O O . LYS B 1 230 ? -11.789 21.656 -0.42 1 91.5 230 LYS B O 1
ATOM 6027 N N . VAL B 1 231 ? -10.203 21.641 -1.945 1 90.06 231 VAL B N 1
ATOM 6028 C CA . VAL B 1 231 ? -10.109 23.094 -1.835 1 90.06 231 VAL B CA 1
ATOM 6029 C C . VAL B 1 231 ? -10.148 23.719 -3.227 1 90.06 231 VAL B C 1
ATOM 6031 O O . VAL B 1 231 ? -9.633 23.141 -4.188 1 90.06 231 VAL B O 1
ATOM 6034 N N . ASP B 1 232 ? -10.781 24.797 -3.229 1 79.44 232 ASP B N 1
ATOM 6035 C CA . ASP B 1 232 ? -10.773 25.656 -4.414 1 79.44 232 ASP B CA 1
ATOM 6036 C C . ASP B 1 232 ? -9.523 26.531 -4.453 1 79.44 232 ASP B C 1
ATOM 6038 O O . ASP B 1 232 ? -9.109 27.078 -3.434 1 79.44 232 ASP B O 1
ATOM 6042 N N . GLY B 1 233 ? -8.828 26.672 -5.543 1 74.88 233 GLY B N 1
ATOM 6043 C CA . GLY B 1 233 ? -7.633 27.484 -5.699 1 74.88 233 GLY B CA 1
ATOM 6044 C C . GLY B 1 233 ? -7.855 28.953 -5.387 1 74.88 233 GLY B C 1
ATOM 6045 O O . GLY B 1 233 ? -6.961 29.625 -4.883 1 74.88 233 GLY B O 1
ATOM 6046 N N . VAL B 1 234 ? -9.102 29.406 -5.52 1 74 234 VAL B N 1
ATOM 6047 C CA . VAL B 1 234 ? -9.461 30.797 -5.301 1 74 234 VAL B CA 1
ATOM 6048 C C . VAL B 1 234 ? -9.359 31.125 -3.812 1 74 234 VAL B C 1
ATOM 6050 O O . VAL B 1 234 ? -8.961 32.25 -3.441 1 74 234 VAL B O 1
ATOM 6053 N N . PHE B 1 235 ? -9.562 30.219 -3.086 1 80.81 235 PHE B N 1
ATOM 6054 C CA . PHE B 1 235 ? -9.492 30.406 -1.642 1 80.81 235 PHE B CA 1
ATOM 6055 C C . PHE B 1 235 ? -8.07 30.719 -1.197 1 80.81 235 PHE B C 1
ATOM 6057 O O . PHE B 1 235 ? -7.836 31.688 -0.483 1 80.81 235 PHE B O 1
ATOM 6064 N N . ILE B 1 236 ? -7.156 30.016 -1.688 1 82.75 236 ILE B N 1
ATOM 6065 C CA . ILE B 1 236 ? -5.762 30.172 -1.284 1 82.75 236 ILE B CA 1
ATOM 6066 C C . ILE B 1 236 ? -5.23 31.516 -1.746 1 82.75 236 ILE B C 1
ATOM 6068 O O . ILE B 1 236 ? -4.496 32.188 -1.016 1 82.75 236 ILE B O 1
ATOM 6072 N N . GLN B 1 237 ? -5.68 31.906 -2.84 1 80.31 237 GLN B N 1
ATOM 6073 C CA . GLN B 1 237 ? -5.207 33.156 -3.426 1 80.31 237 GLN B CA 1
ATOM 6074 C C . GLN B 1 237 ? -5.766 34.375 -2.672 1 80.31 237 GLN B C 1
ATOM 6076 O O . GLN B 1 237 ? -5.172 35.438 -2.695 1 80.31 237 GLN B O 1
ATOM 6081 N N . SER B 1 238 ? -6.863 34.188 -2.029 1 79.94 238 SER B N 1
ATOM 6082 C CA . SER B 1 238 ? -7.516 35.281 -1.329 1 79.94 238 SER B CA 1
ATOM 6083 C C . SER B 1 238 ? -6.84 35.562 0.008 1 79.94 238 SER B C 1
ATOM 6085 O O . SER B 1 238 ? -7.074 36.625 0.618 1 79.94 238 SER B O 1
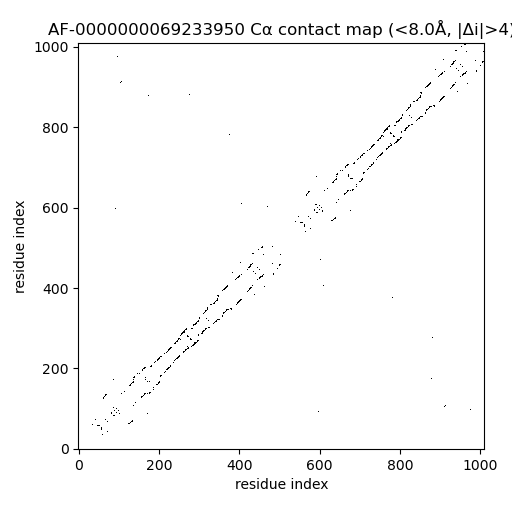ATOM 6087 N N . LEU B 1 239 ? -6.004 34.75 0.39 1 86.25 239 LEU B N 1
ATOM 6088 C CA . LEU B 1 239 ? -5.359 34.875 1.693 1 86.25 239 LEU B CA 1
ATOM 6089 C C . LEU B 1 239 ? -4.062 35.688 1.58 1 86.25 239 LEU B C 1
ATOM 6091 O O . LEU B 1 239 ? -2.982 35.094 1.457 1 86.25 239 LEU B O 1
ATOM 6095 N N . THR B 1 240 ? -4.141 36.906 1.779 1 83.75 240 THR B N 1
ATOM 6096 C CA . THR B 1 240 ? -3.047 37.812 1.445 1 83.75 240 THR B CA 1
ATOM 6097 C C . THR B 1 240 ? -2.057 37.938 2.602 1 83.75 240 THR B C 1
ATOM 6099 O O . THR B 1 240 ? -0.915 38.344 2.412 1 83.75 240 THR B O 1
ATOM 6102 N N . GLN B 1 241 ? -2.432 37.562 3.799 1 89.62 241 GLN B N 1
ATOM 6103 C CA . GLN B 1 241 ? -1.556 37.75 4.949 1 89.62 241 GLN B CA 1
ATOM 6104 C C . GLN B 1 241 ? -0.955 36.438 5.418 1 89.62 241 GLN B C 1
ATOM 6106 O O . GLN B 1 241 ? -0.34 36.375 6.484 1 89.62 241 GLN B O 1
ATOM 6111 N N . LEU B 1 242 ? -1.043 35.438 4.645 1 93.75 242 LEU B N 1
ATOM 6112 C CA . LEU B 1 242 ? -0.57 34.125 5.031 1 93.75 242 LEU B CA 1
ATOM 6113 C C . LEU B 1 242 ? 0.952 34.094 5.109 1 93.75 242 LEU B C 1
ATOM 6115 O O . LEU B 1 242 ? 1.634 34.562 4.199 1 93.75 242 LEU B O 1
ATOM 6119 N N . GLU B 1 243 ? 1.494 33.562 6.188 1 97.56 243 GLU B N 1
ATOM 6120 C CA . GLU B 1 243 ? 2.936 33.406 6.359 1 97.56 243 GLU B CA 1
ATOM 6121 C C . GLU B 1 243 ? 3.361 31.953 6.176 1 97.56 243 GLU B C 1
ATOM 6123 O O . GLU B 1 243 ? 4.496 31.672 5.785 1 97.56 243 GLU B O 1
ATOM 6128 N N . GLU B 1 244 ? 2.498 31.094 6.527 1 98.19 244 GLU B N 1
ATOM 6129 C CA . GLU B 1 244 ? 2.773 29.656 6.398 1 98.19 244 GLU B CA 1
ATOM 6130 C C . GLU B 1 244 ? 1.578 28.922 5.809 1 98.19 244 GLU B C 1
ATOM 6132 O O . GLU B 1 244 ? 0.45 29.078 6.281 1 98.19 244 GLU B O 1
ATOM 6137 N N . LEU B 1 245 ? 1.881 28.141 4.789 1 97.12 245 LEU B N 1
ATOM 6138 C CA . LEU B 1 245 ? 0.833 27.406 4.086 1 97.12 245 LEU B CA 1
ATOM 6139 C C . LEU B 1 245 ? 1.231 25.953 3.887 1 97.12 245 LEU B C 1
ATOM 6141 O O . LEU B 1 245 ? 2.311 25.672 3.363 1 97.12 245 LEU B O 1
ATOM 6145 N N . HIS B 1 246 ? 0.456 25.062 4.324 1 97.69 246 HIS B N 1
ATOM 6146 C CA . HIS B 1 246 ? 0.64 23.625 4.105 1 97.69 246 HIS B CA 1
ATOM 6147 C C . HIS B 1 246 ? -0.517 23.031 3.307 1 97.69 246 HIS B C 1
ATOM 6149 O O . HIS B 1 246 ? -1.672 23.109 3.734 1 97.69 246 HIS B O 1
ATOM 6155 N N . LEU B 1 247 ? -0.228 22.531 2.215 1 96.5 247 LEU B N 1
ATOM 6156 C CA . LEU B 1 247 ? -1.164 21.781 1.393 1 96.5 247 LEU B CA 1
ATOM 6157 C C . LEU B 1 247 ? -0.722 20.328 1.269 1 96.5 247 LEU B C 1
ATOM 6159 O O . LEU B 1 247 ? 0.177 20.016 0.485 1 96.5 247 LEU B O 1
ATOM 6163 N N . ILE B 1 248 ? -1.411 19.453 1.981 1 95.88 248 ILE B N 1
ATOM 6164 C CA . ILE B 1 248 ? -0.985 18.062 2.01 1 95.88 248 ILE B CA 1
ATOM 6165 C C . ILE B 1 248 ? -2.133 17.172 1.553 1 95.88 248 ILE B C 1
ATOM 6167 O O . ILE B 1 248 ? -3.199 17.156 2.168 1 95.88 248 ILE B O 1
ATOM 6171 N N . GLN B 1 249 ? -1.98 16.453 0.448 1 92.94 249 GLN B N 1
ATOM 6172 C CA . GLN B 1 249 ? -2.961 15.508 -0.08 1 92.94 249 GLN B CA 1
ATOM 6173 C C . GLN B 1 249 ? -4.297 16.188 -0.349 1 92.94 249 GLN B C 1
ATOM 6175 O O . GLN B 1 249 ? -5.352 15.672 0.017 1 92.94 249 GLN B O 1
ATOM 6180 N N . CYS B 1 250 ? -4.184 17.344 -0.868 1 94.38 250 CYS B N 1
ATOM 6181 C CA . CYS B 1 250 ? -5.398 18.109 -1.135 1 94.38 250 CYS B CA 1
ATOM 6182 C C . CYS B 1 250 ? -5.906 17.844 -2.547 1 94.38 250 CYS B C 1
ATOM 6184 O O . CYS B 1 250 ? -5.117 17.609 -3.463 1 94.38 250 CYS B O 1
ATOM 6186 N N . GLU B 1 251 ? -7.207 17.828 -2.666 1 92.19 251 GLU B N 1
ATOM 6187 C CA . GLU B 1 251 ? -7.855 17.797 -3.975 1 92.19 251 GLU B CA 1
ATOM 6188 C C . GLU B 1 251 ? -8.039 19.203 -4.531 1 92.19 251 GLU B C 1
ATOM 6190 O O . GLU B 1 251 ? -8.719 20.031 -3.926 1 92.19 251 GLU B O 1
ATOM 6195 N N . LEU B 1 252 ? -7.453 19.438 -5.672 1 92.5 252 LEU B N 1
ATOM 6196 C CA . LEU B 1 252 ? -7.523 20.75 -6.289 1 92.5 252 LEU B CA 1
ATOM 6197 C C . LEU B 1 252 ? -8.328 20.703 -7.586 1 92.5 252 LEU B C 1
ATOM 6199 O O . LEU B 1 252 ? -8.656 19.625 -8.078 1 92.5 252 LEU B O 1
ATOM 6203 N N . LYS B 1 253 ? -8.688 21.859 -8.109 1 88.31 253 LYS B N 1
ATOM 6204 C CA . LYS B 1 253 ? -9.516 21.938 -9.312 1 88.31 253 LYS B CA 1
ATOM 6205 C C . LYS B 1 253 ? -8.656 22.062 -10.562 1 88.31 253 LYS B C 1
ATOM 6207 O O . LYS B 1 253 ? -9.172 22 -11.68 1 88.31 253 LYS B O 1
ATOM 6212 N N . SER B 1 254 ? -7.398 22.25 -10.32 1 88.69 254 SER B N 1
ATOM 6213 C CA . SER B 1 254 ? -6.488 22.406 -11.445 1 88.69 254 SER B CA 1
ATOM 6214 C C . SER B 1 254 ? -5.273 21.5 -11.305 1 88.69 254 SER B C 1
ATOM 6216 O O . SER B 1 254 ? -4.855 21.188 -10.188 1 88.69 254 SER B O 1
ATOM 6218 N N . LEU B 1 255 ? -4.73 21.156 -12.516 1 89.06 255 LEU B N 1
ATOM 6219 C CA . LEU B 1 255 ? -3.557 20.297 -12.547 1 89.06 255 LEU B CA 1
ATOM 6220 C C . LEU B 1 255 ? -2.299 21.078 -12.188 1 89.06 255 LEU B C 1
ATOM 6222 O O . LEU B 1 255 ? -1.267 20.484 -11.859 1 89.06 255 LEU B O 1
ATOM 6226 N N . THR B 1 256 ? -2.439 22.359 -12.32 1 90.19 256 THR B N 1
ATOM 6227 C CA . THR B 1 256 ? -1.282 23.203 -12.047 1 90.19 256 THR B CA 1
ATOM 6228 C C . THR B 1 256 ? -1.57 24.156 -10.883 1 90.19 256 THR B C 1
ATOM 6230 O O . THR B 1 256 ? -2.691 24.641 -10.742 1 90.19 256 THR B O 1
ATOM 6233 N N . LEU B 1 257 ? -0.592 24.328 -10.109 1 91.38 257 LEU B N 1
ATOM 6234 C CA . LEU B 1 257 ? -0.698 25.219 -8.961 1 91.38 257 LEU B CA 1
ATOM 6235 C C . LEU B 1 257 ? 0.265 26.406 -9.094 1 91.38 257 LEU B C 1
ATOM 6237 O O . LEU B 1 257 ? 1.455 26.203 -9.359 1 91.38 257 LEU B O 1
ATOM 6241 N N . LYS B 1 258 ? -0.308 27.578 -9.086 1 92.69 258 LYS B N 1
ATOM 6242 C CA . LYS B 1 258 ? 0.453 28.828 -9.039 1 92.69 258 LYS B CA 1
ATOM 6243 C C . LYS B 1 258 ? 0.208 29.578 -7.73 1 92.69 258 LYS B C 1
ATOM 6245 O O . LYS B 1 258 ? -0.941 29.797 -7.344 1 92.69 258 LYS B O 1
ATOM 6250 N N . ILE B 1 259 ? 1.249 29.938 -7.078 1 93.31 259 ILE B N 1
ATOM 6251 C CA . ILE B 1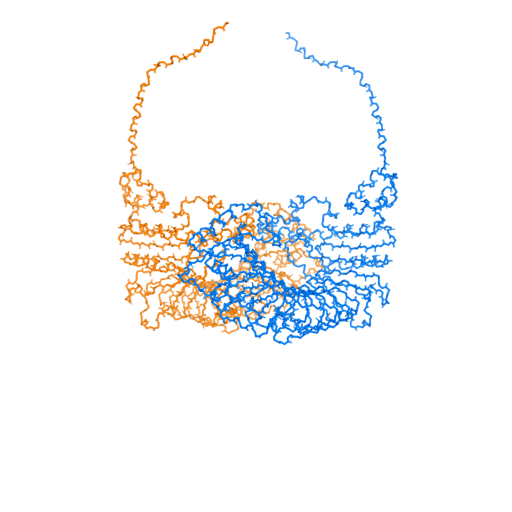 259 ? 1.109 30.641 -5.809 1 93.31 259 ILE B CA 1
ATOM 6252 C C . ILE B 1 259 ? 1.825 31.984 -5.887 1 93.31 259 ILE B C 1
ATOM 6254 O O . ILE B 1 259 ? 3.016 32.062 -6.203 1 93.31 259 ILE B O 1
ATOM 6258 N N . VAL B 1 260 ? 1.032 33.031 -5.691 1 93.94 260 VAL B N 1
ATOM 6259 C CA . VAL B 1 260 ? 1.556 34.375 -5.637 1 93.94 260 VAL B CA 1
ATOM 6260 C C . VAL B 1 260 ? 1.245 35 -4.277 1 93.94 260 VAL B C 1
ATOM 6262 O O . VAL B 1 260 ? 0.081 35.094 -3.881 1 93.94 260 VAL B O 1
ATOM 6265 N N . SER B 1 261 ? 2.332 35.312 -3.539 1 94.19 261 SER B N 1
ATOM 6266 C CA . SER B 1 261 ? 2.131 35.875 -2.219 1 94.19 261 SER B CA 1
ATOM 6267 C C . SER B 1 261 ? 3.316 36.75 -1.818 1 94.19 261 SER B C 1
ATOM 6269 O O . SER B 1 261 ? 4.469 36.406 -2.07 1 94.19 261 SER B O 1
ATOM 6271 N N . SER B 1 262 ? 2.98 37.844 -1.22 1 93.56 262 SER B N 1
ATOM 6272 C CA . SER B 1 262 ? 4.027 38.75 -0.746 1 93.56 262 SER B CA 1
ATOM 6273 C C . SER B 1 262 ? 4.355 38.5 0.721 1 93.56 262 SER B C 1
ATOM 6275 O O . SER B 1 262 ? 5.352 39 1.239 1 93.56 262 SER B O 1
ATOM 6277 N N . SER B 1 263 ? 3.588 37.656 1.33 1 95.12 263 SER B N 1
ATOM 6278 C CA . SER B 1 263 ? 3.75 37.5 2.771 1 95.12 263 SER B CA 1
ATOM 6279 C C . SER B 1 263 ? 4.203 36.094 3.125 1 95.12 263 SER B C 1
ATOM 6281 O O . SER B 1 263 ? 4.703 35.844 4.227 1 95.12 263 SER B O 1
ATOM 6283 N N . LEU B 1 264 ? 4.148 35.156 2.248 1 96.88 264 LEU B N 1
ATOM 6284 C CA . LEU B 1 264 ? 4.402 33.75 2.51 1 96.88 264 LEU B CA 1
ATOM 6285 C C . LEU B 1 264 ? 5.875 33.531 2.822 1 96.88 264 LEU B C 1
ATOM 6287 O O . LEU B 1 264 ? 6.75 33.969 2.084 1 96.88 264 LEU B O 1
ATOM 6291 N N . ARG B 1 265 ? 6.152 32.781 3.926 1 98.25 265 ARG B N 1
ATOM 6292 C CA . ARG B 1 265 ? 7.523 32.5 4.355 1 98.25 265 ARG B CA 1
ATOM 6293 C C . ARG B 1 265 ? 7.828 31.016 4.309 1 98.25 265 ARG B C 1
ATOM 6295 O O . ARG B 1 265 ? 8.969 30.609 4.074 1 98.25 265 ARG B O 1
ATOM 6302 N N . HIS B 1 266 ? 6.867 30.234 4.582 1 98.5 266 HIS B N 1
ATOM 6303 C CA . HIS B 1 266 ? 7.02 28.797 4.598 1 98.5 266 HIS B CA 1
ATOM 6304 C C . HIS B 1 266 ? 5.918 28.109 3.791 1 98.5 266 HIS B C 1
ATOM 6306 O O . HIS B 1 266 ? 4.734 28.391 3.992 1 98.5 266 HIS B O 1
ATOM 6312 N N . LEU B 1 267 ? 6.328 27.203 2.904 1 97.94 267 LEU B N 1
ATOM 6313 C CA . LEU B 1 267 ? 5.363 26.547 2.035 1 97.94 267 LEU B CA 1
ATOM 6314 C C . LEU B 1 267 ? 5.605 25.047 2.006 1 97.94 267 LEU B C 1
ATOM 6316 O O . LEU B 1 267 ? 6.742 24.594 1.849 1 97.94 267 LEU B O 1
ATOM 6320 N N . LYS B 1 268 ? 4.625 24.359 2.266 1 97.75 268 LYS B N 1
ATOM 6321 C CA . LYS B 1 268 ? 4.648 22.906 2.098 1 97.75 268 LYS B CA 1
ATOM 6322 C C . LYS B 1 268 ? 3.555 22.438 1.141 1 97.75 268 LYS B C 1
ATOM 6324 O O . LYS B 1 268 ? 2.379 22.766 1.33 1 97.75 268 LYS B O 1
ATOM 6329 N N . VAL B 1 269 ? 3.885 21.766 0.127 1 96.06 269 VAL B N 1
ATOM 6330 C CA . VAL B 1 269 ? 2.951 21.203 -0.836 1 96.06 269 VAL B CA 1
ATOM 6331 C C . VAL B 1 269 ? 3.318 19.75 -1.11 1 96.06 269 VAL B C 1
ATOM 6333 O O . VAL B 1 269 ? 4.422 19.453 -1.575 1 96.06 269 VAL B O 1
ATOM 6336 N N . SER B 1 270 ? 2.369 18.875 -0.768 1 94.31 270 SER B N 1
ATOM 6337 C CA . SER B 1 270 ? 2.721 17.469 -0.975 1 94.31 270 SER B CA 1
ATOM 6338 C C . SER B 1 270 ? 1.504 16.656 -1.386 1 94.31 270 SER B C 1
ATOM 6340 O O . SER B 1 270 ? 0.422 16.812 -0.814 1 94.31 270 SER B O 1
ATOM 6342 N N . LEU B 1 271 ? 1.627 15.836 -2.434 1 92.06 271 LEU B N 1
ATOM 6343 C CA . LEU B 1 271 ? 0.697 14.789 -2.842 1 92.06 271 LEU B CA 1
ATOM 6344 C C . LEU B 1 271 ? -0.677 15.375 -3.152 1 92.06 271 LEU B C 1
ATOM 6346 O O . LEU B 1 271 ? -1.7 14.781 -2.795 1 92.06 271 LEU B O 1
ATOM 6350 N N . CYS B 1 272 ? -0.7 16.531 -3.617 1 93.25 272 CYS B N 1
ATOM 6351 C CA . CYS B 1 272 ? -1.966 17.109 -4.055 1 93.25 272 CYS B CA 1
ATOM 6352 C C . CYS B 1 272 ? -2.4 16.516 -5.395 1 93.25 272 CYS B C 1
ATOM 6354 O O . CYS B 1 272 ? -1.563 16.078 -6.18 1 93.25 272 CYS B O 1
ATOM 6356 N N . TYR B 1 273 ? -3.744 16.5 -5.648 1 91.88 273 TYR B N 1
ATOM 6357 C CA . TYR B 1 273 ? -4.223 15.805 -6.832 1 91.88 273 TYR B CA 1
ATOM 6358 C C . TYR B 1 273 ? -5.504 16.438 -7.363 1 91.88 273 TYR B C 1
ATOM 6360 O O . TYR B 1 273 ? -6.098 17.297 -6.699 1 91.88 273 TYR B O 1
ATOM 6368 N N . LEU B 1 274 ? -5.742 16.141 -8.547 1 91.69 274 LEU B N 1
ATOM 6369 C CA . LEU B 1 274 ? -7.016 16.438 -9.203 1 91.69 274 LEU B CA 1
ATOM 6370 C C . LEU B 1 274 ? -7.77 15.156 -9.523 1 91.69 274 LEU B C 1
ATOM 6372 O O . LEU B 1 274 ? -7.176 14.18 -9.977 1 91.69 274 LEU B O 1
ATOM 6376 N N . LEU B 1 275 ? -9.016 15.172 -9.203 1 84.38 275 LEU B N 1
ATOM 6377 C CA . LEU B 1 275 ? -9.828 13.992 -9.484 1 84.38 275 LEU B CA 1
ATOM 6378 C C . LEU B 1 275 ? -10.422 14.062 -10.883 1 84.38 275 LEU B C 1
ATOM 6380 O O . LEU B 1 275 ? -11.109 15.031 -11.219 1 84.38 275 LEU B O 1
ATOM 6384 N N . TYR B 1 276 ? -10.023 13.188 -11.648 1 79.5 276 TYR B N 1
ATOM 6385 C CA . TYR B 1 276 ? -10.602 12.984 -12.969 1 79.5 276 TYR B CA 1
ATOM 6386 C C . TYR B 1 276 ? -11.375 11.664 -13.023 1 79.5 276 TYR B C 1
ATOM 6388 O O . TYR B 1 276 ? -10.789 10.602 -13.242 1 79.5 276 TYR B O 1
ATOM 6396 N N . GLY B 1 277 ? -12.664 11.859 -12.961 1 68.56 277 GLY B N 1
ATOM 6397 C CA . GLY B 1 277 ? -13.422 10.625 -12.836 1 68.56 277 GLY B CA 1
ATOM 6398 C C . GLY B 1 277 ? -13.031 9.805 -11.617 1 68.56 277 GLY B C 1
ATOM 6399 O O . GLY B 1 277 ? -13.078 10.305 -10.492 1 68.56 277 GLY B O 1
ATOM 6400 N N . ASN B 1 278 ? -12.539 8.555 -11.805 1 67.06 278 ASN B N 1
ATOM 6401 C CA . ASN B 1 278 ? -12.125 7.688 -10.703 1 67.06 278 ASN B CA 1
ATOM 6402 C C . ASN B 1 278 ? -10.609 7.617 -10.578 1 67.06 278 ASN B C 1
ATOM 6404 O O . ASN B 1 278 ? -10.078 6.785 -9.844 1 67.06 278 ASN B O 1
ATOM 6408 N N . PHE B 1 279 ? -9.984 8.641 -11.25 1 74.12 279 PHE B N 1
ATOM 6409 C CA . PHE B 1 279 ? -8.523 8.641 -11.234 1 74.12 279 PHE B CA 1
ATOM 6410 C C . PHE B 1 279 ? -7.992 9.914 -10.586 1 74.12 279 PHE B C 1
ATOM 6412 O O . PHE B 1 279 ? -8.57 10.992 -10.75 1 74.12 279 PHE B O 1
ATOM 6419 N N . GLN B 1 280 ? -6.934 9.734 -9.883 1 83.62 280 GLN B N 1
ATOM 6420 C CA . GLN B 1 280 ? -6.227 10.867 -9.289 1 83.62 280 GLN B CA 1
ATOM 6421 C C . GLN B 1 280 ? -4.996 11.242 -10.109 1 83.62 280 GLN B C 1
ATOM 6423 O O . GLN B 1 280 ? -4.199 10.375 -10.469 1 83.62 280 GLN B O 1
ATOM 6428 N N . LYS B 1 281 ? -5.004 12.414 -10.492 1 87.88 281 LYS B N 1
ATOM 6429 C CA . LYS B 1 281 ? -3.818 12.93 -11.172 1 87.88 281 LYS B CA 1
ATOM 6430 C C . LYS B 1 281 ? -3.053 13.898 -10.281 1 87.88 281 LYS B C 1
ATOM 6432 O O . LYS B 1 281 ? -3.652 14.773 -9.656 1 87.88 281 LYS B O 1
ATOM 6437 N N . ASP B 1 282 ? -1.762 13.742 -10.266 1 88.62 282 ASP B N 1
ATOM 6438 C CA . ASP B 1 282 ? -0.938 14.57 -9.391 1 88.62 282 ASP B CA 1
ATOM 6439 C C . ASP B 1 282 ? -0.942 16.031 -9.859 1 88.62 282 ASP B C 1
ATOM 6441 O O . ASP B 1 282 ? -0.849 16.297 -11.062 1 88.62 282 ASP B O 1
ATOM 6445 N N . VAL B 1 283 ? -1.108 16.891 -8.938 1 90.44 283 VAL B N 1
ATOM 6446 C CA . VAL B 1 283 ? -1 18.328 -9.195 1 90.44 283 VAL B CA 1
ATOM 6447 C C . VAL B 1 283 ? 0.451 18.766 -9.031 1 90.44 283 VAL B C 1
ATOM 6449 O O . VAL B 1 283 ? 1.123 18.375 -8.07 1 90.44 283 VAL B O 1
ATOM 6452 N N . ASN B 1 284 ? 0.893 19.594 -10.016 1 90.56 284 ASN B N 1
ATOM 6453 C CA . ASN B 1 284 ? 2.283 20.031 -9.977 1 90.56 284 ASN B CA 1
ATOM 6454 C C . ASN B 1 284 ? 2.387 21.531 -9.688 1 90.56 284 ASN B C 1
ATOM 6456 O O . ASN B 1 284 ? 1.592 22.328 -10.195 1 90.56 284 ASN B O 1
ATOM 6460 N N . LEU B 1 285 ? 3.258 21.828 -8.844 1 91.88 285 LEU B N 1
ATOM 6461 C CA . LEU B 1 285 ? 3.617 23.219 -8.633 1 91.88 285 LEU B CA 1
ATOM 6462 C C . LEU B 1 285 ? 4.426 23.766 -9.812 1 91.88 285 LEU B C 1
ATOM 6464 O O . LEU B 1 285 ? 5.523 23.281 -10.086 1 91.88 285 LEU B O 1
ATOM 6468 N N . ILE B 1 286 ? 3.887 24.812 -10.531 1 92.06 286 ILE B N 1
ATOM 6469 C CA . ILE B 1 286 ? 4.531 25.266 -11.758 1 92.06 286 ILE B CA 1
ATOM 6470 C C . ILE B 1 286 ? 5.203 26.609 -11.531 1 92.06 286 ILE B C 1
ATOM 6472 O O . ILE B 1 286 ? 6.219 26.922 -12.148 1 92.06 286 ILE B O 1
ATOM 6476 N N . SER B 1 287 ? 4.555 27.375 -10.711 1 93.94 287 SER B N 1
ATOM 6477 C CA . SER B 1 287 ? 5.102 28.719 -10.523 1 93.94 287 SER B CA 1
ATOM 6478 C C . SER B 1 287 ? 4.961 29.172 -9.07 1 93.94 287 SER B C 1
ATOM 6480 O O . SER B 1 287 ? 3.934 28.922 -8.438 1 93.94 287 SER B O 1
ATOM 6482 N N . LEU B 1 288 ? 5.988 29.766 -8.594 1 95.38 288 LEU B N 1
ATOM 6483 C CA . LEU B 1 288 ? 6.02 30.406 -7.281 1 95.38 288 LEU B CA 1
ATOM 6484 C C . LEU B 1 288 ? 6.531 31.828 -7.387 1 95.38 288 LEU B C 1
ATOM 6486 O O . LEU B 1 288 ? 7.633 32.062 -7.887 1 95.38 288 LEU B O 1
ATOM 6490 N N . ASP B 1 289 ? 5.68 32.75 -7.078 1 96.5 289 ASP B N 1
ATOM 6491 C CA . ASP B 1 289 ? 6.078 34.156 -6.941 1 96.5 289 ASP B CA 1
ATOM 6492 C C . ASP B 1 289 ? 5.91 34.656 -5.504 1 96.5 289 ASP B C 1
ATOM 6494 O O . ASP B 1 289 ? 4.902 35.281 -5.168 1 96.5 289 ASP B O 1
ATOM 6498 N N . CYS B 1 290 ? 6.879 34.344 -4.688 1 96.56 290 CYS B N 1
ATOM 6499 C CA . CYS B 1 290 ? 6.863 34.625 -3.256 1 96.56 290 CYS B CA 1
ATOM 6500 C C . CYS B 1 290 ? 8.188 35.25 -2.809 1 96.56 290 CYS B C 1
ATOM 6502 O O . CYS B 1 290 ? 9.125 34.5 -2.473 1 96.56 290 CYS B O 1
ATOM 6504 N N . LEU B 1 291 ? 8.211 36.469 -2.658 1 96.06 291 LEU B N 1
ATOM 6505 C CA . LEU B 1 291 ? 9.453 37.219 -2.457 1 96.06 291 LEU B CA 1
ATOM 6506 C C . LEU B 1 291 ? 10.016 36.969 -1.064 1 96.06 291 LEU B C 1
ATOM 6508 O O . LEU B 1 291 ? 11.234 37.031 -0.863 1 96.06 291 LEU B O 1
ATOM 6512 N N . LYS B 1 292 ? 9.18 36.562 -0.132 1 97 292 LYS B N 1
ATOM 6513 C CA . LYS B 1 292 ? 9.641 36.438 1.246 1 97 292 LYS B CA 1
ATOM 6514 C C . LYS B 1 292 ? 9.789 34.969 1.626 1 97 292 LYS B C 1
ATOM 6516 O O . LYS B 1 292 ? 10.109 34.625 2.773 1 97 292 LYS B O 1
ATOM 6521 N N . LEU B 1 293 ? 9.633 34.094 0.691 1 98.06 293 LEU B N 1
ATOM 6522 C CA . LEU B 1 293 ? 9.656 32.656 0.977 1 98.06 293 LEU B CA 1
ATOM 6523 C C . LEU B 1 293 ? 11.047 32.219 1.428 1 98.06 293 LEU B C 1
ATOM 6525 O O . LEU B 1 293 ? 12.039 32.5 0.75 1 98.06 293 LEU B O 1
ATOM 6529 N N . ILE B 1 294 ? 11.062 31.516 2.561 1 98.38 294 ILE B N 1
ATOM 6530 C CA . ILE B 1 294 ? 12.328 31.094 3.152 1 98.38 294 ILE B CA 1
ATOM 6531 C C . ILE B 1 294 ? 12.492 29.578 3.02 1 98.38 294 ILE B C 1
ATOM 6533 O O . ILE B 1 294 ? 13.594 29.094 2.803 1 98.38 294 ILE B O 1
ATOM 6537 N N . SER B 1 295 ? 11.414 28.906 3.135 1 98.38 295 SER B N 1
ATOM 6538 C CA . SER B 1 295 ? 11.508 27.453 3.09 1 98.38 295 SER B CA 1
ATOM 6539 C C . SER B 1 295 ? 10.398 26.859 2.225 1 98.38 295 SER B C 1
ATOM 6541 O O . SER B 1 295 ? 9.273 27.359 2.209 1 98.38 295 SER B O 1
ATOM 6543 N N . LEU B 1 296 ? 10.773 25.719 1.564 1 97.94 296 LEU B N 1
ATOM 6544 C CA . LEU B 1 296 ? 9.844 25 0.699 1 97.94 296 LEU B CA 1
ATOM 6545 C C . LEU B 1 296 ? 9.961 23.5 0.909 1 97.94 296 LEU B C 1
ATOM 6547 O O . LEU B 1 296 ? 11.062 22.938 0.855 1 97.94 296 LEU B O 1
ATOM 6551 N N . ASP B 1 297 ? 8.93 22.875 1.239 1 97.38 297 ASP B N 1
ATOM 6552 C CA . ASP B 1 297 ? 8.781 21.422 1.249 1 97.38 297 ASP B CA 1
ATOM 6553 C C . ASP B 1 297 ? 7.836 20.969 0.143 1 97.38 297 ASP B C 1
ATOM 6555 O O . ASP B 1 297 ? 6.629 21.188 0.215 1 97.38 297 ASP B O 1
ATOM 6559 N N . TYR B 1 298 ? 8.422 20.375 -0.799 1 95.5 298 TYR B N 1
ATOM 6560 C CA . TYR B 1 298 ? 7.629 20.062 -1.984 1 95.5 298 TYR B CA 1
ATOM 6561 C C . TYR B 1 298 ? 7.707 18.578 -2.311 1 95.5 298 TYR B C 1
ATOM 6563 O O . TYR B 1 298 ? 8.789 18.047 -2.555 1 95.5 298 TYR B O 1
ATOM 6571 N N . GLY B 1 299 ? 6.555 17.922 -2.242 1 91.5 299 GLY B N 1
ATOM 6572 C CA . GLY B 1 299 ? 6.438 16.516 -2.574 1 91.5 299 GLY B CA 1
ATOM 6573 C C . GLY B 1 299 ? 5.645 16.266 -3.846 1 91.5 299 GLY B C 1
ATOM 6574 O O . GLY B 1 299 ? 4.625 15.57 -3.822 1 91.5 299 GLY B O 1
ATOM 6575 N N . GLY B 1 300 ? 5.961 16.797 -4.977 1 86 300 GLY B N 1
ATOM 6576 C CA . GLY B 1 300 ? 5.375 16.578 -6.289 1 86 300 GLY B CA 1
ATOM 6577 C C . GLY B 1 300 ? 6.41 16.375 -7.379 1 86 300 GLY B C 1
ATOM 6578 O O . GLY B 1 300 ? 7.594 16.188 -7.086 1 86 300 GLY B O 1
ATOM 6579 N N . ARG B 1 301 ? 5.926 16.359 -8.555 1 86.19 301 ARG B N 1
ATOM 6580 C CA . ARG B 1 301 ? 6.797 16.141 -9.703 1 86.19 301 ARG B CA 1
ATOM 6581 C C . ARG B 1 301 ? 7.559 17.406 -10.062 1 86.19 301 ARG B C 1
ATOM 6583 O O . ARG B 1 301 ? 6.965 18.484 -10.172 1 86.19 301 ARG B O 1
ATOM 6590 N N . CYS B 1 302 ? 8.797 17.219 -10.211 1 88.62 302 CYS B N 1
ATOM 6591 C CA . CYS B 1 302 ? 9.602 18.328 -10.703 1 88.62 302 CYS B CA 1
ATOM 6592 C C . CYS B 1 302 ? 9.609 18.359 -12.227 1 88.62 302 CYS B C 1
ATOM 6594 O O . CYS B 1 302 ? 10.219 17.516 -12.875 1 88.62 302 CYS B O 1
ATOM 6596 N N . SER B 1 303 ? 8.953 19.359 -12.758 1 88.38 303 SER B N 1
ATOM 6597 C CA . SER B 1 303 ? 8.844 19.484 -14.211 1 88.38 303 SER B CA 1
ATOM 6598 C C . SER B 1 303 ? 9.82 20.531 -14.742 1 88.38 303 SER B C 1
ATOM 6600 O O . SER B 1 303 ? 10.328 21.359 -13.977 1 88.38 303 SER B O 1
ATOM 6602 N N . ALA B 1 304 ? 10.031 20.453 -16.047 1 87.5 304 ALA B N 1
ATOM 6603 C CA . ALA B 1 304 ? 10.969 21.359 -16.703 1 87.5 304 ALA B CA 1
ATOM 6604 C C . ALA B 1 304 ? 10.406 22.781 -16.766 1 87.5 304 ALA B C 1
ATOM 6606 O O . ALA B 1 304 ? 11.156 23.75 -16.891 1 87.5 304 ALA B O 1
ATOM 6607 N N . ASN B 1 305 ? 9.141 22.875 -16.609 1 89.56 305 ASN B N 1
ATOM 6608 C CA . ASN B 1 305 ? 8.5 24.172 -16.781 1 89.56 305 ASN B CA 1
ATOM 6609 C C . ASN B 1 305 ? 8.336 24.891 -15.445 1 89.56 305 ASN B C 1
ATOM 6611 O O . ASN B 1 305 ? 7.707 25.953 -15.383 1 89.56 305 ASN B O 1
ATOM 6615 N N . MET B 1 306 ? 8.922 24.453 -14.43 1 91.56 306 MET B N 1
ATOM 6616 C CA . MET B 1 306 ? 8.82 25.094 -13.125 1 91.56 306 MET B CA 1
ATOM 6617 C C . MET B 1 306 ? 9.602 26.406 -13.094 1 91.56 306 MET B C 1
ATOM 6619 O O . MET B 1 306 ? 10.742 26.453 -13.57 1 91.56 306 MET B O 1
ATOM 6623 N N . ASN B 1 307 ? 8.938 27.438 -12.562 1 93 307 ASN B N 1
ATOM 6624 C CA . ASN B 1 307 ? 9.555 28.75 -12.438 1 93 307 ASN B CA 1
ATOM 6625 C C . ASN B 1 307 ? 9.336 29.344 -11.047 1 93 307 ASN B C 1
ATOM 6627 O O . ASN B 1 307 ? 8.203 29.609 -10.648 1 93 307 ASN B O 1
ATOM 6631 N N . PHE B 1 308 ? 10.453 29.656 -10.367 1 95.25 308 PHE B N 1
ATOM 6632 C CA . PHE B 1 308 ? 10.367 30.156 -9 1 95.25 308 PHE B CA 1
ATOM 6633 C C . PHE B 1 308 ? 11.008 31.531 -8.883 1 95.25 308 PHE B C 1
ATOM 6635 O O . PHE B 1 308 ? 12.203 31.688 -9.148 1 95.25 308 PHE B O 1
ATOM 6642 N N . ASN B 1 309 ? 10.18 32.5 -8.609 1 96.69 309 ASN B N 1
ATOM 6643 C CA . ASN B 1 309 ? 10.672 33.781 -8.18 1 96.69 309 ASN B CA 1
ATOM 6644 C C . ASN B 1 309 ? 10.664 33.938 -6.66 1 96.69 309 ASN B C 1
ATOM 6646 O O . ASN B 1 309 ? 9.734 34.5 -6.09 1 96.69 309 ASN B O 1
ATOM 6650 N N . THR B 1 310 ? 11.688 33.406 -6.051 1 97.62 310 THR B N 1
ATOM 6651 C CA . THR B 1 310 ? 11.812 33.312 -4.602 1 97.62 310 THR B CA 1
ATOM 6652 C C . THR B 1 310 ? 13.234 33.656 -4.164 1 97.62 310 THR B C 1
ATOM 6654 O O . THR B 1 310 ? 13.984 32.781 -3.746 1 97.62 310 THR B O 1
ATOM 6657 N N . PRO B 1 311 ? 13.562 34.875 -4.188 1 96.56 311 PRO B N 1
ATOM 6658 C CA . PRO B 1 311 ? 14.961 35.281 -3.967 1 96.56 311 PRO B CA 1
ATOM 6659 C C . PRO B 1 311 ? 15.445 34.969 -2.557 1 96.56 311 PRO B C 1
ATOM 6661 O O . PRO B 1 311 ? 16.656 34.812 -2.332 1 96.56 311 PRO B O 1
ATOM 6664 N N . MET B 1 312 ? 14.547 34.75 -1.556 1 97.44 312 MET B N 1
ATOM 6665 C CA . MET B 1 312 ? 14.961 34.562 -0.17 1 97.44 312 MET B CA 1
ATOM 6666 C C . MET B 1 312 ? 14.953 33.062 0.19 1 97.44 312 MET B C 1
ATOM 6668 O O . MET B 1 312 ? 15.344 32.688 1.298 1 97.44 312 MET B O 1
ATOM 6672 N N . LEU B 1 313 ? 14.617 32.25 -0.741 1 97.75 313 LEU B N 1
ATOM 6673 C CA . LEU B 1 313 ? 14.492 30.812 -0.486 1 97.75 313 LEU B CA 1
ATOM 6674 C C . LEU B 1 313 ? 15.852 30.203 -0.133 1 97.75 313 LEU B C 1
ATOM 6676 O O . LEU B 1 313 ? 16.781 30.25 -0.937 1 97.75 313 LEU B O 1
ATOM 6680 N N . ASN B 1 314 ? 15.93 29.641 1.052 1 97.44 314 ASN B N 1
ATOM 6681 C CA . ASN B 1 314 ? 17.219 29.188 1.569 1 97.44 314 ASN B CA 1
ATOM 6682 C C . ASN B 1 314 ? 17.188 27.703 1.902 1 97.44 314 ASN B C 1
ATOM 6684 O O . ASN B 1 314 ? 18.234 27.047 1.946 1 97.44 314 ASN B O 1
ATOM 6688 N N . ASN B 1 315 ? 16.062 27.188 2.195 1 98.06 315 ASN B N 1
ATOM 6689 C CA . ASN B 1 315 ? 15.898 25.797 2.605 1 98.06 315 ASN B CA 1
ATOM 6690 C C . ASN B 1 315 ? 14.836 25.094 1.768 1 98.06 315 ASN B C 1
ATOM 6692 O O . ASN B 1 315 ? 13.688 25.516 1.723 1 98.06 315 ASN B O 1
ATOM 6696 N N . ILE B 1 316 ? 15.234 23.938 1.145 1 97.56 316 ILE B N 1
ATOM 6697 C CA . ILE B 1 316 ? 14.297 23.234 0.277 1 97.56 316 ILE B CA 1
ATOM 6698 C C . ILE B 1 316 ? 14.344 21.734 0.571 1 97.56 316 ILE B C 1
ATOM 6700 O O . ILE B 1 316 ? 15.422 21.172 0.775 1 97.56 316 ILE B O 1
ATOM 6704 N N . GLN B 1 317 ? 13.242 21.172 0.713 1 96.56 317 GLN B N 1
ATOM 6705 C CA . GLN B 1 317 ? 13.07 19.719 0.734 1 96.56 317 GLN B CA 1
ATOM 6706 C C . GLN B 1 317 ? 12.258 19.25 -0.466 1 96.56 317 GLN B C 1
ATOM 6708 O O . GLN B 1 317 ? 11.141 19.703 -0.686 1 96.56 317 GLN B O 1
ATOM 6713 N N . LEU B 1 318 ? 12.875 18.344 -1.185 1 94.25 318 LEU B N 1
ATOM 6714 C CA . LEU B 1 318 ? 12.211 17.828 -2.377 1 94.25 318 LEU B CA 1
ATOM 6715 C C . LEU B 1 318 ? 12.07 16.312 -2.309 1 94.25 318 LEU B C 1
ATOM 6717 O O . LEU B 1 318 ? 12.969 15.625 -1.808 1 94.25 318 LEU B O 1
ATOM 6721 N N . TYR B 1 319 ? 11 15.93 -2.805 1 87.38 319 TYR B N 1
ATOM 6722 C CA . TYR B 1 319 ? 10.766 14.508 -3.02 1 87.38 319 TYR B CA 1
ATOM 6723 C C . TYR B 1 319 ? 10.836 14.164 -4.504 1 87.38 319 TYR B C 1
ATOM 6725 O O . TYR B 1 319 ? 10.062 14.68 -5.305 1 87.38 319 TYR B O 1
ATOM 6733 N N . VAL B 1 320 ? 11.797 13.398 -4.891 1 76.62 320 VAL B N 1
ATOM 6734 C CA . VAL B 1 320 ? 12.047 13.133 -6.305 1 76.62 320 VAL B CA 1
ATOM 6735 C C . VAL B 1 320 ? 11.898 11.633 -6.578 1 76.62 320 VAL B C 1
ATOM 6737 O O . VAL B 1 320 ? 12.539 10.812 -5.922 1 76.62 320 VAL B O 1
ATOM 6740 N N . ILE B 1 321 ? 11.141 11.344 -7.57 1 66.31 321 ILE B N 1
ATOM 6741 C CA . ILE B 1 321 ? 10.758 9.953 -7.809 1 66.31 321 ILE B CA 1
ATOM 6742 C C . ILE B 1 321 ? 11.641 9.352 -8.898 1 66.31 321 ILE B C 1
ATOM 6744 O O . ILE B 1 321 ? 11.914 8.156 -8.898 1 66.31 321 ILE B O 1
ATOM 6748 N N . CYS B 1 322 ? 12.039 10.133 -9.961 1 69.12 322 CYS B N 1
ATOM 6749 C CA . CYS B 1 322 ? 12.773 9.547 -11.078 1 69.12 322 CYS B CA 1
ATOM 6750 C C . CYS B 1 322 ? 13.922 10.445 -11.5 1 69.12 322 CYS B C 1
ATOM 6752 O O . CYS B 1 322 ? 14.016 11.594 -11.07 1 69.12 322 CYS B O 1
ATOM 6754 N N . SER B 1 323 ? 14.766 9.859 -12.266 1 71.44 323 SER B N 1
ATOM 6755 C CA . SER B 1 323 ? 16 10.523 -12.695 1 71.44 323 SER B CA 1
ATOM 6756 C C . SER B 1 323 ? 15.695 11.781 -13.5 1 71.44 323 SER B C 1
ATOM 6758 O O . SER B 1 323 ? 16.406 12.781 -13.398 1 71.44 323 SER B O 1
ATOM 6760 N N . GLU B 1 324 ? 14.688 11.68 -14.289 1 74.94 324 GLU B N 1
ATOM 6761 C CA . GLU B 1 324 ? 14.32 12.852 -15.086 1 74.94 324 GLU B CA 1
ATOM 6762 C C . GLU B 1 324 ? 13.922 14.023 -14.188 1 74.94 324 GLU B C 1
ATOM 6764 O O . GLU B 1 324 ? 14.305 15.164 -14.453 1 74.94 324 GLU B O 1
ATOM 6769 N N . GLN B 1 325 ? 13.281 13.711 -13.211 1 84.62 325 GLN B N 1
ATOM 6770 C CA . GLN B 1 325 ? 12.859 14.734 -12.266 1 84.62 325 GLN B CA 1
ATOM 6771 C C . GLN B 1 325 ? 14.047 15.32 -11.516 1 84.62 325 GLN B C 1
ATOM 6773 O O . GLN B 1 325 ? 14.047 16.5 -11.156 1 84.62 325 GLN B O 1
ATOM 6778 N N . LEU B 1 326 ? 14.969 14.461 -11.336 1 86.25 326 LEU B N 1
ATOM 6779 C CA . LEU B 1 326 ? 16.156 14.906 -10.625 1 86.25 326 LEU B CA 1
ATOM 6780 C C . LEU B 1 326 ? 16.906 15.977 -11.422 1 86.25 326 LEU B C 1
ATOM 6782 O O . LEU B 1 326 ? 17.328 16.984 -10.859 1 86.25 326 LEU B O 1
ATOM 6786 N N . LEU B 1 327 ? 17.062 15.797 -12.688 1 87 327 LEU B N 1
ATOM 6787 C CA . LEU B 1 327 ? 17.719 16.766 -13.539 1 87 327 LEU B CA 1
ATOM 6788 C C . LEU B 1 327 ? 16.953 18.078 -13.57 1 87 327 LEU B C 1
ATOM 6790 O O . LEU B 1 327 ? 17.547 19.172 -13.492 1 87 327 LEU B O 1
ATOM 6794 N N . ASN B 1 328 ? 15.656 17.953 -13.68 1 89.5 328 ASN B N 1
ATOM 6795 C CA . ASN B 1 328 ? 14.82 19.141 -13.648 1 89.5 328 ASN B CA 1
ATOM 6796 C C . ASN B 1 328 ? 14.953 19.891 -12.32 1 89.5 328 ASN B C 1
ATOM 6798 O O . ASN B 1 328 ? 15.016 21.125 -12.305 1 89.5 328 ASN B O 1
ATOM 6802 N N . ALA B 1 329 ? 15.016 19.141 -11.289 1 90.75 329 ALA B N 1
ATOM 6803 C CA . ALA B 1 329 ? 15.164 19.734 -9.961 1 90.75 329 ALA B CA 1
ATOM 6804 C C . ALA B 1 329 ? 16.469 20.516 -9.859 1 90.75 329 ALA B C 1
ATOM 6806 O O . ALA B 1 329 ? 16.484 21.656 -9.391 1 90.75 329 ALA B O 1
ATOM 6807 N N . PHE B 1 330 ? 17.516 19.969 -10.375 1 91.44 330 PHE B N 1
ATOM 6808 C CA . PHE B 1 330 ? 18.812 20.625 -10.266 1 91.44 330 PHE B CA 1
ATOM 6809 C C . PHE B 1 330 ? 18.859 21.891 -11.117 1 91.44 330 PHE B C 1
ATOM 6811 O O . PHE B 1 330 ? 19.5 22.875 -10.734 1 91.44 330 PHE B O 1
ATOM 6818 N N . ARG B 1 331 ? 18.203 21.844 -12.219 1 90.88 331 ARG B N 1
ATOM 6819 C CA . ARG B 1 331 ? 18.125 23.047 -13.047 1 90.88 331 ARG B CA 1
ATOM 6820 C C . ARG B 1 331 ? 17.422 24.172 -12.297 1 90.88 331 ARG B C 1
ATOM 6822 O O . ARG B 1 331 ? 17.875 25.328 -12.32 1 90.88 331 ARG B O 1
ATOM 6829 N N . LEU B 1 332 ? 16.406 23.828 -11.695 1 92.75 332 LEU B N 1
ATOM 6830 C CA . LEU B 1 332 ? 15.641 24.797 -10.914 1 92.75 332 LEU B CA 1
ATOM 6831 C C . LEU B 1 332 ? 16.453 25.297 -9.727 1 92.75 332 LEU B C 1
ATOM 6833 O O . LEU B 1 332 ? 16.516 26.516 -9.484 1 92.75 332 LEU B O 1
ATOM 6837 N N . LEU B 1 333 ? 17.062 24.469 -9.031 1 94.69 333 LEU B N 1
ATOM 6838 C CA . LEU B 1 333 ? 17.812 24.781 -7.82 1 94.69 333 LEU B CA 1
ATOM 6839 C C . LEU B 1 333 ? 18.984 25.703 -8.133 1 94.69 333 LEU B C 1
ATOM 6841 O O . LEU B 1 333 ? 19.359 26.547 -7.32 1 94.69 333 LEU B O 1
ATOM 6845 N N . ALA B 1 334 ? 19.531 25.516 -9.289 1 93.81 334 ALA B N 1
ATOM 6846 C CA . ALA B 1 334 ? 20.688 26.297 -9.711 1 93.81 334 ALA B CA 1
ATOM 6847 C C . ALA B 1 334 ? 20.297 27.766 -9.891 1 93.81 334 ALA B C 1
ATOM 6849 O O . ALA B 1 334 ? 21.172 28.641 -9.875 1 93.81 334 ALA B O 1
ATOM 6850 N N . THR B 1 335 ? 19.047 28.016 -10.055 1 93.31 335 THR B N 1
ATOM 6851 C CA . THR B 1 335 ? 18.594 29.375 -10.289 1 93.31 335 THR B CA 1
ATOM 6852 C C . THR B 1 335 ? 18.359 30.109 -8.969 1 93.31 335 THR B C 1
ATOM 6854 O O . THR B 1 335 ? 18.125 31.312 -8.953 1 93.31 335 THR B O 1
ATOM 6857 N N . LEU B 1 336 ? 18.469 29.469 -7.887 1 95.88 336 LEU B N 1
ATOM 6858 C CA . LEU B 1 336 ? 18.141 30.062 -6.594 1 95.88 336 LEU B CA 1
ATOM 6859 C C . LEU B 1 336 ? 19.375 30.672 -5.949 1 95.88 336 LEU B C 1
ATOM 6861 O O . LEU B 1 336 ? 20.297 29.953 -5.57 1 95.88 336 LEU B O 1
ATOM 6865 N N . PRO B 1 337 ? 19.375 31.906 -5.699 1 95.06 337 PRO B N 1
ATOM 6866 C CA . PRO B 1 337 ? 20.609 32.594 -5.309 1 95.06 337 PRO B CA 1
ATOM 6867 C C . PRO B 1 337 ? 20.938 32.406 -3.83 1 95.06 337 PRO B C 1
ATOM 6869 O O . PRO B 1 337 ? 22.078 32.625 -3.414 1 95.06 337 PRO B O 1
ATOM 6872 N N . LYS B 1 338 ? 20.016 31.969 -2.998 1 96.88 338 LYS B N 1
ATOM 6873 C CA . LYS B 1 338 ? 20.297 31.922 -1.565 1 96.88 338 LYS B CA 1
ATOM 6874 C C . LYS B 1 338 ? 20.125 30.5 -1.026 1 96.88 338 LYS B C 1
ATOM 6876 O O . LYS B 1 338 ? 20.062 30.297 0.188 1 96.88 338 LYS B O 1
ATOM 6881 N N . LEU B 1 339 ? 20.062 29.562 -1.851 1 97.75 339 LEU B N 1
ATOM 6882 C CA . LEU B 1 339 ? 19.828 28.188 -1.418 1 97.75 339 LEU B CA 1
ATOM 6883 C C . LEU B 1 339 ? 21.031 27.641 -0.654 1 97.75 339 LEU B C 1
ATOM 6885 O O . LEU B 1 339 ? 22.109 27.484 -1.225 1 97.75 339 LEU B O 1
ATOM 6889 N N . GLU B 1 340 ? 20.844 27.297 0.648 1 98.19 340 GLU B N 1
ATOM 6890 C CA . GLU B 1 340 ? 21.953 26.844 1.475 1 98.19 340 GLU B CA 1
ATOM 6891 C C . GLU B 1 340 ? 21.75 25.406 1.953 1 98.19 340 GLU B C 1
ATOM 6893 O O . GLU B 1 340 ? 22.703 24.688 2.211 1 98.19 340 GLU B O 1
ATOM 6898 N N . ILE B 1 341 ? 20.516 25.078 2.133 1 98.44 341 ILE B N 1
ATOM 6899 C CA . ILE B 1 341 ? 20.203 23.766 2.68 1 98.44 341 ILE B CA 1
ATOM 6900 C C . ILE B 1 341 ? 19.25 23.031 1.737 1 98.44 341 ILE B C 1
ATOM 6902 O O . ILE B 1 341 ? 18.188 23.562 1.391 1 98.44 341 ILE B O 1
ATOM 6906 N N . LEU B 1 342 ? 19.641 21.812 1.366 1 97.56 342 LEU B N 1
ATOM 6907 C CA . LEU B 1 342 ? 18.844 21.016 0.445 1 97.56 342 LEU B CA 1
ATOM 6908 C C . LEU B 1 342 ? 18.656 19.594 0.975 1 97.56 342 LEU B C 1
ATOM 6910 O O . LEU B 1 342 ? 19.625 18.953 1.402 1 97.56 342 LEU B O 1
ATOM 6914 N N . GLN B 1 343 ? 17.438 19.203 1.061 1 96.5 343 GLN B N 1
ATOM 6915 C CA . GLN B 1 343 ? 17.125 17.797 1.313 1 96.5 343 GLN B CA 1
ATOM 6916 C C . GLN B 1 343 ? 16.438 17.156 0.106 1 96.5 343 GLN B C 1
ATOM 6918 O O . GLN B 1 343 ? 15.453 17.688 -0.403 1 96.5 343 GLN B O 1
ATOM 6923 N N . LEU B 1 344 ? 17 16.047 -0.283 1 93.5 344 LEU B N 1
ATOM 6924 C CA . LEU B 1 344 ? 16.422 15.312 -1.403 1 93.5 344 LEU B CA 1
ATOM 6925 C C . LEU B 1 344 ? 16.047 13.898 -0.986 1 93.5 344 LEU B C 1
ATOM 6927 O O . LEU B 1 344 ? 16.891 13.141 -0.503 1 93.5 344 LEU B O 1
ATOM 6931 N N . ASP B 1 345 ? 14.836 13.594 -1.085 1 91.19 345 ASP B N 1
ATOM 6932 C CA . ASP B 1 345 ? 14.367 12.211 -0.958 1 91.19 345 ASP B CA 1
ATOM 6933 C C . ASP B 1 345 ? 14.266 11.539 -2.324 1 91.19 345 ASP B C 1
ATOM 6935 O O . ASP B 1 345 ? 13.414 11.898 -3.139 1 91.19 345 ASP B O 1
ATOM 6939 N N . LEU B 1 346 ? 15.086 10.586 -2.488 1 87 346 LEU B N 1
ATOM 6940 C CA . LEU B 1 346 ? 15.25 10 -3.814 1 87 346 LEU B CA 1
ATOM 6941 C C . LEU B 1 346 ? 14.789 8.547 -3.828 1 87 346 LEU B C 1
ATOM 6943 O O . LEU B 1 346 ? 15.078 7.793 -2.896 1 87 346 LEU B O 1
ATOM 6947 N N . TYR B 1 347 ? 14.094 8.141 -4.836 1 75.94 347 TYR B N 1
ATOM 6948 C CA . TYR B 1 347 ? 13.719 6.738 -4.988 1 75.94 347 TYR B CA 1
ATOM 6949 C C . TYR B 1 347 ? 14.797 5.965 -5.738 1 75.94 347 TYR B C 1
ATOM 6951 O O . TYR B 1 347 ? 15.102 4.82 -5.391 1 75.94 347 TYR B O 1
ATOM 6959 N N . SER B 1 348 ? 15.195 6.508 -6.879 1 68.5 348 SER B N 1
ATOM 6960 C CA . SER B 1 348 ? 16.266 5.832 -7.613 1 68.5 348 SER B CA 1
ATOM 6961 C C . SER B 1 348 ? 17.203 6.836 -8.281 1 68.5 348 SER B C 1
ATOM 6963 O O . SER B 1 348 ? 16.812 7.977 -8.539 1 68.5 348 SER B O 1
ATOM 6965 N N . MET B 1 349 ? 18.469 6.461 -8.211 1 68.69 349 MET B N 1
ATOM 6966 C CA . MET B 1 349 ? 19.453 7.242 -8.961 1 68.69 349 MET B CA 1
ATOM 6967 C C . MET B 1 349 ? 20.266 6.352 -9.891 1 68.69 349 MET B C 1
ATOM 6969 O O . MET B 1 349 ? 20.906 5.406 -9.438 1 68.69 349 MET B O 1
ATOM 6973 N N . VAL B 1 350 ? 19.922 6.492 -11.188 1 64.31 350 VAL B N 1
ATOM 6974 C CA . VAL B 1 350 ? 20.797 5.801 -12.133 1 64.31 350 VAL B CA 1
ATOM 6975 C C . VAL B 1 350 ? 22.109 6.559 -12.266 1 64.31 350 VAL B C 1
ATOM 6977 O O . VAL B 1 350 ? 22.125 7.738 -12.625 1 64.31 350 VAL B O 1
ATOM 6980 N N . PRO B 1 351 ? 23.234 5.941 -11.867 1 60.88 351 PRO B N 1
ATOM 6981 C CA . PRO B 1 351 ? 24.531 6.617 -11.828 1 60.88 351 PRO B CA 1
ATOM 6982 C C . PRO B 1 351 ? 24.875 7.301 -13.148 1 60.88 351 PRO B C 1
ATOM 6984 O O . PRO B 1 351 ? 25.406 8.414 -13.148 1 60.88 351 PRO B O 1
ATOM 6987 N N . THR B 1 352 ? 24.609 6.605 -14.305 1 59.62 352 THR B N 1
ATOM 6988 C CA . THR B 1 352 ? 25.125 7.039 -15.594 1 59.62 352 THR B CA 1
ATOM 6989 C C . THR B 1 352 ? 24.297 8.211 -16.141 1 59.62 352 THR B C 1
ATOM 6991 O O . THR B 1 352 ? 24.734 8.906 -17.047 1 59.62 352 THR B O 1
ATOM 6994 N N . SER B 1 353 ? 23.312 8.555 -15.359 1 62.91 353 SER B N 1
ATOM 6995 C CA . SER B 1 353 ? 22.359 9.43 -16.031 1 62.91 353 SER B CA 1
ATOM 6996 C C . SER B 1 353 ? 22.375 10.828 -15.438 1 62.91 353 SER B C 1
ATOM 6998 O O . SER B 1 353 ? 21.75 11.75 -15.984 1 62.91 353 SER B O 1
ATOM 7000 N N . LEU B 1 354 ? 23.297 11.047 -14.469 1 71 354 LEU B N 1
ATOM 7001 C CA . LEU B 1 354 ? 23.141 12.352 -13.828 1 71 354 LEU B CA 1
ATOM 7002 C C . LEU B 1 354 ? 24.156 13.352 -14.383 1 71 354 LEU B C 1
ATOM 7004 O O . LEU B 1 354 ? 25.359 13.25 -14.086 1 71 354 LEU B O 1
ATOM 7008 N N . LYS B 1 355 ? 23.781 14.148 -15.359 1 79.69 355 LYS B N 1
ATOM 7009 C CA . LYS B 1 355 ? 24.625 15.234 -15.859 1 79.69 355 LYS B CA 1
ATOM 7010 C C . LYS B 1 355 ? 24.125 16.594 -15.367 1 79.69 355 LYS B C 1
ATOM 7012 O O . LYS B 1 355 ? 23.172 17.156 -15.93 1 79.69 355 LYS B O 1
ATOM 7017 N N . ILE B 1 356 ? 24.844 17.094 -14.281 1 84.62 356 ILE B N 1
ATOM 7018 C CA . ILE B 1 356 ? 24.484 18.391 -13.734 1 84.62 356 ILE B CA 1
ATOM 7019 C C . ILE B 1 356 ? 25.234 19.5 -14.469 1 84.62 356 ILE B C 1
ATOM 7021 O O . ILE B 1 356 ? 26.469 19.562 -14.391 1 84.62 356 ILE B O 1
ATOM 7025 N N . THR B 1 357 ? 24.5 20.297 -15.219 1 83.38 357 THR B N 1
ATOM 7026 C CA . THR B 1 357 ? 25.109 21.297 -16.094 1 83.38 357 THR B CA 1
ATOM 7027 C C . THR B 1 357 ? 25.344 22.609 -15.336 1 83.38 357 THR B C 1
ATOM 7029 O O . THR B 1 357 ? 26.25 23.359 -15.68 1 83.38 357 THR B O 1
ATOM 7032 N N . HIS B 1 358 ? 24.547 22.859 -14.398 1 89.19 358 HIS B N 1
ATOM 7033 C CA . HIS B 1 358 ? 24.672 24.094 -13.625 1 89.19 358 HIS B CA 1
ATOM 7034 C C . HIS B 1 358 ? 24.953 23.797 -12.156 1 89.19 358 HIS B C 1
ATOM 7036 O O . HIS B 1 358 ? 24.203 23.047 -11.516 1 89.19 358 HIS B O 1
ATOM 7042 N N . PRO B 1 359 ? 25.938 24.391 -11.688 1 92.81 359 PRO B N 1
ATOM 7043 C CA . PRO B 1 359 ? 26.297 24.094 -10.297 1 92.81 359 PRO B CA 1
ATOM 7044 C C . PRO B 1 359 ? 25.375 24.766 -9.289 1 92.81 359 PRO B C 1
ATOM 7046 O O . PRO B 1 359 ? 24.719 25.766 -9.602 1 92.81 359 PRO B O 1
ATOM 7049 N N . LEU B 1 360 ? 25.328 24.234 -8.109 1 95.12 360 LEU B N 1
ATOM 7050 C CA . LEU B 1 360 ? 24.656 24.828 -6.957 1 95.12 360 LEU B CA 1
ATOM 7051 C C . LEU B 1 360 ? 25.641 25.672 -6.137 1 95.12 360 LEU B C 1
ATOM 7053 O O . LEU B 1 360 ? 26.141 25.219 -5.109 1 95.12 360 LEU B O 1
ATOM 7057 N N . GLU B 1 361 ? 25.703 26.844 -6.512 1 93.62 361 GLU B N 1
ATOM 7058 C CA . GLU B 1 361 ? 26.828 27.703 -6.121 1 93.62 361 GLU B CA 1
ATOM 7059 C C . GLU B 1 361 ? 26.734 28.094 -4.648 1 93.62 361 GLU B C 1
ATOM 7061 O O . GLU B 1 361 ? 27.719 28.516 -4.051 1 93.62 361 GLU B O 1
ATOM 7066 N N . HIS B 1 362 ? 25.609 27.938 -4.031 1 95.19 362 HIS B N 1
ATOM 7067 C CA . HIS B 1 362 ? 25.469 28.469 -2.68 1 95.19 362 HIS B CA 1
ATOM 7068 C C . HIS B 1 362 ? 25.109 27.359 -1.692 1 95.19 362 HIS B C 1
ATOM 7070 O O . HIS B 1 362 ? 24.906 27.625 -0.505 1 95.19 362 HIS B O 1
ATOM 7076 N N . LEU B 1 363 ? 25.062 26.188 -2.113 1 97.69 363 LEU B N 1
ATOM 7077 C CA . LEU B 1 363 ? 24.641 25.078 -1.277 1 97.69 363 LEU B CA 1
ATOM 7078 C C . LEU B 1 363 ? 25.688 24.75 -0.227 1 97.69 363 LEU B C 1
ATOM 7080 O O . LEU B 1 363 ? 26.859 24.547 -0.557 1 97.69 363 LEU B O 1
ATOM 7084 N N . LYS B 1 364 ? 25.281 24.641 1.031 1 98.12 364 LYS B N 1
ATOM 7085 C CA . LYS B 1 364 ? 26.219 24.375 2.121 1 98.12 364 LYS B CA 1
ATOM 7086 C C . LYS B 1 364 ? 25.938 23.031 2.777 1 98.12 364 LYS B C 1
ATOM 7088 O O . LYS B 1 364 ? 26.844 22.375 3.275 1 98.12 364 LYS B O 1
ATOM 7093 N N . GLU B 1 365 ? 24.734 22.703 2.824 1 98.56 365 GLU B N 1
ATOM 7094 C CA . GLU B 1 365 ? 24.312 21.438 3.43 1 98.56 365 GLU B CA 1
ATOM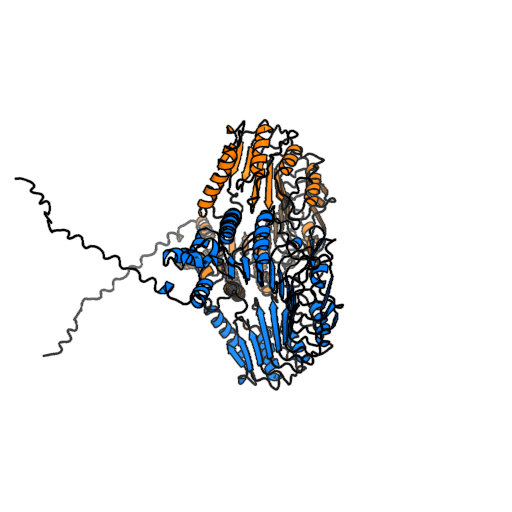 7095 C C . GLU B 1 365 ? 23.406 20.656 2.492 1 98.56 365 GLU B C 1
ATOM 7097 O O . GLU B 1 365 ? 22.422 21.203 1.971 1 98.56 365 GLU B O 1
ATOM 7102 N N . LEU B 1 366 ? 23.734 19.375 2.344 1 97.62 366 LEU B N 1
ATOM 7103 C CA . LEU B 1 366 ? 22.953 18.484 1.482 1 97.62 366 LEU B CA 1
ATOM 7104 C C . LEU B 1 366 ? 22.578 17.203 2.213 1 97.62 366 LEU B C 1
ATOM 7106 O O . LEU B 1 366 ? 23.453 16.531 2.77 1 97.62 366 LEU B O 1
ATOM 7110 N N . ASN B 1 367 ? 21.312 17 2.303 1 96.44 367 ASN B N 1
ATOM 7111 C CA . ASN B 1 367 ? 20.797 15.75 2.854 1 96.44 367 ASN B CA 1
ATOM 7112 C C . ASN B 1 367 ? 20.125 14.898 1.777 1 96.44 367 ASN B C 1
ATOM 7114 O O . ASN B 1 367 ? 19.172 15.328 1.145 1 96.44 367 ASN B O 1
ATOM 7118 N N . LEU B 1 368 ? 20.656 13.719 1.615 1 94.12 368 LEU B N 1
ATOM 7119 C CA . LEU B 1 368 ? 20.109 12.789 0.636 1 94.12 368 LEU B CA 1
ATOM 7120 C C . LEU B 1 368 ? 19.5 11.562 1.325 1 94.12 368 LEU B C 1
ATOM 7122 O O . LEU B 1 368 ? 20.172 10.898 2.119 1 94.12 368 LEU B O 1
ATOM 7126 N N . ILE B 1 369 ? 18.281 11.328 1.063 1 91.88 369 ILE B N 1
ATOM 7127 C CA . ILE B 1 369 ? 17.641 10.117 1.566 1 91.88 369 ILE B CA 1
ATOM 7128 C C . ILE B 1 369 ? 17.219 9.227 0.397 1 91.88 369 ILE B C 1
ATOM 7130 O O . ILE B 1 369 ? 16.391 9.609 -0.421 1 91.88 369 ILE B O 1
ATOM 7134 N N . PHE B 1 370 ? 17.797 8.117 0.303 1 89.38 370 PHE B N 1
ATOM 7135 C CA . PHE B 1 370 ? 17.422 7.141 -0.712 1 89.38 370 PHE B CA 1
ATOM 7136 C C . PHE B 1 370 ? 16.328 6.207 -0.193 1 89.38 370 PHE B C 1
ATOM 7138 O O . PHE B 1 370 ? 16.578 5.406 0.711 1 89.38 370 PHE B O 1
ATOM 7145 N N . ILE B 1 371 ? 15.195 6.406 -0.914 1 83.38 371 ILE B N 1
ATOM 7146 C CA . ILE B 1 371 ? 14.039 5.617 -0.516 1 83.38 371 ILE B CA 1
ATOM 7147 C C . ILE B 1 371 ? 13.906 4.402 -1.433 1 83.38 371 ILE B C 1
ATOM 7149 O O . ILE B 1 371 ? 13.68 4.547 -2.637 1 83.38 371 ILE B O 1
ATOM 7153 N N . HIS B 1 372 ? 14.078 3.264 -1.102 1 77.38 372 HIS B N 1
ATOM 7154 C CA . HIS B 1 372 ? 13.992 2.008 -1.841 1 77.38 372 HIS B CA 1
ATOM 7155 C C . HIS B 1 372 ? 14.891 2.029 -3.072 1 77.38 372 HIS B C 1
ATOM 7157 O O . HIS B 1 372 ? 14.422 1.816 -4.191 1 77.38 372 HIS B O 1
ATOM 7163 N N . PRO B 1 373 ? 16.078 2.221 -2.85 1 74 373 PRO B N 1
ATOM 7164 C CA . PRO B 1 373 ? 16.969 2.408 -3.994 1 74 373 PRO B CA 1
ATOM 7165 C C . PRO B 1 373 ? 16.984 1.209 -4.938 1 74 373 PRO B C 1
ATOM 7167 O O . PRO B 1 373 ? 17.359 1.342 -6.105 1 74 373 PRO B O 1
ATOM 7170 N N . PHE B 1 374 ? 16.5 0.148 -4.48 1 71.12 374 PHE B N 1
ATOM 7171 C CA . PHE B 1 374 ? 16.609 -1.06 -5.289 1 71.12 374 PHE B CA 1
ATOM 7172 C C . PHE B 1 374 ? 15.258 -1.451 -5.859 1 71.12 374 PHE B C 1
ATOM 7174 O O . PHE B 1 374 ? 15.156 -2.412 -6.625 1 71.12 374 PHE B O 1
ATOM 7181 N N . ASP B 1 375 ? 14.242 -0.746 -5.516 1 64 375 ASP B N 1
ATOM 7182 C CA . ASP B 1 375 ? 12.898 -1.13 -5.934 1 64 375 ASP B CA 1
ATOM 7183 C C . ASP B 1 375 ? 12.492 -0.391 -7.207 1 64 375 ASP B C 1
ATOM 7185 O O . ASP B 1 375 ? 11.5 0.344 -7.215 1 64 375 ASP B O 1
ATOM 7189 N N . THR B 1 376 ? 13.344 -0.399 -8.195 1 61.78 376 THR B N 1
ATOM 7190 C CA . THR B 1 376 ? 12.93 0.172 -9.469 1 61.78 376 THR B CA 1
ATOM 7191 C C . THR B 1 376 ? 12.43 -0.918 -10.414 1 61.78 376 THR B C 1
ATOM 7193 O O . THR B 1 376 ? 12.898 -2.057 -10.359 1 61.78 376 THR B O 1
ATOM 7196 N N . PRO B 1 377 ? 11.32 -0.623 -11.039 1 59.16 377 PRO B N 1
ATOM 7197 C CA . PRO B 1 377 ? 10.836 -1.649 -11.961 1 59.16 377 PRO B CA 1
ATOM 7198 C C . PRO B 1 377 ? 11.93 -2.182 -12.883 1 59.16 377 PRO B C 1
ATOM 7200 O O . PRO B 1 377 ? 11.898 -3.352 -13.273 1 59.16 377 PRO B O 1
ATOM 7203 N N . ARG B 1 378 ? 12.914 -1.272 -13.25 1 57.38 378 ARG B N 1
ATOM 7204 C CA . ARG B 1 378 ? 13.984 -1.725 -14.141 1 57.38 378 ARG B CA 1
ATOM 7205 C C . ARG B 1 378 ? 15.156 -2.283 -13.352 1 57.38 378 ARG B C 1
ATOM 7207 O O . ARG B 1 378 ? 16.094 -2.828 -13.93 1 57.38 378 ARG B O 1
ATOM 7214 N N . LYS B 1 379 ? 14.82 -2.57 -12.125 1 57.78 379 LYS B N 1
ATOM 7215 C CA . LYS B 1 379 ? 15.805 -3.156 -11.219 1 57.78 379 LYS B CA 1
ATOM 7216 C C . LYS B 1 379 ? 17.219 -2.709 -11.578 1 57.78 379 LYS B C 1
ATOM 7218 O O . LYS B 1 379 ? 18.094 -3.541 -11.82 1 57.78 379 LYS B O 1
ATOM 7223 N N . LEU B 1 380 ? 17.359 -1.372 -11.805 1 59.53 380 LEU B N 1
ATOM 7224 C CA . LEU B 1 380 ? 18.594 -0.737 -12.258 1 59.53 380 LEU B CA 1
ATOM 7225 C C . LEU B 1 380 ? 19.688 -0.855 -11.203 1 59.53 380 LEU B C 1
ATOM 7227 O O . LEU B 1 380 ? 19.406 -1.133 -10.039 1 59.53 380 LEU B O 1
ATOM 7231 N N . GLU B 1 381 ? 20.859 -0.821 -11.742 1 69.38 381 GLU B N 1
ATOM 7232 C CA . GLU B 1 381 ? 22.062 -0.784 -10.922 1 69.38 381 GLU B CA 1
ATOM 7233 C C . GLU B 1 381 ? 22.094 0.452 -10.031 1 69.38 381 GLU B C 1
ATOM 7235 O O . GLU B 1 381 ? 21.625 1.522 -10.43 1 69.38 381 GLU B O 1
ATOM 7240 N N . PHE B 1 382 ? 22.297 0.237 -8.711 1 77.81 382 PHE B N 1
ATOM 7241 C CA . PHE B 1 382 ? 22.406 1.319 -7.742 1 77.81 382 PHE B CA 1
ATOM 7242 C C . PHE B 1 382 ? 23.812 1.363 -7.137 1 77.81 382 PHE B C 1
ATOM 7244 O O . PHE B 1 382 ? 24.359 0.325 -6.773 1 77.81 382 PHE B O 1
ATOM 7251 N N . ASP B 1 383 ? 24.328 2.551 -7.238 1 82.62 383 ASP B N 1
ATOM 7252 C CA . ASP B 1 383 ? 25.531 2.818 -6.469 1 82.62 383 ASP B CA 1
ATOM 7253 C C . ASP B 1 383 ? 25.594 4.277 -6.031 1 82.62 383 ASP B C 1
ATOM 7255 O O . ASP B 1 383 ? 24.625 5.023 -6.199 1 82.62 383 ASP B O 1
ATOM 7259 N N . LEU B 1 384 ? 26.625 4.68 -5.422 1 88.12 384 LEU B N 1
ATOM 7260 C CA . LEU B 1 384 ? 26.703 6.016 -4.844 1 88.12 384 LEU B CA 1
ATOM 7261 C C . LEU B 1 384 ? 27.562 6.934 -5.707 1 88.12 384 LEU B C 1
ATOM 7263 O O . LEU B 1 384 ? 27.922 8.039 -5.289 1 88.12 384 LEU B O 1
ATOM 7267 N N . SER B 1 385 ? 27.906 6.543 -6.965 1 86.12 385 SER B N 1
ATOM 7268 C CA . SER B 1 385 ? 28.734 7.363 -7.84 1 86.12 385 SER B CA 1
ATOM 7269 C C . SER B 1 385 ? 28.031 8.664 -8.203 1 86.12 385 SER B C 1
ATOM 7271 O O . SER B 1 385 ? 28.688 9.695 -8.406 1 86.12 385 SER B O 1
ATOM 7273 N N . GLY B 1 386 ? 26.734 8.57 -8.25 1 86.88 386 GLY B N 1
ATOM 7274 C CA . GLY B 1 386 ? 25.953 9.766 -8.547 1 86.88 386 GLY B CA 1
ATOM 7275 C C . GLY B 1 386 ? 26.141 10.867 -7.52 1 86.88 386 GLY B C 1
ATOM 7276 O O . GLY B 1 386 ? 26.062 12.055 -7.848 1 86.88 386 GLY B O 1
ATOM 7277 N N . ILE B 1 387 ? 26.453 10.492 -6.316 1 91.81 387 ILE B N 1
ATOM 7278 C CA . ILE B 1 387 ? 26.641 11.461 -5.25 1 91.81 387 ILE B CA 1
ATOM 7279 C C . ILE B 1 387 ? 27.922 12.266 -5.504 1 91.81 387 ILE B C 1
ATOM 7281 O O . ILE B 1 387 ? 27.984 13.453 -5.188 1 91.81 387 ILE B O 1
ATOM 7285 N N . LEU B 1 388 ? 28.953 11.609 -6.098 1 91.12 388 LEU B N 1
ATOM 7286 C CA . LEU B 1 388 ? 30.188 12.312 -6.43 1 91.12 388 LEU B CA 1
ATOM 7287 C C . LEU B 1 388 ? 29.922 13.406 -7.457 1 91.12 388 LEU B C 1
ATOM 7289 O O . LEU B 1 388 ? 30.5 14.492 -7.379 1 91.12 388 LEU B O 1
ATOM 7293 N N . THR B 1 389 ? 29 13.078 -8.312 1 89.12 389 THR B N 1
ATOM 7294 C CA . THR B 1 389 ? 28.609 14.07 -9.312 1 89.12 389 THR B CA 1
ATOM 7295 C C . THR B 1 389 ? 27.922 15.258 -8.656 1 89.12 389 THR B C 1
ATOM 7297 O O . THR B 1 389 ? 28.156 16.406 -9.023 1 89.12 389 THR B O 1
ATOM 7300 N N . ILE B 1 390 ? 27.141 15.008 -7.711 1 91.75 390 ILE B N 1
ATOM 7301 C CA . ILE B 1 390 ? 26.438 16.062 -6.996 1 91.75 390 ILE B CA 1
ATOM 7302 C C . ILE B 1 390 ? 27.422 16.891 -6.184 1 91.75 390 ILE B C 1
ATOM 7304 O O . ILE B 1 390 ? 27.312 18.125 -6.133 1 91.75 390 ILE B O 1
ATOM 7308 N N . LEU B 1 391 ? 28.344 16.234 -5.613 1 93.31 391 LEU B N 1
ATOM 7309 C CA . LEU B 1 391 ? 29.375 16.922 -4.852 1 93.31 391 LEU B CA 1
ATOM 7310 C C . LEU B 1 391 ? 30.172 17.875 -5.746 1 93.31 391 LEU B C 1
ATOM 7312 O O . LEU B 1 391 ? 30.422 19.016 -5.371 1 93.31 391 LEU B O 1
ATOM 7316 N N . GLN B 1 392 ? 30.438 17.391 -6.883 1 91.38 392 GLN B N 1
ATOM 7317 C CA . GLN B 1 392 ? 31.188 18.203 -7.832 1 91.38 392 GLN B CA 1
ATOM 7318 C C . GLN B 1 392 ? 30.375 19.422 -8.266 1 91.38 392 GLN B C 1
ATOM 7320 O O . GLN B 1 392 ? 30.938 20.5 -8.5 1 91.38 392 GLN B O 1
ATOM 7325 N N . ALA B 1 393 ? 29.141 19.25 -8.305 1 92.56 393 ALA B N 1
ATOM 7326 C CA . ALA B 1 393 ? 28.234 20.312 -8.734 1 92.56 393 ALA B CA 1
ATOM 7327 C C . ALA B 1 393 ? 27.922 21.266 -7.586 1 92.56 393 ALA B C 1
ATOM 7329 O O . ALA B 1 393 ? 27.219 22.266 -7.77 1 92.56 393 ALA B O 1
ATOM 7330 N N . SER B 1 394 ? 28.422 21.047 -6.426 1 95.94 394 SER B N 1
ATOM 7331 C CA . SER B 1 394 ? 28.203 21.875 -5.246 1 95.94 394 SER B CA 1
ATOM 7332 C C . SER B 1 394 ? 29.531 22.281 -4.609 1 95.94 394 SER B C 1
ATOM 7334 O O . SER B 1 394 ? 29.891 21.797 -3.531 1 95.94 394 SER B O 1
ATOM 7336 N N . PRO B 1 395 ? 30.172 23.203 -5.168 1 95.31 395 PRO B N 1
ATOM 7337 C CA . PRO B 1 395 ? 31.547 23.516 -4.773 1 95.31 395 PRO B CA 1
ATOM 7338 C C . PRO B 1 395 ? 31.656 24.062 -3.35 1 95.31 395 PRO B C 1
ATOM 7340 O O . PRO B 1 395 ? 32.688 23.922 -2.705 1 95.31 395 PRO B O 1
ATOM 7343 N N . LEU B 1 396 ? 30.609 24.625 -2.844 1 96.81 396 LEU B N 1
ATOM 7344 C CA . LEU B 1 396 ? 30.688 25.25 -1.525 1 96.81 396 LEU B CA 1
ATOM 7345 C C . LEU B 1 396 ? 30.094 24.328 -0.458 1 96.81 396 LEU B C 1
ATOM 7347 O O . LEU B 1 396 ? 29.953 24.734 0.699 1 96.81 396 LEU B O 1
ATOM 7351 N N . LEU B 1 397 ? 29.797 23.125 -0.8 1 97.88 397 LEU B N 1
ATOM 7352 C CA . LEU B 1 397 ? 29.156 22.188 0.123 1 97.88 397 LEU B CA 1
ATOM 7353 C C . LEU B 1 397 ? 30.094 21.875 1.291 1 97.88 397 LEU B C 1
ATOM 7355 O O . LEU B 1 397 ? 31.266 21.578 1.09 1 97.88 397 LEU B O 1
ATOM 7359 N N . GLN B 1 398 ? 29.562 21.891 2.52 1 98.25 398 GLN B N 1
ATOM 7360 C CA . GLN B 1 398 ? 30.359 21.656 3.719 1 98.25 398 GLN B CA 1
ATOM 7361 C C . GLN B 1 398 ? 29.922 20.359 4.414 1 98.25 398 GLN B C 1
ATOM 7363 O O . GLN B 1 398 ? 30.766 19.656 4.996 1 98.25 398 GLN B O 1
ATOM 7368 N N . LYS B 1 399 ? 28.688 20.125 4.328 1 98.19 399 LYS B N 1
ATOM 7369 C CA . LYS B 1 399 ? 28.156 18.953 5.004 1 98.19 399 LYS B CA 1
ATOM 7370 C C . LYS B 1 399 ? 27.281 18.125 4.062 1 98.19 399 LYS B C 1
ATOM 7372 O O . LYS B 1 399 ? 26.375 18.672 3.422 1 98.19 399 LYS B O 1
ATOM 7377 N N . LEU B 1 400 ? 27.531 16.828 4.016 1 98 400 LEU B N 1
ATOM 7378 C CA . LEU B 1 400 ? 26.734 15.891 3.244 1 98 400 LEU B CA 1
ATOM 7379 C C . LEU B 1 400 ? 26.234 14.75 4.129 1 98 400 LEU B C 1
ATOM 7381 O O . LEU B 1 400 ? 27.031 14.109 4.824 1 98 400 LEU B O 1
ATOM 7385 N N . SER B 1 401 ? 24.969 14.656 4.152 1 96.75 401 SER B N 1
ATOM 7386 C CA . SER B 1 401 ? 24.359 13.523 4.84 1 96.75 401 SER B CA 1
ATOM 7387 C C . SER B 1 401 ? 23.609 12.617 3.859 1 96.75 401 SER B C 1
ATOM 7389 O O . SER B 1 401 ? 22.781 13.086 3.078 1 96.75 401 SER B O 1
ATOM 7391 N N . VAL B 1 402 ? 23.906 11.352 3.9 1 94.81 402 VAL B N 1
ATOM 7392 C CA . VAL B 1 402 ? 23.266 10.359 3.039 1 94.81 402 VAL B CA 1
ATOM 7393 C C . VAL B 1 402 ? 22.656 9.25 3.893 1 94.81 402 VAL B C 1
ATOM 7395 O O . VAL B 1 402 ? 23.312 8.711 4.781 1 94.81 402 VAL B O 1
ATOM 7398 N N . MET B 1 403 ? 21.469 9.023 3.666 1 92.56 403 MET B N 1
ATOM 7399 C CA . MET B 1 403 ? 20.797 7.93 4.363 1 92.56 403 MET B CA 1
ATOM 7400 C C . MET B 1 403 ? 20.219 6.922 3.375 1 92.56 403 MET B C 1
ATOM 7402 O O . MET B 1 403 ? 19.484 7.297 2.467 1 92.56 403 MET B O 1
ATOM 7406 N N . LEU B 1 404 ? 20.578 5.711 3.531 1 89 404 LEU B N 1
ATOM 7407 C CA . LEU B 1 404 ? 20.047 4.613 2.73 1 89 404 LEU B CA 1
ATOM 7408 C C . LEU B 1 404 ? 18.969 3.844 3.5 1 89 404 LEU B C 1
ATOM 7410 O O . LEU B 1 404 ? 19.234 3.336 4.594 1 89 404 LEU B O 1
ATOM 7414 N N . THR B 1 405 ? 17.812 3.863 2.818 1 83.31 405 THR B N 1
ATOM 7415 C CA . THR B 1 405 ? 16.734 3.092 3.447 1 83.31 405 THR B CA 1
ATOM 7416 C C . THR B 1 405 ? 16.547 1.753 2.738 1 83.31 405 THR B C 1
ATOM 7418 O O . THR B 1 405 ? 16.844 1.631 1.546 1 83.31 405 THR B O 1
ATOM 7421 N N . PHE B 1 406 ? 16.25 0.713 3.354 1 79.56 406 PHE B N 1
ATOM 7422 C CA . PHE B 1 406 ? 16 -0.63 2.848 1 79.56 406 PHE B CA 1
ATOM 7423 C C . PHE B 1 406 ? 17.203 -1.149 2.062 1 79.56 406 PHE B C 1
ATOM 7425 O O . PHE B 1 406 ? 17.078 -1.479 0.881 1 79.56 406 PHE B O 1
ATOM 7432 N N . PRO B 1 407 ? 18.266 -1.173 2.684 1 78.75 407 PRO B N 1
ATOM 7433 C CA . PRO B 1 407 ? 19.469 -1.639 1.987 1 78.75 407 PRO B CA 1
ATOM 7434 C C . PRO B 1 407 ? 19.406 -3.125 1.646 1 78.75 407 PRO B C 1
ATOM 7436 O O . PRO B 1 407 ? 18.656 -3.877 2.264 1 78.75 407 PRO B O 1
ATOM 7439 N N . GLU B 1 408 ? 20.172 -3.473 0.596 1 80.81 408 GLU B N 1
ATOM 7440 C CA . GLU B 1 408 ? 20.375 -4.863 0.2 1 80.81 408 GLU B CA 1
ATOM 7441 C C . GLU B 1 408 ? 21.859 -5.203 0.144 1 80.81 408 GLU B C 1
ATOM 7443 O O . GLU B 1 408 ? 22.688 -4.332 -0.126 1 80.81 408 GLU B O 1
ATOM 7448 N N . ILE B 1 409 ? 22.109 -6.379 0.483 1 81.94 409 ILE B N 1
ATOM 7449 C CA . ILE B 1 409 ? 23.484 -6.824 0.327 1 81.94 409 ILE B CA 1
ATOM 7450 C C . ILE B 1 409 ? 23.688 -7.387 -1.078 1 81.94 409 ILE B C 1
ATOM 7452 O O . ILE B 1 409 ? 22.984 -8.312 -1.493 1 81.94 409 ILE B O 1
ATOM 7456 N N . ILE B 1 410 ? 24.594 -6.766 -1.747 1 79.75 410 ILE B N 1
ATOM 7457 C CA . ILE B 1 410 ? 24.828 -7.172 -3.127 1 79.75 410 ILE B CA 1
ATOM 7458 C C . ILE B 1 410 ? 26.234 -7.754 -3.256 1 79.75 410 ILE B C 1
ATOM 7460 O O . ILE B 1 410 ? 27.094 -7.527 -2.398 1 79.75 410 ILE B O 1
ATOM 7464 N N . GLU B 1 411 ? 26.391 -8.492 -4.359 1 77.56 411 GLU B N 1
ATOM 7465 C CA . GLU B 1 411 ? 27.688 -9.102 -4.617 1 77.56 411 GLU B CA 1
ATOM 7466 C C . GLU B 1 411 ? 28.766 -8.039 -4.859 1 77.56 411 GLU B C 1
ATOM 7468 O O . GLU B 1 411 ? 28.5 -7.031 -5.52 1 77.56 411 GLU B O 1
ATOM 7473 N N . ASP B 1 412 ? 29.891 -8.391 -4.328 1 79 412 ASP B N 1
ATOM 7474 C CA . ASP B 1 412 ? 31 -7.449 -4.441 1 79 412 ASP B CA 1
ATOM 7475 C C . ASP B 1 412 ? 31.453 -7.316 -5.891 1 79 412 ASP B C 1
ATOM 7477 O O . ASP B 1 412 ? 31.406 -8.281 -6.656 1 79 412 ASP B O 1
ATOM 7481 N N . GLN B 1 413 ? 31.672 -6.141 -6.211 1 74.25 413 GLN B N 1
ATOM 7482 C CA . GLN B 1 413 ? 32.25 -5.93 -7.527 1 74.25 413 GLN B CA 1
ATOM 7483 C C . GLN B 1 413 ? 33.75 -6.172 -7.5 1 74.25 413 GLN B C 1
ATOM 7485 O O . GLN B 1 413 ? 34.406 -6.004 -6.461 1 74.25 413 GLN B O 1
ATOM 7490 N N . LYS B 1 414 ? 34.219 -6.699 -8.617 1 62.5 414 LYS B N 1
ATOM 7491 C CA . LYS B 1 414 ? 35.594 -7.121 -8.719 1 62.5 414 LYS B CA 1
ATOM 7492 C C . LYS B 1 414 ? 36.531 -5.922 -8.711 1 62.5 414 LYS B C 1
ATOM 7494 O O . LYS B 1 414 ? 37.656 -6.004 -8.211 1 62.5 414 LYS B O 1
ATOM 7499 N N . VAL B 1 415 ? 36.062 -4.848 -9.32 1 62.91 415 VAL B N 1
ATOM 7500 C CA . VAL B 1 415 ? 37 -3.744 -9.453 1 62.91 415 VAL B CA 1
ATOM 7501 C C . VAL B 1 415 ? 36.406 -2.475 -8.859 1 62.91 415 VAL B C 1
ATOM 7503 O O . VAL B 1 415 ? 35.281 -2.102 -9.195 1 62.91 415 VAL B O 1
ATOM 7506 N N . ALA B 1 416 ? 37.125 -1.993 -7.812 1 64.38 416 ALA B N 1
ATOM 7507 C CA . ALA B 1 416 ? 36.75 -0.682 -7.289 1 64.38 416 ALA B CA 1
ATOM 7508 C C . ALA B 1 416 ? 37.031 0.418 -8.305 1 64.38 416 ALA B C 1
ATOM 7510 O O . ALA B 1 416 ? 38.156 0.488 -8.836 1 64.38 416 ALA B O 1
ATOM 7511 N N . ARG B 1 417 ? 36.094 1.199 -8.602 1 70.31 417 ARG B N 1
ATOM 7512 C CA . ARG B 1 417 ? 36.281 2.289 -9.555 1 70.31 417 ARG B CA 1
ATOM 7513 C C . ARG B 1 417 ? 36.938 3.502 -8.883 1 70.31 417 ARG B C 1
ATOM 7515 O O . ARG B 1 417 ? 36.469 3.936 -7.816 1 70.31 417 ARG B O 1
ATOM 7522 N N . ASP B 1 418 ? 38.156 3.77 -9.305 1 69.5 418 ASP B N 1
ATOM 7523 C CA . ASP B 1 418 ? 38.812 4.996 -8.883 1 69.5 418 ASP B CA 1
ATOM 7524 C C . ASP B 1 418 ? 38.438 6.168 -9.781 1 69.5 418 ASP B C 1
ATOM 7526 O O . ASP B 1 418 ? 38.781 6.195 -10.961 1 69.5 418 ASP B O 1
ATOM 7530 N N . VAL B 1 419 ? 37.562 6.98 -9.195 1 66.56 419 VAL B N 1
ATOM 7531 C CA . VAL B 1 419 ? 37.094 8.102 -9.992 1 66.56 419 VAL B CA 1
ATOM 7532 C C . VAL B 1 419 ? 38.031 9.289 -9.852 1 66.56 419 VAL B C 1
ATOM 7534 O O . VAL B 1 419 ? 37.812 10.203 -9.062 1 66.56 419 VAL B O 1
ATOM 7537 N N . ASP B 1 420 ? 39.156 9.336 -10.562 1 65.88 420 ASP B N 1
ATOM 7538 C CA . ASP B 1 420 ? 40.219 10.328 -10.461 1 65.88 420 ASP B CA 1
ATOM 7539 C C . ASP B 1 420 ? 39.75 11.711 -10.891 1 65.88 420 ASP B C 1
ATOM 7541 O O . ASP B 1 420 ? 40.344 12.727 -10.531 1 65.88 420 ASP B O 1
ATOM 7545 N N . THR B 1 421 ? 38.625 11.75 -11.414 1 72.75 421 THR B N 1
ATOM 7546 C CA . THR B 1 421 ? 38.125 13.023 -11.906 1 72.75 421 THR B CA 1
ATOM 7547 C C . THR B 1 421 ? 37.344 13.766 -10.812 1 72.75 421 THR B C 1
ATOM 7549 O O . THR B 1 421 ? 37.031 14.945 -10.961 1 72.75 421 THR B O 1
ATOM 7552 N N . PHE B 1 422 ? 37.406 13.234 -9.633 1 84.19 422 PHE B N 1
ATOM 7553 C CA . PHE B 1 422 ? 36.625 13.852 -8.555 1 84.19 422 PHE B CA 1
ATOM 7554 C C . PHE B 1 422 ? 37.562 14.648 -7.629 1 84.19 422 PHE B C 1
ATOM 7556 O O . PHE B 1 422 ? 38.656 14.195 -7.285 1 84.19 422 PHE B O 1
ATOM 7563 N N . SER B 1 423 ? 37.25 15.898 -7.402 1 90.69 423 SER B N 1
ATOM 7564 C CA . SER B 1 423 ? 37.906 16.703 -6.383 1 90.69 423 SER B CA 1
ATOM 7565 C C . SER B 1 423 ? 36.938 17.688 -5.73 1 90.69 423 SER B C 1
ATOM 7567 O O . SER B 1 423 ? 36.062 18.25 -6.406 1 90.69 423 SER B O 1
ATOM 7569 N N . HIS B 1 424 ? 37.125 17.781 -4.445 1 94.5 424 HIS B N 1
ATOM 7570 C CA . HIS B 1 424 ? 36.25 18.703 -3.721 1 94.5 424 HIS B CA 1
ATOM 7571 C C . HIS B 1 424 ? 37.031 19.453 -2.639 1 94.5 424 HIS B C 1
ATOM 7573 O O . HIS B 1 424 ? 37.75 18.828 -1.854 1 94.5 424 HIS B O 1
ATOM 7579 N N . GLU B 1 425 ? 36.75 20.766 -2.529 1 94.31 425 GLU B N 1
ATOM 7580 C CA . GLU B 1 425 ? 37.656 21.578 -1.729 1 94.31 425 GLU B CA 1
ATOM 7581 C C . GLU B 1 425 ? 37 22.031 -0.435 1 94.31 425 GLU B C 1
ATOM 7583 O O . GLU B 1 425 ? 37.688 22.5 0.481 1 94.31 425 GLU B O 1
ATOM 7588 N N . GLU B 1 426 ? 35.75 21.844 -0.326 1 96.38 426 GLU B N 1
ATOM 7589 C CA . GLU B 1 426 ? 35.094 22.547 0.791 1 96.38 426 GLU B CA 1
ATOM 7590 C C . GLU B 1 426 ? 34.406 21.562 1.735 1 96.38 426 GLU B C 1
ATOM 7592 O O . GLU B 1 426 ? 34.094 21.922 2.875 1 96.38 426 GLU B O 1
ATOM 7597 N N . VAL B 1 427 ? 34.156 20.328 1.351 1 96.88 427 VAL B N 1
ATOM 7598 C CA . VAL B 1 427 ? 33.375 19.391 2.148 1 96.88 427 VAL B CA 1
ATOM 7599 C C . VAL B 1 427 ? 34.188 18.984 3.391 1 96.88 427 VAL B C 1
ATOM 7601 O O . VAL B 1 427 ? 35.344 18.609 3.293 1 96.88 427 VAL B O 1
ATOM 7604 N N . LYS B 1 428 ? 33.531 19.125 4.555 1 97.19 428 LYS B N 1
ATOM 7605 C CA . LYS B 1 428 ? 34.219 18.844 5.816 1 97.19 428 LYS B CA 1
ATOM 7606 C C . LYS B 1 428 ? 33.688 17.562 6.453 1 97.19 428 LYS B C 1
ATOM 7608 O O . LYS B 1 428 ? 34.438 16.781 7.039 1 97.19 428 LYS B O 1
ATOM 7613 N N . VAL B 1 429 ? 32.375 17.484 6.348 1 97.69 429 VAL B N 1
ATOM 7614 C CA . VAL B 1 429 ? 31.781 16.344 7.035 1 97.69 429 VAL B CA 1
ATOM 7615 C C . VAL B 1 429 ? 30.875 15.578 6.074 1 97.69 429 VAL B C 1
ATOM 7617 O O . VAL B 1 429 ? 30.031 16.172 5.395 1 97.69 429 VAL B O 1
ATOM 7620 N N . ILE B 1 430 ? 31.031 14.25 6.062 1 97.31 430 ILE B N 1
ATOM 7621 C CA . ILE B 1 430 ? 30.156 13.359 5.305 1 97.31 430 ILE B CA 1
ATOM 7622 C C . ILE B 1 430 ? 29.641 12.25 6.219 1 97.31 430 ILE B C 1
ATOM 7624 O O . ILE B 1 430 ? 30.422 11.609 6.93 1 97.31 430 ILE B O 1
ATOM 7628 N N . GLU B 1 431 ? 28.344 12.195 6.238 1 96.38 431 GLU B N 1
ATOM 7629 C CA . GLU B 1 431 ? 27.719 11.125 7.012 1 96.38 431 GLU B CA 1
ATOM 7630 C C . GLU B 1 431 ? 26.953 10.156 6.105 1 96.38 431 GLU B C 1
ATOM 7632 O O . GLU B 1 431 ? 26.062 10.57 5.363 1 96.38 431 GLU B O 1
ATOM 7637 N N . LEU B 1 432 ? 27.312 8.945 6.168 1 95.12 432 LEU B N 1
ATOM 7638 C CA . LEU B 1 432 ? 26.625 7.875 5.469 1 95.12 432 LEU B CA 1
ATOM 7639 C C . LEU B 1 432 ? 25.938 6.938 6.457 1 95.12 432 LEU B C 1
ATOM 7641 O O . LEU B 1 432 ? 26.594 6.227 7.211 1 95.12 432 LEU B O 1
ATOM 7645 N N . ARG B 1 433 ? 24.594 6.969 6.363 1 91.19 433 ARG B N 1
ATOM 7646 C CA . ARG B 1 433 ? 23.828 6.141 7.281 1 91.19 433 ARG B CA 1
ATOM 7647 C C . ARG B 1 433 ? 23.062 5.043 6.535 1 91.19 433 ARG B C 1
ATOM 7649 O O . ARG B 1 433 ? 22.812 5.168 5.336 1 91.19 433 ARG B O 1
ATOM 7656 N N . GLY B 1 434 ? 22.766 3.959 7.305 1 88.69 434 GLY B N 1
ATOM 7657 C CA . GLY B 1 434 ? 22.078 2.822 6.699 1 88.69 434 GLY B CA 1
ATOM 7658 C C . GLY B 1 434 ? 23.031 1.914 5.926 1 88.69 434 GLY B C 1
ATOM 7659 O O . GLY B 1 434 ? 22.594 1.186 5.031 1 88.69 434 GLY B O 1
ATOM 7660 N N . CYS B 1 435 ? 24.266 1.961 6.266 1 90.69 435 CYS B N 1
ATOM 7661 C CA . CYS B 1 435 ? 25.281 1.17 5.582 1 90.69 435 CYS B CA 1
ATOM 7662 C C . CYS B 1 435 ? 25.25 -0.282 6.047 1 90.69 435 CYS B C 1
ATOM 7664 O O . CYS B 1 435 ? 25 -0.556 7.227 1 90.69 435 CYS B O 1
ATOM 7666 N N . VAL B 1 436 ? 25.5 -1.106 5.094 1 88.25 436 VAL B N 1
ATOM 7667 C CA . VAL B 1 436 ? 25.5 -2.521 5.445 1 88.25 436 VAL B CA 1
ATOM 7668 C C . VAL B 1 436 ? 26.797 -3.172 4.988 1 88.25 436 VAL B C 1
ATOM 7670 O O . VAL B 1 436 ? 26.938 -4.395 5.051 1 88.25 436 VAL B O 1
ATOM 7673 N N . GLY B 1 437 ? 27.672 -2.385 4.457 1 87.44 437 GLY B N 1
ATOM 7674 C CA . GLY B 1 437 ? 28.984 -2.893 4.07 1 87.44 437 GLY B CA 1
ATOM 7675 C C . GLY B 1 437 ? 29.062 -3.275 2.604 1 87.44 437 GLY B C 1
ATOM 7676 O O . GLY B 1 437 ? 29.844 -4.156 2.229 1 87.44 437 GLY B O 1
ATOM 7677 N N . ASN B 1 438 ? 28.297 -2.705 1.78 1 88.62 438 ASN B N 1
ATOM 7678 C CA . ASN B 1 438 ? 28.375 -2.945 0.344 1 88.62 438 ASN B CA 1
ATOM 7679 C C . ASN B 1 438 ? 29.625 -2.309 -0.269 1 88.62 438 ASN B C 1
ATOM 7681 O O . ASN B 1 438 ? 30.172 -1.356 0.287 1 88.62 438 ASN B O 1
ATOM 7685 N N . TRP B 1 439 ? 29.984 -2.807 -1.407 1 88 439 TRP B N 1
ATOM 7686 C CA . TRP B 1 439 ? 31.219 -2.342 -2.049 1 88 439 TRP B CA 1
ATOM 7687 C C . TRP B 1 439 ? 31.109 -0.864 -2.414 1 88 439 TRP B C 1
ATOM 7689 O O . TRP B 1 439 ? 32.094 -0.126 -2.32 1 88 439 TRP B O 1
ATOM 7699 N N . TYR B 1 440 ? 29.953 -0.469 -2.875 1 88.62 440 TYR B N 1
ATOM 7700 C CA . TYR B 1 440 ? 29.797 0.904 -3.348 1 88.62 440 TYR B CA 1
ATOM 7701 C C . TYR B 1 440 ? 29.891 1.891 -2.189 1 88.62 440 TYR B C 1
ATOM 7703 O O . TYR B 1 440 ? 30.234 3.055 -2.383 1 88.62 440 TYR B O 1
ATOM 7711 N N . GLU B 1 441 ? 29.531 1.473 -1.005 1 91.94 441 GLU B N 1
ATOM 7712 C CA . GLU B 1 441 ? 29.688 2.309 0.18 1 91.94 441 GLU B CA 1
ATOM 7713 C C . GLU B 1 441 ? 31.172 2.539 0.494 1 91.94 441 GLU B C 1
ATOM 7715 O O . GLU B 1 441 ? 31.578 3.67 0.762 1 91.94 441 GLU B O 1
ATOM 7720 N N . ILE B 1 442 ? 31.859 1.428 0.389 1 89.62 442 ILE B N 1
ATOM 7721 C CA . ILE B 1 442 ? 33.281 1.469 0.663 1 89.62 442 ILE B CA 1
ATOM 7722 C C . ILE B 1 442 ? 34 2.281 -0.418 1 89.62 442 ILE B C 1
ATOM 7724 O O . ILE B 1 442 ? 34.844 3.131 -0.114 1 89.62 442 ILE B O 1
ATOM 7728 N N . GLU B 1 443 ? 33.562 2 -1.587 1 89.62 443 GLU B N 1
ATOM 7729 C CA . GLU B 1 443 ? 34.125 2.732 -2.717 1 89.62 443 GLU B CA 1
ATOM 7730 C C . GLU B 1 443 ? 33.906 4.234 -2.572 1 89.62 443 GLU B C 1
ATOM 7732 O O . GLU B 1 443 ? 34.812 5.031 -2.801 1 89.62 443 GLU B O 1
ATOM 7737 N N . PHE B 1 444 ? 32.812 4.645 -2.252 1 92.19 444 PHE B N 1
ATOM 7738 C CA . PHE B 1 444 ? 32.469 6.051 -2.062 1 92.19 444 PHE B CA 1
ATOM 7739 C C . PHE B 1 444 ? 33.344 6.676 -0.975 1 92.19 444 PHE B C 1
ATOM 7741 O O . PHE B 1 444 ? 33.938 7.738 -1.176 1 92.19 444 PHE B O 1
ATOM 7748 N N . ALA B 1 445 ? 33.375 5.988 0.142 1 91.69 445 ALA B N 1
ATOM 7749 C CA . ALA B 1 445 ? 34.156 6.48 1.267 1 91.69 445 ALA B CA 1
ATOM 7750 C C . ALA B 1 445 ? 35.625 6.66 0.872 1 91.69 445 ALA B C 1
ATOM 7752 O O . ALA B 1 445 ? 36.219 7.684 1.183 1 91.69 445 ALA B O 1
ATOM 7753 N N . MET B 1 446 ? 36.156 5.703 0.157 1 89.56 446 MET B N 1
ATOM 7754 C CA . MET B 1 446 ? 37.562 5.754 -0.253 1 89.56 446 MET B CA 1
ATOM 7755 C C . MET B 1 446 ? 37.812 6.922 -1.202 1 89.56 446 MET B C 1
ATOM 7757 O O . MET B 1 446 ? 38.812 7.629 -1.071 1 89.56 446 MET B O 1
ATOM 7761 N N . ASN B 1 447 ? 36.969 7.125 -2.062 1 90.62 447 ASN B N 1
ATOM 7762 C CA . ASN B 1 447 ? 37.094 8.211 -3.027 1 90.62 447 ASN B CA 1
ATOM 7763 C C . ASN B 1 447 ? 37 9.578 -2.35 1 90.62 447 ASN B C 1
ATOM 7765 O O . ASN B 1 447 ? 37.812 10.469 -2.66 1 90.62 447 ASN B O 1
ATOM 7769 N N . VAL B 1 448 ? 36.125 9.672 -1.463 1 93.06 448 VAL B N 1
ATOM 7770 C CA . VAL B 1 448 ? 35.969 10.969 -0.802 1 93.06 448 VAL B CA 1
ATOM 7771 C C . VAL B 1 448 ? 37.156 11.25 0.103 1 93.06 448 VAL B C 1
ATOM 7773 O O . VAL B 1 448 ? 37.625 12.391 0.191 1 93.06 448 VAL B O 1
ATOM 7776 N N . ILE B 1 449 ? 37.656 10.25 0.714 1 91.38 449 ILE B N 1
ATOM 7777 C CA . ILE B 1 449 ? 38.812 10.422 1.581 1 91.38 449 ILE B CA 1
ATOM 7778 C C . ILE B 1 449 ? 40 10.867 0.752 1 91.38 449 ILE B C 1
ATOM 7780 O O . ILE B 1 449 ? 40.781 11.727 1.184 1 91.38 449 ILE B O 1
ATOM 7784 N N . LYS B 1 450 ? 40.062 10.297 -0.381 1 89.12 450 LYS B N 1
ATOM 7785 C CA . LYS B 1 450 ? 41.219 10.547 -1.242 1 89.12 450 LYS B CA 1
ATOM 7786 C C . LYS B 1 450 ? 41.125 11.922 -1.893 1 89.12 450 LYS B C 1
ATOM 7788 O O . LYS B 1 450 ? 42.125 12.625 -2.023 1 89.12 450 LYS B O 1
ATOM 7793 N N . TYR B 1 451 ? 39.906 12.352 -2.209 1 90.25 451 TYR B N 1
ATOM 7794 C CA . TYR B 1 451 ? 39.844 13.469 -3.143 1 90.25 451 TYR B CA 1
ATOM 7795 C C . TYR B 1 451 ? 39.125 14.664 -2.512 1 90.25 451 TYR B C 1
ATOM 7797 O O . TYR B 1 451 ? 39.094 15.742 -3.107 1 90.25 451 TYR B O 1
ATOM 7805 N N . ALA B 1 452 ? 38.562 14.508 -1.377 1 93.38 452 ALA B N 1
ATOM 7806 C CA . ALA B 1 452 ? 38.062 15.656 -0.637 1 93.38 452 ALA B CA 1
ATOM 7807 C C . ALA B 1 452 ? 39.125 16.266 0.262 1 93.38 452 ALA B C 1
ATOM 7809 O O . ALA B 1 452 ? 39.406 15.75 1.348 1 93.38 452 ALA B O 1
ATOM 7810 N N . ASN B 1 453 ? 39.562 17.359 -0.069 1 93.12 453 ASN B N 1
ATOM 7811 C CA . ASN B 1 453 ? 40.781 17.922 0.502 1 93.12 453 ASN B CA 1
ATOM 7812 C C . ASN B 1 453 ? 40.562 18.422 1.925 1 93.12 453 ASN B C 1
ATOM 7814 O O . ASN B 1 453 ? 41.438 18.312 2.777 1 93.12 453 ASN B O 1
ATOM 7818 N N . LYS B 1 454 ? 39.469 18.953 2.211 1 95.38 454 LYS B N 1
ATOM 7819 C CA . LYS B 1 454 ? 39.219 19.531 3.525 1 95.38 454 LYS B CA 1
ATOM 7820 C C . LYS B 1 454 ? 38.406 18.594 4.402 1 95.38 454 LYS B C 1
ATOM 7822 O O . LYS B 1 454 ? 37.906 19.016 5.445 1 95.38 454 LYS B O 1
ATOM 7827 N N . LEU B 1 455 ? 38.25 17.422 3.967 1 95.69 455 LEU B N 1
ATOM 7828 C CA . LEU B 1 455 ? 37.438 16.469 4.711 1 95.69 455 LEU B CA 1
ATOM 7829 C C . LEU B 1 455 ? 38 16.25 6.113 1 95.69 455 LEU B C 1
ATOM 7831 O O . LEU B 1 455 ? 39.188 15.945 6.273 1 95.69 455 LEU B O 1
ATOM 7835 N N . GLU B 1 456 ? 37.188 16.453 7.137 1 95.75 456 GLU B N 1
ATOM 7836 C CA . GLU B 1 456 ? 37.594 16.219 8.523 1 95.75 456 GLU B CA 1
ATOM 7837 C C . GLU B 1 456 ? 37.188 14.812 8.977 1 95.75 456 GLU B C 1
ATOM 7839 O O . GLU B 1 456 ? 37.969 14.133 9.656 1 95.75 456 GLU B O 1
ATOM 7844 N N . ARG B 1 457 ? 36.031 14.523 8.562 1 95.44 457 ARG B N 1
ATOM 7845 C CA . ARG B 1 457 ? 35.594 13.195 8.977 1 95.44 457 ARG B CA 1
ATOM 7846 C C . ARG B 1 457 ? 34.531 12.648 8.023 1 95.44 457 ARG B C 1
ATOM 7848 O O . ARG B 1 457 ? 33.719 13.406 7.496 1 95.44 457 ARG B O 1
ATOM 7855 N N . ILE B 1 458 ? 34.531 11.359 7.863 1 95.44 458 ILE B N 1
ATOM 7856 C CA . ILE B 1 458 ? 33.469 10.594 7.203 1 95.44 458 ILE B CA 1
ATOM 7857 C C . ILE B 1 458 ? 32.938 9.523 8.156 1 95.44 458 ILE B C 1
ATOM 7859 O O . ILE B 1 458 ? 33.688 8.711 8.68 1 95.44 458 ILE B O 1
ATOM 7863 N N . VAL B 1 459 ? 31.641 9.688 8.398 1 94.25 459 VAL B N 1
ATOM 7864 C CA . VAL B 1 459 ? 30.984 8.781 9.344 1 94.25 459 VAL B CA 1
ATOM 7865 C C . VAL B 1 459 ? 30.203 7.719 8.586 1 94.25 459 VAL B C 1
ATOM 7867 O O . VAL B 1 459 ? 29.359 8.039 7.742 1 94.25 459 VAL B O 1
ATOM 7870 N N . LEU B 1 460 ? 30.469 6.504 8.82 1 93.25 460 LEU B N 1
ATOM 7871 C CA . LEU B 1 460 ? 29.656 5.383 8.336 1 93.25 460 LEU B CA 1
ATOM 7872 C C . LEU B 1 460 ? 28.906 4.719 9.484 1 93.25 460 LEU B C 1
ATOM 7874 O O . LEU B 1 460 ? 29.5 4.426 10.523 1 93.25 460 LEU B O 1
ATOM 7878 N N . SER B 1 461 ? 27.609 4.629 9.297 1 89.38 461 SER B N 1
ATOM 7879 C CA . SER B 1 461 ? 26.797 4.043 10.367 1 89.38 461 SER B CA 1
ATOM 7880 C C . SER B 1 461 ? 25.719 3.127 9.805 1 89.38 461 SER B C 1
ATOM 7882 O O . SER B 1 461 ? 25.062 3.465 8.812 1 89.38 461 SER B O 1
ATOM 7884 N N . PRO B 1 462 ? 25.469 1.965 10.438 1 86.44 462 PRO B N 1
ATOM 7885 C CA . PRO B 1 462 ? 24.312 1.146 10.055 1 86.44 462 PRO B CA 1
ATOM 7886 C C . PRO B 1 462 ? 22.984 1.7 10.586 1 86.44 462 PRO B C 1
ATOM 7888 O O . PRO B 1 462 ? 21.922 1.236 10.188 1 86.44 462 PRO B O 1
ATOM 7891 N N . TYR B 1 463 ? 23.078 2.76 11.336 1 80.19 463 TYR B N 1
ATOM 7892 C CA . TYR B 1 463 ? 21.906 3.334 11.977 1 80.19 463 TYR B CA 1
ATOM 7893 C C . TYR B 1 463 ? 21.219 4.344 11.055 1 80.19 463 TYR B C 1
ATOM 7895 O O . TYR B 1 463 ? 21.891 5.043 10.289 1 80.19 463 TYR B O 1
ATOM 7903 N N . TRP B 1 464 ? 19.844 4.227 11.211 1 78.75 464 TRP B N 1
ATOM 7904 C CA . TRP B 1 464 ? 19.078 5.277 10.555 1 78.75 464 TRP B CA 1
ATOM 7905 C C . TRP B 1 464 ? 18.797 6.438 11.508 1 78.75 464 TRP B C 1
ATOM 7907 O O . TRP B 1 464 ? 18.906 6.281 12.727 1 78.75 464 TRP B O 1
ATOM 7917 N N . ARG B 1 465 ? 18.656 7.59 10.953 1 67.06 465 ARG B N 1
ATOM 7918 C CA . ARG B 1 465 ? 18.344 8.742 11.797 1 67.06 465 ARG B CA 1
ATOM 7919 C C . ARG B 1 465 ? 16.953 8.641 12.391 1 67.06 465 ARG B C 1
ATOM 7921 O O . ARG B 1 465 ? 16.062 8.008 11.805 1 67.06 465 ARG B O 1
ATOM 7928 N N . ASP B 1 466 ? 16.625 9.055 13.625 1 55.97 466 ASP B N 1
ATOM 7929 C CA . ASP B 1 466 ? 15.406 9.062 14.422 1 55.97 466 ASP B CA 1
ATOM 7930 C C . ASP B 1 466 ? 14.203 9.5 13.586 1 55.97 466 ASP B C 1
ATOM 7932 O O . ASP B 1 466 ? 13.055 9.234 13.961 1 55.97 466 ASP B O 1
ATOM 7936 N N . THR B 1 467 ? 14.398 10.211 12.656 1 51.53 467 THR B N 1
ATOM 7937 C CA . THR B 1 467 ? 13.242 10.781 11.984 1 51.53 467 THR B CA 1
ATOM 7938 C C . THR B 1 467 ? 12.406 9.688 11.328 1 51.53 467 THR B C 1
ATOM 7940 O O . THR B 1 467 ? 11.273 9.938 10.898 1 51.53 467 THR B O 1
ATOM 7943 N N . VAL B 1 468 ? 12.977 8.57 11.172 1 49.75 468 VAL B N 1
ATOM 7944 C CA . VAL B 1 468 ? 12.062 7.547 10.688 1 49.75 468 VAL B CA 1
ATOM 7945 C C . VAL B 1 468 ? 11.234 6.996 11.844 1 49.75 468 VAL B C 1
ATOM 7947 O O . VAL B 1 468 ? 11.742 6.25 12.68 1 49.75 468 VAL B O 1
ATOM 7950 N N . GLU B 1 469 ? 10.391 7.809 12.367 1 50.28 469 GLU B N 1
ATOM 7951 C CA . GLU B 1 469 ? 9.562 7.824 13.562 1 50.28 469 GLU B CA 1
ATOM 7952 C C . GLU B 1 469 ? 9.312 6.406 14.078 1 50.28 469 GLU B C 1
ATOM 7954 O O . GLU B 1 469 ? 9.117 6.207 15.281 1 50.28 469 GLU B O 1
ATOM 7959 N N . SER B 1 470 ? 9.469 5.484 13.305 1 49.97 470 SER B N 1
ATOM 7960 C CA . SER B 1 470 ? 8.992 4.176 13.742 1 49.97 470 SER B CA 1
ATOM 7961 C C . SER B 1 470 ? 10.148 3.256 14.102 1 49.97 470 SER B C 1
ATOM 7963 O O . SER B 1 470 ? 9.945 2.088 14.438 1 49.97 470 SER B O 1
ATOM 7965 N N . VAL B 1 471 ? 11.336 3.834 14.203 1 50.69 471 VAL B N 1
ATOM 7966 C CA . VAL B 1 471 ? 12.461 2.932 14.438 1 50.69 471 VAL B CA 1
ATOM 7967 C C . VAL B 1 471 ? 12.852 2.961 15.914 1 50.69 471 VAL B C 1
ATOM 7969 O O . VAL B 1 471 ? 13.203 4.016 16.453 1 50.69 471 VAL B O 1
ATOM 7972 N N . ASP B 1 472 ? 12.367 2.055 16.656 1 52.25 472 ASP B N 1
ATOM 7973 C CA . ASP B 1 472 ? 12.938 1.845 17.969 1 52.25 472 ASP B CA 1
ATOM 7974 C C . ASP B 1 472 ? 14.328 1.22 17.875 1 52.25 472 ASP B C 1
ATOM 7976 O O . ASP B 1 472 ? 14.461 0.002 17.75 1 52.25 472 ASP B O 1
ATOM 7980 N N . TRP B 1 473 ? 15.375 2.07 17.906 1 53.38 473 TRP B N 1
ATOM 7981 C CA . TRP B 1 473 ? 16.766 1.66 17.75 1 53.38 473 TRP B CA 1
ATOM 7982 C C . TRP B 1 473 ? 17.203 0.764 18.906 1 53.38 473 TRP B C 1
ATOM 7984 O O . TRP B 1 473 ? 18.125 -0.042 18.75 1 53.38 473 TRP B O 1
ATOM 7994 N N . SER B 1 474 ? 16.641 0.985 19.984 1 53.31 474 SER B N 1
ATOM 7995 C CA . SER B 1 474 ? 17.062 0.241 21.172 1 53.31 474 SER B CA 1
ATOM 7996 C C . SER B 1 474 ? 16.734 -1.241 21.031 1 53.31 474 SER B C 1
ATOM 7998 O O . SER B 1 474 ? 17.406 -2.088 21.625 1 53.31 474 SER B O 1
ATOM 8000 N N . SER B 1 475 ? 15.727 -1.441 20.25 1 53.78 475 SER B N 1
ATOM 8001 C CA . SER B 1 475 ? 15.25 -2.822 20.25 1 53.78 475 SER B CA 1
ATOM 8002 C C . SER B 1 475 ? 16.078 -3.689 19.297 1 53.78 475 SER B C 1
ATOM 8004 O O . SER B 1 475 ? 16.078 -4.914 19.422 1 53.78 475 SER B O 1
ATOM 8006 N N . ASP B 1 476 ? 16.969 -2.99 18.5 1 64.44 476 ASP B N 1
ATOM 8007 C CA . ASP B 1 476 ? 17.594 -3.889 17.547 1 64.44 476 ASP B CA 1
ATOM 8008 C C . ASP B 1 476 ? 19.125 -3.799 17.609 1 64.44 476 ASP B C 1
ATOM 8010 O O . ASP B 1 476 ? 19.781 -3.568 16.609 1 64.44 476 ASP B O 1
ATOM 8014 N N . LEU B 1 477 ? 19.703 -3.955 18.812 1 64.94 477 LEU B N 1
ATOM 8015 C CA . LEU B 1 477 ? 21.141 -3.836 19.062 1 64.94 477 LEU B CA 1
ATOM 8016 C C . LEU B 1 477 ? 21.922 -4.809 18.188 1 64.94 477 LEU B C 1
ATOM 8018 O O . LEU B 1 477 ? 23 -4.465 17.688 1 64.94 477 LEU B O 1
ATOM 8022 N N . ALA B 1 478 ? 21.391 -5.941 18.062 1 68.19 478 ALA B N 1
ATOM 8023 C CA . ALA B 1 478 ? 22.094 -6.961 17.297 1 68.19 478 ALA B CA 1
ATOM 8024 C C . ALA B 1 478 ? 22.266 -6.543 15.836 1 68.19 478 ALA B C 1
ATOM 8026 O O . ALA B 1 478 ? 23.328 -6.758 15.25 1 68.19 478 ALA B O 1
ATOM 8027 N N . TRP B 1 479 ? 21.422 -5.859 15.438 1 69.75 479 TRP B N 1
ATOM 8028 C CA . TRP B 1 479 ? 21.484 -5.41 14.047 1 69.75 479 TRP B CA 1
ATOM 8029 C C . TRP B 1 479 ? 22.625 -4.414 13.844 1 69.75 479 TRP B C 1
ATOM 8031 O O . TRP B 1 479 ? 23.391 -4.535 12.898 1 69.75 479 TRP B O 1
ATOM 8041 N N . PHE B 1 480 ? 22.688 -3.619 14.75 1 73.62 480 PHE B N 1
ATOM 8042 C CA . PHE B 1 480 ? 23.672 -2.557 14.602 1 73.62 480 PHE B CA 1
ATOM 8043 C C . PHE B 1 480 ? 25.078 -3.096 14.797 1 73.62 480 PHE B C 1
ATOM 8045 O O . PHE B 1 480 ? 26 -2.705 14.086 1 73.62 480 PHE B O 1
ATOM 8052 N N . GLN B 1 481 ? 25.156 -4.023 15.633 1 77 481 GLN B N 1
ATOM 8053 C CA . GLN B 1 481 ? 26.469 -4.621 15.867 1 77 481 GLN B CA 1
ATOM 8054 C C . GLN B 1 481 ? 26.938 -5.422 14.656 1 77 481 GLN B C 1
ATOM 8056 O O . GLN B 1 481 ? 28.094 -5.316 14.234 1 77 481 GLN B O 1
ATOM 8061 N N . ASN B 1 482 ? 26.047 -6.141 14.109 1 77.62 482 ASN B N 1
ATOM 8062 C CA . ASN B 1 482 ? 26.375 -6.918 12.914 1 77.62 482 ASN B CA 1
ATOM 8063 C C . ASN B 1 482 ? 26.719 -6.016 11.734 1 77.62 482 ASN B C 1
ATOM 8065 O O . ASN B 1 482 ? 27.625 -6.316 10.969 1 77.62 482 ASN B O 1
ATOM 8069 N N . GLY B 1 483 ? 26.047 -4.953 11.664 1 81.5 483 GLY B N 1
ATOM 8070 C CA . GLY B 1 483 ? 26.328 -3.998 10.609 1 81.5 483 GLY B CA 1
ATOM 8071 C C . GLY B 1 483 ? 27.703 -3.365 10.719 1 81.5 483 GLY B C 1
ATOM 8072 O O . GLY B 1 483 ? 28.438 -3.258 9.727 1 81.5 483 GLY B O 1
ATOM 8073 N N . ARG B 1 484 ? 28 -3.07 11.922 1 85.31 484 ARG B N 1
ATOM 8074 C CA . ARG B 1 484 ? 29.312 -2.482 12.164 1 85.31 484 ARG B CA 1
ATOM 8075 C C . ARG B 1 484 ? 30.438 -3.465 11.82 1 85.31 484 ARG B C 1
ATOM 8077 O O . ARG B 1 484 ? 31.453 -3.076 11.242 1 85.31 484 ARG B O 1
ATOM 8084 N N . GLN B 1 485 ? 30.172 -4.629 12.18 1 86.5 485 GLN B N 1
ATOM 8085 C CA . GLN B 1 485 ? 31.172 -5.664 11.914 1 86.5 485 GLN B CA 1
ATOM 8086 C C . GLN B 1 485 ? 31.375 -5.855 10.414 1 86.5 485 GLN B C 1
ATOM 8088 O O . GLN B 1 485 ? 32.5 -5.961 9.938 1 86.5 485 GLN B O 1
ATOM 8093 N N . ARG B 1 486 ? 30.422 -5.879 9.68 1 84.75 486 ARG B N 1
ATOM 8094 C CA . ARG B 1 486 ? 30.5 -6.062 8.234 1 84.75 486 ARG B CA 1
ATOM 8095 C C . ARG B 1 486 ? 31.281 -4.922 7.578 1 84.75 486 ARG B C 1
ATOM 8097 O O . ARG B 1 486 ? 32.125 -5.152 6.707 1 84.75 486 ARG B O 1
ATOM 8104 N N . ILE B 1 487 ? 30.938 -3.762 8.016 1 89.06 487 ILE B N 1
ATOM 8105 C CA . ILE B 1 487 ? 31.594 -2.588 7.461 1 89.06 487 ILE B CA 1
ATOM 8106 C C . ILE B 1 487 ? 33.094 -2.625 7.801 1 89.06 487 ILE B C 1
ATOM 8108 O O . ILE B 1 487 ? 33.938 -2.375 6.938 1 89.06 487 ILE B O 1
ATOM 8112 N N . THR B 1 488 ? 33.375 -3.01 9.016 1 88.38 488 THR B N 1
ATOM 8113 C CA . THR B 1 488 ? 34.75 -3.053 9.477 1 88.38 488 THR B CA 1
ATOM 8114 C C . THR B 1 488 ? 35.562 -4.082 8.695 1 88.38 488 THR B C 1
ATOM 8116 O O . THR B 1 488 ? 36.719 -3.83 8.32 1 88.38 488 THR B O 1
ATOM 8119 N N . GLU B 1 489 ? 34.969 -5.156 8.438 1 86.56 489 GLU B N 1
ATOM 8120 C CA . GLU B 1 489 ? 35.625 -6.227 7.711 1 86.56 489 GLU B CA 1
ATOM 8121 C C . GLU B 1 489 ? 35.969 -5.797 6.289 1 86.56 489 GLU B C 1
ATOM 8123 O O . GLU B 1 489 ? 37.031 -6.188 5.75 1 86.56 489 GLU B O 1
ATOM 8128 N N . LYS B 1 490 ? 35.219 -5.027 5.738 1 84.81 490 LYS B N 1
ATOM 8129 C CA . LYS B 1 490 ? 35.438 -4.574 4.371 1 84.81 490 LYS B CA 1
ATOM 8130 C C . LYS B 1 490 ? 36.594 -3.566 4.297 1 84.81 490 LYS B C 1
ATOM 8132 O O . LYS B 1 490 ? 37.344 -3.551 3.326 1 84.81 490 LYS B O 1
ATOM 8137 N N . PHE B 1 491 ? 36.75 -2.807 5.32 1 85.69 491 PHE B N 1
ATOM 8138 C CA . PHE B 1 491 ? 37.812 -1.8 5.324 1 85.69 491 PHE B CA 1
ATOM 8139 C C . PHE B 1 491 ? 39.125 -2.418 5.719 1 85.69 491 PHE B C 1
ATOM 8141 O O . PHE B 1 491 ? 40.188 -1.875 5.398 1 85.69 491 PHE B O 1
ATOM 8148 N N . GLN B 1 492 ? 39.062 -3.469 6.465 1 78.94 492 GLN B N 1
ATOM 8149 C CA . GLN B 1 492 ? 40.312 -4.117 6.863 1 78.94 492 GLN B CA 1
ATOM 8150 C C . GLN B 1 492 ? 41.062 -4.652 5.648 1 78.94 492 GLN B C 1
ATOM 8152 O O . GLN B 1 492 ? 42.312 -4.703 5.645 1 78.94 492 GLN B O 1
ATOM 8157 N N . THR B 1 493 ? 40.344 -4.961 4.66 1 70.12 493 THR B N 1
ATOM 8158 C CA . THR B 1 493 ? 40.969 -5.535 3.471 1 70.12 493 THR B CA 1
ATOM 8159 C C . THR B 1 493 ? 41.531 -4.441 2.561 1 70.12 493 THR B C 1
ATOM 8161 O O . THR B 1 493 ? 42.312 -4.715 1.656 1 70.12 493 THR B O 1
ATOM 8164 N N . GLU B 1 494 ? 41.188 -3.248 2.896 1 67.69 494 GLU B N 1
ATOM 8165 C CA . GLU B 1 494 ? 41.562 -2.162 1.995 1 67.69 494 GLU B CA 1
ATOM 8166 C C . GLU B 1 494 ? 42.625 -1.277 2.619 1 67.69 494 GLU B C 1
ATOM 8168 O O . GLU B 1 494 ? 42.594 -0.986 3.816 1 67.69 494 GLU B O 1
ATOM 8173 N N . GLU B 1 495 ? 43.75 -1.179 1.99 1 64.94 495 GLU B N 1
ATOM 8174 C CA . GLU B 1 495 ? 44.75 -0.211 2.428 1 64.94 495 GLU B CA 1
ATOM 8175 C C . GLU B 1 495 ? 44.25 1.221 2.232 1 64.94 495 GLU B C 1
ATOM 8177 O O . GLU B 1 495 ? 44 1.644 1.105 1 64.94 495 GLU B O 1
ATOM 8182 N N . LEU B 1 496 ? 43.75 1.788 3.248 1 66.56 496 LEU B N 1
ATOM 8183 C CA . LEU B 1 496 ? 43.156 3.098 3.076 1 66.56 496 LEU B CA 1
ATOM 8184 C C . LEU B 1 496 ? 44.031 4.199 3.654 1 66.56 496 LEU B C 1
ATOM 8186 O O . LEU B 1 496 ? 44.312 4.211 4.855 1 66.56 496 LEU B O 1
ATOM 8190 N N . VAL B 1 497 ? 44.719 4.969 2.758 1 72.19 497 VAL B N 1
ATOM 8191 C CA . VAL B 1 497 ? 45.344 6.211 3.193 1 72.19 497 VAL B CA 1
ATOM 8192 C C . VAL B 1 497 ? 44.281 7.184 3.689 1 72.19 497 VAL B C 1
ATOM 8194 O O . VAL B 1 497 ? 43.281 7.43 3 1 72.19 497 VAL B O 1
ATOM 8197 N N . GLY B 1 498 ? 44.344 7.727 4.965 1 76.38 498 GLY B N 1
ATOM 8198 C CA . GLY B 1 498 ? 43.406 8.664 5.547 1 76.38 498 GLY B CA 1
ATOM 8199 C C . GLY B 1 498 ? 42.375 7.992 6.43 1 76.38 498 GLY B C 1
ATOM 8200 O O . GLY B 1 498 ? 41.281 8.547 6.664 1 76.38 498 GLY B O 1
ATOM 8201 N N . ARG B 1 499 ? 42.688 6.867 6.891 1 80.12 499 ARG B N 1
ATOM 8202 C CA . ARG B 1 499 ? 41.812 6.031 7.715 1 80.12 499 ARG B CA 1
ATOM 8203 C C . ARG B 1 499 ? 41.375 6.77 8.977 1 80.12 499 ARG B C 1
ATOM 8205 O O . ARG B 1 499 ? 40.312 6.469 9.547 1 80.12 499 ARG B O 1
ATOM 8212 N N . GLU B 1 500 ? 42.219 7.766 9.32 1 83.5 500 GLU B N 1
ATOM 8213 C CA . GLU B 1 500 ? 41.906 8.508 10.539 1 83.5 500 GLU B CA 1
ATOM 8214 C C . GLU B 1 500 ? 40.625 9.312 10.375 1 83.5 500 GLU B C 1
ATOM 8216 O O . GLU B 1 500 ? 39.969 9.656 11.367 1 83.5 500 GLU B O 1
ATOM 8221 N N . LYS B 1 501 ? 40.281 9.562 9.18 1 89.88 501 LYS B N 1
ATOM 8222 C CA . LYS B 1 501 ? 39.094 10.352 8.906 1 89.88 501 LYS B CA 1
ATOM 8223 C C . LYS B 1 501 ? 37.844 9.484 8.984 1 89.88 501 LYS B C 1
ATOM 8225 O O . LYS B 1 501 ? 36.719 10.008 9.055 1 89.88 501 LYS B O 1
ATOM 8230 N N . LEU B 1 502 ? 38 8.266 8.984 1 90.06 502 LEU B N 1
ATOM 8231 C CA . LEU B 1 502 ? 36.906 7.324 8.953 1 90.06 502 LEU B CA 1
ATOM 8232 C C . LEU B 1 502 ? 36.406 7.035 10.367 1 90.06 502 LEU B C 1
ATOM 8234 O O . LEU B 1 502 ? 37.188 6.625 11.234 1 90.06 502 LEU B O 1
ATOM 8238 N N . VAL B 1 503 ? 35.156 7.363 10.602 1 90.88 503 VAL B N 1
ATOM 8239 C CA . VAL B 1 503 ? 34.531 7.082 11.883 1 90.88 503 VAL B CA 1
ATOM 8240 C C . VAL B 1 503 ? 33.375 6.07 11.688 1 90.88 503 VAL B C 1
ATOM 8242 O O . VAL B 1 503 ? 32.5 6.273 10.852 1 90.88 503 VAL B O 1
ATOM 8245 N N . LEU B 1 504 ? 33.438 5.016 12.391 1 86.06 504 LEU B N 1
ATOM 8246 C CA . LEU B 1 504 ? 32.375 4 12.352 1 86.06 504 LEU B CA 1
ATOM 8247 C C . LEU B 1 504 ? 31.5 4.07 13.602 1 86.06 504 LEU B C 1
ATOM 8249 O O . LEU B 1 504 ? 32 3.973 14.719 1 86.06 504 LEU B O 1
ATOM 8253 N N . ILE B 1 505 ? 30.172 4.324 13.344 1 80.25 505 ILE B N 1
ATOM 8254 C CA . ILE B 1 505 ? 29.203 4.375 14.438 1 80.25 505 ILE B CA 1
ATOM 8255 C C . ILE B 1 505 ? 28.219 3.215 14.32 1 80.25 505 ILE B C 1
ATOM 8257 O O . ILE B 1 505 ? 27.656 2.979 13.242 1 80.25 505 ILE B O 1
#